Protein 6HMJ (pdb70)

Foldseek 3Di:
DQKWKWKAFQPPRDIGTDQSHQVVLPHGSVVDDDHPVSQLVQWDPVQNVVVVVQQVCCLCVQDKDKGWTWGHDDVDDTFTKMKIWGADPPGRIIMIMIGGCRVVVVVVVVVVVVVVVVVVVVLVVLLVVQLVCQCVLLVHDSVLSNVLLVVLCVQLVHDSSVSSVQLVVQLVVFDPVDRRLVRSLVSSVVSRHDHFDFDKDKFFDDDDDDDPPPPDPVCVVVVVVVVQQPDLFWKWKFFPVDPQGATQDIHVNNCVVAVDDPVVRGGHHPCVQCVVVFDVVLVVVVVVCVVVQTKMWIWHWGAHPVGDIFIWTKIWHFDADPVRHGGMIMITTDGCRSVVSSVRSVVVVVVVVVVVVPD/DFKWKWKAFPPPRDIQTDQVHQVVQPHGSPPDRDHPVSVLVQWDVVQNVVVVVQVVCCQVQQDKGKGWTWGHDPPDDIFTKMKIKGFDADPNGTGMIMMMIGTCRVVDDDDDPVVVVVVVVVCVVVDQQVVVQLVCQCVLLVHDSVLSLVLLVVLCVQLVHDSSRSSVQQVVQLVPFDPVDRNLVRSQVSSVVSRHDRFDFDKDKFFQPDPPPDPPVCVVVVVVVCQQPDLFWKWKFFPVDPQRFTPFIHVNNCVVAVDDGVVRGPHHPCCQAPPPDDVVLVVNVVVCVVVQTKMWMWGWGHHVDRDIFIWTKIWHFDADPVRDGGMIMITIDGCRSVVSSVRSVVVVVVVD/DKWKWKAWLPVRDIGTDQVHCVVLPHHCVVPDTDPVVVLVQWDPVQNVVVVVQQVCCSVVQAKDKGWTWGHDVVDDIFTKMKIWGCPVTIIMIMIGTCRVVVVVVVVVVVVVVVVVVVVLVVLLVVQLVLQCPLLVHDSVLSNVLLVVLCVQLVHDSSVSSVQLVVQLVVFDPPPRRLVRSQVSSVVSRHDHFDFDKAKFFDDPDDDPPPPDPVCPVVVVVVVQQPPLWWKWKWFPVDPPGFTADIHVNNCVVAVDDCVRRGGHHPCVFCVPHWDPVLVVVVVVCVVVQTKMWIWGWGAHPVGDIFIWTKTWHFDADPVGDGGMIMITIDGCRSVVSSVRSVVVVVVVVVVVVPD/DKWKWKAFLPPRDIQTDQVHCVVLPDGSVPDGDHVVVVLVQWDVVQNVVVVVLVVVCQVQQDKGKGWTWGHHPPDHIFTKMKIKGFDADPNGTGMIMIMIDTCRVVDDDDDPVNVVVVVVVCVVVDQLLVVQLVCQCVLLVHDSVLSVVVLVVLCVQLVHDSSRSNVQLVVQLVPFDPVDRNLVSSQVSSVVSRHDHFDFDKDKDFDPDDDDDPPPPPVCRVVVVVVVQQPDLWWKWKFFVVDPQRATQDIHVNNCVVAVDDCVVRGRHHPCVQAVPVDDPVLVVVVVVCVVVQTWMWIWGWGAHPVGDIFIWTKIWHFDADPVRDGGMIMITIDGCRSVVSSVSSVVVSVVD

Nearest PDB structures (foldseek):
  6hmj-assembly2_D  TM=1.003E+00  e=2.068E-71  Nakamurella multipartita DSM 44233
  6hmj-assembly1_B  TM=9.890E-01  e=4.930E-66  Nakamurella multipartita DSM 44233
  6hmj-assembly1_A  TM=6.585E-01  e=1.522E-63  Nakamurella multipartita DSM 44233
  6hmj-assembly2_C  TM=6.641E-01  e=2.524E-62  Nakamurella multipartita DSM 44233
  6ph2-assembly2_D  TM=9.544E-01  e=5.281E-14  Brucella melitensis bv. 1 str. 16M

B-factor: mean 88.18, std 26.08, range [34.35, 196.46]

InterPro domains:
  IPR000014 PAS domain [PF13426] (255-352)
  IPR000014 PAS domain [PS50112] (1-71)
  IPR000014 PAS domain [PS50112] (238-307)
  IPR000014 PAS domain [TIGR00229] (257-360)
  IPR000014 PAS domain [cd00130] (10-113)
  IPR000014 PAS domain [cd00130] (254-350)
  IPR000700 PAS-associated, C-terminal [PS50113] (310-362)
  IPR001610 PAC motif [SM00086] (75-116)
  IPR001610 PAC motif [SM00086] (311-353)
  IPR005561 ANTAR domain [PF03861] (128-178)
  IPR005561 ANTAR domain [PS50921] (119-180)
  IPR005561 ANTAR domain [SM01012] (125-180)
  IPR011006 CheY-like superfamily [SSF52172] (120-177)
  IPR035965 PAS domain superfamily [SSF55785] (8-116)
  IPR035965 PAS domain superfamily [SSF55785] (248-353)
  IPR036388 Winged helix-like DNA-binding domain superfamily [G3DSA:1.10.10.10] (133-185)

Radius of gyration: 45.08 Å; Cα contacts (8 Å, |Δi|>4): 2645; chains: 4; bounding box: 95×116×131 Å

Structure (mmCIF, N/CA/C/O backbone):
data_6HMJ
#
_entry.id   6HMJ
#
_cell.length_a   67.013
_cell.length_b   150.345
_cell.length_c   219.783
_cell.angle_alpha   90.00
_cell.angle_beta   90.00
_cell.angle_gamma   90.00
#
_symmetry.space_group_name_H-M   'P 21 21 21'
#
loop_
_entity.id
_entity.type
_entity.pdbx_description
1 polymer 'Putative PAS/PAC sensor protein'
2 non-polymer 'FLAVIN MONONUCLEOTIDE'
3 non-polymer GLYCEROL
4 non-polymer IMIDAZOLE
5 non-polymer 1,2-ETHANEDIOL
6 water water
#
loop_
_atom_site.group_PDB
_atom_site.id
_atom_site.type_symbol
_atom_site.label_atom_id
_atom_site.label_alt_id
_atom_site.label_comp_id
_atom_site.label_asym_id
_atom_site.label_entity_id
_atom_site.label_seq_id
_atom_site.pdbx_PDB_ins_code
_atom_site.Cartn_x
_atom_site.Cartn_y
_atom_site.Cartn_z
_atom_site.occupancy
_atom_site.B_iso_or_equiv
_atom_site.auth_seq_id
_atom_site.auth_comp_id
_atom_site.auth_asym_id
_atom_site.auth_atom_id
_atom_site.pdbx_PDB_model_num
ATOM 1 N N . ALA A 1 10 ? 6.666 74.308 103.311 1.00 121.50 10 ALA A N 1
ATOM 2 C CA . ALA A 1 10 ? 6.897 75.021 102.060 1.00 118.47 10 ALA A CA 1
ATOM 3 C C . ALA A 1 10 ? 6.786 74.075 100.865 1.00 115.49 10 ALA A C 1
ATOM 4 O O . ALA A 1 10 ? 7.655 73.230 100.651 1.00 116.71 10 ALA A O 1
ATOM 10 N N . SER A 1 11 ? 5.712 74.221 100.090 1.00 105.26 11 SER A N 1
ATOM 11 C CA . SER A 1 11 ? 5.472 73.401 98.906 1.00 98.58 11 SER A CA 1
ATOM 12 C C . SER A 1 11 ? 5.746 74.257 97.674 1.00 89.05 11 SER A C 1
ATOM 13 O O . SER A 1 11 ? 5.009 75.209 97.394 1.00 88.32 11 SER A O 1
ATOM 21 N N . PHE A 1 12 ? 6.798 73.912 96.938 1.00 82.08 12 PHE A N 1
ATOM 22 C CA . PHE A 1 12 ? 7.208 74.698 95.788 1.00 72.14 12 PHE A CA 1
ATOM 23 C C . PHE A 1 12 ? 7.799 73.778 94.733 1.00 69.41 12 PHE A C 1
ATOM 24 O O . PHE A 1 12 ? 8.221 72.655 95.021 1.00 68.85 12 PHE A O 1
ATOM 41 N N . GLY A 1 13 ? 7.820 74.275 93.498 1.00 67.95 13 GLY A N 1
ATOM 42 C CA . GLY A 1 13 ? 8.445 73.562 92.406 1.00 67.57 13 GLY A CA 1
ATOM 43 C C . GLY A 1 13 ? 9.215 74.531 91.533 1.00 67.43 13 GLY A C 1
ATOM 44 O O . GLY A 1 13 ? 9.010 75.745 91.583 1.00 66.87 13 GLY A O 1
ATOM 48 N N . SER A 1 14 ? 10.110 73.970 90.725 1.00 69.25 14 SER A N 1
ATOM 49 C CA . SER A 1 14 ? 11.031 74.766 89.930 1.00 70.05 14 SER A CA 1
ATOM 50 C C . SER A 1 14 ? 11.007 74.311 88.479 1.00 70.90 14 SER A C 1
ATOM 51 O O . SER A 1 14 ? 10.590 73.196 88.160 1.00 70.20 14 SER A O 1
ATOM 59 N N . PHE A 1 15 ? 11.460 75.203 87.600 1.00 73.06 15 PHE A N 1
ATOM 60 C CA . PHE A 1 15 ? 11.679 74.850 86.206 1.00 77.04 15 PHE A CA 1
ATOM 61 C C . PHE A 1 15 ? 12.848 75.660 85.667 1.00 79.61 15 PHE A C 1
ATOM 62 O O . PHE A 1 15 ? 13.230 76.691 86.228 1.00 79.05 15 PHE A O 1
ATOM 79 N N . VAL A 1 16 ? 13.408 75.178 84.562 1.00 82.63 16 VAL A N 1
ATOM 80 C CA . VAL A 1 16 ? 14.445 75.889 83.828 1.00 86.74 16 VAL A CA 1
ATOM 81 C C . VAL A 1 16 ? 14.019 75.944 82.368 1.00 90.38 16 VAL A C 1
ATOM 82 O O . VAL A 1 16 ? 13.579 74.934 81.805 1.00 92.27 16 VAL A O 1
ATOM 95 N N . LEU A 1 17 ? 14.154 77.115 81.757 1.00 92.30 17 LEU A N 1
ATOM 96 C CA . LEU A 1 17 ? 13.683 77.347 80.396 1.00 96.21 17 LEU A CA 1
ATOM 97 C C . LEU A 1 17 ? 14.857 77.861 79.578 1.00 102.15 17 LEU A C 1
ATOM 98 O O . LEU A 1 17 ? 15.360 78.960 79.833 1.00 102.36 17 LEU A O 1
ATOM 114 N N . ASP A 1 18 ? 15.288 77.070 78.599 1.00 107.29 18 ASP A N 1
ATOM 115 C CA . ASP A 1 18 ? 16.382 77.478 77.728 1.00 114.43 18 ASP A CA 1
ATOM 116 C C . ASP A 1 18 ? 15.918 78.581 76.787 1.00 118.23 18 ASP A C 1
ATOM 117 O O . ASP A 1 18 ? 14.848 78.488 76.179 1.00 119.63 18 ASP A O 1
ATOM 126 N N . ALA A 1 19 ? 16.730 79.632 76.672 1.00 121.05 19 ALA A N 1
ATOM 127 C CA . ALA A 1 19 ? 16.334 80.806 75.904 1.00 124.23 19 ALA A CA 1
ATOM 128 C C . ALA A 1 19 ? 16.131 80.462 74.433 1.00 131.65 19 ALA A C 1
ATOM 129 O O . ALA A 1 19 ? 15.028 80.607 73.893 1.00 132.41 19 ALA A O 1
ATOM 136 N N . GLY A 1 20 ? 17.188 79.992 73.768 1.00 137.37 20 GLY A N 1
ATOM 137 C CA . GLY A 1 20 ? 17.119 79.802 72.328 1.00 145.55 20 GLY A CA 1
ATOM 138 C C . GLY A 1 20 ? 16.141 78.722 71.906 1.00 146.98 20 GLY A C 1
ATOM 139 O O . GLY A 1 20 ? 15.399 78.893 70.935 1.00 150.58 20 GLY A O 1
ATOM 143 N N . SER A 1 21 ? 16.121 77.599 72.623 1.00 143.98 21 SER A N 1
ATOM 144 C CA . SER A 1 21 ? 15.315 76.449 72.234 1.00 145.31 21 SER A CA 1
ATOM 145 C C . SER A 1 21 ? 13.962 76.394 72.931 1.00 139.28 21 SER A C 1
ATOM 146 O O . SER A 1 21 ? 13.133 75.553 72.567 1.00 139.17 21 SER A O 1
ATOM 154 N N . ALA A 1 22 ? 13.717 77.264 73.910 1.00 135.08 22 ALA A N 1
ATOM 155 C CA . ALA A 1 22 ? 12.487 77.220 74.699 1.00 129.72 22 ALA A CA 1
ATOM 156 C C . ALA A 1 22 ? 12.273 75.839 75.316 1.00 127.22 22 ALA A C 1
ATOM 157 O O . ALA A 1 22 ? 11.144 75.446 75.619 1.00 124.50 22 ALA A O 1
ATOM 164 N N . ARG A 1 23 ? 13.361 75.095 75.513 1.00 126.01 23 ARG A N 1
ATOM 165 C CA . ARG A 1 23 ? 13.282 73.825 76.221 1.00 120.75 23 ARG A CA 1
ATOM 166 C C . ARG A 1 23 ? 12.942 74.069 77.685 1.00 111.91 23 ARG A C 1
ATOM 167 O O . ARG A 1 23 ? 13.605 74.860 78.364 1.00 110.58 23 ARG A O 1
ATOM 188 N N . PHE A 1 24 ? 11.910 73.387 78.168 1.00 106.53 24 PHE A N 1
ATOM 189 C CA . PHE A 1 24 ? 11.381 73.588 79.511 1.00 98.07 24 PHE A CA 1
ATOM 190 C C . PHE A 1 24 ? 11.555 72.296 80.294 1.00 95.24 24 PHE A C 1
ATOM 191 O O . PHE A 1 24 ? 11.066 71.241 79.874 1.00 96.06 24 PHE A O 1
ATOM 208 N N . VAL A 1 25 ? 12.255 72.379 81.423 1.00 92.00 25 VAL A N 1
ATOM 209 C CA . VAL A 1 25 ? 12.505 71.233 82.292 1.00 88.64 25 VAL A CA 1
ATOM 210 C C . VAL A 1 25 ? 11.868 71.538 83.640 1.00 82.10 25 VAL A C 1
ATOM 211 O O . VAL A 1 25 ? 12.363 72.389 84.391 1.00 79.58 25 VAL A O 1
ATOM 224 N N . GLY A 1 26 ? 10.780 70.841 83.952 1.00 78.93 26 GLY A N 1
ATOM 225 C CA . GLY A 1 26 ? 10.086 71.005 85.218 1.00 73.93 26 GLY A CA 1
ATOM 226 C C . GLY A 1 26 ? 10.409 69.870 86.175 1.00 72.91 26 GLY A C 1
ATOM 227 O O . GLY A 1 26 ? 10.497 68.710 85.774 1.00 74.95 26 GLY A O 1
ATOM 231 N N . SER A 1 27 ? 10.585 70.224 87.445 1.00 69.89 27 SER A N 1
ATOM 232 C CA . SER A 1 27 ? 10.948 69.250 88.458 1.00 71.42 27 SER A CA 1
ATOM 233 C C . SER A 1 27 ? 9.757 68.362 88.806 1.00 69.05 27 SER A C 1
ATOM 234 O O . SER A 1 27 ? 8.595 68.708 88.570 1.00 65.80 27 SER A O 1
ATOM 242 N N . ASP A 1 28 ? 10.066 67.195 89.378 1.00 72.66 28 ASP A N 1
ATOM 243 C CA . ASP A 1 28 ? 9.015 66.346 89.923 1.00 72.36 28 ASP A CA 1
ATOM 244 C C . ASP A 1 28 ? 8.161 67.122 90.916 1.00 68.26 28 ASP A C 1
ATOM 245 O O . ASP A 1 28 ? 6.937 66.953 90.969 1.00 64.95 28 ASP A O 1
ATOM 254 N N . GLU A 1 29 ? 8.795 67.980 91.716 1.00 68.47 29 GLU A N 1
ATOM 255 C CA . GLU A 1 29 ? 8.060 68.756 92.706 1.00 68.81 29 GLU A CA 1
ATOM 256 C C . GLU A 1 29 ? 7.120 69.758 92.051 1.00 66.56 29 GLU A C 1
ATOM 257 O O . GLU A 1 29 ? 6.050 70.049 92.599 1.00 65.12 29 GLU A O 1
ATOM 269 N N . LEU A 1 30 ? 7.493 70.299 90.889 1.00 67.01 30 LEU A N 1
ATOM 270 C CA . LEU A 1 30 ? 6.590 71.199 90.179 1.00 66.18 30 LEU A CA 1
ATOM 271 C C . LEU A 1 30 ? 5.337 70.461 89.727 1.00 66.46 30 LEU A C 1
ATOM 272 O O . LEU A 1 30 ? 4.223 70.983 89.841 1.00 65.58 30 LEU A O 1
ATOM 288 N N . ALA A 1 31 ? 5.497 69.238 89.216 1.00 67.96 31 ALA A N 1
ATOM 289 C CA . ALA A 1 31 ? 4.331 68.441 88.854 1.00 69.42 31 ALA A CA 1
ATOM 290 C C . ALA A 1 31 ? 3.395 68.266 90.043 1.00 67.55 31 ALA A C 1
ATOM 291 O O . ALA A 1 31 ? 2.174 68.418 89.912 1.00 66.39 31 ALA A O 1
ATOM 298 N N . LEU A 1 32 ? 3.950 67.960 91.218 1.00 68.49 32 LEU A N 1
ATOM 299 C CA . LEU A 1 32 ? 3.119 67.744 92.399 1.00 68.18 32 LEU A CA 1
ATOM 300 C C . LEU A 1 32 ? 2.409 69.022 92.823 1.00 68.59 32 LEU A C 1
ATOM 301 O O . LEU A 1 32 ? 1.225 68.989 93.179 1.00 69.89 32 LEU A O 1
ATOM 317 N N . VAL A 1 33 ? 3.112 70.157 92.801 1.00 67.04 33 VAL A N 1
ATOM 318 C CA . VAL A 1 33 ? 2.480 71.422 93.161 1.00 68.27 33 VAL A CA 1
ATOM 319 C C . VAL A 1 33 ? 1.253 71.669 92.295 1.00 70.07 33 VAL A C 1
ATOM 320 O O . VAL A 1 33 ? 0.210 72.121 92.783 1.00 70.78 33 VAL A O 1
ATOM 333 N N . LEU A 1 34 ? 1.357 71.385 90.994 1.00 71.45 34 LEU A N 1
ATOM 334 C CA . LEU A 1 34 ? 0.230 71.628 90.102 1.00 72.24 34 LEU A CA 1
ATOM 335 C C . LEU A 1 34 ? -0.910 70.648 90.358 1.00 73.83 34 LEU A C 1
ATOM 336 O O . LEU A 1 34 ? -2.079 71.000 90.161 1.00 74.39 34 LEU A O 1
ATOM 352 N N . GLY A 1 35 ? -0.600 69.428 90.802 1.00 73.85 35 GLY A N 1
ATOM 353 C CA . GLY A 1 35 ? -1.628 68.460 91.137 1.00 75.34 35 GLY A CA 1
ATOM 354 C C . GLY A 1 35 ? -1.482 67.136 90.416 1.00 77.91 35 GLY A C 1
ATOM 355 O O . GLY A 1 35 ? -2.470 66.424 90.209 1.00 80.54 35 GLY A O 1
ATOM 359 N N . PHE A 1 36 ? -0.255 66.789 90.034 1.00 77.07 36 PHE A N 1
ATOM 360 C CA . PHE A 1 36 ? 0.009 65.591 89.255 1.00 76.33 36 PHE A CA 1
ATOM 361 C C . PHE A 1 36 ? 1.274 64.916 89.758 1.00 74.90 36 PHE A C 1
ATOM 362 O O . PHE A 1 36 ? 2.217 65.582 90.190 1.00 71.64 36 PHE A O 1
ATOM 379 N N . ALA A 1 37 ? 1.289 63.588 89.705 1.00 78.26 37 ALA A N 1
ATOM 380 C CA . ALA A 1 37 ? 2.536 62.889 89.946 1.00 80.31 37 ALA A CA 1
ATOM 381 C C . ALA A 1 37 ? 3.480 63.200 88.784 1.00 82.67 37 ALA A C 1
ATOM 382 O O . ALA A 1 37 ? 3.030 63.501 87.675 1.00 82.93 37 ALA A O 1
ATOM 389 N N . PRO A 1 38 ? 4.793 63.133 89.005 1.00 85.14 38 PRO A N 1
ATOM 390 C CA . PRO A 1 38 ? 5.716 63.516 87.922 1.00 87.82 38 PRO A CA 1
ATOM 391 C C . PRO A 1 38 ? 5.516 62.730 86.637 1.00 91.53 38 PRO A C 1
ATOM 392 O O . PRO A 1 38 ? 5.631 63.298 85.543 1.00 91.85 38 PRO A O 1
ATOM 403 N N . GLY A 1 39 ? 5.217 61.434 86.735 1.00 95.14 39 GLY A N 1
ATOM 404 C CA . GLY A 1 39 ? 5.006 60.613 85.555 1.00 98.87 39 GLY A CA 1
ATOM 405 C C . GLY A 1 39 ? 3.690 60.848 84.841 1.00 98.28 39 GLY A C 1
ATOM 406 O O . GLY A 1 39 ? 3.573 60.509 83.658 1.00 102.01 39 GLY A O 1
ATOM 410 N N . ASP A 1 40 ? 2.697 61.417 85.528 1.00 92.29 40 ASP A N 1
ATOM 411 C CA . ASP A 1 40 ? 1.381 61.603 84.929 1.00 91.11 40 ASP A CA 1
ATOM 412 C C . ASP A 1 40 ? 1.337 62.692 83.864 1.00 88.05 40 ASP A C 1
ATOM 413 O O . ASP A 1 40 ? 0.429 62.674 83.026 1.00 89.97 40 ASP A O 1
ATOM 422 N N . VAL A 1 41 ? 2.274 63.637 83.869 1.00 85.34 41 VAL A N 1
ATOM 423 C CA . VAL A 1 41 ? 2.170 64.811 83.013 1.00 82.66 41 VAL A CA 1
ATOM 424 C C . VAL A 1 41 ? 3.533 65.181 82.450 1.00 82.61 41 VAL A C 1
ATOM 425 O O . VAL A 1 41 ? 4.569 65.000 83.094 1.00 83.23 41 VAL A O 1
ATOM 438 N N . VAL A 1 42 ? 3.516 65.694 81.224 1.00 82.37 42 VAL A N 1
ATOM 439 C CA . VAL A 1 42 ? 4.667 66.358 80.629 1.00 84.18 42 VAL A CA 1
ATOM 440 C C . VAL A 1 42 ? 4.568 67.840 80.961 1.00 81.34 42 VAL A C 1
ATOM 441 O O . VAL A 1 42 ? 3.536 68.471 80.707 1.00 80.80 42 VAL A O 1
ATOM 454 N N . LEU A 1 43 ? 5.637 68.401 81.518 1.00 80.83 43 LEU A N 1
ATOM 455 C CA . LEU A 1 43 ? 5.609 69.751 82.073 1.00 77.39 43 LEU A CA 1
ATOM 456 C C . LEU A 1 43 ? 6.140 70.715 81.019 1.00 79.52 43 LEU A C 1
ATOM 457 O O . LEU A 1 43 ? 7.314 70.650 80.640 1.00 81.68 43 LEU A O 1
ATOM 473 N N . THR A 1 44 ? 5.253 71.556 80.510 1.00 79.31 44 THR A N 1
ATOM 474 C CA . THR A 1 44 ? 5.543 72.583 79.524 1.00 82.38 44 THR A CA 1
ATOM 475 C C . THR A 1 44 ? 5.035 73.916 80.050 1.00 80.89 44 THR A C 1
ATOM 476 O O . THR A 1 44 ? 4.223 73.955 80.982 1.00 77.41 44 THR A O 1
ATOM 487 N N . PRO A 1 45 ? 5.521 75.033 79.501 1.00 82.33 45 PRO A N 1
ATOM 488 C CA . PRO A 1 45 ? 4.961 76.331 79.911 1.00 81.04 45 PRO A CA 1
ATOM 489 C C . PRO A 1 45 ? 3.455 76.418 79.725 1.00 82.52 45 PRO A C 1
ATOM 490 O O . PRO A 1 45 ? 2.757 76.956 80.595 1.00 80.84 45 PRO A O 1
ATOM 501 N N . ALA A 1 46 ? 2.930 75.898 78.612 1.00 86.27 46 ALA A N 1
ATOM 502 C CA . ALA A 1 46 ? 1.485 75.884 78.408 1.00 88.72 46 ALA A CA 1
ATOM 503 C C . ALA A 1 46 ? 0.763 75.148 79.530 1.00 84.90 46 ALA A C 1
ATOM 504 O O . ALA A 1 46 ? -0.393 75.464 79.835 1.00 84.78 46 ALA A O 1
ATOM 511 N N . VAL A 1 47 ? 1.424 74.174 80.160 1.00 84.73 47 VAL A N 1
ATOM 512 C CA . VAL A 1 47 ? 0.801 73.442 81.259 1.00 81.32 47 VAL A CA 1
ATOM 513 C C . VAL A 1 47 ? 0.758 74.297 82.518 1.00 78.36 47 VAL A C 1
ATOM 514 O O . VAL A 1 47 ? -0.247 74.312 83.240 1.00 78.58 47 VAL A O 1
ATOM 527 N N . VAL A 1 48 ? 1.847 75.008 82.812 1.00 75.62 48 VAL A N 1
ATOM 528 C CA . VAL A 1 48 ? 1.862 75.907 83.963 1.00 71.81 48 VAL A CA 1
ATOM 529 C C . VAL A 1 48 ? 0.742 76.934 83.855 1.00 73.04 48 VAL A C 1
ATOM 530 O O . VAL A 1 48 ? -0.076 77.084 84.770 1.00 73.56 48 VAL A O 1
ATOM 543 N N . LEU A 1 49 ? 0.676 77.646 82.726 1.00 74.49 49 LEU A N 1
ATOM 544 C CA . LEU A 1 49 ? -0.336 78.686 82.571 1.00 76.50 49 LEU A CA 1
ATOM 545 C C . LEU A 1 49 ? -1.748 78.133 82.705 1.00 76.97 49 LEU A C 1
ATOM 546 O O . LEU A 1 49 ? -2.658 78.856 83.127 1.00 75.98 49 LEU A O 1
ATOM 562 N N . ALA A 1 50 ? -1.955 76.864 82.348 1.00 79.12 50 ALA A N 1
ATOM 563 C CA . ALA A 1 50 ? -3.279 76.265 82.462 1.00 78.74 50 ALA A CA 1
ATOM 564 C C . ALA A 1 50 ? -3.714 76.103 83.914 1.00 75.93 50 ALA A C 1
ATOM 565 O O . ALA A 1 50 ? -4.917 75.987 84.175 1.00 75.95 50 ALA A O 1
ATOM 572 N N . HIS A 1 51 ? -2.772 76.086 84.857 1.00 75.30 51 HIS A N 1
ATOM 573 C CA . HIS A 1 51 ? -3.098 76.023 86.277 1.00 75.75 51 HIS A CA 1
ATOM 574 C C . HIS A 1 51 ? -3.069 77.388 86.954 1.00 76.77 51 HIS A C 1
ATOM 575 O O . HIS A 1 51 ? -3.299 77.466 88.165 1.00 77.87 51 HIS A O 1
ATOM 589 N N . LEU A 1 52 ? -2.782 78.454 86.214 1.00 76.86 52 LEU A N 1
ATOM 590 C CA . LEU A 1 52 ? -2.946 79.808 86.719 1.00 77.83 52 LEU A CA 1
ATOM 591 C C . LEU A 1 52 ? -4.332 80.329 86.355 1.00 79.39 52 LEU A C 1
ATOM 592 O O . LEU A 1 52 ? -4.999 79.819 85.450 1.00 80.62 52 LEU A O 1
ATOM 608 N N . HIS A 1 53 ? -4.754 81.360 87.063 1.00 79.33 53 HIS A N 1
ATOM 609 C CA . HIS A 1 53 ? -6.042 81.958 86.748 1.00 79.71 53 HIS A CA 1
ATOM 610 C C . HIS A 1 53 ? -5.921 82.793 85.475 1.00 81.28 53 HIS A C 1
ATOM 611 O O . HIS A 1 53 ? -4.896 83.446 85.262 1.00 81.32 53 HIS A O 1
ATOM 625 N N . PRO A 1 54 ? -6.941 82.772 84.599 1.00 83.68 54 PRO A N 1
ATOM 626 C CA . PRO A 1 54 ? -6.878 83.572 83.368 1.00 86.26 54 PRO A CA 1
ATOM 627 C C . PRO A 1 54 ? -6.303 84.966 83.562 1.00 87.08 54 PRO A C 1
ATOM 628 O O . PRO A 1 54 ? -5.572 85.465 82.701 1.00 88.88 54 PRO A O 1
ATOM 639 N N . ASP A 1 55 ? -6.620 85.602 84.694 1.00 87.11 55 ASP A N 1
ATOM 640 C CA . ASP A 1 55 ? -6.194 86.977 84.928 1.00 86.59 55 ASP A CA 1
ATOM 641 C C . ASP A 1 55 ? -4.705 87.087 85.237 1.00 82.38 55 ASP A C 1
ATOM 642 O O . ASP A 1 55 ? -4.136 88.174 85.083 1.00 83.23 55 ASP A O 1
ATOM 651 N N . ASP A 1 56 ? -4.062 85.997 85.665 1.00 77.31 56 ASP A N 1
ATOM 652 C CA . ASP A 1 56 ? -2.634 86.026 85.949 1.00 77.33 56 ASP A CA 1
ATOM 653 C C . ASP A 1 56 ? -1.778 85.691 84.734 1.00 78.73 56 ASP A C 1
ATOM 654 O O . ASP A 1 56 ? -0.580 85.993 84.736 1.00 79.06 56 ASP A O 1
ATOM 663 N N . ARG A 1 57 ? -2.365 85.085 83.699 1.00 80.38 57 ARG A N 1
ATOM 664 C CA . ARG A 1 57 ? -1.563 84.532 82.612 1.00 78.71 57 ARG A CA 1
ATOM 665 C C . ARG A 1 57 ? -0.783 85.621 81.885 1.00 82.13 57 ARG A C 1
ATOM 666 O O . ARG A 1 57 ? 0.393 85.436 81.550 1.00 81.73 57 ARG A O 1
ATOM 687 N N . LEU A 1 58 ? -1.421 86.767 81.632 1.00 85.18 58 LEU A N 1
ATOM 688 C CA . LEU A 1 58 ? -0.762 87.841 80.896 1.00 88.58 58 LEU A CA 1
ATOM 689 C C . LEU A 1 58 ? 0.413 88.414 81.680 1.00 87.03 58 LEU A C 1
ATOM 690 O O . LEU A 1 58 ? 1.493 88.631 81.117 1.00 85.74 58 LEU A O 1
ATOM 706 N N . GLU A 1 59 ? 0.227 88.667 82.980 1.00 87.94 59 GLU A N 1
ATOM 707 C CA . GLU A 1 59 ? 1.322 89.195 83.789 1.00 86.42 59 GLU A CA 1
ATOM 708 C C . GLU A 1 59 ? 2.436 88.168 83.934 1.00 81.84 59 GLU A C 1
ATOM 709 O O . GLU A 1 59 ? 3.621 88.522 83.956 1.00 80.08 59 GLU A O 1
ATOM 721 N N . TRP A 1 60 ? 2.069 86.891 84.041 1.00 81.15 60 TRP A N 1
ATOM 722 C CA . TRP A 1 60 ? 3.056 85.826 84.184 1.00 80.81 60 TRP A CA 1
ATOM 723 C C . TRP A 1 60 ? 3.899 85.697 82.920 1.00 82.90 60 TRP A C 1
ATOM 724 O O . TRP A 1 60 ? 5.133 85.637 82.984 1.00 82.75 60 TRP A O 1
ATOM 745 N N . GLN A 1 61 ? 3.243 85.653 81.759 1.00 85.99 61 GLN A N 1
ATOM 746 C CA . GLN A 1 61 ? 3.960 85.613 80.490 1.00 89.71 61 GLN A CA 1
ATOM 747 C C . GLN A 1 61 ? 4.924 86.787 80.366 1.00 92.12 61 GLN A C 1
ATOM 748 O O . GLN A 1 61 ? 6.090 86.612 79.992 1.00 92.19 61 GLN A O 1
ATOM 762 N N . ALA A 1 62 ? 4.454 87.997 80.683 1.00 93.32 62 ALA A N 1
ATOM 763 C CA . ALA A 1 62 ? 5.307 89.175 80.572 1.00 97.55 62 ALA A CA 1
ATOM 764 C C . ALA A 1 62 ? 6.518 89.065 81.488 1.00 97.24 62 ALA A C 1
ATOM 765 O O . ALA A 1 62 ? 7.643 89.382 81.083 1.00 98.74 62 ALA A O 1
ATOM 772 N N . GLY A 1 63 ? 6.307 88.626 82.732 1.00 94.87 63 GLY A N 1
ATOM 773 C CA . GLY A 1 63 ? 7.427 88.455 83.641 1.00 92.91 63 GLY A CA 1
ATOM 774 C C . GLY A 1 63 ? 8.446 87.461 83.121 1.00 93.59 63 GLY A C 1
ATOM 775 O O . GLY A 1 63 ? 9.654 87.650 83.284 1.00 95.24 63 GLY A O 1
ATOM 779 N N . LEU A 1 64 ? 7.975 86.387 82.487 1.00 93.98 64 LEU A N 1
ATOM 780 C CA . LEU A 1 64 ? 8.895 85.417 81.902 1.00 95.65 64 LEU A CA 1
ATOM 781 C C . LEU A 1 64 ? 9.643 86.015 80.717 1.00 103.21 64 LEU A C 1
ATOM 782 O O . LEU A 1 64 ? 10.857 85.821 80.582 1.00 105.02 64 LEU A O 1
ATOM 798 N N . GLN A 1 65 ? 8.939 86.741 79.845 1.00 109.17 65 GLN A N 1
ATOM 799 C CA . GLN A 1 65 ? 9.605 87.402 78.729 1.00 116.37 65 GLN A CA 1
ATOM 800 C C . GLN A 1 65 ? 10.532 88.509 79.219 1.00 118.20 65 GLN A C 1
ATOM 801 O O . GLN A 1 65 ? 11.607 88.725 78.648 1.00 121.95 65 GLN A O 1
ATOM 815 N N . ARG A 1 66 ? 10.136 89.218 80.278 1.00 112.54 66 ARG A N 1
ATOM 816 C CA . ARG A 1 66 ? 10.965 90.300 80.797 1.00 112.61 66 ARG A CA 1
ATOM 817 C C . ARG A 1 66 ? 12.278 89.767 81.357 1.00 110.07 66 ARG A C 1
ATOM 818 O O . ARG A 1 66 ? 13.353 90.304 81.064 1.00 113.79 66 ARG A O 1
ATOM 839 N N . CYS A 1 67 ? 12.210 88.708 82.170 1.00 104.43 67 CYS A N 1
ATOM 840 C CA . CYS A 1 67 ? 13.425 88.141 82.745 1.00 101.65 67 CYS A CA 1
ATOM 841 C C . CYS A 1 67 ? 14.366 87.631 81.663 1.00 101.96 67 CYS A C 1
ATOM 842 O O . CYS A 1 67 ? 15.590 87.681 81.830 1.00 102.31 67 CYS A O 1
ATOM 850 N N . LEU A 1 68 ? 13.820 87.138 80.550 1.00 102.50 68 LEU A N 1
ATOM 851 C CA . LEU A 1 68 ? 14.661 86.689 79.448 1.00 108.16 68 LEU A CA 1
ATOM 852 C C . LEU A 1 68 ? 15.456 87.856 78.873 1.00 115.88 68 LEU A C 1
ATOM 853 O O . LEU A 1 68 ? 16.692 87.846 78.866 1.00 116.37 68 LEU A O 1
ATOM 869 N N . ALA A 1 69 ? 14.757 88.902 78.429 1.00 119.98 69 ALA A N 1
ATOM 870 C CA . ALA A 1 69 ? 15.425 90.021 77.774 1.00 129.98 69 ALA A CA 1
ATOM 871 C C . ALA A 1 69 ? 16.267 90.814 78.766 1.00 126.82 69 ALA A C 1
ATOM 872 O O . ALA A 1 69 ? 17.421 91.156 78.483 1.00 135.76 69 ALA A O 1
ATOM 879 N N . THR A 1 70 ? 15.704 91.117 79.936 1.00 117.15 70 THR A N 1
ATOM 880 C CA . THR A 1 70 ? 16.402 91.962 80.895 1.00 117.71 70 THR A CA 1
ATOM 881 C C . THR A 1 70 ? 17.449 91.186 81.687 1.00 117.73 70 THR A C 1
ATOM 882 O O . THR A 1 70 ? 18.510 91.731 82.012 1.00 119.47 70 THR A O 1
ATOM 893 N N . GLY A 1 71 ? 17.178 89.923 82.010 1.00 118.91 71 GLY A N 1
ATOM 894 C CA . GLY A 1 71 ? 18.055 89.188 82.895 1.00 120.38 71 GLY A CA 1
ATOM 895 C C . GLY A 1 71 ? 17.936 89.573 84.352 1.00 119.25 71 GLY A C 1
ATOM 896 O O . GLY A 1 71 ? 18.669 89.026 85.186 1.00 121.83 71 GLY A O 1
ATOM 900 N N . ARG A 1 72 ? 17.036 90.493 84.682 1.00 113.17 72 ARG A N 1
ATOM 901 C CA . ARG A 1 72 ? 16.730 91.047 85.992 1.00 110.70 72 ARG A CA 1
ATOM 902 C C . ARG A 1 72 ? 15.705 90.159 86.694 1.00 106.97 72 ARG A C 1
ATOM 903 O O . ARG A 1 72 ? 14.758 89.689 86.057 1.00 105.95 72 ARG A O 1
ATOM 924 N N . PRO A 1 73 ? 15.839 89.890 87.994 1.00 103.21 73 PRO A N 1
ATOM 925 C CA . PRO A 1 73 ? 14.858 89.024 88.659 1.00 99.36 73 PRO A CA 1
ATOM 926 C C . PRO A 1 73 ? 13.451 89.598 88.576 1.00 98.24 73 PRO A C 1
ATOM 927 O O . PRO A 1 73 ? 13.252 90.813 88.520 1.00 103.20 73 PRO A O 1
ATOM 938 N N . VAL A 1 74 ? 12.468 88.700 88.574 1.00 93.40 74 VAL A N 1
ATOM 939 C CA . VAL A 1 74 ? 11.062 89.075 88.468 1.00 91.76 74 VAL A CA 1
ATOM 940 C C . VAL A 1 74 ? 10.250 88.216 89.425 1.00 87.94 74 VAL A C 1
ATOM 941 O O . VAL A 1 74 ? 10.535 87.027 89.605 1.00 87.18 74 VAL A O 1
ATOM 954 N N . VAL A 1 75 ? 9.238 88.822 90.044 1.00 84.08 75 VAL A N 1
ATOM 955 C CA . VAL A 1 75 ? 8.296 88.111 90.899 1.00 80.57 75 VAL A CA 1
ATOM 956 C C . VAL A 1 75 ? 6.884 88.430 90.430 1.00 80.34 75 VAL A C 1
ATOM 957 O O . VAL A 1 75 ? 6.560 89.590 90.153 1.00 84.70 75 VAL A O 1
ATOM 970 N N . VAL A 1 76 ? 6.044 87.401 90.350 1.00 77.30 76 VAL A N 1
ATOM 971 C CA . VAL A 1 76 ? 4.669 87.534 89.881 1.00 75.12 76 VAL A CA 1
ATOM 972 C C . VAL A 1 76 ? 3.754 86.849 90.887 1.00 71.60 76 VAL A C 1
ATOM 973 O O . VAL A 1 76 ? 3.900 85.648 91.144 1.00 68.58 76 VAL A O 1
ATOM 986 N N . ASN A 1 77 ? 2.811 87.605 91.444 1.00 71.43 77 ASN A N 1
ATOM 987 C CA . ASN A 1 77 ? 1.790 87.049 92.319 1.00 70.64 77 ASN A CA 1
ATOM 988 C C . ASN A 1 77 ? 0.625 86.536 91.484 1.00 70.40 77 ASN A C 1
ATOM 989 O O . ASN A 1 77 ? 0.188 87.197 90.538 1.00 74.52 77 ASN A O 1
ATOM 1000 N N . HIS A 1 78 ? 0.118 85.361 91.843 1.00 67.92 78 HIS A N 1
ATOM 1001 C CA . HIS A 1 78 ? -0.926 84.712 91.061 1.00 67.17 78 HIS A CA 1
ATOM 1002 C C . HIS A 1 78 ? -1.599 83.646 91.917 1.00 66.13 78 HIS A C 1
ATOM 1003 O O . HIS A 1 78 ? -1.309 83.500 93.108 1.00 68.07 78 HIS A O 1
ATOM 1017 N N . LEU A 1 79 ? -2.507 82.903 91.293 1.00 64.46 79 LEU A N 1
ATOM 1018 C CA . LEU A 1 79 ? -3.207 81.795 91.923 1.00 66.04 79 LEU A CA 1
ATOM 1019 C C . LEU A 1 79 ? -2.796 80.473 91.282 1.00 67.43 79 LEU A C 1
ATOM 1020 O O . LEU A 1 79 ? -2.127 80.433 90.245 1.00 67.18 79 LEU A O 1
ATOM 1036 N N . LEU A 1 80 ? -3.197 79.380 91.928 1.00 69.80 80 LEU A N 1
ATOM 1037 C CA . LEU A 1 80 ? -3.054 78.040 91.370 1.00 71.06 80 LEU A CA 1
ATOM 1038 C C . LEU A 1 80 ? -4.432 77.394 91.391 1.00 78.17 80 LEU A C 1
ATOM 1039 O O . LEU A 1 80 ? -5.059 77.300 92.451 1.00 77.90 80 LEU A O 1
ATOM 1055 N N . LEU A 1 81 ? -4.897 76.950 90.228 1.00 84.90 81 LEU A N 1
ATOM 1056 C CA . LEU A 1 81 ? -6.227 76.365 90.111 1.00 93.48 81 LEU A CA 1
ATOM 1057 C C . LEU A 1 81 ? -6.231 74.914 90.576 1.00 101.01 81 LEU A C 1
ATOM 1058 O O . LEU A 1 81 ? -5.371 74.121 90.177 1.00 99.01 81 LEU A O 1
ATOM 1074 N N . THR A 1 82 ? -7.209 74.567 91.412 1.00 111.65 82 THR A N 1
ATOM 1075 C CA . THR A 1 82 ? -7.350 73.222 91.954 1.00 116.41 82 THR A CA 1
ATOM 1076 C C . THR A 1 82 ? -8.653 72.599 91.475 1.00 119.66 82 THR A C 1
ATOM 1077 O O . THR A 1 82 ? -9.727 73.186 91.645 1.00 122.74 82 THR A O 1
ATOM 1088 N N . ALA A 1 83 ? -8.554 71.407 90.889 1.00 117.94 83 ALA A N 1
ATOM 1089 C CA . ALA A 1 83 ? -9.723 70.706 90.370 1.00 119.22 83 ALA A CA 1
ATOM 1090 C C . ALA A 1 83 ? -10.726 70.445 91.487 1.00 120.12 83 ALA A C 1
ATOM 1091 O O . ALA A 1 83 ? -10.436 69.710 92.436 1.00 121.41 83 ALA A O 1
ATOM 1098 N N . GLU A 1 84 ? -11.904 71.058 91.375 1.00 120.11 84 GLU A N 1
ATOM 1099 C CA . GLU A 1 84 ? -12.982 70.897 92.351 1.00 121.95 84 GLU A CA 1
ATOM 1100 C C . GLU A 1 84 ? -12.593 71.446 93.721 1.00 122.38 84 GLU A C 1
ATOM 1101 O O . GLU A 1 84 ? -13.026 70.931 94.755 1.00 123.99 84 GLU A O 1
ATOM 1113 N N . ALA A 1 85 ? -11.771 72.493 93.740 1.00 122.80 85 ALA A N 1
ATOM 1114 C CA . ALA A 1 85 ? -11.421 73.170 94.979 1.00 124.07 85 ALA A CA 1
ATOM 1115 C C . ALA A 1 85 ? -11.040 74.607 94.656 1.00 119.76 85 ALA A C 1
ATOM 1116 O O . ALA A 1 85 ? -10.663 74.931 93.526 1.00 116.92 85 ALA A O 1
ATOM 1123 N N . GLU A 1 86 ? -11.142 75.465 95.665 1.00 116.94 86 GLU A N 1
ATOM 1124 C CA . GLU A 1 86 ? -10.848 76.877 95.480 1.00 112.01 86 GLU A CA 1
ATOM 1125 C C . GLU A 1 86 ? -9.360 77.066 95.175 1.00 102.41 86 GLU A C 1
ATOM 1126 O O . GLU A 1 86 ? -8.516 76.323 95.682 1.00 99.59 86 GLU A O 1
ATOM 1138 N N . PRO A 1 87 ? -9.010 78.045 94.335 1.00 98.30 87 PRO A N 1
ATOM 1139 C CA . PRO A 1 87 ? -7.592 78.261 94.024 1.00 93.02 87 PRO A CA 1
ATOM 1140 C C . PRO A 1 87 ? -6.770 78.582 95.264 1.00 88.86 87 PRO A C 1
ATOM 1141 O O . PRO A 1 87 ? -7.279 79.090 96.267 1.00 92.53 87 PRO A O 1
ATOM 1152 N N . ARG A 1 88 ? -5.459 78.280 95.176 1.00 81.91 88 ARG A N 1
ATOM 1153 C CA . ARG A 1 88 ? -4.517 78.573 96.240 1.00 77.48 88 ARG A CA 1
ATOM 1154 C C . ARG A 1 88 ? -3.687 79.803 95.891 1.00 72.11 88 ARG A C 1
ATOM 1155 O O . ARG A 1 88 ? -3.393 80.047 94.717 1.00 68.10 88 ARG A O 1
ATOM 1176 N N . PRO A 1 89 ? -3.289 80.599 96.881 1.00 71.58 89 PRO A N 1
ATOM 1177 C CA . PRO A 1 89 ? -2.382 81.715 96.596 1.00 72.00 89 PRO A CA 1
ATOM 1178 C C . PRO A 1 89 ? -0.987 81.201 96.287 1.00 70.97 89 PRO A C 1
ATOM 1179 O O . PRO A 1 89 ? -0.510 80.243 96.899 1.00 70.61 89 PRO A O 1
ATOM 1190 N N . ALA A 1 90 ? -0.330 81.846 95.327 1.00 70.56 90 ALA A N 1
ATOM 1191 C CA . ALA A 1 90 ? 0.968 81.381 94.871 1.00 70.78 90 ALA A CA 1
ATOM 1192 C C . ALA A 1 90 ? 1.814 82.566 94.431 1.00 71.38 90 ALA A C 1
ATOM 1193 O O . ALA A 1 90 ? 1.345 83.703 94.346 1.00 72.91 90 ALA A O 1
ATOM 1200 N N . MET A 1 91 ? 3.082 82.273 94.148 1.00 71.22 91 MET A N 1
ATOM 1201 C CA . MET A 1 91 ? 4.054 83.288 93.766 1.00 73.11 91 MET A CA 1
ATOM 1202 C C . MET A 1 91 ? 5.146 82.603 92.957 1.00 71.28 91 MET A C 1
ATOM 1203 O O . MET A 1 91 ? 5.630 81.536 93.347 1.00 69.52 91 MET A O 1
ATOM 1217 N N . THR A 1 92 ? 5.513 83.204 91.829 1.00 69.52 92 THR A N 1
ATOM 1218 C CA . THR A 1 92 ? 6.589 82.699 90.989 1.00 68.29 92 THR A CA 1
ATOM 1219 C C . THR A 1 92 ? 7.763 83.663 91.053 1.00 66.93 92 THR A C 1
ATOM 1220 O O . THR A 1 92 ? 7.580 84.879 90.930 1.00 67.32 92 THR A O 1
ATOM 1231 N N . THR A 1 93 ? 8.957 83.118 91.254 1.00 66.81 93 THR A N 1
ATOM 1232 C CA . THR A 1 93 ? 10.195 83.878 91.185 1.00 68.72 93 THR A CA 1
ATOM 1233 C C . THR A 1 93 ? 10.984 83.417 89.967 1.00 70.86 93 THR A C 1
ATOM 1234 O O . THR A 1 93 ? 11.099 82.214 89.709 1.00 70.43 93 THR A O 1
ATOM 1245 N N . LEU A 1 94 ? 11.536 84.376 89.228 1.00 72.68 94 LEU A N 1
ATOM 1246 C CA . LEU A 1 94 ? 12.252 84.096 87.990 1.00 75.07 94 LEU A CA 1
ATOM 1247 C C . LEU A 1 94 ? 13.628 84.737 88.067 1.00 78.40 94 LEU A C 1
ATOM 1248 O O . LEU A 1 94 ? 13.738 85.949 88.278 1.00 80.23 94 LEU A O 1
ATOM 1264 N N . THR A 1 95 ? 14.668 83.925 87.902 1.00 80.37 95 THR A N 1
ATOM 1265 C CA . THR A 1 95 ? 16.039 84.407 87.823 1.00 85.05 95 THR A CA 1
ATOM 1266 C C . THR A 1 95 ? 16.691 83.851 86.565 1.00 88.18 95 THR A C 1
ATOM 1267 O O . THR A 1 95 ? 16.408 82.726 86.142 1.00 87.12 95 THR A O 1
ATOM 1278 N N . ALA A 1 96 ? 17.568 84.655 85.972 1.00 92.62 96 ALA A N 1
ATOM 1279 C CA . ALA A 1 96 ? 18.215 84.323 84.713 1.00 97.01 96 ALA A CA 1
ATOM 1280 C C . ALA A 1 96 ? 19.654 83.882 84.943 1.00 99.01 96 ALA A C 1
ATOM 1281 O O . ALA A 1 96 ? 20.342 84.390 85.836 1.00 99.51 96 ALA A O 1
ATOM 1288 N N . LEU A 1 97 ? 20.100 82.934 84.127 1.00 101.62 97 LEU A N 1
ATOM 1289 C CA . LEU A 1 97 ? 21.459 82.410 84.185 1.00 104.97 97 LEU A CA 1
ATOM 1290 C C . LEU A 1 97 ? 22.250 83.055 83.053 1.00 111.23 97 LEU A C 1
ATOM 1291 O O . LEU A 1 97 ? 22.045 82.730 81.878 1.00 114.43 97 LEU A O 1
ATOM 1307 N N . THR A 1 98 ? 23.143 83.972 83.408 1.00 112.91 98 THR A N 1
ATOM 1308 C CA . THR A 1 98 ? 23.856 84.770 82.419 1.00 118.00 98 THR A CA 1
ATOM 1309 C C . THR A 1 98 ? 25.031 83.993 81.835 1.00 122.87 98 THR A C 1
ATOM 1310 O O . THR A 1 98 ? 26.009 84.582 81.373 1.00 128.45 98 THR A O 1
ATOM 1321 N N . ARG A 1 102 ? 24.648 87.010 77.852 1.00 148.31 102 ARG A N 1
ATOM 1322 C CA . ARG A 1 102 ? 23.207 87.122 77.653 1.00 143.61 102 ARG A CA 1
ATOM 1323 C C . ARG A 1 102 ? 22.456 86.126 78.529 1.00 133.93 102 ARG A C 1
ATOM 1324 O O . ARG A 1 102 ? 23.056 85.445 79.360 1.00 128.48 102 ARG A O 1
ATOM 1327 N N . VAL A 1 103 ? 21.141 86.046 78.344 1.00 131.35 103 VAL A N 1
ATOM 1328 C CA . VAL A 1 103 ? 20.320 85.115 79.111 1.00 126.52 103 VAL A CA 1
ATOM 1329 C C . VAL A 1 103 ? 20.419 83.740 78.464 1.00 129.11 103 VAL A C 1
ATOM 1330 O O . VAL A 1 103 ? 20.018 83.549 77.311 1.00 134.11 103 VAL A O 1
ATOM 1343 N N . ARG A 1 104 ? 20.987 82.788 79.190 1.00 124.28 104 ARG A N 1
ATOM 1344 C CA . ARG A 1 104 ? 21.122 81.429 78.681 1.00 124.04 104 ARG A CA 1
ATOM 1345 C C . ARG A 1 104 ? 19.844 80.648 78.964 1.00 118.53 104 ARG A C 1
ATOM 1346 O O . ARG A 1 104 ? 19.377 79.883 78.113 1.00 120.83 104 ARG A O 1
ATOM 1367 N N . ALA A 1 105 ? 19.272 80.840 80.150 1.00 113.10 105 ALA A N 1
ATOM 1368 C CA . ALA A 1 105 ? 18.024 80.201 80.546 1.00 109.36 105 ALA A CA 1
ATOM 1369 C C . ALA A 1 105 ? 17.466 80.985 81.728 1.00 104.77 105 ALA A C 1
ATOM 1370 O O . ALA A 1 105 ? 18.158 81.807 82.334 1.00 105.19 105 ALA A O 1
ATOM 1377 N N . VAL A 1 106 ? 16.203 80.721 82.050 1.00 98.36 106 VAL A N 1
ATOM 1378 C CA . VAL A 1 106 ? 15.536 81.332 83.194 1.00 93.21 106 VAL A CA 1
ATOM 1379 C C . VAL A 1 106 ? 15.128 80.226 84.154 1.00 88.32 106 VAL A C 1
ATOM 1380 O O . VAL A 1 106 ? 14.462 79.263 83.756 1.00 87.76 106 VAL A O 1
ATOM 1393 N N . THR A 1 107 ? 15.523 80.371 85.416 1.00 85.08 107 THR A N 1
ATOM 1394 C CA . THR A 1 107 ? 15.095 79.463 86.469 1.00 78.00 107 THR A CA 1
ATOM 1395 C C . THR A 1 107 ? 13.857 80.043 87.137 1.00 72.19 107 THR A C 1
ATOM 1396 O O . THR A 1 107 ? 13.861 81.199 87.574 1.00 70.81 107 THR A O 1
ATOM 1407 N N . GLY A 1 108 ? 12.804 79.239 87.210 1.00 69.64 108 GLY A N 1
ATOM 1408 C CA . GLY A 1 108 ? 11.563 79.635 87.846 1.00 67.66 108 GLY A CA 1
ATOM 1409 C C . GLY A 1 108 ? 11.330 78.818 89.101 1.00 66.45 108 GLY A C 1
ATOM 1410 O O . GLY A 1 108 ? 11.711 77.648 89.176 1.00 66.51 108 GLY A O 1
ATOM 1414 N N . VAL A 1 109 ? 10.713 79.449 90.095 1.00 65.21 109 VAL A N 1
ATOM 1415 C CA . VAL A 1 109 ? 10.335 78.787 91.336 1.00 63.87 109 VAL A CA 1
ATOM 1416 C C . VAL A 1 109 ? 8.888 79.169 91.607 1.00 63.73 109 VAL A C 1
ATOM 1417 O O . VAL A 1 109 ? 8.593 80.338 91.886 1.00 64.92 109 VAL A O 1
ATOM 1430 N N . ILE A 1 110 ? 7.990 78.193 91.530 1.00 63.56 110 ILE A N 1
ATOM 1431 C CA . ILE A 1 110 ? 6.571 78.406 91.786 1.00 64.91 110 ILE A CA 1
ATOM 1432 C C . ILE A 1 110 ? 6.283 77.908 93.193 1.00 67.67 110 ILE A C 1
ATOM 1433 O O . ILE A 1 110 ? 6.488 76.725 93.495 1.00 69.13 110 ILE A O 1
ATOM 1449 N N . THR A 1 111 ? 5.803 78.804 94.052 1.00 67.77 111 THR A N 1
ATOM 1450 C CA . THR A 1 111 ? 5.586 78.506 95.460 1.00 67.22 111 THR A CA 1
ATOM 1451 C C . THR A 1 111 ? 4.100 78.583 95.772 1.00 65.96 111 THR A C 1
ATOM 1452 O O . THR A 1 111 ? 3.418 79.519 95.343 1.00 65.37 111 THR A O 1
ATOM 1463 N N . ASP A 1 112 ? 3.604 77.590 96.505 1.00 65.25 112 ASP A N 1
ATOM 1464 C CA . ASP A 1 112 ? 2.220 77.569 96.961 1.00 63.58 112 ASP A CA 1
ATOM 1465 C C . ASP A 1 112 ? 2.175 78.210 98.343 1.00 65.65 112 ASP A C 1
ATOM 1466 O O . ASP A 1 112 ? 2.702 77.652 99.309 1.00 68.20 112 ASP A O 1
ATOM 1475 N N . LEU A 1 113 ? 1.545 79.378 98.437 1.00 66.13 113 LEU A N 1
ATOM 1476 C CA . LEU A 1 113 ? 1.477 80.127 99.683 1.00 68.90 113 LEU A CA 1
ATOM 1477 C C . LEU A 1 113 ? 0.276 79.734 100.533 1.00 73.40 113 LEU A C 1
ATOM 1478 O O . LEU A 1 113 ? -0.024 80.417 101.516 1.00 75.04 113 LEU A O 1
ATOM 1494 N N . SER A 1 114 ? -0.410 78.645 100.178 1.00 80.15 114 SER A N 1
ATOM 1495 C CA . SER A 1 114 ? -1.620 78.258 100.894 1.00 83.58 114 SER A CA 1
ATOM 1496 C C . SER A 1 114 ? -1.318 77.968 102.359 1.00 85.84 114 SER A C 1
ATOM 1497 O O . SER A 1 114 ? -2.051 78.409 103.252 1.00 86.65 114 SER A O 1
ATOM 1505 N N . ASP A 1 115 ? -0.240 77.229 102.624 1.00 87.94 115 ASP A N 1
ATOM 1506 C CA . ASP A 1 115 ? 0.085 76.837 103.992 1.00 89.64 115 ASP A CA 1
ATOM 1507 C C . ASP A 1 115 ? 0.595 78.029 104.794 1.00 86.38 115 ASP A C 1
ATOM 1508 O O . ASP A 1 115 ? 0.180 78.246 105.939 1.00 85.95 115 ASP A O 1
ATOM 1517 N N . ARG A 1 116 ? 1.506 78.810 104.208 1.00 80.91 116 ARG A N 1
ATOM 1518 C CA . ARG A 1 116 ? 2.078 79.950 104.918 1.00 76.54 116 ARG A CA 1
ATOM 1519 C C . ARG A 1 116 ? 0.999 80.962 105.287 1.00 75.11 116 ARG A C 1
ATOM 1520 O O . ARG A 1 116 ? 1.000 81.507 106.396 1.00 74.74 116 ARG A O 1
ATOM 1541 N N . VAL A 1 117 ? 0.071 81.225 104.367 1.00 74.59 117 VAL A N 1
ATOM 1542 C CA . VAL A 1 117 ? -1.021 82.153 104.643 1.00 74.28 117 VAL A CA 1
ATOM 1543 C C . VAL A 1 117 ? -1.926 81.610 105.740 1.00 73.37 117 VAL A C 1
ATOM 1544 O O . VAL A 1 117 ? -2.362 82.353 106.627 1.00 72.97 117 VAL A O 1
ATOM 1557 N N . ARG A 1 118 ? -2.235 80.312 105.694 1.00 75.29 118 ARG A N 1
ATOM 1558 C CA . ARG A 1 118 ? -3.118 79.725 106.696 1.00 75.31 118 ARG A CA 1
ATOM 1559 C C . ARG A 1 118 ? -2.488 79.776 108.082 1.00 74.75 118 ARG A C 1
ATOM 1560 O O . ARG A 1 118 ? -3.164 80.093 109.069 1.00 73.84 118 ARG A O 1
ATOM 1581 N N . ARG A 1 119 ? -1.194 79.461 108.180 1.00 73.95 119 ARG A N 1
ATOM 1582 C CA . ARG A 1 119 ? -0.534 79.448 109.480 1.00 72.89 119 ARG A CA 1
ATOM 1583 C C . ARG A 1 119 ? -0.489 80.844 110.088 1.00 73.19 119 ARG A C 1
ATOM 1584 O O . ARG A 1 119 ? -0.692 81.009 111.297 1.00 73.84 119 ARG A O 1
ATOM 1605 N N . ALA A 1 120 ? -0.217 81.863 109.271 1.00 73.12 120 ALA A N 1
ATOM 1606 C CA . ALA A 1 120 ? -0.167 83.223 109.794 1.00 73.40 120 ALA A CA 1
ATOM 1607 C C . ALA A 1 120 ? -1.506 83.616 110.403 1.00 73.84 120 ALA A C 1
ATOM 1608 O O . ALA A 1 120 ? -1.556 84.216 111.484 1.00 74.28 120 ALA A O 1
ATOM 1615 N N . THR A 1 121 ? -2.606 83.273 109.731 1.00 73.99 121 THR A N 1
ATOM 1616 C CA . THR A 1 121 ? -3.928 83.542 110.285 1.00 72.15 121 THR A CA 1
ATOM 1617 C C . THR A 1 121 ? -4.133 82.784 111.590 1.00 70.69 121 THR A C 1
ATOM 1618 O O . THR A 1 121 ? -4.606 83.349 112.582 1.00 70.91 121 THR A O 1
ATOM 1629 N N . GLU A 1 122 ? -3.775 81.497 111.608 1.00 71.32 122 GLU A N 1
ATOM 1630 C CA . GLU A 1 122 ? -3.904 80.705 112.828 1.00 72.98 122 GLU A CA 1
ATOM 1631 C C . GLU A 1 122 ? -3.097 81.313 113.970 1.00 72.47 122 GLU A C 1
ATOM 1632 O O . GLU A 1 122 ? -3.546 81.321 115.122 1.00 70.68 122 GLU A O 1
ATOM 1644 N N . ALA A 1 123 ? -1.906 81.834 113.669 1.00 73.10 123 ALA A N 1
ATOM 1645 C CA . ALA A 1 123 ? -1.075 82.420 114.714 1.00 72.00 123 ALA A CA 1
ATOM 1646 C C . ALA A 1 123 ? -1.717 83.679 115.280 1.00 71.59 123 ALA A C 1
ATOM 1647 O O . ALA A 1 123 ? -1.733 83.879 116.500 1.00 72.19 123 ALA A O 1
ATOM 1654 N N . GLU A 1 124 ? -2.248 84.542 114.409 1.00 71.18 124 GLU A N 1
ATOM 1655 C CA . GLU A 1 124 ? -2.940 85.739 114.875 1.00 71.77 124 GLU A CA 1
ATOM 1656 C C . GLU A 1 124 ? -4.056 85.379 115.847 1.00 72.50 124 GLU A C 1
ATOM 1657 O O . GLU A 1 124 ? -4.266 86.074 116.849 1.00 72.43 124 GLU A O 1
ATOM 1669 N N . ILE A 1 125 ? -4.781 84.294 115.571 1.00 74.00 125 ILE A N 1
ATOM 1670 C CA . ILE A 1 125 ? -5.873 83.890 116.450 1.00 74.23 125 ILE A CA 1
ATOM 1671 C C . ILE A 1 125 ? -5.325 83.361 117.771 1.00 76.39 125 ILE A C 1
ATOM 1672 O O . ILE A 1 125 ? -5.832 83.700 118.847 1.00 77.46 125 ILE A O 1
ATOM 1688 N N . ARG A 1 126 ? -4.289 82.520 117.714 1.00 77.81 126 ARG A N 1
ATOM 1689 C CA . ARG A 1 126 ? -3.659 82.031 118.936 1.00 80.93 126 ARG A CA 1
ATOM 1690 C C . ARG A 1 126 ? -3.239 83.181 119.844 1.00 81.32 126 ARG A C 1
ATOM 1691 O O . ARG A 1 126 ? -3.539 83.180 121.043 1.00 80.39 126 ARG A O 1
ATOM 1712 N N . GLN A 1 127 ? -2.540 84.176 119.292 1.00 82.72 127 GLN A N 1
ATOM 1713 C CA . GLN A 1 127 ? -2.161 85.332 120.097 1.00 84.68 127 GLN A CA 1
ATOM 1714 C C . GLN A 1 127 ? -3.390 86.016 120.683 1.00 84.69 127 GLN A C 1
ATOM 1715 O O . GLN A 1 127 ? -3.383 86.432 121.848 1.00 86.51 127 GLN A O 1
ATOM 1729 N N . ALA A 1 128 ? -4.458 86.137 119.892 1.00 80.72 128 ALA A N 1
ATOM 1730 C CA . ALA A 1 128 ? -5.683 86.748 120.394 1.00 78.73 128 ALA A CA 1
ATOM 1731 C C . ALA A 1 128 ? -6.243 85.961 121.572 1.00 76.98 128 ALA A C 1
ATOM 1732 O O . ALA A 1 128 ? -6.624 86.540 122.596 1.00 78.43 128 ALA A O 1
ATOM 1739 N N . VAL A 1 129 ? -6.303 84.635 121.445 1.00 75.26 129 VAL A N 1
ATOM 1740 C CA . VAL A 1 129 ? -6.867 83.811 122.510 1.00 75.29 129 VAL A CA 1
ATOM 1741 C C . VAL A 1 129 ? -6.070 83.988 123.797 1.00 75.71 129 VAL A C 1
ATOM 1742 O O . VAL A 1 129 ? -6.641 84.070 124.892 1.00 75.22 129 VAL A O 1
ATOM 1755 N N . ARG A 1 130 ? -4.739 84.045 123.691 1.00 76.05 130 ARG A N 1
ATOM 1756 C CA . ARG A 1 130 ? -3.916 84.235 124.880 1.00 74.69 130 ARG A CA 1
ATOM 1757 C C . ARG A 1 130 ? -4.244 85.554 125.568 1.00 71.68 130 ARG A C 1
ATOM 1758 O O . ARG A 1 130 ? -4.294 85.623 126.801 1.00 70.33 130 ARG A O 1
ATOM 1779 N N . ALA A 1 131 ? -4.470 86.613 124.788 1.00 70.27 131 ALA A N 1
ATOM 1780 C CA . ALA A 1 131 ? -4.864 87.887 125.377 1.00 68.56 131 ALA A CA 1
ATOM 1781 C C . ALA A 1 131 ? -6.209 87.772 126.081 1.00 67.24 131 ALA A C 1
ATOM 1782 O O . ALA A 1 131 ? -6.386 88.286 127.191 1.00 66.84 131 ALA A O 1
ATOM 1789 N N . ALA A 1 132 ? -7.174 87.100 125.447 1.00 66.13 132 ALA A N 1
ATOM 1790 C CA . ALA A 1 132 ? -8.479 86.919 126.070 1.00 66.51 132 ALA A CA 1
ATOM 1791 C C . ALA A 1 132 ? -8.397 86.001 127.283 1.00 65.91 132 ALA A C 1
ATOM 1792 O O . ALA A 1 132 ? -9.057 86.248 128.299 1.00 64.64 132 ALA A O 1
ATOM 1799 N N . ALA A 1 133 ? -7.594 84.937 127.200 1.00 66.67 133 ALA A N 1
ATOM 1800 C CA . ALA A 1 133 ? -7.467 84.024 128.331 1.00 64.75 133 ALA A CA 1
ATOM 1801 C C . ALA A 1 133 ? -6.898 84.731 129.553 1.00 65.31 133 ALA A C 1
ATOM 1802 O O . ALA A 1 133 ? -7.249 84.390 130.689 1.00 64.39 133 ALA A O 1
ATOM 1809 N N . ALA A 1 134 ? -6.016 85.708 129.341 1.00 66.51 134 ALA A N 1
ATOM 1810 C CA . ALA A 1 134 ? -5.466 86.469 130.456 1.00 69.49 134 ALA A CA 1
ATOM 1811 C C . ALA A 1 134 ? -6.536 87.354 131.080 1.00 70.62 134 ALA A C 1
ATOM 1812 O O . ALA A 1 134 ? -6.721 87.360 132.304 1.00 71.23 134 ALA A O 1
ATOM 1819 N N . THR A 1 135 ? -7.254 88.109 130.247 1.00 71.23 135 THR A N 1
ATOM 1820 C CA . THR A 1 135 ? -8.303 88.986 130.751 1.00 70.29 135 THR A CA 1
ATOM 1821 C C . THR A 1 135 ? -9.424 88.202 131.420 1.00 69.10 135 THR A C 1
ATOM 1822 O O . THR A 1 135 ? -10.096 88.728 132.314 1.00 68.52 135 THR A O 1
ATOM 1833 N N . ARG A 1 136 ? -9.649 86.954 131.007 1.00 70.70 136 ARG A N 1
ATOM 1834 C CA . ARG A 1 136 ? -10.699 86.165 131.644 1.00 72.41 136 ARG A CA 1
ATOM 1835 C C . ARG A 1 136 ? -10.252 85.691 133.023 1.00 72.93 136 ARG A C 1
ATOM 1836 O O . ARG A 1 136 ? -11.066 85.597 133.949 1.00 72.13 136 ARG A O 1
ATOM 1857 N N . SER A 1 137 ? -8.960 85.383 133.175 1.00 73.10 137 SER A N 1
ATOM 1858 C CA . SER A 1 137 ? -8.455 84.883 134.449 1.00 75.75 137 SER A CA 1
ATOM 1859 C C . SER A 1 137 ? -8.498 85.958 135.529 1.00 74.55 137 SER A C 1
ATOM 1860 O O . SER A 1 137 ? -8.777 85.660 136.696 1.00 75.22 137 SER A O 1
ATOM 1868 N N . GLU A 1 138 ? -8.224 87.214 135.167 1.00 74.30 138 GLU A N 1
ATOM 1869 C CA . GLU A 1 138 ? -8.262 88.279 136.161 1.00 73.60 138 GLU A CA 1
ATOM 1870 C C . GLU A 1 138 ? -9.693 88.598 136.571 1.00 71.90 138 GLU A C 1
ATOM 1871 O O . GLU A 1 138 ? -9.970 88.820 137.756 1.00 71.57 138 GLU A O 1
ATOM 1883 N N . ILE A 1 139 ? -10.619 88.619 135.611 1.00 68.21 139 ILE A N 1
ATOM 1884 C CA . ILE A 1 139 ? -12.024 88.805 135.956 1.00 67.35 139 ILE A CA 1
ATOM 1885 C C . ILE A 1 139 ? -12.498 87.670 136.853 1.00 66.86 139 ILE A C 1
ATOM 188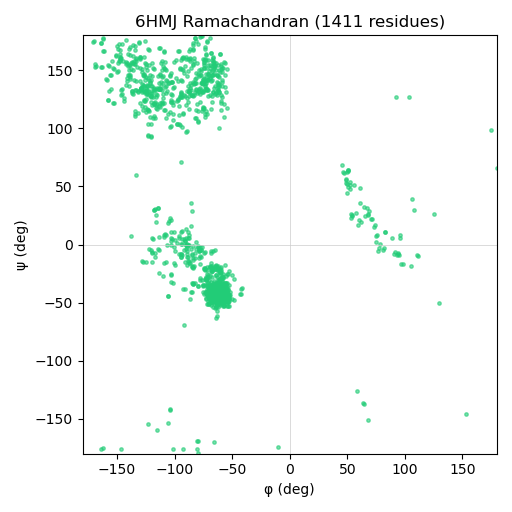6 O O . ILE A 1 139 ? -13.218 87.891 137.834 1.00 66.27 139 ILE A O 1
ATOM 1902 N N . ASP A 1 140 ? -12.102 86.436 136.534 1.00 68.27 140 ASP A N 1
ATOM 1903 C CA . ASP A 1 140 ? -12.476 85.299 137.368 1.00 67.63 140 ASP A CA 1
ATOM 1904 C C . ASP A 1 140 ? -11.894 85.428 138.771 1.00 64.98 140 ASP A C 1
ATOM 1905 O O . ASP A 1 140 ? -12.564 85.106 139.759 1.00 63.71 140 ASP A O 1
ATOM 1914 N N . GLN A 1 141 ? -10.644 85.887 138.879 1.00 63.76 141 GLN A N 1
ATOM 1915 C CA . GLN A 1 141 ? -10.040 86.085 140.193 1.00 63.70 141 GLN A CA 1
ATOM 1916 C C . GLN A 1 141 ? -10.769 87.180 140.964 1.00 62.56 141 GLN A C 1
ATOM 1917 O O . GLN A 1 141 ? -11.099 87.012 142.144 1.00 61.69 141 GLN A O 1
ATOM 1931 N N . ALA A 1 142 ? -11.026 88.315 140.310 1.00 62.25 142 ALA A N 1
ATOM 1932 C CA . ALA A 1 142 ? -11.749 89.398 140.967 1.00 60.00 142 ALA A CA 1
ATOM 1933 C C . ALA A 1 142 ? -13.162 88.963 141.333 1.00 59.02 142 ALA A C 1
ATOM 1934 O O . ALA A 1 142 ? -13.675 89.328 142.397 1.00 58.70 142 ALA A O 1
ATOM 1941 N N . LYS A 1 143 ? -13.814 88.186 140.460 1.00 57.93 143 LYS A N 1
ATOM 1942 C CA . LYS A 1 143 ? -15.139 87.677 140.789 1.00 60.00 143 LYS A CA 1
ATOM 1943 C C . LYS A 1 143 ? -15.093 86.865 142.078 1.00 60.46 143 LYS A C 1
ATOM 1944 O O . LYS A 1 143 ? -15.960 87.010 142.947 1.00 59.54 143 LYS A O 1
ATOM 1963 N N . GLY A 1 144 ? -14.074 86.015 142.223 1.00 62.89 144 GLY A N 1
ATOM 1964 C CA . GLY A 1 144 ? -13.956 85.209 143.426 1.00 63.50 144 GLY A CA 1
ATOM 1965 C C . GLY A 1 144 ? -13.627 86.031 144.656 1.00 63.45 144 GLY A C 1
ATOM 1966 O O . GLY A 1 144 ? -14.142 85.766 145.746 1.00 65.46 144 GLY A O 1
ATOM 1970 N N . ILE A 1 145 ? -12.757 87.032 144.504 1.00 59.58 145 ILE A N 1
ATOM 1971 C CA . ILE A 1 145 ? -12.424 87.907 145.624 1.00 55.77 145 ILE A CA 1
ATOM 1972 C C . ILE A 1 145 ? -13.684 88.575 146.161 1.00 53.27 145 ILE A C 1
ATOM 1973 O O . ILE A 1 145 ? -13.914 88.625 147.375 1.00 52.36 145 ILE A O 1
ATOM 1989 N N . VAL A 1 146 ? -14.514 89.106 145.262 1.00 52.67 146 VAL A N 1
ATOM 1990 C CA . VAL A 1 146 ? -15.750 89.756 145.685 1.00 50.80 146 VAL A CA 1
ATOM 1991 C C . VAL A 1 146 ? -16.700 88.745 146.317 1.00 49.65 146 VAL A C 1
ATOM 1992 O O . VAL A 1 146 ? -17.366 89.042 147.316 1.00 49.07 146 VAL A O 1
ATOM 2005 N N . MET A 1 147 ? -16.789 87.544 145.740 1.00 50.31 147 MET A N 1
ATOM 2006 C CA . MET A 1 147 ? -17.680 86.518 146.273 1.00 52.61 147 MET A CA 1
ATOM 2007 C C . MET A 1 147 ? -17.423 86.275 147.755 1.00 54.15 147 MET A C 1
ATOM 2008 O O . MET A 1 147 ? -18.346 86.318 148.576 1.00 54.05 147 MET A O 1
ATOM 2022 N N . ALA A 1 148 ? -16.167 86.010 148.117 1.00 55.25 148 ALA A N 1
ATOM 2023 C CA . ALA A 1 148 ? -15.852 85.637 149.489 1.00 57.85 148 ALA A CA 1
ATOM 2024 C C . ALA A 1 148 ? -15.680 86.850 150.396 1.00 57.00 148 ALA A C 1
ATOM 2025 O O . ALA A 1 148 ? -16.035 86.785 151.578 1.00 57.15 148 ALA A O 1
ATOM 2032 N N . ALA A 1 149 ? -15.145 87.956 149.873 1.00 56.37 149 ALA A N 1
ATOM 2033 C CA . ALA A 1 149 ? -14.940 89.144 150.697 1.00 55.74 149 ALA A CA 1
ATOM 2034 C C . ALA A 1 149 ? -16.257 89.641 151.278 1.00 55.70 149 ALA A C 1
ATOM 2035 O O . ALA A 1 149 ? -16.343 89.958 152.471 1.00 57.99 149 ALA A O 1
ATOM 2042 N N . PHE A 1 150 ? -17.294 89.727 150.446 1.00 52.86 150 PHE A N 1
ATOM 2043 C CA . PHE A 1 150 ? -18.614 90.163 150.879 1.00 53.14 150 PHE A CA 1
ATOM 2044 C C . PHE A 1 150 ? -19.591 89.008 151.061 1.00 52.33 150 PHE A C 1
ATOM 2045 O O . PHE A 1 150 ? -20.770 89.251 151.336 1.00 49.98 150 PHE A O 1
ATOM 2062 N N . ASP A 1 151 ? -19.134 87.768 150.912 1.00 55.08 151 ASP A N 1
ATOM 2063 C CA . ASP A 1 151 ? -19.982 86.585 151.050 1.00 56.10 151 ASP A CA 1
ATOM 2064 C C . ASP A 1 151 ? -21.253 86.718 150.209 1.00 55.16 151 ASP A C 1
ATOM 2065 O O . ASP A 1 151 ? -22.376 86.740 150.717 1.00 54.83 151 ASP A O 1
ATOM 2074 N N . VAL A 1 152 ? -21.052 86.799 148.892 1.00 54.41 152 VAL A N 1
ATOM 2075 C CA . VAL A 1 152 ? -22.138 86.818 147.922 1.00 54.43 152 VAL A CA 1
ATOM 2076 C C . VAL A 1 152 ? -21.830 85.773 146.859 1.00 55.82 152 VAL A C 1
ATOM 2077 O O . VAL A 1 152 ? -20.686 85.342 146.695 1.00 57.87 152 VAL A O 1
ATOM 2090 N N . ASP A 1 153 ? -22.866 85.373 146.124 1.00 55.54 153 ASP A N 1
ATOM 2091 C CA . ASP A 1 153 ? -22.698 84.351 145.100 1.00 55.45 153 ASP A CA 1
ATOM 2092 C C . ASP A 1 153 ? -22.025 84.946 143.863 1.00 56.42 153 ASP A C 1
ATOM 2093 O O . ASP A 1 153 ? -21.713 86.140 143.800 1.00 56.16 153 ASP A O 1
ATOM 2102 N N . ALA A 1 154 ? -21.804 84.102 142.853 1.00 58.96 154 ALA A N 1
ATOM 2103 C CA . ALA A 1 154 ? -21.013 84.521 141.700 1.00 57.35 154 ALA A CA 1
ATOM 2104 C C . ALA A 1 154 ? -21.754 85.544 140.849 1.00 57.19 154 ALA A C 1
ATOM 2105 O O . ALA A 1 154 ? -21.147 86.503 140.361 1.00 57.43 154 ALA A O 1
ATOM 2112 N N . ASP A 1 155 ? -23.059 85.354 140.644 1.00 58.16 155 ASP A N 1
ATOM 2113 C CA . ASP A 1 155 ? -23.829 86.325 139.873 1.00 61.26 155 ASP A CA 1
ATOM 2114 C C . ASP A 1 155 ? -23.830 87.687 140.556 1.00 61.24 155 ASP A C 1
ATOM 2115 O O . ASP A 1 155 ? -23.595 88.717 139.914 1.00 61.40 155 ASP A O 1
ATOM 2124 N N . GLN A 1 156 ? -24.090 87.712 141.867 1.00 61.02 156 GLN A N 1
ATOM 2125 C CA . GLN A 1 156 ? -24.043 88.966 142.612 1.00 59.48 156 GLN A CA 1
ATOM 2126 C C . GLN A 1 156 ? -22.655 89.591 142.538 1.00 57.67 156 GLN A C 1
ATOM 2127 O O . GLN A 1 156 ? -22.514 90.796 142.295 1.00 55.38 156 GLN A O 1
ATOM 2141 N N . ALA A 1 157 ? -21.614 88.784 142.758 1.00 57.55 157 ALA A N 1
ATOM 2142 C CA . ALA A 1 157 ? -20.250 89.293 142.673 1.00 56.85 157 ALA A CA 1
ATOM 2143 C C . ALA A 1 157 ? -19.978 89.880 141.295 1.00 58.35 157 ALA A C 1
ATOM 2144 O O . ALA A 1 157 ? -19.406 90.970 141.170 1.00 58.98 157 ALA A O 1
ATOM 2151 N N . PHE A 1 158 ? -20.375 89.160 140.245 1.00 57.88 158 PHE A N 1
ATOM 2152 C CA . PHE A 1 158 ? -20.181 89.655 138.888 1.00 57.02 158 PHE A CA 1
ATOM 2153 C C . PHE A 1 158 ? -21.019 90.898 138.631 1.00 55.52 158 PHE A C 1
ATOM 2154 O O . PHE A 1 158 ? -20.564 91.833 137.961 1.00 55.83 158 PHE A O 1
ATOM 2171 N N . ALA A 1 159 ? -22.249 90.930 139.150 1.00 54.21 159 ALA A N 1
ATOM 2172 C CA . ALA A 1 159 ? -23.086 92.113 138.983 1.00 52.88 159 ALA A CA 1
ATOM 2173 C C . ALA A 1 159 ? -22.450 93.332 139.637 1.00 52.92 159 ALA A C 1
ATOM 2174 O O . ALA A 1 159 ? -22.473 94.431 139.070 1.00 55.04 159 ALA A O 1
ATOM 2181 N N . LEU A 1 160 ? -21.862 93.157 140.826 1.00 51.52 160 LEU A N 1
ATOM 2182 C CA . LEU A 1 160 ? -21.197 94.269 141.496 1.00 52.65 160 LEU A CA 1
ATOM 2183 C C . LEU A 1 160 ? -19.987 94.743 140.703 1.00 53.41 160 LEU A C 1
ATOM 2184 O O . LEU A 1 160 ? -19.716 95.948 140.634 1.00 54.33 160 LEU A O 1
ATOM 2200 N N . LEU A 1 161 ? -19.230 93.810 140.124 1.00 53.74 161 LEU A N 1
ATOM 2201 C CA . LEU A 1 161 ? -18.115 94.197 139.268 1.00 56.48 161 LEU A CA 1
ATOM 2202 C C . LEU A 1 161 ? -18.602 95.010 138.075 1.00 57.87 161 LEU A C 1
ATOM 2203 O O . LEU A 1 161 ? -17.959 95.989 137.677 1.00 57.28 161 LEU A O 1
ATOM 2219 N N . LYS A 1 162 ? -19.735 94.616 137.485 1.00 60.50 162 LYS A N 1
ATOM 2220 C CA . LYS A 1 162 ? -20.313 95.406 136.402 1.00 62.18 162 LYS A CA 1
ATOM 2221 C C . LYS A 1 162 ? -20.786 96.762 136.911 1.00 61.75 162 LYS A C 1
ATOM 2222 O O . LYS A 1 162 ? -20.580 97.787 136.251 1.00 61.94 162 LYS A O 1
ATOM 2241 N N . TRP A 1 163 ? -21.425 96.782 138.083 1.00 61.19 163 TRP A N 1
ATOM 2242 C CA . TRP A 1 163 ? -21.893 98.037 138.663 1.00 63.02 163 TRP A CA 1
ATOM 2243 C C . TRP A 1 163 ? -20.734 98.996 138.898 1.00 62.25 163 TRP A C 1
ATOM 2244 O O . TRP A 1 163 ? -20.785 100.163 138.491 1.00 62.86 163 TRP A O 1
ATOM 2265 N N . HIS A 1 164 ? -19.671 98.517 139.548 1.00 61.49 164 HIS A N 1
ATOM 2266 C CA . HIS A 1 164 ? -18.542 99.385 139.862 1.00 63.05 164 HIS A CA 1
ATOM 2267 C C . HIS A 1 164 ? -17.754 99.762 138.616 1.00 64.13 164 HIS A C 1
ATOM 2268 O O . HIS A 1 164 ? -17.124 100.825 138.582 1.00 63.75 164 HIS A O 1
ATOM 2282 N N . SER A 1 165 ? -17.769 98.910 137.589 1.00 66.54 165 SER A N 1
ATOM 2283 C CA . SER A 1 165 ? -17.205 99.302 136.302 1.00 66.78 165 SER A CA 1
ATOM 2284 C C . SER A 1 165 ? -17.984 100.467 135.708 1.00 66.65 165 SER A C 1
ATOM 2285 O O . SER A 1 165 ? -17.397 101.425 135.193 1.00 65.64 165 SER A O 1
ATOM 2293 N N . SER A 1 166 ? -19.314 100.401 135.782 1.00 68.33 166 SER A N 1
ATOM 2294 C CA . SER A 1 166 ? -20.150 101.493 135.300 1.00 73.53 166 SER A CA 1
ATOM 2295 C C . SER A 1 166 ? -19.898 102.770 136.094 1.00 75.73 166 SER A C 1
ATOM 2296 O O . SER A 1 166 ? -19.678 103.840 135.516 1.00 78.14 166 SER A O 1
ATOM 2304 N N . GLN A 1 167 ? -19.929 102.677 137.426 1.00 76.90 167 GLN A N 1
ATOM 2305 C CA . GLN A 1 167 ? -19.830 103.875 138.255 1.00 79.77 167 GLN A CA 1
ATOM 2306 C C . GLN A 1 167 ? -18.490 104.579 138.081 1.00 79.67 167 GLN A C 1
ATOM 2307 O O . GLN A 1 167 ? -18.423 105.810 138.172 1.00 79.22 167 GLN A O 1
ATOM 2321 N N . SER A 1 168 ? -17.420 103.828 137.836 1.00 79.63 168 SER A N 1
ATOM 2322 C CA . SER A 1 168 ? -16.101 104.407 137.619 1.00 83.11 168 SER A CA 1
ATOM 2323 C C . SER A 1 168 ? -15.813 104.667 136.145 1.00 83.88 168 SER A C 1
ATOM 2324 O O . SER A 1 168 ? -14.701 105.086 135.807 1.00 87.51 168 SER A O 1
ATOM 2332 N N . ASN A 1 169 ? -16.794 104.447 135.271 1.00 82.62 169 ASN A N 1
ATOM 2333 C CA . ASN A 1 169 ? -16.623 104.605 133.828 1.00 84.33 169 ASN A CA 1
ATOM 2334 C C . ASN A 1 169 ? -15.374 103.868 133.344 1.00 81.82 169 ASN A C 1
ATOM 2335 O O . ASN A 1 169 ? -14.509 104.425 132.663 1.00 82.59 169 ASN A O 1
ATOM 2346 N N . ARG A 1 170 ? -15.295 102.589 133.703 1.00 76.18 170 ARG A N 1
ATOM 2347 C CA . ARG A 1 170 ? -14.207 101.714 133.302 1.00 74.14 170 ARG A CA 1
ATOM 2348 C C . ARG A 1 170 ? -14.781 100.472 132.635 1.00 72.77 170 ARG A C 1
ATOM 2349 O O . ARG A 1 170 ? -15.936 100.098 132.859 1.00 72.88 170 ARG A O 1
ATOM 2370 N N . LYS A 1 171 ? -13.965 99.835 131.801 1.00 72.66 171 LYS A N 1
ATOM 2371 C CA . LYS A 1 171 ? -14.310 98.517 131.293 1.00 71.61 171 LYS A CA 1
ATOM 2372 C C . LYS A 1 171 ? -14.062 97.469 132.369 1.00 69.30 171 LYS A C 1
ATOM 2373 O O . LYS A 1 171 ? -13.064 97.524 133.095 1.00 68.44 171 LYS A O 1
ATOM 2392 N N . LEU A 1 172 ? -14.986 96.513 132.465 1.00 67.48 172 LEU A N 1
ATOM 2393 C CA . LEU A 1 172 ? -14.944 95.461 133.471 1.00 66.02 172 LEU A CA 1
ATOM 2394 C C . LEU A 1 172 ? -13.547 94.889 133.663 1.00 67.63 172 LEU A C 1
ATOM 2395 O O . LEU A 1 172 ? -13.121 94.657 134.799 1.00 69.19 172 LEU A O 1
ATOM 2411 N N . ARG A 1 173 ? -12.822 94.652 132.569 1.00 69.73 173 ARG A N 1
ATOM 2412 C CA . ARG A 1 173 ? -11.495 94.058 132.692 1.00 71.68 173 ARG A CA 1
ATOM 2413 C C . ARG A 1 173 ? -10.519 95.026 133.350 1.00 70.24 173 ARG A C 1
ATOM 2414 O O . ARG A 1 173 ? -9.662 94.611 134.139 1.00 68.79 173 ARG A O 1
ATOM 2435 N N . ASP A 1 174 ? -10.638 96.322 133.049 1.00 70.15 174 ASP A N 1
ATOM 2436 C CA . ASP A 1 174 ? -9.773 97.306 133.691 1.00 71.18 174 ASP A CA 1
ATOM 2437 C C . ASP A 1 174 ? -10.090 97.424 135.175 1.00 69.08 174 ASP A C 1
ATOM 2438 O O . ASP A 1 174 ? -9.180 97.523 136.005 1.00 69.29 174 ASP A O 1
ATOM 2447 N N . LEU A 1 175 ? -11.377 97.416 135.527 1.00 67.58 175 LEU A N 1
ATOM 2448 C CA . LEU A 1 175 ? -11.759 97.416 136.933 1.00 64.81 175 LEU A CA 1
ATOM 2449 C C . LEU A 1 175 ? -11.167 96.209 137.651 1.00 64.66 175 LEU A C 1
ATOM 2450 O O . LEU A 1 175 ? -10.577 96.339 138.730 1.00 66.89 175 LEU A O 1
ATOM 2466 N N . ALA A 1 176 ? -11.324 95.020 137.063 1.00 61.96 176 ALA A N 1
ATOM 2467 C CA . ALA A 1 176 ? -10.819 93.802 137.685 1.00 63.26 176 ALA A CA 1
ATOM 2468 C C . ALA A 1 176 ? -9.331 93.912 137.988 1.00 64.03 176 ALA A C 1
ATOM 2469 O O . ALA A 1 176 ? -8.885 93.597 139.097 1.00 64.77 176 ALA A O 1
ATOM 2476 N N . THR A 1 177 ? -8.541 94.360 137.011 1.00 65.43 177 THR A N 1
ATOM 2477 C CA . THR A 1 177 ? -7.111 94.525 137.243 1.00 66.41 177 THR A CA 1
ATOM 2478 C C . THR A 1 177 ? -6.845 95.563 138.324 1.00 67.17 177 THR A C 1
ATOM 2479 O O . THR A 1 177 ? -5.984 95.364 139.189 1.00 67.52 177 THR A O 1
ATOM 2490 N N . GLY A 1 178 ? -7.578 96.677 138.295 1.00 66.49 178 GLY A N 1
ATOM 2491 C CA . GLY A 1 178 ? -7.378 97.705 139.300 1.00 66.28 178 GLY A CA 1
ATOM 2492 C C . GLY A 1 178 ? -7.716 97.227 140.698 1.00 65.66 178 GLY A C 1
ATOM 2493 O O . GLY A 1 178 ? -7.036 97.579 141.665 1.00 66.43 178 GLY A O 1
ATOM 2497 N N . MET A 1 179 ? -8.767 96.415 140.824 1.00 64.41 179 MET A N 1
ATOM 2498 C CA . MET A 1 179 ? -9.166 95.920 142.136 1.00 63.23 179 MET A CA 1
ATOM 2499 C C . MET A 1 179 ? -8.128 94.957 142.700 1.00 65.01 179 MET A C 1
ATOM 2500 O O . MET A 1 179 ? -7.848 94.973 143.905 1.00 65.43 179 MET A O 1
ATOM 2514 N N . ILE A 1 180 ? -7.550 94.110 141.848 1.00 64.75 180 ILE A N 1
ATOM 2515 C CA . ILE A 1 180 ? -6.571 93.137 142.319 1.00 65.99 180 ILE A CA 1
ATOM 2516 C C . ILE A 1 180 ? -5.275 93.836 142.711 1.00 69.00 180 ILE A C 1
ATOM 2517 O O . ILE A 1 180 ? -4.751 93.638 143.813 1.00 70.52 180 ILE A O 1
ATOM 2533 N N . GLU A 1 181 ? -4.738 94.665 141.813 1.00 70.94 181 GLU A N 1
ATOM 2534 C CA . GLU A 1 181 ? -3.523 95.410 142.126 1.00 73.94 181 GLU A CA 1
ATOM 2535 C C . GLU A 1 181 ? -3.724 96.302 143.346 1.00 73.63 181 GLU A C 1
ATOM 2536 O O . GLU A 1 181 ? -2.865 96.355 144.234 1.00 74.03 181 GLU A O 1
ATOM 2548 N N . GLY A 1 182 ? -4.855 97.006 143.409 1.00 71.15 182 GLY A N 1
ATOM 2549 C CA . GLY A 1 182 ? -5.093 97.911 144.523 1.00 70.60 182 GLY A CA 1
ATOM 2550 C C . GLY A 1 182 ? -5.237 97.179 145.843 1.00 70.02 182 GLY A C 1
ATOM 2551 O O . GLY A 1 182 ? -4.655 97.578 146.857 1.00 71.17 182 GLY A O 1
ATOM 2555 N N . LEU A 1 183 ? -6.024 96.101 145.851 1.00 67.31 183 LEU A N 1
ATOM 2556 C CA . LEU A 1 183 ? -6.201 95.318 147.070 1.00 64.01 183 LEU A CA 1
ATOM 2557 C C . LEU A 1 183 ? -4.868 94.773 147.565 1.00 64.64 183 LEU A C 1
ATOM 2558 O O . LEU A 1 183 ? -4.600 94.767 148.773 1.00 63.65 183 LEU A O 1
ATOM 2574 N N . ALA A 1 184 ? -4.020 94.305 146.646 1.00 66.11 184 ALA A N 1
ATOM 2575 C CA . ALA A 1 184 ? -2.707 93.809 147.037 1.00 68.33 184 ALA A CA 1
ATOM 2576 C C . ALA A 1 184 ? -1.893 94.886 147.740 1.00 70.89 184 ALA A C 1
ATOM 2577 O O . ALA A 1 184 ? -1.116 94.581 148.654 1.00 73.86 184 ALA A O 1
ATOM 2584 N N . ALA A 1 185 ? -2.058 96.143 147.338 1.00 70.39 185 ALA A N 1
ATOM 2585 C CA . ALA A 1 185 ? -1.322 97.256 147.920 1.00 73.05 185 ALA A CA 1
ATOM 2586 C C . ALA A 1 185 ? -2.039 97.892 149.104 1.00 74.35 185 ALA A C 1
ATOM 2587 O O . ALA A 1 185 ? -1.479 98.794 149.734 1.00 76.86 185 ALA A O 1
ATOM 2594 N N . ALA A 1 186 ? -3.251 97.448 149.423 1.00 72.61 186 ALA A N 1
ATOM 2595 C CA . ALA A 1 186 ? -4.013 98.059 150.500 1.00 74.17 186 ALA A CA 1
ATOM 2596 C C . ALA A 1 186 ? -3.363 97.771 151.853 1.00 76.45 186 ALA A C 1
ATOM 2597 O O . ALA A 1 186 ? -2.505 96.896 151.996 1.00 77.29 186 ALA A O 1
ATOM 2604 N N . ASN A 1 187 ? -3.793 98.529 152.861 1.00 78.21 187 ASN A N 1
ATOM 2605 C CA . ASN A 1 187 ? -3.274 98.378 154.215 1.00 80.10 187 ASN A CA 1
ATOM 2606 C C . ASN A 1 187 ? -3.865 97.128 154.854 1.00 80.22 187 ASN A C 1
ATOM 2607 O O . ASN A 1 187 ? -5.086 97.021 155.015 1.00 76.13 187 ASN A O 1
ATOM 2618 N N . SER A 1 188 ? -2.998 96.177 155.208 1.00 86.46 188 SER A N 1
ATOM 2619 C CA . SER A 1 188 ? -3.459 94.917 155.779 1.00 88.21 188 SER A CA 1
ATOM 2620 C C . SER A 1 188 ? -4.173 95.104 157.111 1.00 86.20 188 SER A C 1
ATOM 2621 O O . SER A 1 188 ? -4.912 94.208 157.534 1.00 84.49 188 SER A O 1
ATOM 2629 N N . ALA A 1 189 ? -3.975 96.241 157.785 1.00 86.35 189 ALA A N 1
ATOM 2630 C CA . ALA A 1 189 ? -4.609 96.444 159.084 1.00 85.64 189 ALA A CA 1
ATOM 2631 C C . ALA A 1 189 ? -6.106 96.683 158.943 1.00 82.23 189 ALA A C 1
ATOM 2632 O O . ALA A 1 189 ? -6.873 96.365 159.859 1.00 81.81 189 ALA A O 1
ATOM 2639 N N . LEU A 1 190 ? -6.537 97.244 157.823 1.00 80.09 190 LEU A N 1
ATOM 2640 C CA . LEU A 1 190 ? -7.963 97.419 157.578 1.00 77.49 190 LEU A CA 1
ATOM 2641 C C . LEU A 1 190 ? -8.643 96.065 157.423 1.00 75.15 190 LEU A C 1
ATOM 2642 O O . LEU A 1 190 ? -8.155 95.214 156.671 1.00 76.25 190 LEU A O 1
ATOM 2658 N N . PRO A 1 191 ? -9.761 95.821 158.108 1.00 71.79 191 PRO A N 1
ATOM 2659 C CA . PRO A 1 191 ? -10.528 94.603 157.830 1.00 69.28 191 PRO A CA 1
ATOM 2660 C C . PRO A 1 191 ? -10.946 94.572 156.367 1.00 67.25 191 PRO A C 1
ATOM 2661 O O . PRO A 1 191 ? -11.114 95.611 155.724 1.00 67.22 191 PRO A O 1
ATOM 2672 N N . LEU A 1 192 ? -11.117 93.356 155.844 1.00 64.73 192 LEU A N 1
ATOM 2673 C CA . LEU A 1 192 ? -11.109 93.152 154.397 1.00 62.72 192 LEU A CA 1
ATOM 2674 C C . LEU A 1 192 ? -12.171 93.986 153.686 1.00 59.44 192 LEU A C 1
ATOM 2675 O O . LEU A 1 192 ? -11.883 94.639 152.676 1.00 59.51 192 LEU A O 1
ATOM 2691 N N . ARG A 1 193 ? -13.409 93.974 154.183 1.00 56.35 193 ARG A N 1
ATOM 2692 C CA . ARG A 1 193 ? -14.485 94.642 153.453 1.00 54.72 193 ARG A CA 1
ATOM 2693 C C . ARG A 1 193 ? -14.272 96.150 153.406 1.00 56.98 193 ARG A C 1
ATOM 2694 O O . ARG A 1 193 ? -14.471 96.777 152.358 1.00 58.08 193 ARG A O 1
ATOM 2715 N N . ARG A 1 194 ? -13.875 96.752 154.529 1.00 57.55 194 ARG A N 1
ATOM 2716 C CA . ARG A 1 194 ? -13.475 98.155 154.512 1.00 57.93 194 ARG A CA 1
ATOM 2717 C C . ARG A 1 194 ? -12.317 98.366 153.546 1.00 56.14 194 ARG A C 1
ATOM 2718 O O . ARG A 1 194 ? -12.321 99.311 152.751 1.00 54.91 194 ARG A O 1
ATOM 2739 N N . ARG A 1 195 ? -11.324 97.479 153.598 1.00 56.66 195 ARG A N 1
ATOM 2740 C CA . ARG A 1 195 ? -10.161 97.585 152.724 1.00 60.86 195 ARG A CA 1
ATOM 2741 C C . ARG A 1 195 ? -10.567 97.580 151.255 1.00 63.35 195 ARG A C 1
ATOM 2742 O O . ARG A 1 195 ? -10.110 98.416 150.466 1.00 63.87 195 ARG A O 1
ATOM 2763 N N . LEU A 1 196 ? -11.423 96.633 150.865 1.00 63.54 196 LEU A N 1
ATOM 2764 C CA . LEU A 1 196 ? -11.823 96.524 149.466 1.00 63.57 196 LEU A CA 1
ATOM 2765 C C . LEU A 1 196 ? -12.686 97.707 149.043 1.00 61.68 196 LEU A C 1
ATOM 2766 O O . LEU A 1 196 ? -12.573 98.190 147.911 1.00 60.81 196 LEU A O 1
ATOM 2782 N N . SER A 1 197 ? -13.554 98.186 149.936 1.00 62.76 197 SER A N 1
ATOM 2783 C CA . SER A 1 197 ? -14.409 99.320 149.603 1.00 63.71 197 SER A CA 1
ATOM 2784 C C . SER A 1 197 ? -13.585 100.548 149.239 1.00 63.57 197 SER A C 1
ATOM 2785 O O . SER A 1 197 ? -13.901 101.251 148.271 1.00 63.38 197 SER A O 1
ATOM 2793 N N . THR A 1 198 ? -12.524 100.829 150.002 1.00 62.75 198 THR A N 1
ATOM 2794 C CA . THR A 1 198 ? -11.679 101.975 149.687 1.00 65.77 198 THR A CA 1
ATOM 2795 C C . THR A 1 198 ? -10.916 101.781 148.381 1.00 66.44 198 THR A C 1
ATOM 2796 O O . THR A 1 198 ? -10.509 102.769 147.763 1.00 68.94 198 THR A O 1
ATOM 2807 N N . VAL A 1 199 ? -10.717 100.536 147.946 1.00 65.28 199 VAL A N 1
ATOM 2808 C CA . VAL A 1 199 ? -10.105 100.298 146.643 1.00 65.15 199 VAL A CA 1
ATOM 2809 C C . VAL A 1 199 ? -11.059 100.709 145.530 1.00 63.33 199 VAL A C 1
ATOM 2810 O O . VAL A 1 199 ? -10.660 101.356 144.556 1.00 64.85 199 VAL A O 1
ATOM 2823 N N . PHE A 1 200 ? -12.332 100.328 145.651 1.00 62.40 200 PHE A N 1
ATOM 2824 C CA . PHE A 1 200 ? -13.316 100.731 144.653 1.00 64.09 200 PHE A CA 1
ATOM 2825 C C . PHE A 1 200 ? -13.432 102.250 144.574 1.00 67.06 200 PHE A C 1
ATOM 2826 O O . PHE A 1 200 ? -13.508 102.815 143.477 1.00 69.10 200 PHE A O 1
ATOM 2843 N N . THR A 1 201 ? -13.446 102.930 145.723 1.00 67.08 201 THR A N 1
ATOM 2844 C CA . THR A 1 201 ? -13.581 104.384 145.707 1.00 68.25 201 THR A CA 1
ATOM 2845 C C . THR A 1 201 ? -12.307 105.052 145.204 1.00 69.55 201 THR A C 1
ATOM 2846 O O . THR A 1 201 ? -12.371 106.079 144.520 1.00 70.81 201 THR A O 1
ATOM 2857 N N . ASP A 1 202 ? -11.140 104.494 145.540 1.00 69.07 202 ASP A N 1
ATOM 2858 C CA . ASP A 1 202 ? -9.893 105.022 145.000 1.00 71.42 202 ASP A CA 1
ATOM 2859 C C . ASP A 1 202 ? -9.853 104.945 143.479 1.00 70.68 202 ASP A C 1
ATOM 2860 O O . ASP A 1 202 ? -9.113 105.707 142.849 1.00 72.56 202 ASP A O 1
ATOM 2869 N N . MET A 1 203 ? -10.625 104.039 142.881 1.00 69.57 203 MET A N 1
ATOM 2870 C CA . MET A 1 203 ? -10.683 103.886 141.435 1.00 69.75 203 MET A CA 1
ATOM 2871 C C . MET A 1 203 ? -11.775 104.729 140.789 1.00 69.66 203 MET A C 1
ATOM 2872 O O . MET A 1 203 ? -11.972 104.633 139.573 1.00 70.60 203 MET A O 1
ATOM 2886 N N . GLY A 1 204 ? -12.490 105.540 141.564 1.00 68.71 204 GLY A N 1
ATOM 2887 C CA . GLY A 1 204 ? -13.496 106.437 141.032 1.00 70.41 204 GLY A CA 1
ATOM 2888 C C . GLY A 1 204 ? -14.920 106.081 141.393 1.00 70.96 204 GLY A C 1
ATOM 2889 O O . GLY A 1 204 ? -15.821 106.892 141.143 1.00 72.23 204 GLY A O 1
ATOM 2893 N N . CYS A 1 205 ? -15.162 104.910 141.974 1.00 70.01 205 CYS A N 1
ATOM 2894 C CA . CYS A 1 205 ? -16.507 104.586 142.418 1.00 68.71 205 CYS A CA 1
ATOM 2895 C C . CYS A 1 205 ? -16.929 105.560 143.517 1.00 71.36 205 CYS A C 1
ATOM 2896 O O . CYS A 1 205 ? -16.099 106.007 144.31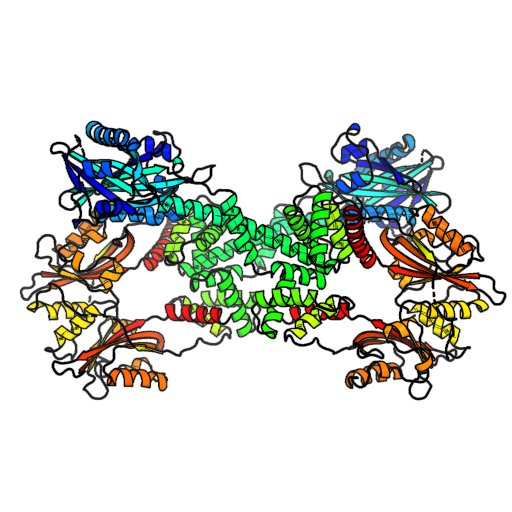5 1.00 72.93 205 CYS A O 1
ATOM 2904 N N . PRO A 1 206 ? -18.210 105.915 143.582 1.00 72.50 206 PRO A N 1
ATOM 2905 C CA . PRO A 1 206 ? -18.643 106.883 144.596 1.00 73.64 206 PRO A CA 1
ATOM 2906 C C . PRO A 1 206 ? -18.486 106.326 146.001 1.00 72.78 206 PRO A C 1
ATOM 2907 O O . PRO A 1 206 ? -18.514 105.113 146.226 1.00 70.83 206 PRO A O 1
ATOM 2918 N N . ALA A 1 207 ? -18.322 107.238 146.955 1.00 75.22 207 ALA A N 1
ATOM 2919 C CA . ALA A 1 207 ? -18.098 106.838 148.334 1.00 74.83 207 ALA A CA 1
ATOM 2920 C C . ALA A 1 207 ? -19.344 106.156 148.898 1.00 73.89 207 ALA A C 1
ATOM 2921 O O . ALA A 1 207 ? -20.468 106.468 148.496 1.00 75.02 207 ALA A O 1
ATOM 2928 N N . PRO A 1 208 ? -19.173 105.221 149.834 1.00 72.03 208 PRO A N 1
ATOM 2929 C CA . PRO A 1 208 ? -20.342 104.575 150.439 1.00 70.55 208 PRO A CA 1
ATOM 2930 C C . PRO A 1 208 ? -21.236 105.583 151.142 1.00 67.93 208 PRO A C 1
ATOM 2931 O O . PRO A 1 208 ? -20.846 106.718 151.427 1.00 67.63 208 PRO A O 1
ATOM 2942 N N . SER A 1 209 ? -22.463 105.151 151.418 1.00 67.72 209 SER A N 1
ATOM 2943 C CA . SER A 1 209 ? -23.403 105.992 152.138 1.00 66.45 209 SER A CA 1
ATOM 2944 C C . SER A 1 209 ? -22.928 106.204 153.574 1.00 66.98 209 SER A C 1
ATOM 2945 O O . SER A 1 209 ? -22.109 105.450 154.108 1.00 64.86 209 SER A O 1
ATOM 2953 N N . THR A 1 210 ? -23.457 107.255 154.200 1.00 69.32 210 THR A N 1
ATOM 2954 C CA . THR A 1 210 ? -23.104 107.622 155.565 1.00 73.30 210 THR A CA 1
ATOM 2955 C C . THR A 1 210 ? -24.311 107.658 156.494 1.00 74.26 210 THR A C 1
ATOM 2956 O O . THR A 1 210 ? -24.140 107.842 157.704 1.00 74.43 210 THR A O 1
ATOM 2967 N N . LYS A 1 211 ? -25.516 107.446 155.976 1.00 77.71 211 LYS A N 1
ATOM 2968 C CA . LYS A 1 211 ? -26.737 107.629 156.748 1.00 78.07 211 LYS A CA 1
ATOM 2969 C C . LYS A 1 211 ? -27.085 106.345 157.492 1.00 74.29 211 LYS A C 1
ATOM 2970 O O . LYS A 1 211 ? -27.084 105.259 156.904 1.00 73.15 211 LYS A O 1
ATOM 2989 N N . GLY A 1 212 ? -27.377 106.475 158.778 1.00 70.21 212 GLY A N 1
ATOM 2990 C CA . GLY A 1 212 ? -27.783 105.362 159.623 1.00 66.29 212 GLY A CA 1
ATOM 2991 C C . GLY A 1 212 ? -29.273 105.374 159.888 1.00 64.65 212 GLY A C 1
ATOM 2992 O O . GLY A 1 212 ? -30.075 105.711 159.011 1.00 66.35 212 GLY A O 1
ATOM 2996 N N . TRP A 1 213 ? -29.649 105.014 161.111 1.00 62.15 213 TRP A N 1
ATOM 2997 C CA . TRP A 1 213 ? -31.059 104.899 161.471 1.00 59.67 213 TRP A CA 1
ATOM 2998 C C . TRP A 1 213 ? -31.179 104.719 162.983 1.00 59.25 213 TRP A C 1
ATOM 2999 O O . TRP A 1 213 ? -30.181 104.598 163.701 1.00 57.13 213 TRP A O 1
ATOM 3020 N N . THR A 1 214 ? -32.426 104.705 163.453 1.00 60.34 214 THR A N 1
ATOM 3021 C CA . THR A 1 214 ? -32.769 104.442 164.845 1.00 60.98 214 THR A CA 1
ATOM 3022 C C . THR A 1 214 ? -34.090 103.683 164.847 1.00 62.98 214 THR A C 1
ATOM 3023 O O . THR A 1 214 ? -35.047 104.115 164.197 1.00 65.08 214 THR A O 1
ATOM 3034 N N . VAL A 1 215 ? -34.141 102.563 165.562 1.00 63.63 215 VAL A N 1
ATOM 3035 C CA . VAL A 1 215 ? -35.330 101.710 165.572 1.00 63.91 215 VAL A CA 1
ATOM 3036 C C . VAL A 1 215 ? -35.623 101.260 166.993 1.00 66.25 215 VAL A C 1
ATOM 3037 O O . VAL A 1 215 ? -34.731 101.228 167.852 1.00 66.21 215 VAL A O 1
ATOM 3050 N N . PRO A 1 216 ? -36.868 100.887 167.264 1.00 68.62 216 PRO A N 1
ATOM 3051 C CA . PRO A 1 216 ? -37.241 100.394 168.594 1.00 70.87 216 PRO A CA 1
ATOM 3052 C C . PRO A 1 216 ? -36.790 98.947 168.769 1.00 74.83 216 PRO A C 1
ATOM 3053 O O . PRO A 1 216 ? -36.227 98.330 167.866 1.00 73.06 216 PRO A O 1
ATOM 3064 N N . VAL A 1 217 ? -37.053 98.407 169.955 1.00 110.54 217 VAL A N 1
ATOM 3065 C CA . VAL A 1 217 ? -36.661 97.047 170.307 1.00 119.69 217 VAL A CA 1
ATOM 3066 C C . VAL A 1 217 ? -37.917 96.194 170.406 1.00 131.92 217 VAL A C 1
ATOM 3067 O O . VAL A 1 217 ? -38.878 96.566 171.091 1.00 137.92 217 VAL A O 1
ATOM 3080 N N . THR A 1 218 ? -37.906 95.055 169.720 1.00 141.11 218 THR A N 1
ATOM 3081 C CA . THR A 1 218 ? -39.067 94.176 169.649 1.00 148.70 218 THR A CA 1
ATOM 3082 C C . THR A 1 218 ? -39.030 93.126 170.757 1.00 146.67 218 THR A C 1
ATOM 3083 O O . THR A 1 218 ? -38.961 93.458 171.941 1.00 144.95 218 THR A O 1
ATOM 3094 N N . GLY A 1 221 ? -39.290 89.513 174.593 1.00 122.03 221 GLY A N 1
ATOM 3095 C CA . GLY A 1 221 ? -38.241 89.330 175.579 1.00 116.56 221 GLY A CA 1
ATOM 3096 C C . GLY A 1 221 ? -38.745 88.754 176.889 1.00 117.65 221 GLY A C 1
ATOM 3097 O O . GLY A 1 221 ? -39.667 87.939 176.907 1.00 123.00 221 GLY A O 1
ATOM 3100 N N . LEU A 1 222 ? -38.130 89.181 177.993 1.00 110.63 222 LEU A N 1
ATOM 3101 C CA . LEU A 1 222 ? -38.505 88.740 179.335 1.00 112.10 222 LEU A CA 1
ATOM 3102 C C . LEU A 1 222 ? -37.779 89.639 180.333 1.00 108.03 222 LEU A C 1
ATOM 3103 O O . LEU A 1 222 ? -36.707 90.168 180.009 1.00 103.43 222 LEU A O 1
ATOM 3119 N N . PRO A 1 223 ? -38.303 89.848 181.545 1.00 104.36 223 PRO A N 1
ATOM 3120 C CA . PRO A 1 223 ? -37.671 90.807 182.448 1.00 98.51 223 PRO A CA 1
ATOM 3121 C C . PRO A 1 223 ? -36.312 90.295 182.933 1.00 93.58 223 PRO A C 1
ATOM 3122 O O . PRO A 1 223 ? -36.096 89.081 183.016 1.00 95.30 223 PRO A O 1
ATOM 3133 N N . PRO A 1 224 ? -35.393 91.202 183.253 1.00 87.72 224 PRO A N 1
ATOM 3134 C CA . PRO A 1 224 ? -34.096 90.764 183.788 1.00 84.26 224 PRO A CA 1
ATOM 3135 C C . PRO A 1 224 ? -34.199 90.142 185.171 1.00 82.66 224 PRO A C 1
ATOM 3136 O O . PRO A 1 224 ? -35.020 90.536 186.002 1.00 84.42 224 PRO A O 1
ATOM 3147 N N . THR A 1 225 ? -33.341 89.152 185.406 1.00 80.24 225 THR A N 1
ATOM 3148 C CA . THR A 1 225 ? -33.121 88.584 186.726 1.00 79.27 225 THR A CA 1
ATOM 3149 C C . THR A 1 225 ? -31.619 88.463 186.950 1.00 74.53 225 THR A C 1
ATOM 3150 O O . THR A 1 225 ? -30.827 88.489 186.005 1.00 72.51 225 THR A O 1
ATOM 3161 N N . SER A 1 226 ? -31.231 88.341 188.217 1.00 74.22 226 SER A N 1
ATOM 3162 C CA . SER A 1 226 ? -29.842 88.103 188.581 1.00 70.97 226 SER A CA 1
ATOM 3163 C C . SER A 1 226 ? -29.584 86.637 188.898 1.00 72.90 226 SER A C 1
ATOM 3164 O O . SER A 1 226 ? -28.509 86.300 189.406 1.00 71.41 226 SER A O 1
ATOM 3172 N N . GLY A 1 227 ? -30.543 85.762 188.604 1.00 74.32 227 GLY A N 1
ATOM 3173 C CA . GLY A 1 227 ? -30.356 84.344 188.835 1.00 76.87 227 GLY A CA 1
ATOM 3174 C C . GLY A 1 227 ? -30.193 84.044 190.309 1.00 79.27 227 GLY A C 1
ATOM 3175 O O . GLY A 1 227 ? -30.912 84.573 191.164 1.00 80.53 227 GLY A O 1
ATOM 3179 N N . LEU A 1 228 ? -29.230 83.177 190.613 1.00 78.69 228 LEU A N 1
ATOM 3180 C CA . LEU A 1 228 ? -28.970 82.738 191.974 1.00 76.41 228 LEU A CA 1
ATOM 3181 C C . LEU A 1 228 ? -27.722 83.389 192.556 1.00 74.92 228 LEU A C 1
ATOM 3182 O O . LEU A 1 228 ? -27.144 82.866 193.514 1.00 77.13 228 LEU A O 1
ATOM 3198 N N . ILE A 1 229 ? -27.294 84.513 191.991 1.00 72.83 229 ILE A N 1
ATOM 3199 C CA . ILE A 1 229 ? -26.205 85.276 192.605 1.00 73.42 229 ILE A CA 1
ATOM 3200 C C . ILE A 1 229 ? -26.639 85.726 193.994 1.00 76.05 229 ILE A C 1
ATOM 3201 O O . ILE A 1 229 ? -27.749 86.273 194.146 1.00 75.98 229 ILE A O 1
ATOM 3217 N N . PRO A 1 230 ? -25.827 85.538 195.034 1.00 77.93 230 PRO A N 1
ATOM 3218 C CA . PRO A 1 230 ? -26.182 86.103 196.341 1.00 78.26 230 PRO A CA 1
ATOM 3219 C C . PRO A 1 230 ? -26.330 87.613 196.241 1.00 76.01 230 PRO A C 1
ATOM 3220 O O . PRO A 1 230 ? -25.433 88.310 195.762 1.00 75.54 230 PRO A O 1
ATOM 3231 N N . THR A 1 231 ? -27.476 88.121 196.704 1.00 75.25 231 THR A N 1
ATOM 3232 C CA . THR A 1 231 ? -27.793 89.525 196.472 1.00 73.97 231 THR A CA 1
ATOM 3233 C C . THR A 1 231 ? -26.752 90.444 197.097 1.00 73.72 231 THR A C 1
ATOM 3234 O O . THR A 1 231 ? -26.579 91.583 196.648 1.00 73.56 231 THR A O 1
ATOM 3245 N N . ALA A 1 232 ? -26.054 89.974 198.133 1.00 74.86 232 ALA A N 1
ATOM 3246 C CA . ALA A 1 232 ? -24.994 90.776 198.734 1.00 74.78 232 ALA A CA 1
ATOM 3247 C C . ALA A 1 232 ? -23.774 90.843 197.824 1.00 73.28 232 ALA A C 1
ATOM 3248 O O . ALA A 1 232 ? -23.167 91.908 197.666 1.00 73.50 232 ALA A O 1
ATOM 3255 N N . LEU A 1 233 ? -23.392 89.714 197.229 1.00 72.42 233 LEU A N 1
ATOM 3256 C CA . LEU A 1 233 ? -22.244 89.657 196.334 1.00 71.50 233 LEU A CA 1
ATOM 3257 C C . LEU A 1 233 ? -22.556 90.160 194.930 1.00 67.22 233 LEU A C 1
ATOM 3258 O O . LEU A 1 233 ? -21.653 90.185 194.085 1.00 65.48 233 LEU A O 1
ATOM 3274 N N . LEU A 1 234 ? -23.799 90.558 194.658 1.00 66.00 234 LEU A N 1
ATOM 3275 C CA . LEU A 1 234 ? -24.169 90.941 193.297 1.00 62.97 234 LEU A CA 1
ATOM 3276 C C . LEU A 1 234 ? -23.404 92.166 192.818 1.00 60.95 234 LEU A C 1
ATOM 3277 O O . LEU A 1 234 ? -22.850 92.123 191.707 1.00 60.34 234 LEU A O 1
ATOM 3293 N N . PRO A 1 235 ? -23.334 93.271 193.567 1.00 59.74 235 PRO A N 1
ATOM 3294 C CA . PRO A 1 235 ? -22.602 94.441 193.047 1.00 58.41 235 PRO A CA 1
ATOM 3295 C C . PRO A 1 235 ? -21.170 94.120 192.658 1.00 59.28 235 PRO A C 1
ATOM 3296 O O . PRO A 1 235 ? -20.724 94.500 191.567 1.00 58.47 235 PRO A O 1
ATOM 3307 N N . GLY A 1 236 ? -20.432 93.424 193.526 1.00 60.88 236 GLY A N 1
ATOM 3308 C CA . GLY A 1 236 ? -19.059 93.076 193.201 1.00 62.03 236 GLY A CA 1
ATOM 3309 C C . GLY A 1 236 ? -18.956 92.130 192.020 1.00 61.82 236 GLY A C 1
ATOM 3310 O O . GLY A 1 236 ? -18.089 92.291 191.157 1.00 61.66 236 GLY A O 1
ATOM 3314 N N . ILE A 1 237 ? -19.833 91.124 191.969 1.00 61.17 237 ILE A N 1
ATOM 3315 C CA . ILE A 1 237 ? -19.786 90.150 190.883 1.00 59.89 237 ILE A CA 1
ATOM 3316 C C . ILE A 1 237 ? -20.080 90.827 189.550 1.00 58.79 237 ILE A C 1
ATOM 3317 O O . ILE A 1 237 ? -19.326 90.685 188.579 1.00 58.79 237 ILE A O 1
ATOM 3333 N N . LEU A 1 238 ? -21.173 91.587 189.483 1.00 57.43 238 LEU A N 1
ATOM 3334 C CA . LEU A 1 238 ? -21.573 92.175 188.211 1.00 56.91 238 LEU A CA 1
ATOM 3335 C C . LEU A 1 238 ? -20.734 93.395 187.847 1.00 57.08 238 LEU A C 1
ATOM 3336 O O . LEU A 1 238 ? -20.552 93.676 186.658 1.00 56.85 238 LEU A O 1
ATOM 3352 N N . THR A 1 239 ? -20.219 94.134 188.833 1.00 58.42 239 THR A N 1
ATOM 3353 C CA . THR A 1 239 ? -19.243 95.172 188.516 1.00 57.67 239 THR A CA 1
ATOM 3354 C C . THR A 1 239 ? -18.036 94.562 187.815 1.00 56.40 239 THR A C 1
ATOM 3355 O O . THR A 1 239 ? -17.554 95.092 186.807 1.00 53.41 239 THR A O 1
ATOM 3366 N N . ARG A 1 240 ? -17.546 93.434 188.331 1.00 58.86 240 ARG A N 1
ATOM 3367 C CA . ARG A 1 240 ? -16.484 92.706 187.650 1.00 59.86 240 ARG A CA 1
ATOM 3368 C C . ARG A 1 240 ? -16.922 92.252 186.264 1.00 56.40 240 ARG A C 1
ATOM 3369 O O . ARG A 1 240 ? -16.133 92.294 185.313 1.00 56.52 240 ARG A O 1
ATOM 3390 N N . ALA A 1 241 ? -18.177 91.818 186.128 1.00 53.60 241 ALA A N 1
ATOM 3391 C CA . ALA A 1 241 ? -18.653 91.320 184.842 1.00 51.65 241 ALA A CA 1
ATOM 3392 C C . ALA A 1 241 ? -18.596 92.410 183.781 1.00 51.24 241 ALA A C 1
ATOM 3393 O O . ALA A 1 241 ? -18.002 92.223 182.712 1.00 52.66 241 ALA A O 1
ATOM 3400 N N . ALA A 1 242 ? -19.207 93.562 184.060 1.00 48.55 242 ALA A N 1
ATOM 3401 C CA . ALA A 1 242 ? -19.174 94.663 183.106 1.00 47.81 242 ALA A CA 1
ATOM 3402 C C . ALA A 1 242 ? -17.750 95.123 182.824 1.00 48.98 242 ALA A C 1
ATOM 3403 O O . ALA A 1 242 ? -17.457 95.595 181.719 1.00 50.97 242 ALA A O 1
ATOM 3410 N N . HIS A 1 243 ? -16.848 94.976 183.793 1.00 50.38 243 HIS A N 1
ATOM 3411 C CA . HIS A 1 243 ? -15.478 95.435 183.597 1.00 52.76 243 HIS A CA 1
ATOM 3412 C C . HIS A 1 243 ? -14.732 94.567 182.590 1.00 56.14 243 HIS A C 1
ATOM 3413 O O . HIS A 1 243 ? -13.995 95.086 181.744 1.00 57.62 243 HIS A O 1
ATOM 3427 N N . ASP A 1 244 ? -14.907 93.248 182.662 1.00 57.42 244 ASP A N 1
ATOM 3428 C CA . ASP A 1 244 ? -14.148 92.321 181.832 1.00 58.21 244 ASP A CA 1
ATOM 3429 C C . ASP A 1 244 ? -14.862 91.928 180.543 1.00 56.71 244 ASP A C 1
ATOM 3430 O O . ASP A 1 244 ? -14.248 91.276 179.692 1.00 58.57 244 ASP A O 1
ATOM 3439 N N . ALA A 1 245 ? -16.129 92.300 180.373 1.00 52.61 245 ALA A N 1
ATOM 3440 C CA . ALA A 1 245 ? -16.850 91.949 179.157 1.00 51.80 245 ALA A CA 1
ATOM 3441 C C . ALA A 1 245 ? -16.131 92.516 177.940 1.00 52.61 245 ALA A C 1
ATOM 3442 O O . ALA A 1 245 ? -15.611 93.635 177.971 1.00 51.65 245 ALA A O 1
ATOM 3449 N N . SER A 1 246 ? -16.108 91.733 176.856 1.00 54.45 246 SER A N 1
ATOM 3450 C CA . SER A 1 246 ? -15.367 92.102 175.657 1.00 51.60 246 SER A CA 1
ATOM 3451 C C . SER A 1 246 ? -16.062 93.157 174.806 1.00 49.00 246 SER A C 1
ATOM 3452 O O . SER A 1 246 ? -15.431 93.688 173.886 1.00 50.08 246 SER A O 1
ATOM 3460 N N . VAL A 1 247 ? -17.321 93.480 175.082 1.00 46.87 247 VAL A N 1
ATOM 3461 C CA . VAL A 1 247 ? -18.042 94.485 174.314 1.00 48.02 247 VAL A CA 1
ATOM 3462 C C . VAL A 1 247 ? -18.217 95.727 175.180 1.00 48.18 247 VAL A C 1
ATOM 3463 O O . VAL A 1 247 ? -18.188 95.672 176.414 1.00 50.49 247 VAL A O 1
ATOM 3476 N N . ALA A 1 248 ? -18.414 96.861 174.515 1.00 47.37 248 ALA A N 1
ATOM 3477 C CA . ALA A 1 248 ? -18.428 98.140 175.210 1.00 47.29 248 ALA A CA 1
ATOM 3478 C C . ALA A 1 248 ? -19.707 98.300 176.016 1.00 47.31 248 ALA A C 1
ATOM 3479 O O . ALA A 1 248 ? -20.799 97.951 175.559 1.00 47.87 248 ALA A O 1
ATOM 3486 N N . ILE A 1 249 ? -19.562 98.832 177.228 1.00 46.37 249 ILE A N 1
ATOM 3487 C CA . ILE A 1 249 ? -20.687 99.133 178.103 1.00 47.22 249 ILE A CA 1
ATOM 3488 C C . ILE A 1 249 ? -20.507 100.550 178.631 1.00 46.13 249 ILE A C 1
ATOM 3489 O O . ILE A 1 249 ? -19.420 100.912 179.095 1.00 45.04 249 ILE A O 1
ATOM 3505 N N . THR A 1 250 ? -21.566 101.351 178.545 1.00 46.40 250 THR A N 1
ATOM 3506 C CA . THR A 1 250 ? -21.549 102.715 179.050 1.00 46.48 250 THR A CA 1
ATOM 3507 C C . THR A 1 250 ? -22.864 103.001 179.761 1.00 47.09 250 THR A C 1
ATOM 3508 O O . THR A 1 250 ? -23.908 102.430 179.4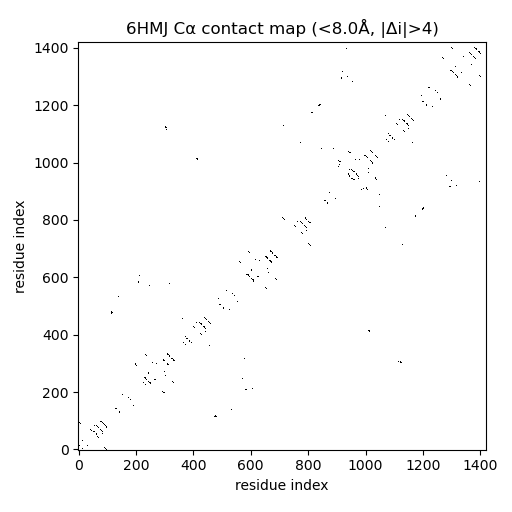27 1.00 47.90 250 THR A O 1
ATOM 3519 N N . VAL A 1 251 ? -22.802 103.887 180.749 1.00 46.28 251 VAL A N 1
ATOM 3520 C CA . VAL A 1 251 ? -23.981 104.323 181.488 1.00 47.77 251 VAL A CA 1
ATOM 3521 C C . VAL A 1 251 ? -24.001 105.844 181.511 1.00 48.29 251 VAL A C 1
ATOM 3522 O O . VAL A 1 251 ? -22.972 106.481 181.770 1.00 47.79 251 VAL A O 1
ATOM 3535 N N . ALA A 1 252 ? -25.167 106.418 181.245 1.00 49.47 252 ALA A N 1
ATOM 3536 C CA . ALA A 1 252 ? -25.366 107.857 181.293 1.00 49.93 252 ALA A CA 1
ATOM 3537 C C . ALA A 1 252 ? -26.449 108.170 182.314 1.00 52.27 252 ALA A C 1
ATOM 3538 O O . ALA A 1 252 ? -27.442 107.443 182.425 1.00 52.59 252 ALA A O 1
ATOM 3545 N N . ASP A 1 253 ? -26.250 109.253 183.056 1.00 54.14 253 ASP A N 1
ATOM 3546 C CA . ASP A 1 253 ? -27.198 109.712 184.069 1.00 56.08 253 ASP A CA 1
ATOM 3547 C C . ASP A 1 253 ? -28.102 110.766 183.441 1.00 58.36 253 ASP A C 1
ATOM 3548 O O . ASP A 1 253 ? -27.701 111.919 183.265 1.00 59.81 253 ASP A O 1
ATOM 3557 N N . VAL A 1 254 ? -29.335 110.370 183.107 1.00 59.60 254 VAL A N 1
ATOM 3558 C CA . VAL A 1 254 ? -30.278 111.298 182.485 1.00 62.41 254 VAL A CA 1
ATOM 3559 C C . VAL A 1 254 ? -30.965 112.186 183.506 1.00 66.19 254 VAL A C 1
ATOM 3560 O O . VAL A 1 254 ? -31.826 112.994 183.131 1.00 70.18 254 VAL A O 1
ATOM 3573 N N . THR A 1 255 ? -30.620 112.055 184.788 1.00 66.23 255 THR A N 1
ATOM 3574 C CA . THR A 1 255 ? -31.064 112.994 185.809 1.00 67.35 255 THR A CA 1
ATOM 3575 C C . THR A 1 255 ? -30.157 114.213 185.898 1.00 67.18 255 THR A C 1
ATOM 3576 O O . THR A 1 255 ? -30.570 115.241 186.445 1.00 70.78 255 THR A O 1
ATOM 3587 N N . ALA A 1 256 ? -28.939 114.123 185.371 1.00 63.53 256 ALA A N 1
ATOM 3588 C CA . ALA A 1 256 ? -27.978 115.212 185.390 1.00 67.13 256 ALA A CA 1
ATOM 3589 C C . ALA A 1 256 ? -28.044 116.020 184.101 1.00 69.70 256 ALA A C 1
ATOM 3590 O O . ALA A 1 256 ? -28.516 115.533 183.068 1.00 69.56 256 ALA A O 1
ATOM 3597 N N . PRO A 1 257 ? -27.567 117.265 184.121 1.00 71.64 257 PRO A N 1
ATOM 3598 C CA . PRO A 1 257 ? -27.675 118.112 182.923 1.00 71.38 257 PRO A CA 1
ATOM 3599 C C . PRO A 1 257 ? -26.818 117.584 181.781 1.00 65.67 257 PRO A C 1
ATOM 3600 O O . PRO A 1 257 ? -25.636 117.283 181.959 1.00 63.57 257 PRO A O 1
ATOM 3611 N N . ASP A 1 258 ? -27.429 117.480 180.601 1.00 64.22 258 ASP A N 1
ATOM 3612 C CA . ASP A 1 258 ? -26.772 117.048 179.369 1.00 60.67 258 ASP A CA 1
ATOM 3613 C C . ASP A 1 258 ? -26.499 115.548 179.329 1.00 56.00 258 ASP A C 1
ATOM 3614 O O . ASP A 1 258 ? -25.683 115.092 178.523 1.00 52.83 258 ASP A O 1
ATOM 3623 N N . GLN A 1 259 ? -27.152 114.769 180.186 1.00 57.44 259 GLN A N 1
ATOM 3624 C CA . GLN A 1 259 ? -27.065 113.314 180.162 1.00 54.74 259 GLN A CA 1
ATOM 3625 C C . GLN A 1 259 ? -25.608 112.835 180.124 1.00 53.90 259 GLN A C 1
ATOM 3626 O O . GLN A 1 259 ? -25.191 112.175 179.177 1.00 50.98 259 GLN A O 1
ATOM 3640 N N . PRO A 1 260 ? -24.828 113.136 181.160 1.00 57.90 260 PRO A N 1
ATOM 3641 C CA . PRO A 1 260 ? -23.396 112.822 181.127 1.00 57.07 260 PRO A CA 1
ATOM 3642 C C . PRO A 1 260 ? -23.109 111.342 181.327 1.00 56.70 260 PRO A C 1
ATOM 3643 O O . PRO A 1 260 ? -23.916 110.582 181.864 1.00 55.78 260 PRO A O 1
ATOM 3654 N N . LEU A 1 261 ? -21.917 110.947 180.886 1.00 57.51 261 LEU A N 1
ATOM 3655 C CA . LEU A 1 261 ? -21.441 109.588 181.092 1.00 56.52 261 LEU A CA 1
ATOM 3656 C C . LEU A 1 261 ? -21.001 109.423 182.539 1.00 58.48 261 LEU A C 1
ATOM 3657 O O . LEU A 1 261 ? -20.252 110.253 183.066 1.00 61.31 261 LEU A O 1
ATOM 3673 N N . VAL A 1 262 ? -21.462 108.351 183.176 1.00 57.92 262 VAL A N 1
ATOM 3674 C CA . VAL A 1 262 ? -21.058 108.026 184.540 1.00 57.83 262 VAL A CA 1
ATOM 3675 C C . VAL A 1 262 ? -20.361 106.678 184.641 1.00 55.15 262 VAL A C 1
ATOM 3676 O O . VAL A 1 262 ? -19.856 106.343 185.722 1.00 56.42 262 VAL A O 1
ATOM 3689 N N . TYR A 1 263 ? -20.309 105.898 183.560 1.00 52.50 263 TYR A N 1
ATOM 3690 C CA . TYR A 1 263 ? -19.541 104.663 183.538 1.00 51.20 263 TYR A CA 1
ATOM 3691 C C . TYR A 1 263 ? -19.147 104.321 182.107 1.00 49.87 263 TYR A C 1
ATOM 3692 O O . TYR A 1 263 ? -19.901 104.567 181.162 1.00 49.71 263 TYR A O 1
ATOM 3710 N N . ALA A 1 264 ? -17.959 103.734 181.966 1.00 49.55 264 ALA A N 1
ATOM 3711 C CA . ALA A 1 264 ? -17.480 103.242 180.676 1.00 48.61 264 ALA A CA 1
ATOM 3712 C C . ALA A 1 264 ? -16.412 102.192 180.939 1.00 49.52 264 ALA A C 1
ATOM 3713 O O . ALA A 1 264 ? -15.429 102.472 181.635 1.00 51.40 264 ALA A O 1
ATOM 3720 N N . ASN A 1 265 ? -16.597 100.996 180.397 1.00 48.74 265 ASN A N 1
ATOM 3721 C CA . ASN A 1 265 ? -15.699 99.877 180.662 1.00 49.39 265 ASN A CA 1
ATOM 3722 C C . ASN A 1 265 ? -14.539 99.881 179.680 1.00 49.97 265 ASN A C 1
ATOM 3723 O O . ASN A 1 265 ? -14.560 100.576 178.661 1.00 49.41 265 ASN A O 1
ATOM 3734 N N . PRO A 1 266 ? -13.492 99.100 179.959 1.00 51.72 266 PRO A N 1
ATOM 3735 C CA . PRO A 1 266 ? -12.313 99.118 179.074 1.00 55.13 266 PRO A CA 1
ATOM 3736 C C . PRO A 1 266 ? -12.617 98.741 177.633 1.00 56.55 266 PRO A C 1
ATOM 3737 O O . PRO A 1 266 ? -11.944 99.242 176.722 1.00 57.44 266 PRO A O 1
ATOM 3748 N N . ALA A 1 267 ? -13.597 97.866 177.390 1.00 55.85 267 ALA A N 1
ATOM 3749 C CA . ALA A 1 267 ? -13.957 97.538 176.015 1.00 53.21 267 ALA A CA 1
ATOM 3750 C C . ALA A 1 267 ? -14.376 98.788 175.257 1.00 51.93 267 ALA A C 1
ATOM 3751 O O . ALA A 1 267 ? -14.096 98.926 174.059 1.00 52.73 267 ALA A O 1
ATOM 3758 N N . PHE A 1 268 ? -15.048 99.714 175.941 1.00 50.63 268 PHE A N 1
ATOM 3759 C CA . PHE A 1 268 ? -15.352 101.005 175.338 1.00 49.83 268 PHE A CA 1
ATOM 3760 C C . PHE A 1 268 ? -14.074 101.789 175.072 1.00 50.81 268 PHE A C 1
ATOM 3761 O O . PHE A 1 268 ? -13.948 102.453 174.036 1.00 51.42 268 PHE A O 1
ATOM 3778 N N . GLU A 1 269 ? -13.106 101.712 175.990 1.00 50.24 269 GLU A N 1
ATOM 3779 C CA . GLU A 1 269 ? -11.849 102.425 175.793 1.00 52.01 269 GLU A CA 1
ATOM 3780 C C . GLU A 1 269 ? -11.105 101.900 174.572 1.00 53.68 269 GLU A C 1
ATOM 3781 O O . GLU A 1 269 ? -10.580 102.684 173.773 1.00 54.99 269 GLU A O 1
ATOM 3793 N N . ARG A 1 270 ? -11.056 100.575 174.402 1.00 53.71 270 ARG A N 1
ATOM 3794 C CA . ARG A 1 270 ? -10.425 100.011 173.213 1.00 53.39 270 ARG A CA 1
ATOM 3795 C C . ARG A 1 270 ? -11.178 100.408 171.950 1.00 48.77 270 ARG A C 1
ATOM 3796 O O . ARG A 1 270 ? -10.565 100.747 170.932 1.00 47.61 270 ARG A O 1
ATOM 3817 N N . LEU A 1 271 ? -12.512 100.363 171.994 1.00 46.20 271 LEU A N 1
ATOM 3818 C CA . LEU A 1 271 ? -13.304 100.635 170.799 1.00 44.44 271 LEU A CA 1
ATOM 3819 C C . LEU A 1 271 ? -13.107 102.065 170.317 1.00 45.46 271 LEU A C 1
ATOM 3820 O O . LEU A 1 271 ? -12.933 102.305 169.117 1.00 47.73 271 LEU A O 1
ATOM 3836 N N . THR A 1 272 ? -13.123 103.026 171.236 1.00 46.28 272 THR A N 1
ATOM 3837 C CA . THR A 1 272 ? -13.135 104.436 170.876 1.00 47.03 272 THR A CA 1
ATOM 3838 C C . THR A 1 272 ? -11.773 105.105 170.989 1.00 49.30 272 THR A C 1
ATOM 3839 O O . THR A 1 272 ? -11.592 106.194 170.435 1.00 49.63 272 THR A O 1
ATOM 3850 N N . GLY A 1 273 ? -10.820 104.492 171.685 1.00 50.87 273 GLY A N 1
ATOM 3851 C CA . GLY A 1 273 ? -9.563 105.151 171.961 1.00 54.27 273 GLY A CA 1
ATOM 3852 C C . GLY A 1 273 ? -9.629 106.198 173.047 1.00 56.37 273 GLY A C 1
ATOM 3853 O O . GLY A 1 273 ? -8.645 106.918 173.250 1.00 59.00 273 GLY A O 1
ATOM 3857 N N . TYR A 1 274 ? -10.757 106.308 173.748 1.00 56.18 274 TYR A N 1
ATOM 3858 C CA . TYR A 1 274 ? -10.913 107.229 174.865 1.00 56.91 274 TYR A CA 1
ATOM 3859 C C . TYR A 1 274 ? -10.764 106.494 176.189 1.00 55.75 274 TYR A C 1
ATOM 3860 O O . TYR A 1 274 ? -11.330 105.415 176.380 1.00 52.58 274 TYR A O 1
ATOM 3878 N N . ALA A 1 275 ? -10.009 107.088 177.106 1.00 58.68 275 ALA A N 1
ATOM 3879 C CA . ALA A 1 275 ? -9.968 106.596 178.474 1.00 59.40 275 ALA A CA 1
ATOM 3880 C C . ALA A 1 275 ? -11.225 107.037 179.213 1.00 57.32 275 ALA A C 1
ATOM 3881 O O . ALA A 1 275 ? -11.772 108.115 178.965 1.00 57.16 275 ALA A O 1
ATOM 3888 N N . ALA A 1 276 ? -11.697 106.180 180.117 1.00 58.07 276 ALA A N 1
ATOM 3889 C CA . ALA A 1 276 ? -12.899 106.508 180.874 1.00 57.02 276 ALA A CA 1
ATOM 3890 C C . ALA A 1 276 ? -12.729 107.816 181.637 1.00 60.23 276 ALA A C 1
ATOM 3891 O O . ALA A 1 276 ? -13.650 108.639 181.687 1.00 59.72 276 ALA A O 1
ATOM 3898 N N . ALA A 1 277 ? -11.549 108.035 182.223 1.00 63.49 277 ALA A N 1
ATOM 3899 C CA . ALA A 1 277 ? -11.320 109.246 183.003 1.00 68.81 277 ALA A CA 1
ATOM 3900 C C . ALA A 1 277 ? -11.587 110.511 182.195 1.00 69.98 277 ALA A C 1
ATOM 3901 O O . ALA A 1 277 ? -12.056 111.512 182.749 1.00 73.05 277 ALA A O 1
ATOM 3908 N N . GLU A 1 278 ? -11.313 110.489 180.895 1.00 67.62 278 GLU A N 1
ATOM 3909 C CA . GLU A 1 278 ? -11.392 111.688 180.071 1.00 68.46 278 GLU A CA 1
ATOM 3910 C C . GLU A 1 278 ? -12.721 111.827 179.342 1.00 64.12 278 GLU A C 1
ATOM 3911 O O . GLU A 1 278 ? -12.861 112.719 178.500 1.00 64.81 278 GLU A O 1
ATOM 3923 N N . VAL A 1 279 ? -13.693 110.962 179.631 1.00 60.06 279 VAL A N 1
ATOM 3924 C CA . VAL A 1 279 ? -15.029 111.088 179.060 1.00 57.80 279 VAL A CA 1
ATOM 3925 C C . VAL A 1 279 ? -16.121 111.085 180.115 1.00 55.32 279 VAL A C 1
ATOM 3926 O O . VAL A 1 279 ? -17.272 111.464 179.815 1.00 51.94 279 VAL A O 1
ATOM 3939 N N . LEU A 1 280 ? -15.833 110.677 181.348 1.00 57.76 280 LEU A N 1
ATOM 3940 C CA . LEU A 1 280 ? -16.823 110.718 182.413 1.00 56.13 280 LEU A CA 1
ATOM 3941 C C . LEU A 1 280 ? -17.245 112.157 182.676 1.00 57.37 280 LEU A C 1
ATOM 3942 O O . LEU A 1 280 ? -16.406 113.053 182.806 1.00 56.82 280 LEU A O 1
ATOM 3958 N N . GLY A 1 281 ? -18.556 112.373 182.767 1.00 58.05 281 GLY A N 1
ATOM 3959 C CA . GLY A 1 281 ? -19.106 113.697 182.930 1.00 60.08 281 GLY A CA 1
ATOM 3960 C C . GLY A 1 281 ? -19.501 114.377 181.638 1.00 60.39 281 GLY A C 1
ATOM 3961 O O . GLY A 1 281 ? -20.122 115.446 181.686 1.00 61.47 281 GLY A O 1
ATOM 3965 N N . ARG A 1 282 ? -19.161 113.795 180.488 1.00 60.68 282 ARG A N 1
ATOM 3966 C CA . ARG A 1 282 ? -19.488 114.351 179.184 1.00 61.49 282 ARG A CA 1
ATOM 3967 C C . ARG A 1 282 ? -20.558 113.516 178.492 1.00 60.21 282 ARG A C 1
ATOM 3968 O O . ARG A 1 282 ? -20.666 112.307 178.714 1.00 59.19 282 ARG A O 1
ATOM 3989 N N . ASN A 1 283 ? -21.339 114.172 177.638 1.00 60.68 283 ASN A N 1
ATOM 3990 C CA . ASN A 1 283 ? -22.292 113.463 176.797 1.00 60.84 283 ASN A CA 1
ATOM 3991 C C . ASN A 1 283 ? -21.553 112.670 175.722 1.00 59.28 283 ASN A C 1
ATOM 3992 O O . ASN A 1 283 ? -20.497 113.078 175.235 1.00 59.31 283 ASN A O 1
ATOM 4003 N N . CYS A 1 284 ? -22.122 111.518 175.350 1.00 58.78 284 CYS A N 1
ATOM 4004 C CA . CYS A 1 284 ? -21.462 110.626 174.401 1.00 59.63 284 CYS A CA 1
ATOM 4005 C C . CYS A 1 284 ? -21.388 111.186 172.985 1.00 56.34 284 CYS A C 1
ATOM 4006 O O . CYS A 1 284 ? -20.733 110.575 172.135 1.00 55.76 284 CYS A O 1
ATOM 4014 N N . ARG A 1 285 ? -22.034 112.321 172.706 1.00 54.35 285 ARG A N 1
ATOM 4015 C CA . ARG A 1 285 ? -22.052 112.856 171.349 1.00 50.06 285 ARG A CA 1
ATOM 4016 C C . ARG A 1 285 ? -20.655 113.074 170.774 1.00 48.39 285 ARG A C 1
ATOM 4017 O O . ARG A 1 285 ? -20.523 113.230 169.556 1.00 50.38 285 ARG A O 1
ATOM 4038 N N . PHE A 1 286 ? -19.612 113.121 171.609 1.00 47.34 286 PHE A N 1
ATOM 4039 C CA . PHE A 1 286 ? -18.279 113.402 171.090 1.00 49.05 286 PHE A CA 1
ATOM 4040 C C . PHE A 1 286 ? -17.822 112.357 170.079 1.00 49.22 286 PHE A C 1
ATOM 4041 O O . PHE A 1 286 ? -16.906 112.629 169.297 1.00 50.79 286 PHE A O 1
ATOM 4058 N N . LEU A 1 287 ? -18.426 111.165 170.083 1.00 48.79 287 LEU A N 1
ATOM 4059 C CA . LEU A 1 287 ? -18.078 110.151 169.096 1.00 48.06 287 LEU A CA 1
ATOM 4060 C C . LEU A 1 287 ? -18.510 110.550 167.692 1.00 48.54 287 LEU A C 1
ATOM 4061 O O . LEU A 1 287 ? -18.004 109.986 166.716 1.00 49.56 287 LEU A O 1
ATOM 4077 N N . GLN A 1 288 ? -19.427 111.509 167.571 1.00 48.14 288 GLN A N 1
ATOM 4078 C CA . GLN A 1 288 ? -19.862 112.000 166.273 1.00 47.88 288 GLN A CA 1
ATOM 4079 C C . GLN A 1 288 ? -18.909 113.037 165.694 1.00 50.75 288 GLN A C 1
ATOM 4080 O O . GLN A 1 288 ? -19.030 113.375 164.509 1.00 51.84 288 GLN A O 1
ATOM 4094 N N . ALA A 1 289 ? -17.972 113.540 166.495 1.00 51.62 289 ALA A N 1
ATOM 4095 C CA . ALA A 1 289 ? -16.982 114.516 166.045 1.00 53.14 289 ALA A CA 1
ATOM 4096 C C . ALA A 1 289 ? -17.659 115.684 165.332 1.00 55.13 289 ALA A C 1
ATOM 4097 O O . ALA A 1 289 ? -17.268 116.093 164.237 1.00 55.90 289 ALA A O 1
ATOM 4104 N N . GLU A 1 290 ? -18.682 116.236 165.982 1.00 57.23 290 GLU A N 1
ATOM 4105 C CA . GLU A 1 290 ? -19.420 117.382 165.459 1.00 60.63 290 GLU A CA 1
ATOM 4106 C C . GLU A 1 290 ? -19.926 117.123 164.041 1.00 62.42 290 GLU A C 1
ATOM 4107 O O . GLU A 1 290 ? -20.191 118.066 163.287 1.00 64.74 290 GLU A O 1
ATOM 4119 N N . SER A 1 291 ? -20.073 115.849 163.662 1.00 60.43 291 SER A N 1
ATOM 4120 C CA . SER A 1 291 ? -20.565 115.465 162.345 1.00 60.44 291 SER A CA 1
ATOM 4121 C C . SER A 1 291 ? -21.866 114.672 162.424 1.00 60.91 291 SER A C 1
ATOM 4122 O O . SER A 1 291 ? -22.145 113.840 161.561 1.00 62.67 291 SER A O 1
ATOM 4130 N N . GLY A 1 292 ? -22.677 114.924 163.449 1.00 62.63 292 GLY A N 1
ATOM 4131 C CA . GLY A 1 292 ? -23.916 114.183 163.623 1.00 62.68 292 GLY A CA 1
ATOM 4132 C C . GLY A 1 292 ? -25.027 114.724 162.744 1.00 66.58 292 GLY A C 1
ATOM 4133 O O . GLY A 1 292 ? -25.272 115.935 162.706 1.00 69.71 292 GLY A O 1
ATOM 4137 N N . ASP A 1 293 ? -25.685 113.832 162.016 1.00 66.08 293 ASP A N 1
ATOM 4138 C CA . ASP A 1 293 ? -26.791 114.244 161.164 1.00 70.26 293 ASP A CA 1
ATOM 4139 C C . ASP A 1 293 ? -27.906 114.812 162.037 1.00 74.22 293 ASP A C 1
ATOM 4140 O O . ASP A 1 293 ? -28.331 114.151 162.994 1.00 73.69 293 ASP A O 1
ATOM 4149 N N . PRO A 1 294 ? -28.415 116.015 161.744 1.00 64.87 294 PRO A N 1
ATOM 4150 C CA . PRO A 1 294 ? -29.466 116.586 162.605 1.00 66.96 294 PRO A CA 1
ATOM 4151 C C . PRO A 1 294 ? -30.659 115.671 162.831 1.00 67.43 294 PRO A C 1
ATOM 4152 O O . PRO A 1 294 ? -31.145 115.566 163.964 1.00 66.00 294 PRO A O 1
ATOM 4163 N N . HIS A 1 295 ? -31.150 115.007 161.782 1.00 70.58 295 HIS A N 1
ATOM 4164 C CA . HIS A 1 295 ? -32.316 114.143 161.937 1.00 73.61 295 HIS A CA 1
ATOM 4165 C C . HIS A 1 295 ? -31.990 112.923 162.787 1.00 70.78 295 HIS A C 1
ATOM 4166 O O . HIS A 1 295 ? -32.805 112.500 163.615 1.00 71.17 295 HIS A O 1
ATOM 4180 N N . GLU A 1 296 ? -30.809 112.335 162.586 1.00 68.71 296 GLU A N 1
ATOM 4181 C CA . GLU A 1 296 ? -30.407 111.185 163.388 1.00 67.82 296 GLU A CA 1
ATOM 4182 C C . GLU A 1 296 ? -30.300 111.557 164.862 1.00 67.40 296 GLU A C 1
ATOM 4183 O O . GLU A 1 296 ? -30.724 110.790 165.735 1.00 67.75 296 GLU A O 1
ATOM 4195 N N . ARG A 1 297 ? -29.738 112.732 165.162 1.00 66.15 297 ARG A N 1
ATOM 4196 C CA . ARG A 1 297 ? -29.635 113.163 166.551 1.00 65.27 297 ARG A CA 1
ATOM 4197 C C . ARG A 1 297 ? -31.020 113.301 167.169 1.00 65.91 297 ARG A C 1
ATOM 4198 O O . ARG A 1 297 ? -31.269 112.837 168.288 1.00 66.03 297 ARG A O 1
ATOM 4219 N N . SER A 1 298 ? -31.940 113.941 166.445 1.00 68.12 298 SER A N 1
ATOM 4220 C CA . SER A 1 298 ? -33.285 114.151 166.965 1.00 69.16 298 SER A CA 1
ATOM 4221 C C . SER A 1 298 ? -33.978 112.829 167.268 1.00 68.11 298 SER A C 1
ATOM 4222 O O . SER A 1 298 ? -34.694 112.712 168.269 1.00 69.20 298 SER A O 1
ATOM 4230 N N . ALA A 1 299 ? -33.776 111.820 166.418 1.00 65.29 299 ALA A N 1
ATOM 4231 C CA . ALA A 1 299 ? -34.373 110.515 166.675 1.00 65.39 299 ALA A CA 1
ATOM 4232 C C . ALA A 1 299 ? -33.873 109.936 167.990 1.00 63.11 299 ALA A C 1
ATOM 4233 O O . ALA A 1 299 ? -34.657 109.395 168.779 1.00 64.20 299 ALA A O 1
ATOM 4240 N N . ILE A 1 300 ? -32.572 110.058 168.252 1.00 60.20 300 ILE A N 1
ATOM 4241 C CA . ILE A 1 300 ? -32.010 109.555 169.501 1.00 58.70 300 ILE A CA 1
ATOM 4242 C C . ILE A 1 300 ? -32.561 110.343 170.684 1.00 60.66 300 ILE A C 1
ATOM 4243 O O . ILE A 1 300 ? -33.014 109.765 171.679 1.00 60.76 300 ILE A O 1
ATOM 4259 N N . ARG A 1 301 ? -32.527 111.676 170.593 1.00 61.80 301 ARG A N 1
ATOM 4260 C CA . ARG A 1 301 ? -33.067 112.518 171.657 1.00 61.92 301 ARG A CA 1
ATOM 4261 C C . ARG A 1 301 ? -34.501 112.134 171.995 1.00 63.46 301 ARG A C 1
ATOM 4262 O O . ARG A 1 301 ? -34.857 111.984 173.169 1.00 64.07 301 ARG A O 1
ATOM 4283 N N . SER A 1 302 ? -35.339 111.959 170.972 1.00 66.54 302 SER A N 1
ATOM 4284 C CA . SER A 1 302 ? -36.744 111.657 171.217 1.00 69.70 302 SER A CA 1
ATOM 4285 C C . SER A 1 302 ? -36.903 110.310 171.912 1.00 68.93 302 SER A C 1
ATOM 4286 O O . SER A 1 302 ? -37.679 110.183 172.867 1.00 70.24 302 SER A O 1
ATOM 4294 N N . ALA A 1 303 ? -36.172 109.292 171.449 1.00 65.03 303 ALA A N 1
ATOM 4295 C CA . ALA A 1 303 ? -36.240 107.980 172.082 1.00 63.48 303 ALA A CA 1
ATOM 4296 C C . ALA A 1 303 ? -35.859 108.068 173.553 1.00 61.47 303 ALA A C 1
ATOM 4297 O O . ALA A 1 303 ? -36.557 107.533 174.423 1.00 63.32 303 ALA A O 1
ATOM 4304 N N . ILE A 1 304 ? -34.753 108.752 173.850 1.00 57.77 304 ILE A N 1
ATOM 4305 C CA . ILE A 1 304 ? -34.302 108.886 175.231 1.00 57.66 304 ILE A CA 1
ATOM 4306 C C . ILE A 1 304 ? -35.346 109.626 176.057 1.00 60.73 304 ILE A C 1
ATOM 4307 O O . ILE A 1 304 ? -35.727 109.188 177.148 1.00 62.24 304 ILE A O 1
ATOM 4323 N N . ALA A 1 305 ? -35.823 110.764 175.547 1.00 62.47 305 ALA A N 1
ATOM 4324 C CA . ALA A 1 305 ? -36.781 111.570 176.293 1.00 64.40 305 ALA A CA 1
ATOM 4325 C C . ALA A 1 305 ? -38.035 110.781 176.640 1.00 65.98 305 ALA A C 1
ATOM 4326 O O . ALA A 1 305 ? -38.696 111.077 177.641 1.00 67.23 305 ALA A O 1
ATOM 4333 N N . ASN A 1 306 ? -38.383 109.785 175.831 1.00 67.66 306 ASN A N 1
ATOM 4334 C CA . ASN A 1 306 ? -39.582 108.989 176.055 1.00 70.27 306 ASN A CA 1
ATOM 4335 C C . ASN A 1 306 ? -39.317 107.715 176.848 1.00 67.60 306 ASN A C 1
ATOM 4336 O O . ASN A 1 306 ? -40.258 106.955 177.100 1.00 68.19 306 ASN A O 1
ATOM 4347 N N . GLY A 1 307 ? -38.073 107.464 177.250 1.00 64.08 307 GLY A N 1
ATOM 4348 C CA . GLY A 1 307 ? -37.762 106.244 177.968 1.00 63.70 307 GLY A CA 1
ATOM 4349 C C . GLY A 1 307 ? -37.884 104.997 177.125 1.00 63.10 307 GLY A C 1
ATOM 4350 O O . GLY A 1 307 ? -38.131 103.913 177.662 1.00 64.42 307 GLY A O 1
ATOM 4354 N N . ASP A 1 308 ? -37.720 105.123 175.812 1.00 61.77 308 ASP A N 1
ATOM 4355 C CA . ASP A 1 308 ? -37.826 103.990 174.910 1.00 61.84 308 ASP A CA 1
ATOM 4356 C C . ASP A 1 308 ? -36.509 103.221 174.840 1.00 59.02 308 ASP A C 1
ATOM 4357 O O . ASP A 1 308 ? -35.427 103.756 175.092 1.00 57.24 308 ASP A O 1
ATOM 4366 N N . ALA A 1 309 ? -36.618 101.945 174.485 1.00 58.42 309 ALA A N 1
ATOM 4367 C CA . ALA A 1 309 ? -35.466 101.121 174.143 1.00 56.84 309 ALA A CA 1
ATOM 4368 C C . ALA A 1 309 ? -35.326 101.119 172.626 1.00 56.59 309 ALA A C 1
ATOM 4369 O O . ALA A 1 309 ? -36.278 100.782 171.913 1.00 59.55 309 ALA A O 1
ATOM 4376 N N . VAL A 1 310 ? -34.149 101.507 172.132 1.00 54.09 310 VAL A N 1
ATOM 4377 C CA . VAL A 1 310 ? -33.916 101.629 170.701 1.00 54.26 310 VAL A CA 1
ATOM 4378 C C . VAL A 1 310 ? -32.513 101.145 170.369 1.00 53.03 310 VAL A C 1
ATOM 4379 O O . VAL A 1 310 ? -31.613 101.140 171.211 1.00 53.11 310 VAL A O 1
ATOM 4392 N N . THR A 1 311 ? -32.342 100.736 169.116 1.00 52.05 311 THR A N 1
ATOM 4393 C CA . THR A 1 311 ? -31.036 100.430 168.552 1.00 51.57 311 THR A CA 1
ATOM 4394 C C . THR A 1 311 ? -30.740 101.455 167.467 1.00 51.99 311 THR A C 1
ATOM 4395 O O . THR A 1 311 ? -31.601 101.741 166.629 1.00 53.64 311 THR A O 1
ATOM 4406 N N . THR A 1 312 ? -29.531 102.007 167.487 1.00 50.98 312 THR A N 1
ATOM 4407 C CA . THR A 1 312 ? -29.150 103.066 166.565 1.00 51.80 312 THR A CA 1
ATOM 4408 C C . THR A 1 312 ? -27.885 102.669 165.824 1.00 52.64 312 THR A C 1
ATOM 4409 O O . THR A 1 312 ? -26.913 102.225 166.441 1.00 52.62 312 THR A O 1
ATOM 4420 N N . LEU A 1 313 ? -27.907 102.826 164.505 1.00 53.25 313 LEU A N 1
ATOM 4421 C CA . LEU A 1 313 ? -26.711 102.732 163.679 1.00 52.34 313 LEU A CA 1
ATOM 4422 C C . LEU A 1 313 ? -26.289 104.146 163.305 1.00 52.34 313 LEU A C 1
ATOM 4423 O O . LEU A 1 313 ? -27.115 104.943 162.846 1.00 52.76 313 LEU A O 1
ATOM 4439 N N . ILE A 1 314 ? -25.015 104.465 163.524 1.00 51.59 314 ILE A N 1
ATOM 4440 C CA . ILE A 1 314 ? -24.530 105.822 163.316 1.00 53.49 314 ILE A CA 1
ATOM 4441 C C . ILE A 1 314 ? -23.043 105.771 163.005 1.00 54.10 314 ILE A C 1
ATOM 4442 O O . ILE A 1 314 ? -22.327 104.863 163.435 1.00 52.44 314 ILE A O 1
ATOM 4458 N N . ARG A 1 315 ? -22.583 106.764 162.250 1.00 58.05 315 ARG A N 1
ATOM 4459 C CA . ARG A 1 315 ? -21.176 106.873 161.890 1.00 59.38 315 ARG A CA 1
ATOM 4460 C C . ARG A 1 315 ? -20.429 107.574 163.020 1.00 55.42 315 ARG A C 1
ATOM 4461 O O . ARG A 1 315 ? -20.840 108.647 163.472 1.00 54.96 315 ARG A O 1
ATOM 4482 N N . ASN A 1 316 ? -19.344 106.959 163.489 1.00 52.03 316 ASN A N 1
ATOM 4483 C CA . ASN A 1 316 ? -18.604 107.446 164.644 1.00 52.08 316 ASN A CA 1
ATOM 4484 C C . ASN A 1 316 ? -17.117 107.511 164.326 1.00 52.01 316 ASN A C 1
ATOM 4485 O O . ASN A 1 316 ? -16.657 107.050 163.277 1.00 52.45 316 ASN A O 1
ATOM 4496 N N . PHE A 1 317 ? -16.364 108.071 165.273 1.00 50.77 317 PHE A N 1
ATOM 4497 C CA . PHE A 1 317 ? -14.941 108.323 165.090 1.00 51.44 317 PHE A CA 1
ATOM 4498 C C . PHE A 1 317 ? -14.227 108.148 166.419 1.00 51.68 317 PHE A C 1
ATOM 4499 O O . PHE A 1 317 ? -14.677 108.673 167.441 1.00 52.21 317 PHE A O 1
ATOM 4516 N N . ARG A 1 318 ? -13.118 107.415 166.396 1.00 53.06 318 ARG A N 1
ATOM 4517 C CA . ARG A 1 318 ? -12.303 107.229 167.584 1.00 54.02 318 ARG A CA 1
ATOM 4518 C C . ARG A 1 318 ? -11.568 108.526 167.920 1.00 53.93 318 ARG A C 1
ATOM 4519 O O . ARG A 1 318 ? -11.620 109.512 167.180 1.00 52.60 318 ARG A O 1
ATOM 4540 N N . GLN A 1 319 ? -10.871 108.521 169.059 1.00 56.24 319 GLN A N 1
ATOM 4541 C CA . GLN A 1 319 ? -10.126 109.708 169.460 1.00 56.97 319 GLN A CA 1
ATOM 4542 C C . GLN A 1 319 ? -9.037 110.061 168.454 1.00 57.07 319 GLN A C 1
ATOM 4543 O O . GLN A 1 319 ? -8.597 111.215 168.414 1.00 58.20 319 GLN A O 1
ATOM 4557 N N . ASP A 1 320 ? -8.603 109.105 167.635 1.00 54.98 320 ASP A N 1
ATOM 4558 C CA . ASP A 1 320 ? -7.603 109.371 166.609 1.00 56.55 320 ASP A CA 1
ATOM 4559 C C . ASP A 1 320 ? -8.220 109.784 165.279 1.00 55.31 320 ASP A C 1
ATOM 4560 O O . ASP A 1 320 ? -7.480 110.052 164.326 1.00 56.16 320 ASP A O 1
ATOM 4569 N N . GLY A 1 321 ? -9.550 109.851 165.196 1.00 54.18 321 GLY A N 1
ATOM 4570 C CA . GLY A 1 321 ? -10.241 110.350 164.031 1.00 54.02 321 GLY A CA 1
ATOM 4571 C C . GLY A 1 321 ? -10.749 109.285 163.082 1.00 54.35 321 GLY A C 1
ATOM 4572 O O . GLY A 1 321 ? -11.606 109.585 162.242 1.00 54.08 321 GLY A O 1
ATOM 4576 N N . HIS A 1 322 ? -10.250 108.058 163.183 1.00 52.60 322 HIS A N 1
ATOM 4577 C CA . HIS A 1 322 ? -10.665 107.021 162.250 1.00 52.74 322 HIS A CA 1
ATOM 4578 C C . HIS A 1 322 ? -12.112 106.619 162.494 1.00 51.62 322 HIS A C 1
ATOM 4579 O O . HIS A 1 322 ? -12.583 106.572 163.633 1.00 51.20 322 HIS A O 1
ATOM 4593 N N . ALA A 1 323 ? -12.817 106.337 161.404 1.00 51.89 323 ALA A N 1
ATOM 4594 C CA . ALA A 1 323 ? -14.257 106.155 161.424 1.00 50.47 323 ALA A CA 1
ATOM 4595 C C . ALA A 1 323 ? -14.617 104.686 161.593 1.00 49.66 323 ALA A C 1
ATOM 4596 O O . ALA A 1 323 ? -13.806 103.788 161.361 1.00 51.32 323 ALA A O 1
ATOM 4603 N N . PHE A 1 324 ? -15.851 104.455 162.029 1.00 48.33 324 PHE A N 1
ATOM 4604 C CA . PHE A 1 324 ? -16.393 103.109 162.128 1.00 48.45 324 PHE A CA 1
ATOM 4605 C C . PHE A 1 324 ? -17.903 103.220 162.266 1.00 48.81 324 PHE A C 1
ATOM 4606 O O . PHE A 1 324 ? -18.420 104.231 162.746 1.00 50.16 324 PHE A O 1
ATOM 4623 N N . TRP A 1 325 ? -18.603 102.180 161.824 1.00 48.68 325 TRP A N 1
ATOM 4624 C CA . TRP A 1 325 ? -20.045 102.115 162.007 1.00 48.94 325 TRP A CA 1
ATOM 4625 C C . TRP A 1 325 ? -20.352 101.578 163.396 1.00 49.63 325 TRP A C 1
ATOM 4626 O O . TRP A 1 325 ? -19.840 100.526 163.794 1.00 50.63 325 TRP A O 1
ATOM 4647 N N . ASN A 1 326 ? -21.195 102.300 164.128 1.00 49.04 326 ASN A N 1
ATOM 4648 C CA . ASN A 1 326 ? -21.516 101.992 165.516 1.00 46.45 326 ASN A CA 1
ATOM 4649 C C . ASN A 1 326 ? -22.998 101.659 165.599 1.00 46.11 326 ASN A C 1
ATOM 4650 O O . ASN A 1 326 ? -23.847 102.543 165.444 1.00 46.84 326 ASN A O 1
ATOM 4661 N N . GLU A 1 327 ? -23.308 100.388 165.831 1.00 46.69 327 GLU A N 1
ATOM 4662 C CA . GLU A 1 327 ? -24.657 99.975 166.207 1.00 49.55 327 GLU A CA 1
ATOM 4663 C C . GLU A 1 327 ? -24.665 99.841 167.726 1.00 50.73 327 GLU A C 1
ATOM 4664 O O . GLU A 1 327 ? -24.136 98.871 168.276 1.00 50.20 327 GLU A O 1
ATOM 4676 N N . PHE A 1 328 ? -25.249 100.822 168.406 1.00 52.78 328 PHE A N 1
ATOM 4677 C CA . PHE A 1 328 ? -25.331 100.810 169.859 1.00 52.63 328 PHE A CA 1
ATOM 4678 C C . PHE A 1 328 ? -26.789 100.774 170.288 1.00 53.57 328 PHE A C 1
ATOM 4679 O O . PHE A 1 328 ? -27.617 101.533 169.772 1.00 55.01 328 PHE A O 1
ATOM 4696 N N . HIS A 1 329 ? -27.093 99.887 171.228 1.00 52.96 329 HIS A N 1
ATOM 4697 C CA . HIS A 1 329 ? -28.435 99.755 171.776 1.00 54.10 329 HIS A CA 1
ATOM 4698 C C . HIS A 1 329 ? -28.559 100.612 173.031 1.00 51.63 329 HIS A C 1
ATOM 4699 O O . HIS A 1 329 ? -27.623 100.707 173.829 1.00 48.49 329 HIS A O 1
ATOM 4713 N N . LEU A 1 330 ? -29.716 101.248 173.190 1.00 51.90 330 LEU A N 1
ATOM 4714 C CA . LEU A 1 330 ? -29.997 102.107 174.333 1.00 51.79 330 LEU A CA 1
ATOM 4715 C C . LEU A 1 330 ? -31.086 101.447 175.166 1.00 53.86 330 LEU A C 1
ATOM 4716 O O . LEU A 1 330 ? -32.204 101.240 174.680 1.00 55.29 330 LEU A O 1
ATOM 4732 N N . SER A 1 331 ? -30.759 101.121 176.414 1.00 54.12 331 SER A N 1
ATOM 4733 C CA . SER A 1 331 ? -31.680 100.430 177.306 1.00 55.44 331 SER A CA 1
ATOM 4734 C C . SER A 1 331 ? -31.967 101.312 178.512 1.00 54.58 331 SER A C 1
ATOM 4735 O O . SER A 1 331 ? -31.025 101.694 179.228 1.00 52.38 331 SER A O 1
ATOM 4743 N N . PRO A 1 332 ? -33.219 101.685 178.773 1.00 56.54 332 PRO A N 1
ATOM 4744 C CA . PRO A 1 332 ? -33.501 102.545 179.927 1.00 57.63 332 PRO A CA 1
ATOM 4745 C C . PRO A 1 332 ? -33.541 101.756 181.225 1.00 59.34 332 PRO A C 1
ATOM 4746 O O . PRO A 1 332 ? -33.956 100.595 181.267 1.00 61.87 332 PRO A O 1
ATOM 4757 N N . VAL A 1 333 ? -33.110 102.415 182.296 1.00 57.92 333 VAL A N 1
ATOM 4758 C CA . VAL A 1 333 ? -33.102 101.838 183.637 1.00 61.13 333 VAL A CA 1
ATOM 4759 C C . VAL A 1 333 ? -34.030 102.684 184.497 1.00 64.38 333 VAL A C 1
ATOM 4760 O O . VAL A 1 333 ? -33.817 103.894 184.638 1.00 64.26 333 VAL A O 1
ATOM 4773 N N . ARG A 1 334 ? -35.043 102.054 185.080 1.00 68.69 334 ARG A N 1
ATOM 4774 C CA . ARG A 1 334 ? -36.051 102.758 185.859 1.00 72.39 334 ARG A CA 1
ATOM 4775 C C . ARG A 1 334 ? -35.875 102.395 187.327 1.00 75.02 334 ARG A C 1
ATOM 4776 O O . ARG A 1 334 ? -35.625 101.233 187.662 1.00 75.24 334 ARG A O 1
ATOM 4797 N N . ASN A 1 335 ? -36.004 103.387 188.204 1.00 76.96 335 ASN A N 1
ATOM 4798 C CA . ASN A 1 335 ? -35.815 103.160 189.630 1.00 77.81 335 ASN A CA 1
ATOM 4799 C C . ASN A 1 335 ? -37.080 102.530 190.213 1.00 83.17 335 ASN A C 1
ATOM 4800 O O . ASN A 1 335 ? -37.979 102.095 189.487 1.00 84.89 335 ASN A O 1
ATOM 4811 N N . GLY A 1 336 ? -37.160 102.472 191.545 1.00 85.27 336 GLY A N 1
ATOM 4812 C CA . GLY A 1 336 ? -38.284 101.805 192.183 1.00 88.89 336 GLY A CA 1
ATOM 4813 C C . GLY A 1 336 ? -39.621 102.428 191.830 1.00 91.75 336 GLY A C 1
ATOM 4814 O O . GLY A 1 336 ? -40.613 101.721 191.635 1.00 94.48 336 GLY A O 1
ATOM 4818 N N . ALA A 1 337 ? -39.668 103.756 191.743 1.00 91.54 337 ALA A N 1
ATOM 4819 C CA . ALA A 1 337 ? -40.910 104.462 191.453 1.00 94.78 337 ALA A CA 1
ATOM 4820 C C . ALA A 1 337 ? -41.277 104.437 189.975 1.00 95.74 337 ALA A C 1
ATOM 4821 O O . ALA A 1 337 ? -42.352 104.928 189.615 1.00 98.21 337 ALA A O 1
ATOM 4828 N N . GLY A 1 338 ? -40.422 103.886 189.118 1.00 93.62 338 GLY A N 1
ATOM 4829 C CA . GLY A 1 338 ? -40.682 103.846 187.695 1.00 94.03 338 GLY A CA 1
ATOM 4830 C C . GLY A 1 338 ? -40.048 104.965 186.903 1.00 91.48 338 GLY A C 1
ATOM 4831 O O . GLY A 1 338 ? -40.337 105.096 185.708 1.00 92.18 338 GLY A O 1
ATOM 4835 N N . ARG A 1 339 ? -39.198 105.775 187.528 1.00 89.64 339 ARG A N 1
ATOM 4836 C CA . ARG A 1 339 ? -38.553 106.903 186.872 1.00 86.50 339 ARG A CA 1
ATOM 4837 C C . ARG A 1 339 ? -37.291 106.441 186.157 1.00 82.11 339 ARG A C 1
ATOM 4838 O O . ARG A 1 339 ? -36.474 105.719 186.736 1.00 81.26 339 ARG A O 1
ATOM 4859 N N . VAL A 1 340 ? -37.133 106.865 184.905 1.00 78.28 340 VAL A N 1
ATOM 4860 C CA . VAL A 1 340 ? -35.910 106.579 184.161 1.00 73.87 340 VAL A CA 1
ATOM 4861 C C . VAL A 1 340 ? -34.811 107.478 184.715 1.00 69.38 340 VAL A C 1
ATOM 4862 O O . VAL A 1 340 ? -34.831 108.695 184.511 1.00 71.27 340 VAL A O 1
ATOM 4875 N N . THR A 1 341 ? -33.850 106.884 185.413 1.00 67.08 341 THR A N 1
ATOM 4876 C CA . THR A 1 341 ? -32.743 107.637 185.986 1.00 63.32 341 THR A CA 1
ATOM 4877 C C . THR A 1 341 ? -31.452 107.500 185.189 1.00 60.09 341 THR A C 1
ATOM 4878 O O . THR A 1 341 ? -30.670 108.454 185.143 1.00 59.35 341 THR A O 1
ATOM 4889 N N . HIS A 1 342 ? -31.213 106.355 184.547 1.00 58.94 342 HIS A N 1
ATOM 4890 C CA . HIS A 1 342 ? -30.031 106.160 183.718 1.00 57.14 342 HIS A CA 1
ATOM 4891 C C . HIS A 1 342 ? -30.416 105.506 182.393 1.00 58.23 342 HIS A C 1
ATOM 4892 O O . HIS A 1 342 ? -31.554 105.075 182.185 1.00 60.24 342 HIS A O 1
ATOM 4906 N N . TYR A 1 343 ? -29.436 105.455 181.492 1.00 54.39 343 TYR A N 1
ATOM 4907 C CA . TYR A 1 343 ? -29.515 104.717 180.239 1.00 53.93 343 TYR A CA 1
ATOM 4908 C C . TYR A 1 343 ? -28.220 103.937 180.076 1.00 51.23 343 TYR A C 1
ATOM 4909 O O . TYR A 1 343 ? -27.142 104.439 180.409 1.00 49.26 343 TYR A O 1
ATOM 4927 N N . ILE A 1 344 ? -28.323 102.712 179.575 1.00 52.76 344 ILE A N 1
ATOM 4928 C CA . ILE A 1 344 ? -27.157 101.889 179.280 1.00 52.02 344 ILE A CA 1
ATOM 4929 C C . ILE A 1 344 ? -26.965 101.860 177.771 1.00 52.20 344 ILE A C 1
ATOM 4930 O O . ILE A 1 344 ? -27.938 101.763 177.013 1.00 51.29 344 ILE A O 1
ATOM 4946 N N . GLY A 1 345 ? -25.716 101.960 177.342 1.00 54.11 345 GLY A N 1
ATOM 4947 C CA . GLY A 1 345 ? -25.372 101.909 175.928 1.00 55.77 345 GLY A CA 1
ATOM 4948 C C . GLY A 1 345 ? -24.369 100.801 175.668 1.00 56.43 345 GLY A C 1
ATOM 4949 O O . GLY A 1 345 ? -23.410 100.637 176.423 1.00 57.01 345 GLY A O 1
ATOM 4953 N N . TYR A 1 346 ? -24.599 100.047 174.596 1.00 55.32 346 TYR A N 1
ATOM 4954 C CA . TYR A 1 346 ? -23.742 98.928 174.204 1.00 55.70 346 TYR A CA 1
ATOM 4955 C C . TYR A 1 346 ? -23.260 99.187 172.780 1.00 56.23 346 TYR A C 1
ATOM 4956 O O . TYR A 1 346 ? -23.943 98.839 171.816 1.00 58.91 346 TYR A O 1
ATOM 4974 N N . GLN A 1 347 ? -22.078 99.782 172.647 1.00 55.22 347 GLN A N 1
ATOM 4975 C CA . GLN A 1 347 ? -21.551 100.124 171.336 1.00 54.98 347 GLN A CA 1
ATOM 4976 C C . GLN A 1 347 ? -20.911 98.905 170.683 1.00 54.65 347 GLN A C 1
ATOM 4977 O O . GLN A 1 347 ? -20.226 98.115 171.341 1.00 54.85 347 GLN A O 1
ATOM 4991 N N . LEU A 1 348 ? -21.146 98.756 169.378 1.00 52.98 348 LEU A N 1
ATOM 4992 C CA . LEU A 1 348 ? -20.625 97.637 168.601 1.00 51.05 348 LEU A CA 1
ATOM 4993 C C . LEU A 1 348 ? -20.091 98.157 167.277 1.00 51.01 348 LEU A C 1
ATOM 4994 O O . LEU A 1 348 ? -20.783 98.901 166.575 1.00 52.04 348 LEU A O 1
ATOM 5010 N N . ASP A 1 349 ? -18.863 97.769 166.945 1.00 50.23 349 ASP A N 1
ATOM 5011 C CA . ASP A 1 349 ? -18.288 98.074 165.639 1.00 48.35 349 ASP A CA 1
ATOM 5012 C C . ASP A 1 349 ? -18.838 97.069 164.634 1.00 46.94 349 ASP A C 1
ATOM 5013 O O . ASP A 1 349 ? -18.436 95.899 164.630 1.00 47.91 349 ASP A O 1
ATOM 5022 N N . VAL A 1 350 ? -19.760 97.520 163.787 1.00 44.11 350 VAL A N 1
ATOM 5023 C CA . VAL A 1 350 ? -20.409 96.649 162.814 1.00 45.16 350 VAL A CA 1
ATOM 5024 C C . VAL A 1 350 ? -20.022 97.089 161.408 1.00 46.85 350 VAL A C 1
ATOM 5025 O O . VAL A 1 350 ? -20.805 96.949 160.461 1.00 47.88 350 VAL A O 1
ATOM 5038 N N . THR A 1 351 ? -18.809 97.624 161.268 1.00 47.92 351 THR A N 1
ATOM 5039 C CA . THR A 1 351 ? -18.368 98.151 159.982 1.00 49.68 351 THR A CA 1
ATOM 5040 C C . THR A 1 351 ? -18.425 97.081 158.896 1.00 50.27 351 THR A C 1
ATOM 5041 O O . THR A 1 351 ? -19.021 97.290 157.833 1.00 50.64 351 THR A O 1
ATOM 5052 N N . GLU A 1 352 ? -17.805 95.924 159.146 1.00 48.16 352 GLU A N 1
ATOM 5053 C CA . GLU A 1 352 ? -17.742 94.886 158.120 1.00 49.77 352 GLU A CA 1
ATOM 5054 C C . GLU A 1 352 ? -19.135 94.430 157.703 1.00 50.66 352 GLU A C 1
ATOM 5055 O O . GLU A 1 352 ? -19.396 94.219 156.514 1.00 52.37 352 GLU A O 1
ATOM 5067 N N . ARG A 1 353 ? -20.043 94.272 158.666 1.00 49.81 353 ARG A N 1
ATOM 5068 C CA . ARG A 1 353 ? -21.416 93.910 158.333 1.00 48.44 353 ARG A CA 1
ATOM 5069 C C . ARG A 1 353 ? -22.076 95.002 157.501 1.00 50.42 353 ARG A C 1
ATOM 5070 O O . ARG A 1 353 ? -22.748 94.719 156.502 1.00 51.56 353 ARG A O 1
ATOM 5091 N N . VAL A 1 354 ? -21.904 96.263 157.906 1.00 51.33 354 VAL A N 1
ATOM 5092 C CA . VAL A 1 354 ? -22.509 97.373 157.176 1.00 51.64 354 VAL A CA 1
ATOM 5093 C C . VAL A 1 354 ? -21.932 97.462 155.770 1.00 51.88 354 VAL A C 1
ATOM 5094 O O . VAL A 1 354 ? -22.650 97.743 154.804 1.00 49.55 354 VAL A O 1
ATOM 5107 N N . GLU A 1 355 ? -20.623 97.239 155.635 1.00 55.61 355 GLU A N 1
ATOM 5108 C CA . GLU A 1 355 ? -19.995 97.300 154.320 1.00 58.62 355 GLU A CA 1
ATOM 5109 C C . GLU A 1 355 ? -20.606 96.272 153.375 1.00 58.86 355 GLU A C 1
ATOM 5110 O O . GLU A 1 355 ? -20.834 96.561 152.193 1.00 58.84 355 GLU A O 1
ATOM 5122 N N . ARG A 1 356 ? -20.874 95.063 153.875 1.00 56.31 356 ARG A N 1
ATOM 5123 C CA . ARG A 1 356 ? -21.548 94.058 153.061 1.00 56.61 356 ARG A CA 1
ATOM 5124 C C . ARG A 1 356 ? -22.979 94.477 152.750 1.00 56.61 356 ARG A C 1
ATOM 5125 O O . ARG A 1 356 ? -23.416 94.422 151.595 1.00 58.24 356 ARG A O 1
ATOM 5146 N N . ASP A 1 357 ? -23.728 94.896 153.773 1.00 55.45 357 ASP A N 1
ATOM 5147 C CA . ASP A 1 357 ? -25.105 95.323 153.555 1.00 57.42 357 ASP A CA 1
ATOM 5148 C C . ASP A 1 357 ? -25.198 96.387 152.469 1.00 56.97 357 ASP A C 1
ATOM 5149 O O . ASP A 1 357 ? -26.176 96.420 151.714 1.00 56.61 357 ASP A O 1
ATOM 5158 N N . GLN A 1 358 ? -24.195 97.266 152.373 1.00 56.56 358 GLN A N 1
ATOM 5159 C CA . GLN A 1 358 ? -24.253 98.346 151.395 1.00 56.50 358 GLN A CA 1
ATOM 5160 C C . GLN A 1 358 ? -24.065 97.821 149.977 1.00 56.09 358 GLN A C 1
ATOM 5161 O O . GLN A 1 358 ? -24.756 98.262 149.052 1.00 56.52 358 GLN A O 1
ATOM 5175 N N . GLN A 1 359 ? -23.143 96.874 149.782 1.00 55.11 359 GLN A N 1
ATOM 5176 C CA . GLN A 1 359 ? -23.022 96.236 148.475 1.00 54.61 359 GLN A CA 1
ATOM 5177 C C . GLN A 1 359 ? -24.316 95.515 148.118 1.00 55.64 359 GLN A C 1
ATOM 5178 O O . GLN A 1 359 ? -24.827 95.644 147.000 1.00 57.44 359 GLN A O 1
ATOM 5192 N N . LEU A 1 360 ? -24.867 94.755 149.068 1.00 54.48 360 LEU A N 1
ATOM 5193 C CA . LEU A 1 360 ? -26.151 94.100 148.845 1.00 56.40 360 LEU A CA 1
ATOM 5194 C C . LEU A 1 360 ? -27.232 95.124 148.533 1.00 58.53 360 LEU A C 1
ATOM 5195 O O . LEU A 1 360 ? -28.140 94.852 147.739 1.00 60.44 360 LEU A O 1
ATOM 5211 N N . GLU A 1 361 ? -27.155 96.303 149.153 1.00 60.75 361 GLU A N 1
ATOM 5212 C CA . GLU A 1 361 ? -28.137 97.351 148.898 1.00 61.37 361 GLU A CA 1
ATOM 5213 C C . GLU A 1 361 ? -28.048 97.858 147.465 1.00 59.69 361 GLU A C 1
ATOM 5214 O O . GLU A 1 361 ? -29.072 98.187 146.853 1.00 59.20 361 GLU A O 1
ATOM 5226 N N . GLN A 1 362 ? -26.839 97.915 146.905 1.00 58.27 362 GLN A N 1
ATOM 5227 C CA . GLN A 1 362 ? -26.690 98.367 145.528 1.00 61.99 362 GLN A CA 1
ATOM 5228 C C . GLN A 1 362 ? -27.309 97.376 144.549 1.00 62.35 362 GLN A C 1
ATOM 5229 O O . GLN A 1 362 ? -27.934 97.780 143.562 1.00 64.09 362 GLN A O 1
ATOM 5243 N N . LEU A 1 363 ? -27.149 96.075 144.803 1.00 59.48 363 LEU A N 1
ATOM 5244 C CA . LEU A 1 363 ? -27.763 95.078 143.934 1.00 58.36 363 LEU A CA 1
ATOM 5245 C C . LEU A 1 363 ? -29.282 95.096 144.056 1.00 57.83 363 LEU A C 1
ATOM 5246 O O . LEU A 1 363 ? -29.993 94.981 143.051 1.00 59.04 363 LEU A O 1
ATOM 5262 N N . ALA A 1 364 ? -29.799 95.244 145.277 1.00 57.40 364 ALA A N 1
ATOM 5263 C CA . ALA A 1 364 ? -31.246 95.278 145.461 1.00 57.55 364 ALA A CA 1
ATOM 5264 C C . ALA A 1 364 ? -31.853 96.520 144.824 1.00 59.69 364 ALA A C 1
ATOM 5265 O O . ALA A 1 364 ? -32.965 96.468 144.282 1.00 60.95 364 ALA A O 1
ATOM 5272 N N . SER A 1 365 ? -31.141 97.647 144.882 1.00 58.75 365 SER A N 1
ATOM 5273 C CA . SER A 1 365 ? -31.609 98.852 144.209 1.00 59.67 365 SER A CA 1
ATOM 5274 C C . SER A 1 365 ? -31.677 98.645 142.700 1.00 59.68 365 SER A C 1
ATOM 5275 O O . SER A 1 365 ? -32.601 99.135 142.038 1.00 60.38 365 SER A O 1
ATOM 5283 N N . LEU A 1 366 ? -30.705 97.921 142.138 1.00 59.36 366 LEU A N 1
ATOM 5284 C CA . LEU A 1 366 ? -30.723 97.628 140.708 1.00 60.23 366 LEU A CA 1
ATOM 5285 C C . LEU A 1 366 ? -31.855 96.671 140.349 1.00 60.20 366 LEU A C 1
ATOM 5286 O O . LEU A 1 366 ? -32.517 96.843 139.319 1.00 58.99 366 LEU A O 1
ATOM 5302 N N . GLU A 1 367 ? -32.083 95.649 141.177 1.00 60.99 367 GLU A N 1
ATOM 5303 C CA . GLU A 1 367 ? -33.170 94.711 140.915 1.00 63.43 367 GLU A CA 1
ATOM 5304 C C . GLU A 1 367 ? -34.514 95.428 140.889 1.00 63.82 367 GLU A C 1
ATOM 5305 O O . GLU A 1 367 ? -35.314 95.244 139.965 1.00 64.58 367 GLU A O 1
ATOM 5317 N N . HIS A 1 368 ? -34.777 96.256 141.904 1.00 64.25 368 HIS A N 1
ATOM 5318 C CA . HIS A 1 368 ? -36.019 97.020 141.940 1.00 66.30 368 HIS A CA 1
ATOM 5319 C C . HIS A 1 368 ? -36.185 97.850 140.674 1.00 66.93 368 HIS A C 1
ATOM 5320 O O . HIS A 1 368 ? -37.292 97.960 140.133 1.00 67.13 368 HIS A O 1
ATOM 5334 N N . HIS A 1 369 ? -35.093 98.442 140.187 1.00 66.63 369 HIS A N 1
ATOM 5335 C CA . HIS A 1 369 ? -35.155 99.245 138.971 1.00 68.55 369 HIS A CA 1
ATOM 5336 C C . HIS A 1 369 ? -35.583 98.397 137.779 1.00 68.39 369 HIS A C 1
ATOM 5337 O O . HIS A 1 369 ? -36.467 98.787 137.008 1.00 69.31 369 HIS A O 1
ATOM 5351 N N . HIS A 1 370 ? -34.964 97.224 137.612 1.00 67.28 370 HIS A N 1
ATOM 5352 C CA . HIS A 1 370 ? -35.308 96.361 136.486 1.00 70.16 370 HIS A CA 1
ATOM 5353 C C . HIS A 1 370 ? -36.762 95.908 136.555 1.00 72.35 370 HIS A C 1
ATOM 5354 O O . HIS A 1 370 ? -37.429 95.781 135.522 1.00 67.67 370 HIS A O 1
ATOM 5368 N N . HIS A 1 371 ? -37.272 95.657 137.764 1.00 72.65 371 HIS A N 1
ATOM 5369 C CA . HIS A 1 371 ? -38.639 95.166 137.894 1.00 76.54 371 HIS A CA 1
ATOM 5370 C C . HIS A 1 371 ? -39.664 96.252 137.591 1.00 85.16 371 HIS A C 1
ATOM 5371 O O . HIS A 1 371 ? -40.661 95.993 136.907 1.00 88.68 371 HIS A O 1
ATOM 5385 N N . HIS A 1 372 ? -39.442 97.471 138.085 1.00 90.73 372 HIS A N 1
ATOM 5386 C CA . HIS A 1 372 ? -40.437 98.526 137.976 1.00 102.13 372 HIS A CA 1
ATOM 5387 C C . HIS A 1 372 ? -39.987 99.723 137.151 1.00 109.30 372 HIS A C 1
ATOM 5388 O O . HIS A 1 372 ? -40.831 100.554 136.798 1.00 109.42 372 HIS A O 1
ATOM 5402 N N . HIS A 1 373 ? -38.706 99.810 136.797 1.00 115.13 373 HIS A N 1
ATOM 5403 C CA . HIS A 1 373 ? -38.159 100.930 136.027 1.00 121.00 373 HIS A CA 1
ATOM 5404 C C . HIS A 1 373 ? -38.534 102.303 136.586 1.00 125.00 373 HIS A C 1
ATOM 5405 O O . HIS A 1 373 ? -37.808 103.271 136.362 1.00 126.29 373 HIS A O 1
ATOM 5420 N N . ALA B 1 10 ? 11.157 97.423 96.386 1.00 114.79 10 ALA B N 1
ATOM 5421 C CA . ALA B 1 10 ? 10.356 97.652 97.583 1.00 114.76 10 ALA B CA 1
ATOM 5422 C C . ALA B 1 10 ? 9.627 96.376 97.992 1.00 110.69 10 ALA B C 1
ATOM 5423 O O . ALA B 1 10 ? 9.520 96.064 99.179 1.00 108.79 10 ALA B O 1
ATOM 5429 N N . SER B 1 11 ? 9.129 95.639 96.999 1.00 107.05 11 SER B N 1
ATOM 5430 C CA . SER B 1 11 ? 8.423 94.388 97.249 1.00 101.08 11 SER B CA 1
ATOM 5431 C C . SER B 1 11 ? 9.375 93.206 97.378 1.00 94.96 11 SER B C 1
ATOM 5432 O O . SER B 1 11 ? 9.173 92.341 98.238 1.00 92.17 11 SER B O 1
ATOM 5440 N N . PHE B 1 12 ? 10.408 93.147 96.540 1.00 93.09 12 PHE B N 1
ATOM 5441 C CA . PHE B 1 12 ? 11.372 92.059 96.596 1.00 88.58 12 PHE B CA 1
ATOM 5442 C C . PHE B 1 12 ? 12.736 92.583 96.177 1.00 89.06 12 PHE B C 1
ATOM 5443 O O . PHE B 1 12 ? 12.851 93.599 95.486 1.00 91.71 12 PHE B O 1
ATOM 5460 N N . GLY B 1 13 ? 13.776 91.868 96.613 1.00 87.53 13 GLY B N 1
ATOM 5461 C CA . GLY B 1 13 ? 15.136 92.207 96.258 1.00 90.80 13 GLY B CA 1
ATOM 5462 C C . GLY B 1 13 ? 15.922 90.951 95.939 1.00 90.26 13 GLY B C 1
ATOM 5463 O O . GLY B 1 13 ? 15.463 89.832 96.178 1.00 88.73 13 GLY B O 1
ATOM 5467 N N . SER B 1 14 ? 17.121 91.155 95.398 1.00 91.82 14 SER B N 1
ATOM 5468 C CA . SER B 1 14 ? 17.920 90.049 94.897 1.00 94.10 14 SER B CA 1
ATOM 5469 C C . SER B 1 14 ? 19.367 90.195 95.339 1.00 94.65 14 SER B C 1
ATOM 5470 O O . SER B 1 14 ? 19.846 91.299 95.613 1.00 98.45 14 SER B O 1
ATOM 5478 N N . PHE B 1 15 ? 20.057 89.057 95.407 1.00 93.88 15 PHE B N 1
ATOM 5479 C CA . PHE B 1 15 ? 21.487 89.027 95.665 1.00 93.01 15 PHE B CA 1
ATOM 5480 C C . PHE B 1 15 ? 22.082 87.842 94.918 1.00 92.60 15 PHE B C 1
ATOM 5481 O O . PHE B 1 15 ? 21.365 86.962 94.434 1.00 91.29 15 PHE B O 1
ATOM 5498 N N . VAL B 1 16 ? 23.409 87.827 94.828 1.00 96.37 16 VAL B N 1
ATOM 5499 C CA . VAL B 1 16 ? 24.134 86.731 94.197 1.00 98.80 16 VAL B CA 1
ATOM 5500 C C . VAL B 1 16 ? 25.410 86.471 94.984 1.00 100.79 16 VAL B C 1
ATOM 5501 O O . VAL B 1 16 ? 26.110 87.409 95.378 1.00 103.60 16 VAL B O 1
ATOM 5514 N N . LEU B 1 17 ? 25.715 85.194 95.208 1.00 100.35 17 LEU B N 1
ATOM 5515 C CA . LEU B 1 17 ? 26.933 84.780 95.893 1.00 103.71 17 LEU B CA 1
ATOM 5516 C C . LEU B 1 17 ? 27.715 83.819 95.011 1.00 105.66 17 LEU B C 1
ATOM 5517 O O . LEU B 1 17 ? 27.152 82.848 94.494 1.00 104.63 17 LEU B O 1
ATOM 5533 N N . ASP B 1 18 ? 29.006 84.092 94.840 1.00 109.02 18 ASP B N 1
ATOM 5534 C CA . ASP B 1 18 ? 29.893 83.210 94.095 1.00 112.39 18 ASP B CA 1
ATOM 5535 C C . ASP B 1 18 ? 30.509 82.185 95.040 1.00 115.49 18 ASP B C 1
ATOM 5536 O O . ASP B 1 18 ? 31.103 82.550 96.060 1.00 116.10 18 ASP B O 1
ATOM 5545 N N . ALA B 1 19 ? 30.361 80.902 94.698 1.00 116.80 19 ALA B N 1
ATOM 5546 C CA . ALA B 1 19 ? 30.816 79.841 95.591 1.00 121.27 19 ALA B CA 1
ATOM 5547 C C . ALA B 1 19 ? 32.305 79.970 95.886 1.00 126.15 19 ALA B C 1
ATOM 5548 O O . ALA B 1 19 ? 32.734 79.845 97.041 1.00 128.98 19 ALA B O 1
ATOM 5555 N N . GLY B 1 20 ? 33.110 80.224 94.854 1.00 127.69 20 GLY B N 1
ATOM 5556 C CA . GLY B 1 20 ? 34.552 80.241 95.039 1.00 133.66 20 GLY B CA 1
ATOM 5557 C C . GLY B 1 20 ? 35.020 81.424 95.865 1.00 134.45 20 GLY B C 1
ATOM 5558 O O . GLY B 1 20 ? 35.770 81.264 96.832 1.00 138.20 20 GLY B O 1
ATOM 5562 N N . SER B 1 21 ? 34.585 82.629 95.496 1.00 130.76 21 SER B N 1
ATOM 5563 C CA . SER B 1 21 ? 35.108 83.852 96.088 1.00 130.87 21 SER B CA 1
ATOM 5564 C C . SER B 1 21 ? 34.203 84.432 97.167 1.00 128.29 21 SER B C 1
ATOM 5565 O O . SER B 1 21 ? 34.592 85.408 97.817 1.00 130.69 21 SER B O 1
ATOM 5573 N N . ALA B 1 22 ? 33.016 83.862 97.373 1.00 124.14 22 ALA B N 1
ATOM 5574 C CA . ALA B 1 22 ? 32.064 84.369 98.361 1.00 122.37 22 ALA B CA 1
ATOM 5575 C C . ALA B 1 22 ? 31.688 85.825 98.096 1.00 119.72 22 ALA B C 1
ATOM 5576 O O . ALA B 1 22 ? 31.330 86.561 99.019 1.00 120.04 22 ALA B O 1
ATOM 5583 N N . ARG B 1 23 ? 31.762 86.254 96.838 1.00 120.28 23 ARG B N 1
ATOM 5584 C CA . ARG B 1 23 ? 31.438 87.630 96.479 1.00 118.34 23 ARG B CA 1
ATOM 5585 C C . ARG B 1 23 ? 29.924 87.820 96.490 1.00 115.25 23 ARG B C 1
ATOM 5586 O O . ARG B 1 23 ? 29.207 87.188 95.707 1.00 112.97 23 ARG B O 1
ATOM 5607 N N . PHE B 1 24 ? 29.445 88.694 97.372 1.00 112.81 24 PHE B N 1
ATOM 5608 C CA . PHE B 1 24 ? 28.021 88.965 97.536 1.00 108.51 24 PHE B CA 1
ATOM 5609 C C . PHE B 1 24 ? 27.689 90.295 96.868 1.00 108.05 24 PHE B C 1
ATOM 5610 O O . PHE B 1 24 ? 28.279 91.327 97.206 1.00 111.85 24 PHE B O 1
ATOM 5627 N N . VAL B 1 25 ? 26.751 90.266 95.925 1.00 106.29 25 VAL B N 1
ATOM 5628 C CA . VAL B 1 25 ? 26.303 91.461 95.213 1.00 107.13 25 VAL B CA 1
ATOM 5629 C C . VAL B 1 25 ? 24.808 91.608 95.465 1.00 104.46 25 VAL B C 1
ATOM 5630 O O . VAL B 1 25 ? 23.995 90.887 94.874 1.00 101.64 25 VAL B O 1
ATOM 5643 N N . GLY B 1 26 ? 24.436 92.538 96.342 1.00 104.31 26 GLY B N 1
ATOM 5644 C CA . GLY B 1 26 ? 23.039 92.841 96.572 1.00 102.77 26 GLY B CA 1
ATOM 5645 C C . GLY B 1 26 ? 22.520 93.910 95.624 1.00 105.15 26 GLY B C 1
ATOM 5646 O O . GLY B 1 26 ? 23.252 94.799 95.197 1.00 109.18 26 GLY B O 1
ATOM 5650 N N . SER B 1 27 ? 21.235 93.811 95.299 1.00 102.17 27 SER B N 1
ATOM 5651 C CA . SER B 1 27 ? 20.586 94.751 94.397 1.00 100.99 27 SER B CA 1
ATOM 5652 C C . SER B 1 27 ? 20.062 95.969 95.156 1.00 101.80 27 SER B C 1
ATOM 5653 O O . SER B 1 27 ? 19.886 95.948 96.377 1.00 99.21 27 SER B O 1
ATOM 5661 N N . ASP B 1 28 ? 19.817 97.046 94.404 1.00 105.10 28 ASP B N 1
ATOM 5662 C CA . ASP B 1 28 ? 19.208 98.235 94.991 1.00 109.81 28 ASP B CA 1
ATOM 5663 C C . ASP B 1 28 ? 17.864 97.907 95.627 1.00 108.47 28 ASP B C 1
ATOM 5664 O O . ASP B 1 28 ? 17.514 98.456 96.679 1.00 109.26 28 ASP B O 1
ATOM 5673 N N . GLU B 1 29 ? 17.100 97.002 95.008 1.00 107.61 29 GLU B N 1
ATOM 5674 C CA . GLU B 1 29 ? 15.791 96.647 95.546 1.00 104.25 29 GLU B CA 1
ATOM 5675 C C . GLU B 1 29 ? 15.931 95.908 96.870 1.00 100.11 29 GLU B C 1
ATOM 5676 O O . GLU B 1 29 ? 15.104 96.080 97.773 1.00 98.58 29 GLU B O 1
ATOM 5688 N N . LEU B 1 30 ? 16.973 95.085 97.004 1.00 97.73 30 LEU B N 1
ATOM 5689 C CA . LEU B 1 30 ? 17.200 94.358 98.249 1.00 97.33 30 LEU B CA 1
ATOM 5690 C C . LEU B 1 30 ? 17.336 95.319 99.421 1.00 99.64 30 LEU B C 1
ATOM 5691 O O . LEU B 1 30 ? 16.686 95.147 100.459 1.00 98.70 30 LEU B O 1
ATOM 5707 N N . ALA B 1 31 ? 18.172 96.346 99.270 1.00 103.89 31 ALA B N 1
ATOM 5708 C CA . ALA B 1 31 ? 18.281 97.360 100.310 1.00 106.49 31 ALA B CA 1
ATOM 5709 C C . ALA B 1 31 ? 16.921 97.974 100.616 1.00 107.48 31 ALA B C 1
ATOM 5710 O O . ALA B 1 31 ? 16.582 98.200 101.784 1.00 107.15 31 ALA B O 1
ATOM 5717 N N . LEU B 1 32 ? 16.123 98.242 99.578 1.00 108.93 32 LEU B N 1
ATOM 5718 C CA . LEU B 1 32 ? 14.821 98.865 99.789 1.00 112.84 32 LEU B CA 1
ATOM 5719 C C . LEU B 1 32 ? 13.876 97.940 100.545 1.00 110.46 32 LEU B C 1
ATOM 5720 O O . LEU B 1 32 ? 13.117 98.395 101.409 1.00 112.34 32 LEU B O 1
ATOM 5736 N N . VAL B 1 33 ? 13.897 96.640 100.238 1.00 106.80 33 VAL B N 1
ATOM 5737 C CA . VAL B 1 33 ? 13.029 95.719 100.965 1.00 102.82 33 VAL B CA 1
ATOM 5738 C C . VAL B 1 33 ? 13.474 95.613 102.417 1.00 102.27 33 VAL B C 1
ATOM 5739 O O . VAL B 1 33 ? 12.661 95.333 103.304 1.00 101.59 33 VAL B O 1
ATOM 5752 N N . LEU B 1 34 ? 14.765 95.827 102.684 1.00 103.87 34 LEU B N 1
ATOM 5753 C CA . LEU B 1 34 ? 15.282 95.775 104.045 1.00 105.39 34 LEU B CA 1
ATOM 5754 C C . LEU B 1 34 ? 15.133 97.089 104.802 1.00 112.45 34 LEU B C 1
ATOM 5755 O O . LEU B 1 34 ? 15.198 97.078 106.036 1.00 112.78 34 LEU B O 1
ATOM 5771 N N . GLY B 1 35 ? 14.940 98.211 104.111 1.00 117.05 35 GLY B N 1
ATOM 5772 C CA . GLY B 1 35 ? 14.784 99.471 104.812 1.00 124.53 35 GLY B CA 1
ATOM 5773 C C . GLY B 1 35 ? 16.013 100.346 104.684 1.00 129.37 35 GLY B C 1
ATOM 5774 O O . GLY B 1 35 ? 16.413 101.010 105.645 1.00 133.32 35 GLY B O 1
ATOM 5778 N N . PHE B 1 36 ? 16.620 100.354 103.501 1.00 129.73 36 PHE B N 1
ATOM 5779 C CA . PHE B 1 36 ? 17.829 101.114 103.240 1.00 132.90 36 PHE B CA 1
ATOM 5780 C C . PHE B 1 36 ? 17.700 101.858 101.921 1.00 135.82 36 PHE B C 1
ATOM 5781 O O . PHE B 1 36 ? 16.792 101.609 101.125 1.00 131.04 36 PHE B O 1
ATOM 5798 N N . ALA B 1 37 ? 18.626 102.790 101.703 1.00 142.62 37 ALA B N 1
ATOM 5799 C CA . ALA B 1 37 ? 18.738 103.368 100.377 1.00 149.87 37 ALA B CA 1
ATOM 5800 C C . ALA B 1 37 ? 19.783 102.566 99.610 1.00 149.04 37 ALA B C 1
ATOM 5801 O O . ALA B 1 37 ? 20.716 102.025 100.214 1.00 148.99 37 ALA B O 1
ATOM 5808 N N . PRO B 1 38 ? 19.674 102.453 98.288 1.00 150.39 38 PRO B N 1
ATOM 5809 C CA . PRO B 1 38 ? 20.538 101.490 97.579 1.00 149.03 38 PRO B CA 1
ATOM 5810 C C . PRO B 1 38 ? 22.025 101.653 97.861 1.00 152.28 38 PRO B C 1
ATOM 5811 O O . PRO B 1 38 ? 22.728 100.649 98.034 1.00 150.13 38 PRO B O 1
ATOM 5822 N N . GLY B 1 39 ? 22.525 102.886 97.912 1.00 157.90 39 GLY B N 1
ATOM 5823 C CA . GLY B 1 39 ? 23.944 103.145 98.088 1.00 160.83 39 GLY B CA 1
ATOM 5824 C C . GLY B 1 39 ? 24.457 103.143 99.517 1.00 161.89 39 GLY B C 1
ATOM 5825 O O . GLY B 1 39 ? 25.676 103.110 99.714 1.00 164.47 39 GLY B O 1
ATOM 5829 N N . ASP B 1 40 ? 23.566 103.171 100.513 1.00 160.93 40 ASP B N 1
ATOM 5830 C CA . ASP B 1 40 ? 23.984 103.444 101.887 1.00 163.28 40 ASP B CA 1
ATOM 5831 C C . ASP B 1 40 ? 25.036 102.460 102.384 1.00 160.96 40 ASP B C 1
ATOM 5832 O O . ASP B 1 40 ? 26.092 102.866 102.883 1.00 165.54 40 ASP B O 1
ATOM 5841 N N . VAL B 1 41 ? 24.771 101.165 102.258 1.00 151.74 41 VAL B N 1
ATOM 5842 C CA . VAL B 1 41 ? 25.614 100.141 102.860 1.00 147.17 41 VAL B CA 1
ATOM 5843 C C . VAL B 1 41 ? 25.977 99.127 101.789 1.00 140.86 41 VAL B C 1
ATOM 5844 O O . VAL B 1 41 ? 25.218 98.895 100.843 1.00 138.02 41 VAL B O 1
ATOM 5857 N N . VAL B 1 42 ? 27.146 98.513 101.946 1.00 139.63 42 VAL B N 1
ATOM 5858 C CA . VAL B 1 42 ? 27.538 97.408 101.080 1.00 133.47 42 VAL B CA 1
ATOM 5859 C C . VAL B 1 42 ? 26.809 96.176 101.600 1.00 128.37 42 VAL B C 1
ATOM 5860 O O . VAL B 1 42 ? 27.056 95.715 102.717 1.00 128.57 42 VAL B O 1
ATOM 5873 N N . LEU B 1 43 ? 25.903 95.648 100.786 1.00 123.74 43 LEU B N 1
ATOM 5874 C CA . LEU B 1 43 ? 25.023 94.577 101.224 1.00 120.09 43 LEU B CA 1
ATOM 5875 C C . LEU B 1 43 ? 25.838 93.309 101.432 1.00 120.45 43 LEU B C 1
ATOM 5876 O O . LEU B 1 43 ? 26.605 92.901 100.556 1.00 119.63 43 LEU B O 1
ATOM 5892 N N . THR B 1 44 ? 25.683 92.700 102.598 1.00 123.51 44 THR B N 1
ATOM 5893 C CA . THR B 1 44 ? 26.406 91.493 102.961 1.00 123.97 44 THR B CA 1
ATOM 5894 C C . THR B 1 44 ? 25.457 90.473 103.562 1.00 119.21 44 THR B C 1
ATOM 5895 O O . THR B 1 44 ? 24.365 90.821 104.025 1.00 117.27 44 THR B O 1
ATOM 5906 N N . PRO B 1 45 ? 25.845 89.194 103.569 1.00 115.45 45 PRO B N 1
ATOM 5907 C CA . PRO B 1 45 ? 24.993 88.182 104.214 1.00 111.06 45 PRO B CA 1
ATOM 5908 C C . PRO B 1 45 ? 24.723 88.472 105.680 1.00 110.01 45 PRO B C 1
ATOM 5909 O O . PRO B 1 45 ? 23.610 88.228 106.160 1.00 107.89 45 PRO B O 1
ATOM 5920 N N . ALA B 1 46 ? 25.716 88.990 106.409 1.00 112.58 46 ALA B N 1
ATOM 5921 C CA . ALA B 1 46 ? 25.502 89.320 107.814 1.00 112.72 46 ALA B CA 1
ATOM 5922 C C . ALA B 1 46 ? 24.442 90.403 107.967 1.00 109.49 46 ALA B C 1
ATOM 5923 O O . ALA B 1 46 ? 23.636 90.366 108.905 1.00 109.25 46 ALA B O 1
ATOM 5930 N N . VAL B 1 47 ? 24.430 91.380 107.057 1.00 108.31 47 VAL B N 1
ATOM 5931 C CA . VAL B 1 47 ? 23.402 92.417 107.088 1.00 106.22 47 VAL B CA 1
ATOM 5932 C C . VAL B 1 47 ? 22.028 91.816 106.832 1.00 101.42 47 VAL B C 1
ATOM 5933 O O . VAL B 1 47 ? 21.043 92.180 107.486 1.00 101.60 47 VAL B O 1
ATOM 5946 N N . VAL B 1 48 ? 21.932 90.896 105.871 1.00 97.34 48 VAL B N 1
ATOM 5947 C CA . VAL B 1 48 ? 20.652 90.252 105.594 1.00 92.95 48 VAL B CA 1
ATOM 5948 C C . VAL B 1 48 ? 20.172 89.505 106.831 1.00 91.84 48 VAL B C 1
ATOM 5949 O O . VAL B 1 48 ? 19.017 89.639 107.252 1.00 91.33 48 VAL B O 1
ATOM 5962 N N . LEU B 1 49 ? 21.057 88.710 107.435 1.00 91.95 49 LEU B N 1
ATOM 5963 C CA . LEU B 1 49 ? 20.696 87.987 108.649 1.00 90.31 49 LEU B CA 1
ATOM 5964 C C . LEU B 1 49 ? 20.283 88.947 109.757 1.00 92.40 49 LEU B C 1
ATOM 5965 O O . LEU B 1 49 ? 19.387 88.640 110.553 1.00 91.40 49 LEU B O 1
ATOM 5981 N N . ALA B 1 50 ? 20.925 90.116 109.824 1.00 95.51 50 ALA B N 1
ATOM 5982 C CA . ALA B 1 50 ? 20.604 91.082 110.868 1.00 100.79 50 ALA B CA 1
ATOM 5983 C C . ALA B 1 50 ? 19.138 91.495 110.819 1.00 97.78 50 ALA B C 1
ATOM 5984 O O . ALA B 1 50 ? 18.511 91.706 111.864 1.00 99.76 50 ALA B O 1
ATOM 5991 N N . HIS B 1 51 ? 18.573 91.622 109.619 1.00 94.05 51 HIS B N 1
ATOM 5992 C CA . HIS B 1 51 ? 17.190 92.051 109.463 1.00 90.55 51 HIS B CA 1
ATOM 5993 C C . HIS B 1 51 ? 16.203 90.889 109.495 1.00 85.56 51 HIS B C 1
ATOM 5994 O O . HIS B 1 51 ? 15.007 91.102 109.269 1.00 83.41 51 HIS B O 1
ATOM 6008 N N . LEU B 1 52 ? 16.671 89.675 109.762 1.00 84.00 52 LEU B N 1
ATOM 6009 C CA . LEU B 1 52 ? 15.797 88.534 109.975 1.00 82.81 52 LEU B CA 1
ATOM 6010 C C . LEU B 1 52 ? 15.548 88.341 111.465 1.00 86.58 52 LEU B C 1
ATOM 6011 O O . LEU B 1 52 ? 16.381 88.694 112.305 1.00 90.65 52 LEU B O 1
ATOM 6027 N N . HIS B 1 53 ? 14.389 87.782 111.786 1.00 85.96 53 HIS B N 1
ATOM 6028 C CA . HIS B 1 53 ? 14.125 87.389 113.160 1.00 89.58 53 HIS B CA 1
ATOM 6029 C C . HIS B 1 53 ? 15.127 86.313 113.577 1.00 93.48 53 HIS B C 1
ATOM 6030 O O . HIS B 1 53 ? 15.394 85.384 112.805 1.00 90.96 53 HIS B O 1
ATOM 6044 N N . PRO B 1 54 ? 15.707 86.404 114.777 1.00 80.98 54 PRO B N 1
ATOM 6045 C CA . PRO B 1 54 ? 16.751 85.435 115.152 1.00 83.62 54 PRO B CA 1
ATOM 6046 C C . PRO B 1 54 ? 16.324 83.981 115.038 1.00 82.96 54 PRO B C 1
ATOM 6047 O O . PRO B 1 54 ? 17.188 83.111 114.867 1.00 84.50 54 PRO B O 1
ATOM 6058 N N . ASP B 1 55 ? 15.026 83.681 115.129 1.00 82.92 55 ASP B N 1
ATOM 6059 C CA . ASP B 1 55 ? 14.578 82.306 114.940 1.00 83.45 55 ASP B CA 1
ATOM 6060 C C . ASP B 1 55 ? 14.753 81.834 113.503 1.00 80.35 55 ASP B C 1
ATOM 6061 O O . ASP B 1 55 ? 14.760 80.623 113.258 1.00 80.38 55 ASP B O 1
ATOM 6070 N N . ASP B 1 56 ? 14.886 82.756 112.553 1.00 76.89 56 ASP B N 1
ATOM 6071 C CA . ASP B 1 56 ? 14.976 82.412 111.142 1.00 74.49 56 ASP B CA 1
ATOM 6072 C C . ASP B 1 56 ? 16.411 82.293 110.649 1.00 74.01 56 ASP B C 1
ATOM 6073 O O . ASP B 1 56 ? 16.630 81.802 109.537 1.00 73.03 56 ASP B O 1
ATOM 6082 N N . ARG B 1 57 ? 17.389 82.716 111.452 1.00 74.90 57 ARG B N 1
ATOM 6083 C CA . ARG B 1 57 ? 18.747 82.891 110.947 1.00 73.51 57 ARG B CA 1
ATOM 6084 C C . ARG B 1 57 ? 19.443 81.556 110.719 1.00 72.26 57 ARG B C 1
ATOM 6085 O O . ARG B 1 57 ? 20.238 81.420 109.782 1.00 71.82 57 ARG B O 1
ATOM 6106 N N . LEU B 1 58 ? 19.170 80.562 111.562 1.00 71.86 58 LEU B N 1
ATOM 6107 C CA . LEU B 1 58 ? 19.809 79.262 111.395 1.00 71.82 58 LEU B CA 1
ATOM 6108 C C . LEU B 1 58 ? 19.283 78.545 110.155 1.00 68.58 58 LEU B C 1
ATOM 6109 O O . LEU B 1 58 ? 20.062 78.008 109.358 1.00 65.64 58 LEU B O 1
ATOM 6125 N N . GLU B 1 59 ? 17.960 78.529 109.973 1.00 68.68 59 GLU B N 1
ATOM 6126 C CA . GLU B 1 59 ? 17.385 77.895 108.792 1.00 67.24 59 GLU B CA 1
ATOM 6127 C C . GLU B 1 59 ? 17.777 78.643 107.524 1.00 64.89 59 GLU B C 1
ATOM 6128 O O . GLU B 1 59 ? 18.120 78.024 106.511 1.00 65.33 59 GLU B O 1
ATOM 6140 N N . TRP B 1 60 ? 17.730 79.975 107.561 1.00 63.02 60 TRP B N 1
ATOM 6141 C CA . TRP B 1 60 ? 18.087 80.761 106.388 1.00 62.12 60 TRP B CA 1
ATOM 6142 C C . TRP B 1 60 ? 19.519 80.470 105.958 1.00 62.86 60 TRP B C 1
ATOM 6143 O O . TRP B 1 60 ? 19.785 80.208 104.779 1.00 63.56 60 TRP B O 1
ATOM 6164 N N . GLN B 1 61 ? 20.459 80.504 106.904 1.00 64.23 61 GLN B N 1
ATOM 6165 C CA . GLN B 1 61 ? 21.838 80.147 106.587 1.00 66.50 61 GLN B CA 1
ATOM 6166 C C . GLN B 1 61 ? 21.927 78.720 106.059 1.00 66.44 61 GLN B C 1
ATOM 6167 O O . GLN B 1 61 ? 22.579 78.462 105.042 1.00 67.03 61 GLN B O 1
ATOM 6181 N N . ALA B 1 62 ? 21.283 77.775 106.749 1.00 66.40 62 ALA B N 1
ATOM 6182 C CA . ALA B 1 62 ? 21.316 76.386 106.305 1.00 67.82 62 ALA B CA 1
ATOM 6183 C C . ALA B 1 62 ? 20.703 76.236 104.919 1.00 66.71 62 ALA B C 1
ATOM 6184 O O . ALA B 1 62 ? 21.207 75.470 104.090 1.00 66.81 62 ALA B O 1
ATOM 6191 N N . GLY B 1 63 ? 19.617 76.962 104.645 1.00 66.44 63 GLY B N 1
ATOM 6192 C CA . GLY B 1 63 ? 19.024 76.907 103.319 1.00 64.72 63 GLY B CA 1
ATOM 6193 C C . GLY B 1 63 ? 20.009 77.286 102.232 1.00 63.11 63 GLY B C 1
ATOM 6194 O O . GLY B 1 63 ? 20.034 76.677 101.160 1.00 61.81 63 GLY B O 1
ATOM 6198 N N . LEU B 1 64 ? 20.839 78.295 102.496 1.00 63.88 64 LEU B N 1
ATOM 6199 C CA . LEU B 1 64 ? 21.859 78.696 101.535 1.00 64.33 64 LEU B CA 1
ATOM 6200 C C . LEU B 1 64 ? 22.943 77.632 101.411 1.00 65.82 64 LEU B C 1
ATOM 6201 O O . LEU B 1 64 ? 23.342 77.266 100.300 1.00 66.77 64 LEU B O 1
ATOM 6217 N N . GLN B 1 65 ? 23.435 77.125 102.543 1.00 67.67 65 GLN B N 1
ATOM 6218 C CA . GLN B 1 65 ? 24.504 76.133 102.497 1.00 70.72 65 GLN B CA 1
ATOM 6219 C C . GLN B 1 65 ? 24.074 74.885 101.736 1.00 72.41 65 GLN B C 1
ATOM 6220 O O . GLN B 1 65 ? 24.873 74.298 100.996 1.00 74.67 65 GLN B O 1
ATOM 6234 N N . ARG B 1 66 ? 22.816 74.465 101.889 1.00 71.83 66 ARG B N 1
ATOM 6235 C CA . ARG B 1 66 ? 22.366 73.275 101.176 1.00 73.68 66 ARG B CA 1
ATOM 6236 C C . ARG B 1 66 ? 22.245 73.550 99.683 1.00 73.49 66 ARG B C 1
ATOM 6237 O O . ARG B 1 66 ? 22.545 72.678 98.861 1.00 75.15 66 ARG B O 1
ATOM 6258 N N . CYS B 1 67 ? 21.809 74.758 99.309 1.00 71.55 67 CYS B N 1
ATOM 6259 C CA . CYS B 1 67 ? 21.736 75.102 97.894 1.00 70.66 67 CYS B CA 1
ATOM 6260 C C . CYS B 1 67 ? 23.116 75.083 97.253 1.00 71.27 67 CYS B C 1
ATOM 6261 O O . CYS B 1 67 ? 23.254 74.710 96.083 1.00 71.96 67 CYS B O 1
ATOM 6269 N N . LEU B 1 68 ? 24.148 75.474 98.003 1.00 72.47 68 LEU B N 1
ATOM 6270 C CA . LEU B 1 68 ? 25.508 75.418 97.479 1.00 73.35 68 LEU B CA 1
ATOM 6271 C C . LEU B 1 68 ? 25.982 73.976 97.339 1.00 76.49 68 LEU B C 1
ATOM 6272 O O . LEU B 1 68 ? 26.676 73.636 96.374 1.00 78.39 68 LEU B O 1
ATOM 6288 N N . ALA B 1 69 ? 25.620 73.116 98.294 1.00 77.23 69 ALA B N 1
ATOM 6289 C CA . ALA B 1 69 ? 26.129 71.751 98.315 1.00 83.49 69 ALA B CA 1
ATOM 6290 C C . ALA B 1 69 ? 25.333 70.819 97.412 1.00 83.75 69 ALA B C 1
ATOM 6291 O O . ALA B 1 69 ? 25.906 69.887 96.836 1.00 88.68 69 ALA B O 1
ATOM 6298 N N . THR B 1 70 ? 24.027 71.044 97.279 1.00 82.51 70 THR B N 1
ATOM 6299 C CA . THR B 1 70 ? 23.172 70.183 96.474 1.00 81.90 70 THR B CA 1
ATOM 6300 C C . THR B 1 70 ? 22.824 70.785 95.121 1.00 83.82 70 THR B C 1
ATOM 6301 O O . THR B 1 70 ? 22.550 70.040 94.175 1.00 84.62 70 THR B O 1
ATOM 6312 N N . GLY B 1 71 ? 22.829 72.113 95.009 1.00 82.63 71 GLY B N 1
ATOM 6313 C CA . GLY B 1 71 ? 22.425 72.792 93.799 1.00 83.55 71 GLY B CA 1
ATOM 6314 C C . GLY B 1 71 ? 20.933 72.850 93.566 1.00 84.90 71 GLY B C 1
ATOM 6315 O O . GLY B 1 71 ? 20.498 73.513 92.615 1.00 88.40 71 GLY B O 1
ATOM 6319 N N . ARG B 1 72 ? 20.131 72.187 94.399 1.00 83.14 72 ARG B N 1
ATOM 6320 C CA . ARG B 1 72 ? 18.686 72.209 94.239 1.00 80.84 72 ARG B CA 1
ATOM 6321 C C . ARG B 1 72 ? 18.109 73.488 94.845 1.00 77.67 72 ARG B C 1
ATOM 6322 O O . ARG B 1 72 ? 18.645 74.018 95.821 1.00 77.26 72 ARG B O 1
ATOM 6343 N N . PRO B 1 73 ? 17.022 74.009 94.280 1.00 76.77 73 PRO B N 1
ATOM 6344 C CA . PRO B 1 73 ? 16.445 75.248 94.815 1.00 74.35 73 PRO B CA 1
ATOM 6345 C C . PRO B 1 73 ? 15.896 75.068 96.222 1.00 73.29 73 PRO B C 1
ATOM 6346 O O . PRO B 1 73 ? 15.395 74.004 96.594 1.00 74.57 73 PRO B O 1
ATOM 6357 N N . VAL B 1 74 ? 16.003 76.140 97.008 1.00 70.59 74 VAL B N 1
ATOM 6358 C CA . VAL B 1 74 ? 15.575 76.151 98.399 1.00 68.21 74 VAL B CA 1
ATOM 6359 C C . VAL B 1 74 ? 14.619 77.313 98.612 1.00 65.17 74 VAL B C 1
ATOM 6360 O O . VAL B 1 74 ? 14.759 78.378 98.003 1.00 64.61 74 VAL B O 1
ATOM 6373 N N . VAL B 1 75 ? 13.645 77.106 99.495 1.00 65.11 75 VAL B N 1
ATOM 6374 C CA . VAL B 1 75 ? 12.706 78.148 99.894 1.00 64.38 75 VAL B CA 1
ATOM 6375 C C . VAL B 1 75 ? 12.685 78.221 101.414 1.00 62.76 75 VAL B C 1
ATOM 6376 O O . VAL B 1 75 ? 12.552 77.192 102.087 1.00 62.59 75 VAL B O 1
ATOM 6389 N N . VAL B 1 76 ? 12.813 79.433 101.949 1.00 62.17 76 VAL B N 1
ATOM 6390 C CA . VAL B 1 76 ? 12.864 79.668 103.387 1.00 63.59 76 VAL B CA 1
ATOM 6391 C C . VAL B 1 76 ? 11.745 80.622 103.775 1.00 63.99 76 VAL B C 1
ATOM 6392 O O . VAL B 1 76 ? 11.606 81.698 103.183 1.00 63.84 76 VAL B O 1
ATOM 6405 N N . ASN B 1 77 ? 10.959 80.230 104.774 1.00 65.29 77 ASN B N 1
ATOM 6406 C CA . ASN B 1 77 ? 9.949 81.102 105.359 1.00 64.95 77 ASN B CA 1
ATOM 6407 C C . ASN B 1 77 ? 10.546 81.803 106.571 1.00 64.60 77 ASN B C 1
ATOM 6408 O O . ASN B 1 77 ? 11.169 81.160 107.422 1.00 64.03 77 ASN B O 1
ATOM 6419 N N . HIS B 1 78 ? 10.369 83.119 106.642 1.00 66.06 78 HIS B N 1
ATOM 6420 C CA . HIS B 1 78 ? 10.982 83.912 107.698 1.00 67.34 78 HIS B CA 1
ATOM 6421 C C . HIS B 1 78 ? 10.258 85.249 107.788 1.00 69.90 78 HIS B C 1
ATOM 6422 O O . HIS B 1 78 ? 9.348 85.541 107.008 1.00 69.87 78 HIS B O 1
ATOM 6436 N N . LEU B 1 79 ? 10.675 86.060 108.754 1.00 73.15 79 LEU B N 1
ATOM 6437 C CA . LEU B 1 79 ? 10.167 87.411 108.936 1.00 74.64 79 LEU B CA 1
ATOM 6438 C C . LEU B 1 79 ? 11.249 88.419 108.563 1.00 76.76 79 LEU B C 1
ATOM 6439 O O . LEU B 1 79 ? 12.427 88.082 108.419 1.00 76.29 79 LEU B O 1
ATOM 6455 N N . LEU B 1 80 ? 10.831 89.672 108.398 1.00 79.10 80 LEU B N 1
ATOM 6456 C CA . LEU B 1 80 ? 11.745 90.782 108.153 1.00 84.07 80 LEU B CA 1
ATOM 6457 C C . LEU B 1 80 ? 11.527 91.824 109.241 1.00 91.64 80 LEU B C 1
ATOM 6458 O O . LEU B 1 80 ? 10.444 92.412 109.332 1.00 92.95 80 LEU B O 1
ATOM 6474 N N . LEU B 1 81 ? 12.548 92.051 110.061 1.00 96.78 81 LEU B N 1
ATOM 6475 C CA . LEU B 1 81 ? 12.430 93.019 111.140 1.00 105.71 81 LEU B CA 1
ATOM 6476 C C . LEU B 1 81 ? 12.469 94.449 110.612 1.00 115.25 81 LEU B C 1
ATOM 6477 O O . LEU B 1 81 ? 13.190 94.764 109.661 1.00 114.30 81 LEU B O 1
ATOM 6493 N N . THR B 1 82 ? 11.679 95.312 111.245 1.00 128.34 82 THR B N 1
ATOM 6494 C CA . THR B 1 82 ? 11.642 96.739 110.956 1.00 134.00 82 THR B CA 1
ATOM 6495 C C . THR B 1 82 ? 12.014 97.517 112.210 1.00 137.94 82 THR B C 1
ATOM 6496 O O . THR B 1 82 ? 11.559 97.190 113.311 1.00 138.32 82 THR B O 1
ATOM 6507 N N . ALA B 1 83 ? 12.855 98.540 112.037 1.00 138.97 83 ALA B N 1
ATOM 6508 C CA . ALA B 1 83 ? 13.393 99.273 113.178 1.00 142.74 83 ALA B CA 1
ATOM 6509 C C . ALA B 1 83 ? 12.287 99.700 114.137 1.00 143.77 83 ALA B C 1
ATOM 6510 O O . ALA B 1 83 ? 12.397 99.511 115.354 1.00 146.67 83 ALA B O 1
ATOM 6517 N N . GLU B 1 84 ? 11.208 100.270 113.604 1.00 142.80 84 GLU B N 1
ATOM 6518 C CA . GLU B 1 84 ? 10.087 100.749 114.408 1.00 142.63 84 GLU B CA 1
ATOM 6519 C C . GLU B 1 84 ? 8.855 99.858 114.339 1.00 136.70 84 GLU B C 1
ATOM 6520 O O . GLU B 1 84 ? 8.235 99.583 115.373 1.00 137.21 84 GLU B O 1
ATOM 6524 N N . ALA B 1 85 ? 8.478 99.403 113.148 1.00 130.88 85 ALA B N 1
ATOM 6525 C CA . ALA B 1 85 ? 7.205 98.729 112.958 1.00 126.77 85 ALA B CA 1
ATOM 6526 C C . ALA B 1 85 ? 7.303 97.258 113.351 1.00 118.75 85 ALA B C 1
ATOM 6527 O O . ALA B 1 85 ? 8.363 96.750 113.727 1.00 117.06 85 ALA B O 1
ATOM 6534 N N . GLU B 1 86 ? 6.166 96.568 113.264 1.00 114.79 86 GLU B N 1
ATOM 6535 C CA . GLU B 1 86 ? 6.102 95.143 113.533 1.00 108.36 86 GLU B CA 1
ATOM 6536 C C . GLU B 1 86 ? 6.755 94.361 112.394 1.00 101.07 86 GLU B C 1
ATOM 6537 O O . GLU B 1 86 ? 6.962 94.893 111.300 1.00 100.87 86 GLU B O 1
ATOM 6549 N N . PRO B 1 87 ? 7.087 93.091 112.621 1.00 94.90 87 PRO B N 1
ATOM 6550 C CA . PRO B 1 87 ? 7.754 92.321 111.568 1.00 90.42 87 PRO B CA 1
ATOM 6551 C C . PRO B 1 87 ? 6.777 91.932 110.472 1.00 86.29 87 PRO B C 1
ATOM 6552 O O . PRO B 1 87 ? 5.576 91.768 110.703 1.00 86.59 87 PRO B O 1
ATOM 6563 N N . ARG B 1 88 ? 7.313 91.778 109.263 1.00 82.58 88 ARG B N 1
ATOM 6564 C CA . ARG B 1 88 ? 6.485 91.421 108.125 1.00 78.69 88 ARG B CA 1
ATOM 6565 C C . ARG B 1 88 ? 6.805 90.003 107.669 1.00 73.15 88 ARG B C 1
ATOM 6566 O O . ARG B 1 88 ? 7.968 89.589 107.722 1.00 71.05 88 ARG B O 1
ATOM 6587 N N . PRO B 1 89 ? 5.816 89.237 107.211 1.00 71.53 89 PRO B N 1
ATOM 6588 C CA . PRO B 1 89 ? 6.122 87.904 106.684 1.00 69.47 89 PRO B CA 1
ATOM 6589 C C . PRO B 1 89 ? 6.848 88.017 105.356 1.00 69.43 89 PRO B C 1
ATOM 6590 O O . PRO B 1 89 ? 6.541 88.879 104.531 1.00 71.34 89 PRO B O 1
ATOM 6601 N N . ALA B 1 90 ? 7.823 87.135 105.158 1.00 68.43 90 ALA B N 1
ATOM 6602 C CA . ALA B 1 90 ? 8.680 87.208 103.989 1.00 70.27 90 ALA B CA 1
ATOM 6603 C C . ALA B 1 90 ? 9.089 85.803 103.581 1.00 68.83 90 ALA B C 1
ATOM 6604 O O . ALA B 1 90 ? 8.967 84.847 104.350 1.00 66.75 90 ALA B O 1
ATOM 6611 N N . MET B 1 91 ? 9.586 85.699 102.352 1.00 70.42 91 MET B N 1
ATOM 6612 C CA . MET B 1 91 ? 10.045 84.439 101.793 1.00 70.57 91 MET B CA 1
ATOM 6613 C C . MET B 1 91 ? 11.330 84.686 101.022 1.00 70.76 91 MET B C 1
ATOM 6614 O O . MET B 1 91 ? 11.513 85.744 100.414 1.00 73.21 91 MET B O 1
ATOM 6628 N N . THR B 1 92 ? 12.226 83.704 101.058 1.00 68.65 92 THR B N 1
ATOM 6629 C CA . THR B 1 92 ? 13.456 83.737 100.279 1.00 68.90 92 THR B CA 1
ATOM 6630 C C . THR B 1 92 ? 13.539 82.485 99.420 1.00 69.46 92 THR B C 1
ATOM 6631 O O . THR B 1 92 ? 13.460 81.367 99.940 1.00 69.19 92 THR B O 1
ATOM 6642 N N . THR B 1 93 ? 13.703 82.671 98.114 1.00 70.81 93 THR B N 1
ATOM 6643 C CA . THR B 1 93 ? 13.948 81.574 97.190 1.00 70.81 93 THR B CA 1
ATOM 6644 C C . THR B 1 93 ? 15.406 81.611 96.751 1.00 70.01 93 THR B C 1
ATOM 6645 O O . THR B 1 93 ? 15.972 82.688 96.542 1.00 69.45 93 THR B O 1
ATOM 6656 N N . LEU B 1 94 ? 16.012 80.432 96.627 1.00 71.59 94 LEU B N 1
ATOM 6657 C CA . LEU B 1 94 ? 17.414 80.299 96.255 1.00 71.20 94 LEU B CA 1
ATOM 6658 C C . LEU B 1 94 ? 17.533 79.320 95.098 1.00 74.29 94 LEU B C 1
ATOM 6659 O O . LEU B 1 94 ? 16.903 78.258 95.115 1.00 74.88 94 LEU B O 1
ATOM 6675 N N . THR B 1 95 ? 18.329 79.683 94.095 1.00 76.09 95 THR B N 1
ATOM 6676 C CA . THR B 1 95 ? 18.628 78.804 92.976 1.00 80.08 95 THR B CA 1
ATOM 6677 C C . THR B 1 95 ? 20.126 78.847 92.704 1.00 82.06 95 THR B C 1
ATOM 6678 O O . THR B 1 95 ? 20.811 79.818 93.038 1.00 80.82 95 THR B O 1
ATOM 6689 N N . ALA B 1 96 ? 20.629 77.774 92.098 1.00 86.26 96 ALA B N 1
ATOM 6690 C CA . ALA B 1 96 ? 22.058 77.587 91.897 1.00 87.71 96 ALA B CA 1
ATOM 6691 C C . ALA B 1 96 ? 22.378 77.415 90.419 1.00 92.14 96 ALA B C 1
ATOM 6692 O O . ALA B 1 96 ? 21.535 76.983 89.627 1.00 92.94 96 ALA B O 1
ATOM 6699 N N . LEU B 1 97 ? 23.613 77.758 90.059 1.00 96.08 97 LEU B N 1
ATOM 6700 C CA . LEU B 1 97 ? 24.167 77.488 88.737 1.00 101.56 97 LEU B CA 1
ATOM 6701 C C . LEU B 1 97 ? 25.247 76.422 88.883 1.00 104.72 97 LEU B C 1
ATOM 6702 O O . LEU B 1 97 ? 26.223 76.623 89.615 1.00 104.19 97 LEU B O 1
ATOM 6718 N N . THR B 1 98 ? 25.071 75.298 88.192 1.00 108.31 98 THR B N 1
ATOM 6719 C CA . THR B 1 98 ? 25.940 74.135 88.341 1.00 112.91 98 THR B CA 1
ATOM 6720 C C . THR B 1 98 ? 26.881 74.053 87.141 1.00 116.58 98 THR B C 1
ATOM 6721 O O . THR B 1 98 ? 26.437 73.833 86.009 1.00 119.58 98 THR B O 1
ATOM 6732 N N . GLU B 1 99 ? 28.177 74.226 87.392 1.00 117.74 99 GLU B N 1
ATOM 6733 C CA . GLU B 1 99 ? 29.212 74.073 86.374 1.00 120.94 99 GLU B CA 1
ATOM 6734 C C . GLU B 1 99 ? 29.988 72.799 86.689 1.00 122.72 99 GLU B C 1
ATOM 6735 O O . GLU B 1 99 ? 30.643 72.711 87.733 1.00 121.57 99 GLU B O 1
ATOM 6747 N N . GLN B 1 100 ? 29.915 71.821 85.785 1.00 124.86 100 GLN B N 1
ATOM 6748 C CA . GLN B 1 100 ? 30.593 70.535 85.954 1.00 129.34 100 GLN B CA 1
ATOM 6749 C C . GLN B 1 100 ? 30.180 69.865 87.262 1.00 126.73 100 GLN B C 1
ATOM 6750 O O . GLN B 1 100 ? 31.021 69.465 88.070 1.00 127.65 100 GLN B O 1
ATOM 6764 N N . ASP B 1 101 ? 28.874 69.755 87.480 1.00 124.57 101 ASP B N 1
ATOM 6765 C CA . ASP B 1 101 ? 28.352 69.130 88.690 1.00 121.83 101 ASP B CA 1
ATOM 6766 C C . ASP B 1 101 ? 28.774 69.891 89.943 1.00 115.89 101 ASP B C 1
ATOM 6767 O O . ASP B 1 101 ? 28.742 69.343 91.049 1.00 115.28 101 ASP B O 1
ATOM 6776 N N . ARG B 1 102 ? 29.172 71.151 89.779 1.00 107.99 102 ARG B N 1
ATOM 6777 C CA . ARG B 1 102 ? 29.647 71.988 90.869 1.00 100.68 102 ARG B CA 1
ATOM 6778 C C . ARG B 1 102 ? 28.879 73.300 90.860 1.00 97.16 102 ARG B C 1
ATOM 6779 O O . ARG B 1 102 ? 28.659 73.889 89.798 1.00 98.80 102 ARG B O 1
ATOM 6800 N N . VAL B 1 103 ? 28.488 73.766 92.041 1.00 94.07 103 VAL B N 1
ATOM 6801 C CA . VAL B 1 103 ? 27.756 75.023 92.157 1.00 91.65 103 VAL B CA 1
ATOM 6802 C C . VAL B 1 103 ? 28.746 76.178 92.085 1.00 93.07 103 VAL B C 1
ATOM 6803 O O . VAL B 1 103 ? 29.660 76.281 92.911 1.00 92.67 103 VAL B O 1
ATOM 6816 N N . ARG B 1 104 ? 28.562 77.053 91.094 1.00 94.79 104 ARG B N 1
ATOM 6817 C CA . ARG B 1 104 ? 29.433 78.204 90.898 1.00 96.08 104 ARG B CA 1
ATOM 6818 C C . ARG B 1 104 ? 28.909 79.449 91.601 1.00 96.07 104 ARG B C 1
ATOM 6819 O O . ARG B 1 104 ? 29.699 80.229 92.143 1.00 97.03 104 ARG B O 1
ATOM 6823 N N . ALA B 1 105 ? 27.593 79.654 91.605 1.00 96.39 105 ALA B N 1
ATOM 6824 C CA . ALA B 1 105 ? 27.017 80.823 92.255 1.00 95.84 105 ALA B CA 1
ATOM 6825 C C . ALA B 1 105 ? 25.564 80.546 92.610 1.00 95.21 105 ALA B C 1
ATOM 6826 O O . ALA B 1 105 ? 24.900 79.723 91.974 1.00 96.16 105 ALA B O 1
ATOM 6833 N N . VAL B 1 106 ? 25.084 81.246 93.637 1.00 91.60 106 VAL B N 1
ATOM 6834 C CA . VAL B 1 106 ? 23.701 81.160 94.089 1.00 89.57 106 VAL B CA 1
ATOM 6835 C C . VAL B 1 106 ? 23.072 82.543 93.995 1.00 88.71 106 VAL B C 1
ATOM 6836 O O . VAL B 1 106 ? 23.643 83.524 94.487 1.00 89.90 106 VAL B O 1
ATOM 6849 N N . THR B 1 107 ? 21.898 82.616 93.375 1.00 86.82 107 THR B N 1
ATOM 6850 C CA . THR B 1 107 ? 21.110 83.840 93.323 1.00 86.27 107 THR B CA 1
ATOM 6851 C C . THR B 1 107 ? 19.907 83.680 94.244 1.00 82.37 107 THR B C 1
ATOM 6852 O O . THR B 1 107 ? 19.198 82.669 94.175 1.00 81.04 107 THR B O 1
ATOM 6863 N N . GLY B 1 108 ? 19.688 84.669 95.105 1.00 79.87 108 GLY B N 1
ATOM 6864 C CA . GLY B 1 108 ? 18.589 84.640 96.049 1.00 76.30 108 GLY B CA 1
ATOM 6865 C C . GLY B 1 108 ? 17.643 85.803 95.821 1.00 75.55 108 GLY B C 1
ATOM 6866 O O . GLY B 1 108 ? 18.044 86.863 95.339 1.00 77.86 108 GLY B O 1
ATOM 6870 N N . VAL B 1 109 ? 16.378 85.594 96.175 1.00 73.25 109 VAL B N 1
ATOM 6871 C CA . VAL B 1 109 ? 15.338 86.606 96.025 1.00 74.07 109 VAL B CA 1
ATOM 6872 C C . VAL B 1 109 ? 14.539 86.646 97.320 1.00 71.73 109 VAL B C 1
ATOM 6873 O O . VAL B 1 109 ? 13.831 85.687 97.647 1.00 70.59 109 VAL B O 1
ATOM 6886 N N . ILE B 1 110 ? 14.644 87.752 98.050 1.00 71.60 110 ILE B N 1
ATOM 6887 C CA . ILE B 1 110 ? 13.855 87.968 99.257 1.00 69.67 110 ILE B CA 1
ATOM 6888 C C . ILE B 1 110 ? 12.610 88.753 98.870 1.00 70.74 110 ILE B C 1
ATOM 6889 O O . ILE B 1 110 ? 12.706 89.816 98.245 1.00 73.55 110 ILE B O 1
ATOM 6905 N N . THR B 1 111 ? 11.443 88.233 99.239 1.00 68.78 111 THR B N 1
ATOM 6906 C CA . THR B 1 111 ? 10.170 88.839 98.878 1.00 70.20 111 THR B CA 1
ATOM 6907 C C . THR B 1 111 ? 9.371 89.156 100.133 1.00 69.63 111 THR B C 1
ATOM 6908 O O . THR B 1 111 ? 9.380 88.389 101.101 1.00 68.51 111 THR B O 1
ATOM 6919 N N . ASP B 1 112 ? 8.685 90.294 100.107 1.00 70.56 112 ASP B N 1
ATOM 6920 C CA . ASP B 1 112 ? 7.825 90.718 101.203 1.00 69.42 112 ASP B CA 1
ATOM 6921 C C . ASP B 1 112 ? 6.424 90.169 100.957 1.00 67.65 112 ASP B C 1
ATOM 6922 O O . ASP B 1 112 ? 5.803 90.482 99.935 1.00 70.83 112 ASP B O 1
ATOM 6931 N N . LEU B 1 113 ? 5.929 89.357 101.889 1.00 62.83 113 LEU B N 1
ATOM 6932 C CA . LEU B 1 113 ? 4.636 88.704 101.746 1.00 62.53 113 LEU B CA 1
ATOM 6933 C C . LEU B 1 113 ? 3.504 89.479 102.407 1.00 66.33 113 LEU B C 1
ATOM 6934 O O . LEU B 1 113 ? 2.397 88.945 102.532 1.00 67.41 113 LEU B O 1
ATOM 6950 N N . SER B 1 114 ? 3.751 90.721 102.826 1.00 69.06 114 SER B N 1
ATOM 6951 C CA . SER B 1 114 ? 2.735 91.470 103.556 1.00 72.25 114 SER B CA 1
ATOM 6952 C C . SER B 1 114 ? 1.448 91.588 102.750 1.00 74.85 114 SER B C 1
ATOM 6953 O O . SER B 1 114 ? 0.350 91.492 103.307 1.00 75.38 114 SER B O 1
ATOM 6961 N N . ASP B 1 115 ? 1.560 91.797 101.436 1.00 77.68 115 ASP B N 1
ATOM 6962 C CA . ASP B 1 115 ? 0.367 91.980 100.618 1.00 80.55 115 ASP B CA 1
ATOM 6963 C C . ASP B 1 115 ? -0.383 90.678 100.367 1.00 77.71 115 ASP B C 1
ATOM 6964 O O . ASP B 1 115 ? -1.483 90.721 99.807 1.00 79.49 115 ASP B O 1
ATOM 6973 N N . ARG B 1 116 ? 0.171 89.533 100.768 1.00 74.38 116 ARG B N 1
ATOM 6974 C CA . ARG B 1 116 ? -0.520 88.257 100.639 1.00 75.32 116 ARG B CA 1
ATOM 6975 C C . ARG B 1 116 ? -1.089 87.754 101.960 1.00 76.85 116 ARG B C 1
ATOM 6976 O O . ARG B 1 116 ? -1.708 86.686 101.983 1.00 75.58 116 ARG B O 1
ATOM 6997 N N . VAL B 1 117 ? -0.906 88.489 103.052 1.00 80.48 117 VAL B N 1
ATOM 6998 C CA . VAL B 1 117 ? -1.368 88.032 104.358 1.00 82.10 117 VAL B CA 1
ATOM 6999 C C . VAL B 1 117 ? -2.876 88.209 104.453 1.00 86.97 117 VAL B C 1
ATOM 7000 O O . VAL B 1 117 ? -3.431 89.226 104.019 1.00 90.80 117 VAL B O 1
ATOM 7013 N N . ARG B 1 118 ? -3.544 87.215 105.029 1.00 89.32 118 ARG B N 1
ATOM 7014 C CA . ARG B 1 118 ? -4.979 87.254 105.276 1.00 96.31 118 ARG B CA 1
ATOM 7015 C C . ARG B 1 118 ? -5.192 87.383 106.777 1.00 99.52 118 ARG B C 1
ATOM 7016 O O . ARG B 1 118 ? -4.732 86.533 107.546 1.00 97.13 118 ARG B O 1
ATOM 7037 N N . ARG B 1 119 ? -5.883 88.437 107.189 1.00 106.55 119 ARG B N 1
ATOM 7038 C CA . ARG B 1 119 ? -6.054 88.714 108.605 1.00 107.84 119 ARG B CA 1
ATOM 7039 C C . ARG B 1 119 ? -7.269 87.964 109.144 1.00 106.56 119 ARG B C 1
ATOM 7040 O O . ARG B 1 119 ? -8.173 87.575 108.401 1.00 108.66 119 ARG B O 1
ATOM 7061 N N . ALA B 1 120 ? -7.279 87.763 110.460 1.00 101.71 120 ALA B N 1
ATOM 7062 C CA . ALA B 1 120 ? -8.350 87.016 111.105 1.00 101.63 120 ALA B CA 1
ATOM 7063 C C . ALA B 1 120 ? -9.587 87.888 111.266 1.00 101.31 120 ALA B C 1
ATOM 7064 O O . ALA B 1 120 ? -9.496 89.039 111.705 1.00 104.92 120 ALA B O 1
ATOM 7071 N N . THR B 1 121 ? -10.745 87.335 110.913 1.00 99.18 121 THR B N 1
ATOM 7072 C CA . THR B 1 121 ? -12.001 88.051 111.072 1.00 97.89 121 THR B CA 1
ATOM 7073 C C . THR B 1 121 ? -12.411 88.089 112.540 1.00 96.55 121 THR B C 1
ATOM 7074 O O . THR B 1 121 ? -12.070 87.203 113.329 1.00 94.21 121 THR B O 1
ATOM 7085 N N . GLU B 1 122 ? -13.150 89.137 112.906 1.00 99.05 122 GLU B N 1
ATOM 7086 C CA . GLU B 1 122 ? -13.621 89.263 114.280 1.00 102.54 122 GLU B CA 1
ATOM 7087 C C . GLU B 1 122 ? -14.438 88.052 114.711 1.00 102.70 122 GLU B C 1
ATOM 7088 O O . GLU B 1 122 ? -14.396 87.662 115.884 1.00 102.45 122 GLU B O 1
ATOM 7100 N N . ALA B 1 123 ? -15.187 87.447 113.787 1.00 102.13 123 ALA B N 1
ATOM 7101 C CA . ALA B 1 123 ? -16.036 86.317 114.152 1.00 104.23 123 ALA B CA 1
ATOM 7102 C C . ALA B 1 123 ? -15.211 85.106 114.572 1.00 99.65 123 ALA B C 1
ATOM 7103 O O . ALA B 1 123 ? -15.418 84.552 115.658 1.00 100.67 123 ALA B O 1
ATOM 7110 N N . GLU B 1 124 ? -14.270 84.674 113.728 1.00 96.34 124 GLU B N 1
ATOM 7111 C CA . GLU B 1 124 ? -13.480 83.490 114.057 1.00 91.27 124 GLU B CA 1
ATOM 7112 C C . GLU B 1 124 ? -12.683 83.686 115.343 1.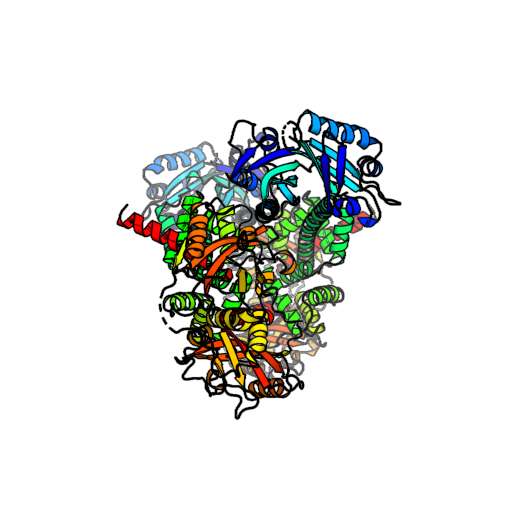00 89.29 124 GLU B C 1
ATOM 7113 O O . GLU B 1 124 ? -12.473 82.724 116.091 1.00 87.91 124 GLU B O 1
ATOM 7125 N N . ILE B 1 125 ? -12.225 84.910 115.619 1.00 87.55 125 ILE B N 1
ATOM 7126 C CA . ILE B 1 125 ? -11.512 85.163 116.868 1.00 87.09 125 ILE B CA 1
ATOM 7127 C C . ILE B 1 125 ? -12.445 84.952 118.055 1.00 89.51 125 ILE B C 1
ATOM 7128 O O . ILE B 1 125 ? -12.080 84.317 119.051 1.00 89.31 125 ILE B O 1
ATOM 7144 N N . ARG B 1 126 ? -13.664 85.487 117.968 1.00 93.29 126 ARG B N 1
ATOM 7145 C CA . ARG B 1 126 ? -14.617 85.321 119.060 1.00 94.77 126 ARG B CA 1
ATOM 7146 C C . ARG B 1 126 ? -14.958 83.852 119.267 1.00 92.29 126 ARG B C 1
ATOM 7147 O O . ARG B 1 126 ? -15.067 83.385 120.407 1.00 93.59 126 ARG B O 1
ATOM 7168 N N . GLN B 1 127 ? -15.128 83.104 118.174 1.00 91.63 127 GLN B N 1
ATOM 7169 C CA . GLN B 1 127 ? -15.401 81.676 118.286 1.00 92.89 127 GLN B CA 1
ATOM 7170 C C . GLN B 1 127 ? -14.270 80.954 119.008 1.00 89.96 127 GLN B C 1
ATOM 7171 O O . GLN B 1 127 ? -14.518 80.091 119.859 1.00 88.78 127 GLN B O 1
ATOM 7185 N N . ALA B 1 128 ? -13.021 81.292 118.681 1.00 86.70 128 ALA B N 1
ATOM 7186 C CA . ALA B 1 128 ? -11.884 80.628 119.310 1.00 84.50 128 ALA B CA 1
ATOM 7187 C C . ALA B 1 128 ? -11.745 81.032 120.773 1.00 85.63 128 ALA B C 1
ATOM 7188 O O . ALA B 1 128 ? -11.453 80.190 121.630 1.00 86.88 128 ALA B O 1
ATOM 7195 N N . VAL B 1 129 ? -11.939 82.318 121.076 1.00 85.16 129 VAL B N 1
ATOM 7196 C CA . VAL B 1 129 ? -11.830 82.780 122.456 1.00 83.18 129 VAL B CA 1
ATOM 7197 C C . VAL B 1 129 ? -12.891 82.116 123.323 1.00 84.00 129 VAL B C 1
ATOM 7198 O O . VAL B 1 129 ? -12.612 81.677 124.446 1.00 83.94 129 VAL B O 1
ATOM 7211 N N . ARG B 1 130 ? -14.123 82.029 122.819 1.00 84.75 130 ARG B N 1
ATOM 7212 C CA . ARG B 1 130 ? -15.196 81.431 123.604 1.00 87.82 130 ARG B CA 1
ATOM 7213 C C . ARG B 1 130 ? -15.006 79.929 123.756 1.00 89.12 130 ARG B C 1
ATOM 7214 O O . ARG B 1 130 ? -15.354 79.366 124.801 1.00 92.39 130 ARG B O 1
ATOM 7235 N N . ALA B 1 131 ? -14.456 79.263 122.738 1.00 86.45 131 ALA B N 1
ATOM 7236 C CA . ALA B 1 131 ? -14.138 77.847 122.875 1.00 82.10 131 ALA B CA 1
ATOM 7237 C C . ALA B 1 131 ? -13.131 77.629 123.996 1.00 85.65 131 ALA B C 1
ATOM 7238 O O . ALA B 1 131 ? -13.289 76.716 124.816 1.00 88.61 131 ALA B O 1
ATOM 7245 N N . ALA B 1 132 ? -12.092 78.464 124.053 1.00 83.30 132 ALA B N 1
ATOM 7246 C CA . ALA B 1 132 ? -11.125 78.365 125.139 1.00 83.09 132 ALA B CA 1
ATOM 7247 C C . ALA B 1 132 ? -11.759 78.735 126.474 1.00 85.98 132 ALA B C 1
ATOM 7248 O O . ALA B 1 132 ? -11.473 78.106 127.500 1.00 87.61 132 ALA B O 1
ATOM 7255 N N . ALA B 1 133 ? -12.618 79.757 126.483 1.00 87.28 133 ALA B N 1
ATOM 7256 C CA . ALA B 1 133 ? -13.286 80.161 127.714 1.00 91.22 133 ALA B CA 1
ATOM 7257 C C . ALA B 1 133 ? -14.256 79.100 128.216 1.00 95.00 133 ALA B C 1
ATOM 7258 O O . ALA B 1 133 ? -14.603 79.107 129.402 1.00 99.06 133 ALA B O 1
ATOM 7265 N N . ALA B 1 134 ? -14.713 78.202 127.343 1.00 94.07 134 ALA B N 1
ATOM 7266 C CA . ALA B 1 134 ? -15.594 77.121 127.763 1.00 97.18 134 ALA B CA 1
ATOM 7267 C C . ALA B 1 134 ? -14.829 75.924 128.313 1.00 96.99 134 ALA B C 1
ATOM 7268 O O . ALA B 1 134 ? -15.420 75.104 129.023 1.00 98.34 134 ALA B O 1
ATOM 7275 N N . THR B 1 135 ? -13.538 75.807 128.002 1.00 97.49 135 THR B N 1
ATOM 7276 C CA . THR B 1 135 ? -12.723 74.685 128.448 1.00 99.78 135 THR B CA 1
ATOM 7277 C C . THR B 1 135 ? -11.700 75.080 129.506 1.00 96.65 135 THR B C 1
ATOM 7278 O O . THR B 1 135 ? -10.861 74.254 129.880 1.00 97.92 135 THR B O 1
ATOM 7289 N N . ARG B 1 136 ? -11.742 76.317 129.993 1.00 94.18 136 ARG B N 1
ATOM 7290 C CA . ARG B 1 136 ? -10.764 76.769 130.969 1.00 91.24 136 ARG B CA 1
ATOM 7291 C C . ARG B 1 136 ? -10.948 76.085 132.316 1.00 86.81 136 ARG B C 1
ATOM 7292 O O . ARG B 1 136 ? -12.044 75.644 132.674 1.00 84.91 136 ARG B O 1
ATOM 7313 N N . SER B 1 137 ? -9.852 76.010 133.066 1.00 85.64 137 SER B N 1
ATOM 7314 C CA . SER B 1 137 ? -9.907 75.607 134.463 1.00 85.18 137 SER B CA 1
ATOM 7315 C C . SER B 1 137 ? -10.293 76.815 135.306 1.00 82.66 137 SER B C 1
ATOM 7316 O O . SER B 1 137 ? -9.711 77.896 135.159 1.00 82.90 137 SER B O 1
ATOM 7324 N N . GLU B 1 138 ? -11.274 76.637 136.188 1.00 80.69 138 GLU B N 1
ATOM 7325 C CA . GLU B 1 138 ? -11.761 77.734 137.025 1.00 76.73 138 GLU B CA 1
ATOM 7326 C C . GLU B 1 138 ? -10.942 77.901 138.300 1.00 74.26 138 GLU B C 1
ATOM 7327 O O . GLU B 1 138 ? -11.477 78.233 139.362 1.00 70.89 138 GLU B O 1
ATOM 7339 N N . ILE B 1 139 ? -9.627 77.677 138.223 1.00 76.93 139 ILE B N 1
ATOM 7340 C CA . ILE B 1 139 ? -8.782 77.823 139.401 1.00 76.52 139 ILE B CA 1
ATOM 7341 C C . ILE B 1 139 ? -8.594 79.292 139.750 1.00 75.73 139 ILE B C 1
ATOM 7342 O O . ILE B 1 139 ? -8.412 79.639 140.925 1.00 74.70 139 ILE B O 1
ATOM 7358 N N . ASP B 1 140 ? -8.627 80.180 138.753 1.00 76.50 140 ASP B N 1
ATOM 7359 C CA . ASP B 1 140 ? -8.466 81.603 139.033 1.00 74.81 140 ASP B CA 1
ATOM 7360 C C . ASP B 1 140 ? -9.581 82.106 139.940 1.00 71.71 140 ASP B C 1
ATOM 7361 O O . ASP B 1 140 ? -9.334 82.887 140.866 1.00 71.93 140 ASP B O 1
ATOM 7370 N N . GLN B 1 141 ? -10.814 81.657 139.699 1.00 70.32 141 GLN B N 1
ATOM 7371 C CA . GLN B 1 141 ? -11.917 82.011 140.586 1.00 67.72 141 GLN B CA 1
ATOM 7372 C C . GLN B 1 141 ? -11.727 81.378 141.957 1.00 69.32 141 GLN B C 1
ATOM 7373 O O . GLN B 1 141 ? -11.927 82.036 142.985 1.00 68.22 141 GLN B O 1
ATOM 7387 N N . ALA B 1 142 ? -11.338 80.102 141.991 1.00 72.67 142 ALA B N 1
ATOM 7388 C CA . ALA B 1 142 ? -11.067 79.448 143.267 1.00 73.34 142 ALA B CA 1
ATOM 7389 C C . ALA B 1 142 ? -9.936 80.151 144.007 1.00 72.02 142 ALA B C 1
ATOM 7390 O O . ALA B 1 142 ? -9.959 80.253 145.238 1.00 70.54 142 ALA B O 1
ATOM 7397 N N . LYS B 1 143 ? -8.935 80.645 143.273 1.00 73.70 143 LYS B N 1
ATOM 7398 C CA . LYS B 1 143 ? -7.861 81.398 143.909 1.00 74.98 143 LYS B CA 1
ATOM 7399 C C . LYS B 1 143 ? -8.410 82.648 144.585 1.00 72.41 143 LYS B C 1
ATOM 7400 O O . LYS B 1 143 ? -8.068 82.952 145.732 1.00 71.74 143 LYS B O 1
ATOM 7419 N N . GLY B 1 144 ? -9.277 83.380 143.881 1.00 71.51 144 GLY B N 1
ATOM 7420 C CA . GLY B 1 144 ? -9.844 84.594 144.447 1.00 68.49 144 GLY B CA 1
ATOM 7421 C C . GLY B 1 144 ? -10.714 84.333 145.659 1.00 66.36 144 GLY B C 1
ATOM 7422 O O . GLY B 1 144 ? -10.735 85.127 146.603 1.00 66.59 144 GLY B O 1
ATOM 7426 N N . ILE B 1 145 ? -11.451 83.224 145.648 1.00 62.00 145 ILE B N 1
ATOM 7427 C CA . ILE B 1 145 ? -12.307 82.897 146.781 1.00 60.45 145 ILE B CA 1
ATOM 7428 C C . ILE B 1 145 ? -11.473 82.582 148.017 1.00 60.53 145 ILE B C 1
ATOM 7429 O O . ILE B 1 145 ? -11.783 83.042 149.122 1.00 60.15 145 ILE B O 1
ATOM 7445 N N . VAL B 1 146 ? -10.402 81.803 147.855 1.00 61.47 146 VAL B N 1
ATOM 7446 C CA . VAL B 1 146 ? -9.595 81.409 149.007 1.00 62.96 146 VAL B CA 1
ATOM 7447 C C . VAL B 1 146 ? -8.856 82.605 149.593 1.00 63.06 146 VAL B C 1
ATOM 7448 O O . VAL B 1 146 ? -8.805 82.778 150.817 1.00 63.09 146 VAL B O 1
ATOM 7461 N N . MET B 1 147 ? -8.263 83.444 148.741 1.00 62.55 147 MET B N 1
ATOM 7462 C CA . MET B 1 147 ? -7.528 84.601 149.247 1.00 64.13 147 MET B CA 1
ATOM 7463 C C . MET B 1 147 ? -8.449 85.531 150.031 1.00 62.34 147 MET B C 1
ATOM 7464 O O . MET B 1 147 ? -8.077 86.022 151.103 1.00 62.92 147 MET B O 1
ATOM 7478 N N . ALA B 1 148 ? -9.660 85.772 149.525 1.00 58.83 148 ALA B N 1
ATOM 7479 C CA . ALA B 1 148 ? -10.581 86.671 150.213 1.00 58.05 148 ALA B CA 1
ATOM 7480 C C . ALA B 1 148 ? -11.197 86.015 151.445 1.00 58.10 148 ALA B C 1
ATOM 7481 O O . ALA B 1 148 ? -11.448 86.694 152.447 1.00 59.50 148 ALA B O 1
ATOM 7488 N N . ALA B 1 149 ? -11.452 84.708 151.390 1.00 58.70 149 ALA B N 1
ATOM 7489 C CA . ALA B 1 149 ? -12.150 84.040 152.483 1.00 59.46 149 ALA B CA 1
ATOM 7490 C C . ALA B 1 149 ? -11.301 83.998 153.748 1.00 63.44 149 ALA B C 1
ATOM 7491 O O . ALA B 1 149 ? -11.829 84.129 154.859 1.00 66.05 149 ALA B O 1
ATOM 7498 N N . PHE B 1 150 ? -9.989 83.807 153.604 1.00 64.16 150 PHE B N 1
ATOM 7499 C CA . PHE B 1 150 ? -9.074 83.761 154.737 1.00 67.06 150 PHE B CA 1
ATOM 7500 C C . PHE B 1 150 ? -8.184 84.995 154.830 1.00 67.96 150 PHE B C 1
ATOM 7501 O O . PHE B 1 150 ? -7.249 85.011 155.635 1.00 71.49 150 PHE B O 1
ATOM 7518 N N . ASP B 1 151 ? -8.449 86.021 154.028 1.00 66.08 151 ASP B N 1
ATOM 7519 C CA . ASP B 1 151 ? -7.643 87.239 154.012 1.00 69.43 151 ASP B CA 1
ATOM 7520 C C . ASP B 1 151 ? -6.155 86.893 153.925 1.00 73.60 151 ASP B C 1
ATOM 7521 O O . ASP B 1 151 ? -5.338 87.291 154.758 1.00 75.88 151 ASP B O 1
ATOM 7530 N N . VAL B 1 152 ? -5.821 86.125 152.889 1.00 75.08 152 VAL B N 1
ATOM 7531 C CA . VAL B 1 152 ? -4.446 85.762 152.577 1.00 77.44 152 VAL B CA 1
ATOM 7532 C C . VAL B 1 152 ? -4.155 86.228 151.154 1.00 74.56 152 VAL B C 1
ATOM 7533 O O . VAL B 1 152 ? -5.057 86.605 150.407 1.00 71.08 152 VAL B O 1
ATOM 7546 N N . ASP B 1 153 ? -2.877 86.207 150.784 1.00 76.95 153 ASP B N 1
ATOM 7547 C CA . ASP B 1 153 ? -2.500 86.664 149.455 1.00 79.14 153 ASP B CA 1
ATOM 7548 C C . ASP B 1 153 ? -2.669 85.544 148.425 1.00 77.96 153 ASP B C 1
ATOM 7549 O O . ASP B 1 153 ? -2.939 84.385 148.754 1.00 77.75 153 ASP B O 1
ATOM 7558 N N . ALA B 1 154 ? -2.508 85.912 147.152 1.00 78.81 154 ALA B N 1
ATOM 7559 C CA . ALA B 1 154 ? -2.735 84.964 146.065 1.00 79.36 154 ALA B CA 1
ATOM 7560 C C . ALA B 1 154 ? -1.796 83.769 146.171 1.00 82.75 154 ALA B C 1
ATOM 7561 O O . ALA B 1 154 ? -2.217 82.618 146.006 1.00 82.78 154 ALA B O 1
ATOM 7568 N N . ASP B 1 155 ? -0.511 84.024 146.428 1.00 85.17 155 ASP B N 1
ATOM 7569 C CA . ASP B 1 155 ? 0.442 82.928 146.578 1.00 89.10 155 ASP B CA 1
ATOM 7570 C C . ASP B 1 155 ? -0.009 81.966 147.670 1.00 88.74 155 ASP B C 1
ATOM 7571 O O . ASP B 1 155 ? -0.042 80.747 147.466 1.00 90.93 155 ASP B O 1
ATOM 7580 N N . GLN B 1 156 ? -0.362 82.499 148.842 1.00 85.52 156 GLN B N 1
ATOM 7581 C CA . GLN B 1 156 ? -0.848 81.651 149.925 1.00 84.92 156 GLN B CA 1
ATOM 7582 C C . GLN B 1 156 ? -2.106 80.899 149.508 1.00 80.96 156 GLN B C 1
ATOM 7583 O O . GLN B 1 156 ? -2.232 79.693 149.749 1.00 82.06 156 GLN B O 1
ATOM 7597 N N . ALA B 1 157 ? -3.054 81.603 148.884 1.00 76.65 157 ALA B N 1
ATOM 7598 C CA . ALA B 1 157 ? -4.266 80.947 148.406 1.00 75.26 157 ALA B CA 1
ATOM 7599 C C . ALA B 1 157 ? -3.929 79.829 147.431 1.00 78.09 157 ALA B C 1
ATOM 7600 O O . ALA B 1 157 ? -4.533 78.750 147.471 1.00 79.10 157 ALA B O 1
ATOM 7607 N N . PHE B 1 158 ? -2.969 80.074 146.540 1.00 80.31 158 PHE B N 1
ATOM 7608 C CA . PHE B 1 158 ? -2.542 79.048 145.596 1.00 81.46 158 PHE B CA 1
ATOM 7609 C C . PHE B 1 158 ? -1.963 77.846 146.331 1.00 83.76 158 PHE B C 1
ATOM 7610 O O . PHE B 1 158 ? -2.323 76.697 146.050 1.00 84.07 158 PHE B O 1
ATOM 7627 N N . ALA B 1 159 ? -1.075 78.097 147.298 1.00 85.98 159 ALA B N 1
ATOM 7628 C CA . ALA B 1 159 ? -0.450 77.010 148.043 1.00 89.99 159 ALA B CA 1
ATOM 7629 C C . ALA B 1 159 ? -1.489 76.133 148.732 1.00 90.16 159 ALA B C 1
ATOM 7630 O O . ALA B 1 159 ? -1.390 74.900 148.700 1.00 93.58 159 ALA B O 1
ATOM 7637 N N . LEU B 1 160 ? -2.490 76.748 149.366 1.00 86.32 160 LEU B N 1
ATOM 7638 C CA . LEU B 1 160 ? -3.519 75.973 150.052 1.00 88.43 160 LEU B CA 1
ATOM 7639 C C . LEU B 1 160 ? -4.265 75.061 149.086 1.00 89.78 160 LEU B C 1
ATOM 7640 O O . LEU B 1 160 ? -4.522 73.892 149.396 1.00 92.94 160 LEU B O 1
ATOM 7656 N N . LEU B 1 161 ? -4.603 75.570 147.901 1.00 89.54 161 LEU B N 1
ATOM 7657 C CA . LEU B 1 161 ? -5.364 74.769 146.950 1.00 90.22 161 LEU B CA 1
ATOM 7658 C C . LEU B 1 161 ? -4.577 73.542 146.505 1.00 97.12 161 LEU B C 1
ATOM 7659 O O . LEU B 1 161 ? -5.154 72.469 146.290 1.00 98.08 161 LEU B O 1
ATOM 7675 N N . LYS B 1 162 ? -3.258 73.675 146.360 1.00 101.28 162 LYS B N 1
ATOM 7676 C CA . LYS B 1 162 ? -2.449 72.521 145.986 1.00 108.67 162 LYS B CA 1
ATOM 7677 C C . LYS B 1 162 ? -2.446 71.473 147.093 1.00 113.56 162 LYS B C 1
ATOM 7678 O O . LYS B 1 162 ? -2.588 70.275 146.824 1.00 117.49 162 LYS B O 1
ATOM 7697 N N . TRP B 1 163 ? -2.277 71.908 148.343 1.00 114.51 163 TRP B N 1
ATOM 7698 C CA . TRP B 1 163 ? -2.307 70.988 149.476 1.00 118.59 163 TRP B CA 1
ATOM 7699 C C . TRP B 1 163 ? -3.634 70.245 149.555 1.00 116.22 163 TRP B C 1
ATOM 7700 O O . TRP B 1 163 ? -3.666 69.024 149.750 1.00 121.38 163 TRP B O 1
ATOM 7721 N N . HIS B 1 164 ? -4.745 70.969 149.412 1.00 108.59 164 HIS B N 1
ATOM 7722 C CA . HIS B 1 164 ? -6.061 70.346 149.508 1.00 107.05 164 HIS B CA 1
ATOM 7723 C C . HIS B 1 164 ? -6.277 69.299 148.423 1.00 108.91 164 HIS B C 1
ATOM 7724 O O . HIS B 1 164 ? -6.955 68.291 148.658 1.00 112.21 164 HIS B O 1
ATOM 7738 N N . SER B 1 165 ? -5.719 69.518 147.231 1.00 107.05 165 SER B N 1
ATOM 7739 C CA . SER B 1 165 ? -5.854 68.539 146.157 1.00 108.54 165 SER B CA 1
ATOM 7740 C C . SER B 1 165 ? -5.132 67.241 146.496 1.00 114.63 165 SER B C 1
ATOM 7741 O O . SER B 1 165 ? -5.663 66.150 146.256 1.00 114.89 165 SER B O 1
ATOM 7749 N N . SER B 1 166 ? -3.919 67.335 147.046 1.00 117.09 166 SER B N 1
ATOM 7750 C CA . SER B 1 166 ? -3.174 66.132 147.402 1.00 125.52 166 SER B CA 1
ATOM 7751 C C . SER B 1 166 ? -3.951 65.293 148.408 1.00 126.27 166 SER B C 1
ATOM 7752 O O . SER B 1 166 ? -4.057 64.069 148.265 1.00 134.68 166 SER B O 1
ATOM 7760 N N . GLN B 1 167 ? -4.503 65.937 149.439 1.00 121.45 167 GLN B N 1
ATOM 7761 C CA . GLN B 1 167 ? -5.243 65.201 150.457 1.00 123.03 167 GLN B CA 1
ATOM 7762 C C . GLN B 1 167 ? -6.491 64.557 149.869 1.00 122.10 167 GLN B C 1
ATOM 7763 O O . GLN B 1 167 ? -6.878 63.455 150.274 1.00 126.63 167 GLN B O 1
ATOM 7777 N N . SER B 1 168 ? -7.138 65.231 148.923 1.00 116.50 168 SER B N 1
ATOM 7778 C CA . SER B 1 168 ? -8.284 64.655 148.235 1.00 117.41 168 SER B CA 1
ATOM 7779 C C . SER B 1 168 ? -7.875 63.782 147.056 1.00 120.80 168 SER B C 1
ATOM 7780 O O . SER B 1 168 ? -8.729 63.085 146.497 1.00 121.90 168 SER B O 1
ATOM 7788 N N . ASN B 1 169 ? -6.594 63.792 146.682 1.00 123.80 169 ASN B N 1
ATOM 7789 C CA . ASN B 1 169 ? -6.100 63.043 145.526 1.00 127.91 169 ASN B CA 1
ATOM 7790 C C . ASN B 1 169 ? -6.941 63.369 144.292 1.00 125.64 169 ASN B C 1
ATOM 7791 O O . ASN B 1 169 ? -7.440 62.489 143.587 1.00 128.10 169 ASN B O 1
ATOM 7802 N N . ARG B 1 170 ? -7.086 64.667 144.042 1.00 121.18 170 ARG B N 1
ATOM 7803 C CA . ARG B 1 170 ? -7.861 65.213 142.939 1.00 119.62 170 ARG B CA 1
ATOM 7804 C C . ARG B 1 170 ? -6.981 66.129 142.101 1.00 120.85 170 ARG B C 1
ATOM 7805 O O . ARG B 1 170 ? -6.048 66.756 142.613 1.00 118.63 170 ARG B O 1
ATOM 7826 N N . LYS B 1 171 ? -7.283 66.207 140.807 1.00 126.16 171 LYS B N 1
ATOM 7827 C CA . LYS B 1 171 ? -6.574 67.145 139.949 1.00 126.01 171 LYS B CA 1
ATOM 7828 C C . LYS B 1 171 ? -6.760 68.558 140.488 1.00 119.64 171 LYS B C 1
ATOM 7829 O O . LYS B 1 171 ? -7.789 68.885 141.085 1.00 116.56 171 LYS B O 1
ATOM 7848 N N . LEU B 1 172 ? -5.745 69.400 140.288 1.00 114.13 172 LEU B N 1
ATOM 7849 C CA . LEU B 1 172 ? -5.810 70.757 140.825 1.00 105.97 172 LEU B CA 1
ATOM 7850 C C . LEU B 1 172 ? -7.061 71.470 140.328 1.00 101.22 172 LEU B C 1
ATOM 7851 O O . LEU B 1 172 ? -7.792 72.089 141.110 1.00 97.65 172 LEU B O 1
ATOM 7867 N N . ARG B 1 173 ? -7.317 71.401 139.018 1.00 103.07 173 ARG B N 1
ATOM 7868 C CA . ARG B 1 173 ? -8.543 71.971 138.469 1.00 98.19 173 ARG B CA 1
ATOM 7869 C C . ARG B 1 173 ? -9.780 71.265 139.016 1.00 97.52 173 ARG B C 1
ATOM 7870 O O . ARG B 1 173 ? -10.802 71.910 139.278 1.00 94.22 173 ARG B O 1
ATOM 7891 N N . ASP B 1 174 ? -9.719 69.939 139.185 1.00 101.64 174 ASP B N 1
ATOM 7892 C CA . ASP B 1 174 ? -10.863 69.228 139.750 1.00 103.10 174 ASP B CA 1
ATOM 7893 C C . ASP B 1 174 ? -11.201 69.746 141.139 1.00 98.32 174 ASP B C 1
ATOM 7894 O O . ASP B 1 174 ? -12.376 69.824 141.513 1.00 98.03 174 ASP B O 1
ATOM 7903 N N . LEU B 1 175 ? -10.182 70.090 141.926 1.00 94.51 175 LEU B N 1
ATOM 7904 C CA . LEU B 1 175 ? -10.442 70.653 143.243 1.00 89.22 175 LEU B CA 1
ATOM 7905 C C . LEU B 1 175 ? -11.111 72.015 143.119 1.00 82.20 175 LEU B C 1
ATOM 7906 O O . LEU B 1 175 ? -12.006 72.350 143.903 1.00 80.88 175 LEU B O 1
ATOM 7922 N N . ALA B 1 176 ? -10.690 72.812 142.135 1.00 79.35 176 ALA B N 1
ATOM 7923 C CA . ALA B 1 176 ? -11.268 74.138 141.948 1.00 74.62 176 ALA B CA 1
ATOM 7924 C C . ALA B 1 176 ? -12.761 74.052 141.658 1.00 72.86 176 ALA B C 1
ATOM 7925 O O . ALA B 1 176 ? -13.572 74.718 142.314 1.00 70.35 176 ALA B O 1
ATOM 7932 N N . THR B 1 177 ? -13.145 73.233 140.676 1.00 73.78 177 THR B N 1
ATOM 7933 C CA . THR B 1 177 ? -14.558 73.089 140.341 1.00 73.41 177 THR B CA 1
ATOM 7934 C C . THR B 1 177 ? -15.341 72.507 141.511 1.00 75.00 177 THR B C 1
ATOM 7935 O O . THR B 1 177 ? -16.415 73.008 141.865 1.00 73.91 177 THR B O 1
ATOM 7946 N N . GLY B 1 178 ? -14.810 71.453 142.133 1.00 77.79 178 GLY B N 1
ATOM 7947 C CA . GLY B 1 178 ? -15.505 70.842 143.254 1.00 80.58 178 GLY B CA 1
ATOM 7948 C C . GLY B 1 178 ? -15.734 71.813 144.395 1.00 79.60 178 GLY B C 1
ATOM 7949 O O . GLY B 1 178 ? -16.814 71.844 144.990 1.00 80.77 178 GLY B O 1
ATOM 7953 N N . MET B 1 179 ? -14.723 72.621 144.714 1.00 77.79 179 MET B N 1
ATOM 7954 C CA . MET B 1 179 ? -14.875 73.607 145.777 1.00 76.46 179 MET B CA 1
ATOM 7955 C C . MET B 1 179 ? -15.933 74.641 145.416 1.00 73.57 179 MET B C 1
ATOM 7956 O O . MET B 1 179 ? -16.775 74.995 146.250 1.00 72.33 179 MET B O 1
ATOM 7970 N N . ILE B 1 180 ? -15.909 75.138 144.176 1.00 72.28 180 ILE B N 1
ATOM 7971 C CA . ILE B 1 180 ? -16.822 76.210 143.787 1.00 70.98 180 ILE B CA 1
ATOM 7972 C C . ILE B 1 180 ? -18.269 75.732 143.844 1.00 73.13 180 ILE B C 1
ATOM 7973 O O . ILE B 1 180 ? -19.118 76.356 144.493 1.00 72.85 180 ILE B O 1
ATOM 7989 N N . GLU B 1 181 ? -18.578 74.624 143.167 1.00 77.25 181 GLU B N 1
ATOM 7990 C CA . GLU B 1 181 ? -19.952 74.133 143.192 1.00 79.17 181 GLU B CA 1
ATOM 7991 C C . GLU B 1 181 ? -20.290 73.475 144.523 1.00 79.94 181 GLU B C 1
ATOM 7992 O O . GLU B 1 181 ? -21.473 73.350 144.855 1.00 79.88 181 GLU B O 1
ATOM 8004 N N . GLY B 1 182 ? -19.281 73.061 145.293 1.00 80.24 182 GLY B N 1
ATOM 8005 C CA . GLY B 1 182 ? -19.537 72.636 146.658 1.00 83.07 182 GLY B CA 1
ATOM 8006 C C . GLY B 1 182 ? -19.880 73.801 147.566 1.00 81.68 182 GLY B C 1
ATOM 8007 O O . GLY B 1 182 ? -20.795 73.711 148.390 1.00 84.09 182 GLY B O 1
ATOM 8011 N N . LEU B 1 183 ? -19.152 74.911 147.430 1.00 77.99 183 LEU B N 1
ATOM 8012 C CA . LEU B 1 183 ? -19.472 76.112 148.196 1.00 73.88 183 LEU B CA 1
ATOM 8013 C C . LEU B 1 183 ? -20.860 76.628 147.835 1.00 73.52 183 LEU B C 1
ATOM 8014 O O . LEU B 1 183 ? -21.618 77.061 148.711 1.00 74.55 183 LEU B O 1
ATOM 8030 N N . ALA B 1 184 ? -21.216 76.576 146.549 1.00 72.50 184 ALA B N 1
ATOM 8031 C CA . ALA B 1 184 ? -22.495 77.122 146.109 1.00 74.42 184 ALA B CA 1
ATOM 8032 C C . ALA B 1 184 ? -23.666 76.375 146.734 1.00 79.47 184 ALA B C 1
ATOM 8033 O O . ALA B 1 184 ? -24.671 76.988 147.113 1.00 81.57 184 ALA B O 1
ATOM 8040 N N . ALA B 1 185 ? -23.560 75.054 146.849 1.00 83.03 185 ALA B N 1
ATOM 8041 C CA . ALA B 1 185 ? -24.623 74.245 147.428 1.00 87.81 185 ALA B CA 1
ATOM 8042 C C . ALA B 1 185 ? -24.515 74.121 148.942 1.00 90.26 185 ALA B C 1
ATOM 8043 O O . ALA B 1 185 ? -25.364 73.468 149.557 1.00 94.84 185 ALA B O 1
ATOM 8050 N N . ALA B 1 186 ? -23.500 74.725 149.554 1.00 87.88 186 ALA B N 1
ATOM 8051 C CA . ALA B 1 186 ? -23.322 74.619 150.992 1.00 91.22 186 ALA B CA 1
ATOM 8052 C C . ALA B 1 186 ? -24.367 75.463 151.721 1.00 95.42 186 ALA B C 1
ATOM 8053 O O . ALA B 1 186 ? -25.071 76.287 151.130 1.00 95.15 186 ALA B O 1
ATOM 8060 N N . ASN B 1 187 ? -24.461 75.247 153.032 1.00 99.74 187 ASN B N 1
ATOM 8061 C CA . ASN B 1 187 ? -25.444 75.938 153.861 1.00 104.10 187 ASN B CA 1
ATOM 8062 C C . ASN B 1 187 ? -24.975 77.367 154.104 1.00 100.87 187 ASN B C 1
ATOM 8063 O O . ASN B 1 187 ? -23.953 77.591 154.760 1.00 98.47 187 ASN B O 1
ATOM 8074 N N . SER B 1 188 ? -25.727 78.338 153.579 1.00 101.52 188 SER B N 1
ATOM 8075 C CA . SER B 1 188 ? -25.357 79.741 153.724 1.00 99.48 188 SER B CA 1
ATOM 8076 C C . SER B 1 188 ? -25.433 80.215 155.168 1.00 100.64 188 SER B C 1
ATOM 8077 O O . SER B 1 188 ? -24.818 81.232 155.506 1.00 98.00 188 SER B O 1
ATOM 8085 N N . ALA B 1 189 ? -26.176 79.510 156.024 1.00 103.61 189 ALA B N 1
ATOM 8086 C CA . ALA B 1 189 ? -26.286 79.919 157.417 1.00 106.06 189 ALA B CA 1
ATOM 8087 C C . ALA B 1 189 ? -24.981 79.718 158.171 1.00 102.26 189 ALA B C 1
ATOM 8088 O O . ALA B 1 189 ? -24.797 80.316 159.236 1.00 104.09 189 ALA B O 1
ATOM 8095 N N . LEU B 1 190 ? -24.078 78.895 157.648 1.00 96.44 190 LEU B N 1
ATOM 8096 C CA . LEU B 1 190 ? -22.788 78.721 158.294 1.00 94.19 190 LEU B CA 1
ATOM 8097 C C . LEU B 1 190 ? -21.869 79.874 157.890 1.00 89.34 190 LEU B C 1
ATOM 8098 O O . LEU B 1 190 ? -21.928 80.334 156.747 1.00 86.55 190 LEU B O 1
ATOM 8114 N N . PRO B 1 191 ? -21.021 80.368 158.790 1.00 89.18 191 PRO B N 1
ATOM 8115 C CA . PRO B 1 191 ? -20.015 81.350 158.371 1.00 72.08 191 PRO B CA 1
ATOM 8116 C C . PRO B 1 191 ? -19.143 80.807 157.246 1.00 74.22 191 PRO B C 1
ATOM 8117 O O . PRO B 1 191 ? -18.991 79.597 157.066 1.00 76.73 191 PRO B O 1
ATOM 8128 N N . LEU B 1 192 ? -18.562 81.733 156.481 1.00 68.82 192 LEU B N 1
ATOM 8129 C CA . LEU B 1 192 ? -17.917 81.370 155.223 1.00 64.80 192 LEU B CA 1
ATOM 8130 C C . LEU B 1 192 ? -16.738 80.432 155.447 1.00 66.30 192 LEU B C 1
ATOM 8131 O O . LEU B 1 192 ? -16.631 79.385 154.797 1.00 66.75 192 LEU B O 1
ATOM 8147 N N . ARG B 1 193 ? -15.834 80.792 156.360 1.00 67.75 193 ARG B N 1
ATOM 8148 C CA . ARG B 1 193 ? -14.624 79.999 156.548 1.00 69.39 193 ARG B CA 1
ATOM 8149 C C . ARG B 1 193 ? -14.959 78.586 157.002 1.00 72.44 193 ARG B C 1
ATOM 8150 O O . ARG B 1 193 ? -14.353 77.615 156.534 1.00 70.95 193 ARG B O 1
ATOM 8171 N N . ARG B 1 194 ? -15.919 78.449 157.918 1.00 78.55 194 ARG B N 1
ATOM 8172 C CA . ARG B 1 194 ? -16.353 77.118 158.327 1.00 83.44 194 ARG B CA 1
ATOM 8173 C C . ARG B 1 194 ? -17.097 76.423 157.193 1.00 81.44 194 ARG B C 1
ATOM 8174 O O . ARG B 1 194 ? -16.974 75.206 157.019 1.00 81.85 194 ARG B O 1
ATOM 8195 N N . ARG B 1 195 ? -17.869 77.181 156.408 1.00 79.17 195 ARG B N 1
ATOM 8196 C CA . ARG B 1 195 ? -18.513 76.614 155.229 1.00 81.53 195 ARG B CA 1
ATOM 8197 C C . ARG B 1 195 ? -17.480 76.025 154.278 1.00 84.76 195 ARG B C 1
ATOM 8198 O O . ARG B 1 195 ? -17.643 74.913 153.764 1.00 86.46 195 ARG B O 1
ATOM 8219 N N . LEU B 1 196 ? -16.399 76.770 154.037 1.00 86.87 196 LEU B N 1
ATOM 8220 C CA . LEU B 1 196 ? -15.374 76.326 153.102 1.00 90.45 196 LEU B CA 1
ATOM 8221 C C . LEU B 1 196 ? -14.659 75.084 153.611 1.00 99.02 196 LEU B C 1
ATOM 8222 O O . LEU B 1 196 ? -14.371 74.166 152.835 1.00 98.41 196 LEU B O 1
ATOM 8238 N N . SER B 1 197 ? -14.358 75.036 154.911 1.00 109.31 197 SER B N 1
ATOM 8239 C CA . SER B 1 197 ? -13.681 73.870 155.465 1.00 113.19 197 SER B CA 1
ATOM 8240 C C . SER B 1 197 ? -14.522 72.610 155.300 1.00 114.37 197 SER B C 1
ATOM 8241 O O . SER B 1 197 ? -13.996 71.546 154.956 1.00 115.97 197 SER B O 1
ATOM 8249 N N . THR B 1 198 ? -15.834 72.709 155.531 1.00 108.55 198 THR B N 1
ATOM 8250 C CA . THR B 1 198 ? -16.705 71.555 155.324 1.00 108.11 198 THR B CA 1
ATOM 8251 C C . THR B 1 198 ? -16.719 71.139 153.857 1.00 102.88 198 THR B C 1
ATOM 8252 O O . THR B 1 198 ? -16.807 69.946 153.542 1.00 105.85 198 THR B O 1
ATOM 8263 N N . VAL B 1 199 ? -16.643 72.112 152.946 1.00 95.59 199 VAL B N 1
ATOM 8264 C CA . VAL B 1 199 ? -16.587 71.795 151.522 1.00 88.71 199 VAL B CA 1
ATOM 8265 C C . VAL B 1 199 ? -15.331 70.993 151.222 1.00 87.43 199 VAL B C 1
ATOM 8266 O O . VAL B 1 199 ? -15.339 70.081 150.386 1.00 88.38 199 VAL B O 1
ATOM 8279 N N . PHE B 1 200 ? -14.229 71.330 151.891 1.00 86.11 200 PHE B N 1
ATOM 8280 C CA . PHE B 1 200 ? -12.978 70.613 151.684 1.00 88.61 200 PHE B CA 1
ATOM 8281 C C . PHE B 1 200 ? -13.034 69.217 152.299 1.00 93.42 200 PHE B C 1
ATOM 8282 O O . PHE B 1 200 ? -12.535 68.254 151.706 1.00 95.58 200 PHE B O 1
ATOM 8299 N N . THR B 1 201 ? -13.638 69.084 153.485 1.00 96.06 201 THR B N 1
ATOM 8300 C CA . THR B 1 201 ? -13.733 67.770 154.113 1.00 102.84 201 THR B CA 1
ATOM 8301 C C . THR B 1 201 ? -14.746 66.885 153.396 1.00 105.05 201 THR B C 1
ATOM 8302 O O . THR B 1 201 ? -14.587 65.659 153.371 1.00 110.86 201 THR B O 1
ATOM 8313 N N . ASP B 1 202 ? -15.787 67.481 152.809 1.00 101.53 202 ASP B N 1
ATOM 8314 C CA . ASP B 1 202 ? -16.718 66.712 151.991 1.00 103.09 202 ASP B CA 1
ATOM 8315 C C . ASP B 1 202 ? -16.047 66.124 150.759 1.00 101.42 202 ASP B C 1
ATOM 8316 O O . ASP B 1 202 ? -16.591 65.194 150.156 1.00 103.84 202 ASP B O 1
ATOM 8325 N N . MET B 1 203 ? -14.883 66.645 150.371 1.00 113.19 203 MET B N 1
ATOM 8326 C CA . MET B 1 203 ? -14.122 66.130 149.243 1.00 116.49 203 MET B CA 1
ATOM 8327 C C . MET B 1 203 ? -12.910 65.312 149.679 1.00 119.32 203 MET B C 1
ATOM 8328 O O . MET B 1 203 ? -11.947 65.186 148.915 1.00 121.29 203 MET B O 1
ATOM 8342 N N . GLY B 1 204 ? -12.930 64.769 150.897 1.00 119.76 204 GLY B N 1
ATOM 8343 C CA . GLY B 1 204 ? -11.905 63.851 151.344 1.00 123.45 204 GLY B CA 1
ATOM 8344 C C . GLY B 1 204 ? -10.750 64.474 152.095 1.00 122.09 204 GLY B C 1
ATOM 8345 O O . GLY B 1 204 ? -9.927 63.736 152.652 1.00 124.27 204 GLY B O 1
ATOM 8349 N N . CYS B 1 205 ? -10.655 65.801 152.132 1.00 118.42 205 CYS B N 1
ATOM 8350 C CA . CYS B 1 205 ? -9.599 66.445 152.895 1.00 114.70 205 CYS B CA 1
ATOM 8351 C C . CYS B 1 205 ? -9.785 66.163 154.384 1.00 113.27 205 CYS B C 1
ATOM 8352 O O . CYS B 1 205 ? -10.907 65.943 154.848 1.00 111.88 205 CYS B O 1
ATOM 8360 N N . PRO B 1 206 ? -8.704 66.178 155.159 1.00 114.17 206 PRO B N 1
ATOM 8361 C CA . PRO B 1 206 ? -8.828 65.831 156.578 1.00 114.08 206 PRO B CA 1
ATOM 8362 C C . PRO B 1 206 ? -9.502 66.942 157.365 1.00 111.55 206 PRO B C 1
ATOM 8363 O O . PRO B 1 206 ? -9.264 68.130 157.132 1.00 106.55 206 PRO B O 1
ATOM 8374 N N . ALA B 1 207 ? -10.353 66.540 158.305 1.00 112.42 207 ALA B N 1
ATOM 8375 C CA . ALA B 1 207 ? -11.068 67.504 159.124 1.00 112.82 207 ALA B CA 1
ATOM 8376 C C . ALA B 1 207 ? -10.072 68.346 159.921 1.00 109.90 207 ALA B C 1
ATOM 8377 O O . ALA B 1 207 ? -8.986 67.872 160.270 1.00 113.90 207 ALA B O 1
ATOM 8384 N N . PRO B 1 208 ? -10.411 69.598 160.229 1.00 103.79 208 PRO B N 1
ATOM 8385 C CA . PRO B 1 208 ? -9.477 70.441 160.982 1.00 99.08 208 PRO B CA 1
ATOM 8386 C C . PRO B 1 208 ? -9.264 69.917 162.394 1.00 99.34 208 PRO B C 1
ATOM 8387 O O . PRO B 1 208 ? -10.087 69.190 162.955 1.00 100.04 208 PRO B O 1
ATOM 8398 N N . SER B 1 209 ? -8.124 70.299 162.964 1.00 99.51 209 SER B N 1
ATOM 8399 C CA . SER B 1 209 ? -7.779 69.883 164.315 1.00 101.17 209 SER B CA 1
ATOM 8400 C C . SER B 1 209 ? -8.774 70.453 165.326 1.00 97.94 209 SER B C 1
ATOM 8401 O O . SER B 1 209 ? -9.438 71.466 165.088 1.00 94.30 209 SER B O 1
ATOM 8409 N N . THR B 1 210 ? -8.867 69.780 166.473 1.00 98.36 210 THR B N 1
ATOM 8410 C CA . THR B 1 210 ? -9.781 70.161 167.543 1.00 98.35 210 THR B CA 1
ATOM 8411 C C . THR B 1 210 ? -9.053 70.516 168.835 1.00 100.32 210 THR B C 1
ATOM 8412 O O . THR B 1 210 ? -9.707 70.829 169.838 1.00 100.25 210 THR B O 1
ATOM 8423 N N . LYS B 1 211 ? -7.724 70.538 168.831 1.00 103.02 211 LYS B N 1
ATOM 8424 C CA . LYS B 1 211 ? -6.983 70.834 170.049 1.00 105.14 211 LYS B CA 1
ATOM 8425 C C . LYS B 1 211 ? -7.142 72.300 170.449 1.00 103.06 211 LYS B C 1
ATOM 8426 O O . LYS B 1 211 ? -7.246 73.194 169.604 1.00 101.59 211 LYS B O 1
ATOM 8445 N N . GLY B 1 212 ? -7.153 72.539 171.761 1.00 103.52 212 GLY B N 1
ATOM 8446 C CA . GLY B 1 212 ? -7.253 73.882 172.304 1.00 101.73 212 GLY B CA 1
ATOM 8447 C C . GLY B 1 212 ? -6.092 74.228 173.217 1.00 103.97 212 GLY B C 1
ATOM 8448 O O . GLY B 1 212 ? -5.006 73.658 173.075 1.00 108.13 212 GLY B O 1
ATOM 8452 N N . TRP B 1 213 ? -6.298 75.151 174.158 1.00 96.02 213 TRP B N 1
ATOM 8453 C CA . TRP B 1 213 ? -5.232 75.542 175.073 1.00 94.29 213 TRP B CA 1
ATOM 8454 C C . TRP B 1 213 ? -5.829 76.288 176.258 1.00 93.25 213 TRP B C 1
ATOM 8455 O O . TRP B 1 213 ? -7.026 76.584 176.297 1.00 91.01 213 TRP B O 1
ATOM 8476 N N . THR B 1 214 ? -4.969 76.583 177.235 1.00 96.33 214 THR B N 1
ATOM 8477 C CA . THR B 1 214 ? -5.339 77.364 178.412 1.00 95.58 214 THR B CA 1
ATOM 8478 C C . THR B 1 214 ? -4.155 78.234 178.810 1.00 97.92 214 THR B C 1
ATOM 8479 O O . THR B 1 214 ? -3.060 77.716 179.050 1.00 100.89 214 THR B O 1
ATOM 8490 N N . VAL B 1 215 ? -4.375 79.544 178.888 1.00 97.71 215 VAL B N 1
ATOM 8491 C CA . VAL B 1 215 ? -3.319 80.498 179.222 1.00 101.10 215 VAL B CA 1
ATOM 8492 C C . VAL B 1 215 ? -3.827 81.465 180.286 1.00 101.37 215 VAL B C 1
ATOM 8493 O O . VAL B 1 215 ? -5.038 81.717 180.356 1.00 98.52 215 VAL B O 1
ATOM 8506 N N . PRO B 1 216 ? -2.952 82.037 181.133 1.00 105.34 216 PRO B N 1
ATOM 8507 C CA . PRO B 1 216 ? -3.428 83.079 182.052 1.00 105.72 216 PRO B CA 1
ATOM 8508 C C . PRO B 1 216 ? -3.809 84.368 181.326 1.00 102.75 216 PRO B C 1
ATOM 8509 O O . PRO B 1 216 ? -4.737 85.055 181.756 1.00 101.26 216 PRO B O 1
ATOM 8520 N N . PRO B 1 223 ? -10.317 98.086 189.359 1.00 118.82 223 PRO B N 1
ATOM 8521 C CA . PRO B 1 223 ? -11.333 99.119 189.133 1.00 118.02 223 PRO B CA 1
ATOM 8522 C C . PRO B 1 223 ? -11.520 100.023 190.353 1.00 122.25 223 PRO B C 1
ATOM 8523 O O . PRO B 1 223 ? -12.226 99.639 191.285 1.00 122.76 223 PRO B O 1
ATOM 8534 N N . PRO B 1 224 ? -10.888 101.202 190.351 1.00 125.67 224 PRO B N 1
ATOM 8535 C CA . PRO B 1 224 ? -11.005 102.089 191.524 1.00 129.21 224 PRO B CA 1
ATOM 8536 C C . PRO B 1 224 ? -12.437 102.460 191.871 1.00 127.65 224 PRO B C 1
ATOM 8537 O O . PRO B 1 224 ? -12.768 102.562 193.058 1.00 129.02 224 PRO B O 1
ATOM 8548 N N . THR B 1 225 ? -13.287 102.664 190.858 1.00 126.03 225 THR B N 1
ATOM 8549 C CA . THR B 1 225 ? -14.672 103.122 190.984 1.00 123.92 225 THR B CA 1
ATOM 8550 C C . THR B 1 225 ? -14.722 104.643 190.876 1.00 124.16 225 THR B C 1
ATOM 8551 O O . THR B 1 225 ? -14.000 105.354 191.585 1.00 126.94 225 THR B O 1
ATOM 8562 N N . SER B 1 226 ? -15.562 105.147 189.970 1.00 118.30 226 SER B N 1
ATOM 8563 C CA . SER B 1 226 ? -15.685 106.589 189.784 1.00 116.96 226 SER B CA 1
ATOM 8564 C C . SER B 1 226 ? -16.442 107.230 190.939 1.00 114.44 226 SER B C 1
ATOM 8565 O O . SER B 1 226 ? -16.069 108.310 191.413 1.00 117.16 226 SER B O 1
ATOM 8573 N N . GLY B 1 227 ? -17.499 106.576 191.408 1.00 106.13 227 GLY B N 1
ATOM 8574 C CA . GLY B 1 227 ? -18.366 107.151 192.408 1.00 100.68 227 GLY B CA 1
ATOM 8575 C C . GLY B 1 227 ? -19.510 107.970 191.859 1.00 94.57 227 GLY B C 1
ATOM 8576 O O . GLY B 1 227 ? -20.242 108.582 192.646 1.00 94.47 227 GLY B O 1
ATOM 8580 N N . LEU B 1 228 ? -19.691 108.005 190.539 1.00 87.90 228 LEU B N 1
ATOM 8581 C CA . LEU B 1 228 ? -20.720 108.833 189.928 1.00 82.02 228 LEU B CA 1
ATOM 8582 C C . LEU B 1 228 ? -22.051 108.114 189.788 1.00 75.12 228 LEU B C 1
ATOM 8583 O O . LEU B 1 228 ? -23.002 108.699 189.259 1.00 72.64 228 LEU B O 1
ATOM 8599 N N . ILE B 1 229 ? -22.141 106.870 190.229 1.00 73.06 229 ILE B N 1
ATOM 8600 C CA . ILE B 1 229 ? -23.391 106.116 190.241 1.00 68.01 229 ILE B CA 1
ATOM 8601 C C . ILE B 1 229 ? -23.811 105.953 191.694 1.00 69.87 229 ILE B C 1
ATOM 8602 O O . ILE B 1 229 ? -23.008 105.483 192.507 1.00 71.93 229 ILE B O 1
ATOM 8618 N N . PRO B 1 230 ? -25.032 106.333 192.069 1.00 69.89 230 PRO B N 1
ATOM 8619 C CA . PRO B 1 230 ? -25.470 106.104 193.450 1.00 69.58 230 PRO B CA 1
ATOM 8620 C C . PRO B 1 230 ? -25.417 104.628 193.811 1.00 66.91 230 PRO B C 1
ATOM 8621 O O . PRO B 1 230 ? -25.823 103.763 193.033 1.00 64.53 230 PRO B O 1
ATOM 8632 N N . THR B 1 231 ? -24.909 104.346 195.012 1.00 68.11 231 THR B N 1
ATOM 8633 C CA . THR B 1 231 ? -24.780 102.962 195.456 1.00 65.69 231 THR B CA 1
ATOM 8634 C C . THR B 1 231 ? -26.116 102.236 195.389 1.00 60.95 231 THR B C 1
ATOM 8635 O O . THR B 1 231 ? -26.176 101.060 195.014 1.00 58.16 231 THR B O 1
ATOM 8646 N N . ALA B 1 232 ? -27.203 102.933 195.721 1.00 60.58 232 ALA B N 1
ATOM 8647 C CA . ALA B 1 232 ? -28.519 102.310 195.722 1.00 57.95 232 ALA B CA 1
ATOM 8648 C C . ALA B 1 232 ? -28.939 101.870 194.327 1.00 58.11 232 ALA B C 1
ATOM 8649 O O . ALA B 1 232 ? -29.613 100.844 194.177 1.00 59.27 232 ALA B O 1
ATOM 8656 N N . LEU B 1 233 ? -28.561 102.627 193.299 1.00 56.99 233 LEU B N 1
ATOM 8657 C CA . LEU B 1 233 ? -29.039 102.368 191.950 1.00 54.96 233 LEU B CA 1
ATOM 8658 C C . LEU B 1 233 ? -28.159 101.396 191.173 1.00 54.78 233 LEU B C 1
ATOM 8659 O O . LEU B 1 233 ? -28.557 100.962 190.084 1.00 52.84 233 LEU B O 1
ATOM 8675 N N . LEU B 1 234 ? -26.996 101.026 191.709 1.00 55.81 234 LEU B N 1
ATOM 8676 C CA . LEU B 1 234 ? -26.033 100.204 190.987 1.00 55.38 234 LEU B CA 1
ATOM 8677 C C . LEU B 1 234 ? -26.542 98.797 190.686 1.00 57.85 234 LEU B C 1
ATOM 8678 O O . LEU B 1 234 ? -26.377 98.323 189.553 1.00 58.24 234 LEU B O 1
ATOM 8694 N N . PRO B 1 235 ? -27.171 98.095 191.637 1.00 59.12 235 PRO B N 1
ATOM 8695 C CA . PRO B 1 235 ? -27.573 96.709 191.338 1.00 58.98 235 PRO B CA 1
ATOM 8696 C C . PRO B 1 235 ? -28.540 96.609 190.172 1.00 57.07 235 PRO B C 1
ATOM 8697 O O . PRO B 1 235 ? -28.389 95.721 189.324 1.00 55.95 235 PRO B O 1
ATOM 8708 N N . GLY B 1 236 ? -29.534 97.494 190.101 1.00 58.39 236 GLY B N 1
ATOM 8709 C CA . GLY B 1 236 ? -30.459 97.455 188.983 1.00 58.17 236 GLY B CA 1
ATOM 8710 C C . GLY B 1 236 ? -29.772 97.779 187.670 1.00 58.68 236 GLY B C 1
ATOM 8711 O O . GLY B 1 236 ? -30.081 97.185 186.632 1.00 56.52 236 GLY B O 1
ATOM 8715 N N . ILE B 1 237 ? -28.835 98.729 187.697 1.00 60.41 237 ILE B N 1
ATOM 8716 C CA . ILE B 1 237 ? -28.103 99.098 186.490 1.00 61.16 237 ILE B CA 1
ATOM 8717 C C . ILE B 1 237 ? -27.236 97.933 186.027 1.00 59.92 237 ILE B C 1
ATOM 8718 O O . ILE B 1 237 ? -27.244 97.557 184.850 1.00 59.04 237 ILE B O 1
ATOM 8734 N N . LEU B 1 238 ? -26.477 97.342 186.953 1.00 60.26 238 LEU B N 1
ATOM 8735 C CA . LEU B 1 238 ? -25.550 96.277 186.592 1.00 59.01 238 LEU B CA 1
ATOM 8736 C C . LEU B 1 238 ? -26.283 94.997 186.216 1.00 59.00 238 LEU B C 1
ATOM 8737 O O . LEU B 1 238 ? -25.815 94.247 185.352 1.00 59.50 238 LEU B O 1
ATOM 8753 N N . THR B 1 239 ? -27.432 94.733 186.840 1.00 59.24 239 THR B N 1
ATOM 8754 C CA . THR B 1 239 ? -28.243 93.586 186.446 1.00 61.21 239 THR B CA 1
ATOM 8755 C C . THR B 1 239 ? -28.743 93.733 185.016 1.00 62.68 239 THR B C 1
ATOM 8756 O O . THR B 1 239 ? -28.644 92.802 184.209 1.00 63.64 239 THR B O 1
ATOM 8767 N N . ARG B 1 240 ? -29.289 94.903 184.684 1.00 64.57 240 ARG B N 1
ATOM 8768 C CA . ARG B 1 240 ? -29.751 95.150 183.322 1.00 64.10 240 ARG B CA 1
ATOM 8769 C C . ARG B 1 240 ? -28.602 95.067 182.326 1.00 60.90 240 ARG B C 1
ATOM 8770 O O . ARG B 1 240 ? -28.781 94.585 181.201 1.00 60.53 240 ARG B O 1
ATOM 8791 N N . ALA B 1 241 ? -27.411 95.523 182.719 1.00 57.17 241 ALA B N 1
ATOM 8792 C CA . ALA B 1 241 ? -26.286 95.535 181.789 1.00 54.87 241 ALA B CA 1
ATOM 8793 C C . ALA B 1 241 ? -25.891 94.121 181.378 1.00 54.56 241 ALA B C 1
ATOM 8794 O O . ALA B 1 241 ? -25.616 93.865 180.200 1.00 54.93 241 ALA B O 1
ATOM 8801 N N . ALA B 1 242 ? -25.863 93.187 182.333 1.00 55.32 242 ALA B N 1
ATOM 8802 C CA . ALA B 1 242 ? -25.523 91.805 182.012 1.00 55.25 242 ALA B CA 1
ATOM 8803 C C . ALA B 1 242 ? -26.605 91.160 181.156 1.00 54.91 242 ALA B C 1
ATOM 8804 O O . ALA B 1 242 ? -26.308 90.344 180.276 1.00 54.63 242 ALA B O 1
ATOM 8811 N N . HIS B 1 243 ? -27.868 91.510 181.408 1.00 56.72 243 HIS B N 1
ATOM 8812 C CA . HIS B 1 243 ? -28.970 90.957 180.630 1.00 58.16 243 HIS B CA 1
ATOM 8813 C C . HIS B 1 243 ? -28.853 91.321 179.157 1.00 56.07 243 HIS B C 1
ATOM 8814 O O . HIS B 1 243 ? -29.039 90.467 178.282 1.00 57.84 243 HIS B O 1
ATOM 8828 N N . ASP B 1 244 ? -28.532 92.580 178.865 1.00 53.52 244 ASP B N 1
ATOM 8829 C CA . ASP B 1 244 ? -28.553 93.105 177.507 1.00 54.62 244 ASP B CA 1
ATOM 8830 C C . ASP B 1 244 ? -27.236 92.941 176.761 1.00 53.33 244 ASP B C 1
ATOM 8831 O O . ASP B 1 244 ? -27.199 93.184 175.552 1.00 53.45 244 ASP B O 1
ATOM 8840 N N . ALA B 1 245 ? -26.160 92.551 177.438 1.00 53.52 245 ALA B N 1
ATOM 8841 C CA . ALA B 1 245 ? -24.872 92.438 176.767 1.00 52.39 245 ALA B CA 1
ATOM 8842 C C . ALA B 1 245 ? -24.942 91.398 175.657 1.00 51.74 245 ALA B C 1
ATOM 8843 O O . ALA B 1 245 ? -25.517 90.318 175.829 1.00 52.47 245 ALA B O 1
ATOM 8850 N N . SER B 1 246 ? -24.330 91.723 174.516 1.00 51.03 246 SER B N 1
ATOM 8851 C CA . SER B 1 246 ? -24.406 90.870 173.335 1.00 50.64 246 SER B CA 1
ATOM 8852 C C . SER B 1 246 ? -23.466 89.673 173.397 1.00 52.58 246 SER B C 1
ATOM 8853 O O . SER B 1 246 ? -23.517 88.826 172.498 1.00 55.52 246 SER B O 1
ATOM 8861 N N . VAL B 1 247 ? -22.620 89.579 174.420 1.00 52.38 247 VAL B N 1
ATOM 8862 C CA . VAL B 1 247 ? -21.730 88.441 174.594 1.00 54.75 247 VAL B CA 1
ATOM 8863 C C . VAL B 1 247 ? -22.177 87.648 175.816 1.00 56.37 247 VAL B C 1
ATOM 8864 O O . VAL B 1 247 ? -22.825 88.166 176.730 1.00 54.90 247 VAL B O 1
ATOM 8877 N N . ALA B 1 248 ? -21.819 86.367 175.824 1.00 59.98 248 ALA B N 1
ATOM 8878 C CA . ALA B 1 248 ? -22.279 85.470 176.872 1.00 60.52 248 ALA B CA 1
ATOM 8879 C C . ALA B 1 248 ? -21.566 85.772 178.181 1.00 60.21 248 ALA B C 1
ATOM 8880 O O . ALA B 1 248 ? -20.342 85.926 178.214 1.00 61.45 248 ALA B O 1
ATOM 8887 N N . ILE B 1 249 ? -22.339 85.859 179.260 1.00 56.85 249 ILE B N 1
ATOM 8888 C CA . ILE B 1 249 ? -21.808 86.027 180.606 1.00 56.36 249 ILE B CA 1
ATOM 8889 C C . ILE B 1 249 ? -22.398 84.943 181.494 1.00 55.27 249 ILE B C 1
ATOM 8890 O O . ILE B 1 249 ? -23.600 84.659 181.431 1.00 54.54 249 ILE B O 1
ATOM 8906 N N . THR B 1 250 ? -21.551 84.349 182.328 1.00 56.32 250 THR B N 1
ATOM 8907 C CA . THR B 1 250 ? -21.964 83.289 183.233 1.00 59.98 250 THR B CA 1
ATOM 8908 C C . THR B 1 250 ? -21.288 83.488 184.581 1.00 61.56 250 THR B C 1
ATOM 8909 O O . THR B 1 250 ? -20.216 84.093 184.674 1.00 61.87 250 THR B O 1
ATOM 8920 N N . VAL B 1 251 ? -21.923 82.967 185.624 1.00 62.42 251 VAL B N 1
ATOM 8921 C CA . VAL B 1 251 ? -21.376 83.007 186.973 1.00 65.57 251 VAL B CA 1
ATOM 8922 C C . VAL B 1 251 ? -21.521 81.619 187.576 1.00 69.93 251 VAL B C 1
ATOM 8923 O O . VAL B 1 251 ? -22.587 81.001 187.477 1.00 70.47 251 VAL B O 1
ATOM 8936 N N . ALA B 1 252 ? -20.450 81.128 188.187 1.00 73.32 252 ALA B N 1
ATOM 8937 C CA . ALA B 1 252 ? -20.448 79.835 188.846 1.00 76.74 252 ALA B CA 1
ATOM 8938 C C . ALA B 1 252 ? -20.087 80.027 190.311 1.00 79.92 252 ALA B C 1
ATOM 8939 O O . ALA B 1 252 ? -19.202 80.823 190.641 1.00 80.50 252 ALA B O 1
ATOM 8946 N N . ASP B 1 253 ? -20.779 79.297 191.183 1.00 81.40 253 ASP B N 1
ATOM 8947 C CA . ASP B 1 253 ? -20.507 79.318 192.618 1.00 83.36 253 ASP B CA 1
ATOM 8948 C C . ASP B 1 253 ? -19.463 78.246 192.898 1.00 88.47 253 ASP B C 1
ATOM 8949 O O . ASP B 1 253 ? -19.788 77.063 193.027 1.00 89.75 253 ASP B O 1
ATOM 8958 N N . VAL B 1 254 ? -18.193 78.658 192.982 1.00 91.38 254 VAL B N 1
ATOM 8959 C CA . VAL B 1 254 ? -17.106 77.700 193.166 1.00 98.09 254 VAL B CA 1
ATOM 8960 C C . VAL B 1 254 ? -17.040 77.190 194.593 1.00 104.75 254 VAL B C 1
ATOM 8961 O O . VAL B 1 254 ? -16.195 76.337 194.899 1.00 109.57 254 VAL B O 1
ATOM 8974 N N . THR B 1 255 ? -17.903 77.688 195.481 1.00 105.38 255 THR B N 1
ATOM 8975 C CA . THR B 1 255 ? -18.002 77.175 196.841 1.00 109.11 255 THR B CA 1
ATOM 8976 C C . THR B 1 255 ? -18.976 76.012 196.970 1.00 108.42 255 THR B C 1
ATOM 8977 O O . THR B 1 255 ? -18.950 75.316 197.990 1.00 111.06 255 THR B O 1
ATOM 8988 N N . ALA B 1 256 ? -19.820 75.784 195.977 1.00 106.59 256 ALA B N 1
ATOM 8989 C CA . ALA B 1 256 ? -20.882 74.794 196.042 1.00 106.48 256 ALA B CA 1
ATOM 8990 C C . ALA B 1 256 ? -20.469 73.487 195.378 1.00 107.03 256 ALA B C 1
ATOM 8991 O O . ALA B 1 256 ? -19.463 73.417 194.666 1.00 111.49 256 ALA B O 1
ATOM 8998 N N . PRO B 1 257 ? -21.230 72.413 195.603 1.00 101.79 257 PRO B N 1
ATOM 8999 C CA . PRO B 1 257 ? -20.890 71.113 194.997 1.00 101.26 257 PRO B CA 1
ATOM 9000 C C . PRO B 1 257 ? -20.868 71.178 193.479 1.00 95.87 257 PRO B C 1
ATOM 9001 O O . PRO B 1 257 ? -21.856 71.545 192.838 1.00 94.78 257 PRO B O 1
ATOM 9012 N N . ASP B 1 258 ? -19.724 70.811 192.905 1.00 96.37 258 ASP B N 1
ATOM 9013 C CA . ASP B 1 258 ? -19.546 70.712 191.460 1.00 95.48 258 ASP B CA 1
ATOM 9014 C C . ASP B 1 258 ? -19.541 72.075 190.780 1.00 91.28 258 ASP B C 1
ATOM 9015 O O . ASP B 1 258 ? -19.793 72.168 189.574 1.00 89.19 258 ASP B O 1
ATOM 9024 N N . GLN B 1 259 ? -19.251 73.133 191.530 1.00 90.98 259 GLN B N 1
ATOM 9025 C CA . GLN B 1 259 ? -19.107 74.480 190.988 1.00 88.86 259 GLN B CA 1
ATOM 9026 C C . GLN B 1 259 ? -20.266 74.818 190.047 1.00 84.52 259 GLN B C 1
ATOM 9027 O O . GLN B 1 259 ? -20.052 75.091 188.859 1.00 80.91 259 GLN B O 1
ATOM 9041 N N . PRO B 1 260 ? -21.496 74.833 190.547 1.00 84.47 260 PRO B N 1
ATOM 9042 C CA . PRO B 1 260 ? -22.651 75.000 189.662 1.00 80.69 260 PRO B CA 1
ATOM 9043 C C . PRO B 1 260 ? -22.794 76.428 189.165 1.00 75.68 260 PRO B C 1
ATOM 9044 O O . PRO B 1 260 ? -22.325 77.389 189.777 1.00 73.16 260 PRO B O 1
ATOM 9055 N N . LEU B 1 261 ? -23.465 76.548 188.022 1.00 75.05 261 LEU B N 1
ATOM 9056 C CA . LEU B 1 261 ? -23.776 77.852 187.458 1.00 71.56 261 LEU B CA 1
ATOM 9057 C C . LEU B 1 261 ? -24.865 78.526 188.278 1.00 70.32 261 LEU B C 1
ATOM 9058 O O . LEU B 1 261 ? -25.869 77.899 188.631 1.00 71.57 261 LEU B O 1
ATOM 9074 N N . VAL B 1 262 ? -24.667 79.809 188.580 1.00 67.91 262 VAL B N 1
ATOM 9075 C CA . VAL B 1 262 ? -25.672 80.614 189.261 1.00 66.65 262 VAL B CA 1
ATOM 9076 C C . VAL B 1 262 ? -26.215 81.725 188.379 1.00 63.34 262 VAL B C 1
ATOM 9077 O O . VAL B 1 262 ? -27.140 82.435 188.801 1.00 62.84 262 VAL B O 1
ATOM 9090 N N . TYR B 1 263 ? -25.683 81.902 187.170 1.00 61.16 263 TYR B N 1
ATOM 9091 C CA . TYR B 1 263 ? -26.193 82.936 186.281 1.00 57.90 263 TYR B CA 1
ATOM 9092 C C . TYR B 1 263 ? -25.796 82.629 184.843 1.00 55.63 263 TYR B C 1
ATOM 9093 O O . TYR B 1 263 ? -24.689 82.150 184.584 1.00 54.41 263 TYR B O 1
ATOM 9111 N N . ALA B 1 264 ? -26.710 82.915 183.919 1.00 55.16 264 ALA B N 1
ATOM 9112 C CA . ALA B 1 264 ? -26.431 82.826 182.489 1.00 56.86 264 ALA B CA 1
ATOM 9113 C C . ALA B 1 264 ? -27.351 83.805 181.776 1.00 55.90 264 ALA B C 1
ATOM 9114 O O . ALA B 1 264 ? -28.576 83.705 181.898 1.00 56.89 264 ALA B O 1
ATOM 9121 N N . ASN B 1 265 ? -26.767 84.743 181.041 1.00 54.40 265 ASN B N 1
ATOM 9122 C CA . ASN B 1 265 ? -27.538 85.789 180.383 1.00 53.83 265 ASN B CA 1
ATOM 9123 C C . ASN B 1 265 ? -28.081 85.296 179.048 1.00 54.24 265 ASN B C 1
ATOM 9124 O O . ASN B 1 265 ? -27.700 84.232 178.557 1.00 54.85 265 ASN B O 1
ATOM 9135 N N . PRO B 1 266 ? -29.004 86.051 178.441 1.00 53.92 266 PRO B N 1
ATOM 9136 C CA . PRO B 1 266 ? -29.585 85.606 177.163 1.00 53.01 266 PRO B CA 1
ATOM 9137 C C . PRO B 1 266 ? -28.564 85.343 176.071 1.00 53.85 266 PRO B C 1
ATOM 9138 O O . PRO B 1 266 ? -28.753 84.420 175.268 1.00 55.92 266 PRO B O 1
ATOM 9149 N N . ALA B 1 267 ? -27.489 86.131 176.003 1.00 52.79 267 ALA B N 1
ATOM 9150 C CA . ALA B 1 267 ? -26.464 85.878 174.995 1.00 53.40 267 ALA B CA 1
ATOM 9151 C C . ALA B 1 267 ? -25.937 84.452 175.100 1.00 55.23 267 ALA B C 1
ATOM 9152 O O . ALA B 1 267 ? -25.646 83.812 174.083 1.00 57.89 267 ALA B O 1
ATOM 9159 N N . PHE B 1 268 ? -25.810 83.937 176.325 1.00 55.28 268 PHE B N 1
ATOM 9160 C CA . PHE B 1 268 ? -25.354 82.564 176.512 1.00 59.49 268 PHE B CA 1
ATOM 9161 C C . PHE B 1 268 ? -26.354 81.569 175.934 1.00 61.63 268 PHE B C 1
ATOM 9162 O O . PHE B 1 268 ? -25.960 80.579 175.307 1.00 62.71 268 PHE B O 1
ATOM 9179 N N . GLU B 1 269 ? -27.652 81.807 176.140 1.00 63.03 269 GLU B N 1
ATOM 9180 C CA . GLU B 1 269 ? -28.663 80.947 175.535 1.00 66.12 269 GLU B CA 1
ATOM 9181 C C . GLU B 1 269 ? -28.532 80.943 174.017 1.00 64.31 269 GLU B C 1
ATOM 9182 O O . GLU B 1 269 ? -28.553 79.883 173.380 1.00 64.79 269 GLU B O 1
ATOM 9194 N N . ARG B 1 270 ? -28.401 82.131 173.420 1.00 62.30 270 ARG B N 1
ATOM 9195 C CA . ARG B 1 270 ? -28.248 82.226 171.974 1.00 62.88 270 ARG B CA 1
ATOM 9196 C C . ARG B 1 270 ? -26.999 81.492 171.505 1.00 61.40 270 ARG B C 1
ATOM 9197 O O . ARG B 1 270 ? -27.028 80.781 170.495 1.00 62.61 270 ARG B O 1
ATOM 9218 N N . LEU B 1 271 ? -25.892 81.650 172.231 1.00 60.14 271 LEU B N 1
ATOM 9219 C CA . LEU B 1 271 ? -24.632 81.054 171.804 1.00 59.47 271 LEU B CA 1
ATOM 9220 C C . LEU B 1 271 ? -24.672 79.533 171.897 1.00 62.90 271 LEU B C 1
ATOM 9221 O O . LEU B 1 271 ? -24.175 78.840 171.001 1.00 65.85 271 LEU B O 1
ATOM 9237 N N . THR B 1 272 ? -25.268 78.994 172.966 1.00 62.02 272 THR B N 1
ATOM 9238 C CA . THR B 1 272 ? -25.176 77.572 173.263 1.00 65.20 272 THR B CA 1
ATOM 9239 C C . THR B 1 272 ? -26.469 76.798 173.047 1.00 66.00 272 THR B C 1
ATOM 9240 O O . THR B 1 272 ? -26.421 75.568 172.980 1.00 62.47 272 THR B O 1
ATOM 9251 N N . GLY B 1 273 ? -27.611 77.471 172.938 1.00 65.53 273 GLY B N 1
ATOM 9252 C CA . GLY B 1 273 ? -28.871 76.777 172.771 1.00 67.63 273 GLY B CA 1
ATOM 9253 C C . GLY B 1 273 ? -29.502 76.247 174.041 1.00 68.31 273 GLY B C 1
ATOM 9254 O O . GLY B 1 273 ? -30.604 75.686 173.974 1.00 68.46 273 GLY B O 1
ATOM 9258 N N . TYR B 1 274 ? -28.846 76.391 175.191 1.00 69.83 274 TYR B N 1
ATOM 9259 C CA . TYR B 1 274 ? -29.416 75.976 176.467 1.00 72.71 274 TYR B CA 1
ATOM 9260 C C . TYR B 1 274 ? -30.094 77.171 177.127 1.00 73.22 274 TYR B C 1
ATOM 9261 O O . TYR B 1 274 ? -29.489 78.240 177.258 1.00 69.69 274 TYR B O 1
ATOM 9279 N N . ALA B 1 275 ? -31.342 76.988 177.548 1.00 77.73 275 ALA B N 1
ATOM 9280 C CA . ALA B 1 275 ? -32.051 78.054 178.240 1.00 82.86 275 ALA B CA 1
ATOM 9281 C C . ALA B 1 275 ? -31.419 78.316 179.601 1.00 87.32 275 ALA B C 1
ATOM 9282 O O . ALA B 1 275 ? -31.005 77.389 180.304 1.00 89.11 275 ALA B O 1
ATOM 9289 N N . ALA B 1 276 ? -31.348 79.597 179.973 1.00 90.69 276 ALA B N 1
ATOM 9290 C CA . ALA B 1 276 ? -30.706 79.972 181.229 1.00 94.77 276 ALA B CA 1
ATOM 9291 C C . ALA B 1 276 ? -31.337 79.253 182.415 1.00 103.48 276 ALA B C 1
ATOM 9292 O O . ALA B 1 276 ? -30.632 78.812 183.330 1.00 103.23 276 ALA B O 1
ATOM 9299 N N . ALA B 1 277 ? -32.665 79.123 182.416 1.00 113.71 277 ALA B N 1
ATOM 9300 C CA . ALA B 1 277 ? -33.352 78.516 183.552 1.00 113.24 277 ALA B CA 1
ATOM 9301 C C . ALA B 1 277 ? -32.940 77.061 183.750 1.00 113.61 277 ALA B C 1
ATOM 9302 O O . ALA B 1 277 ? -32.718 76.622 184.884 1.00 114.37 277 ALA B O 1
ATOM 9309 N N . GLU B 1 278 ? -32.830 76.298 182.662 1.00 107.14 278 GLU B N 1
ATOM 9310 C CA . GLU B 1 278 ? -32.576 74.864 182.725 1.00 104.49 278 GLU B CA 1
ATOM 9311 C C . GLU B 1 278 ? -31.087 74.535 182.821 1.00 99.93 278 GLU B C 1
ATOM 9312 O O . GLU B 1 278 ? -30.698 73.386 182.584 1.00 103.22 278 GLU B O 1
ATOM 9324 N N . VAL B 1 279 ? -30.254 75.520 183.152 1.00 94.13 279 VAL B N 1
ATOM 9325 C CA . VAL B 1 279 ? -28.819 75.313 183.295 1.00 88.92 279 VAL B CA 1
ATOM 9326 C C . VAL B 1 279 ? -28.316 75.637 184.691 1.00 84.58 279 VAL B C 1
ATOM 9327 O O . VAL B 1 279 ? -27.197 75.224 185.043 1.00 84.13 279 VAL B O 1
ATOM 9340 N N . LEU B 1 280 ? -29.099 76.332 185.508 1.00 79.41 280 LEU B N 1
ATOM 9341 C CA . LEU B 1 280 ? -28.688 76.657 186.863 1.00 78.32 280 LEU B CA 1
ATOM 9342 C C . LEU B 1 280 ? -28.477 75.400 187.696 1.00 80.01 280 LEU B C 1
ATOM 9343 O O . LEU B 1 280 ? -29.254 74.444 187.620 1.00 80.80 280 LEU B O 1
ATOM 9359 N N . GLY B 1 281 ? -27.412 75.406 188.497 1.00 80.83 281 GLY B N 1
ATOM 9360 C CA . GLY B 1 281 ? -27.077 74.284 189.341 1.00 84.29 281 GLY B CA 1
ATOM 9361 C C . GLY B 1 281 ? -26.142 73.264 188.732 1.00 86.83 281 GLY B C 1
ATOM 9362 O O . GLY B 1 281 ? -25.729 72.333 189.436 1.00 90.02 281 GLY B O 1
ATOM 9366 N N . ARG B 1 282 ? -25.803 73.392 187.455 1.00 86.30 282 ARG B N 1
ATOM 9367 C CA . ARG B 1 282 ? -24.956 72.418 186.787 1.00 87.84 282 ARG B CA 1
ATOM 9368 C C . ARG B 1 282 ? -23.596 73.028 186.469 1.00 85.93 282 ARG B C 1
ATOM 9369 O O . ARG B 1 282 ? -23.478 74.234 186.236 1.00 82.22 282 ARG B O 1
ATOM 9390 N N . ASN B 1 283 ? -22.570 72.181 186.456 1.00 89.04 283 ASN B N 1
ATOM 9391 C CA . ASN B 1 283 ? -21.255 72.602 185.991 1.00 89.88 283 ASN B CA 1
ATOM 9392 C C . ASN B 1 283 ? -21.273 72.772 184.474 1.00 88.16 283 ASN B C 1
ATOM 9393 O O . ASN B 1 283 ? -21.963 72.045 183.757 1.00 89.00 283 ASN B O 1
ATOM 9404 N N . CYS B 1 284 ? -20.492 73.740 183.983 1.00 86.20 284 CYS B N 1
ATOM 9405 C CA . CYS B 1 284 ? -20.520 74.083 182.563 1.00 85.21 284 CYS B CA 1
ATOM 9406 C C . CYS B 1 284 ? -19.958 73.001 181.647 1.00 84.31 284 CYS B C 1
ATOM 9407 O O . CYS B 1 284 ? -20.014 73.175 180.427 1.00 81.97 284 CYS B O 1
ATOM 9415 N N . ARG B 1 285 ? -19.405 71.912 182.189 1.00 84.17 285 ARG B N 1
ATOM 9416 C CA . ARG B 1 285 ? -18.862 70.855 181.340 1.00 84.74 285 ARG B CA 1
ATOM 9417 C C . ARG B 1 285 ? -19.847 70.418 180.259 1.00 82.54 285 ARG B C 1
ATOM 9418 O O . ARG B 1 285 ? -19.430 69.940 179.197 1.00 83.54 285 ARG B O 1
ATOM 9439 N N . PHE B 1 286 ? -21.152 70.579 180.503 1.00 80.79 286 PHE B N 1
ATOM 9440 C CA . PHE B 1 286 ? -22.155 70.046 179.584 1.00 82.86 286 PHE B CA 1
ATOM 9441 C C . PHE B 1 286 ? -21.996 70.604 178.175 1.00 83.69 286 PHE B C 1
ATOM 9442 O O . PHE B 1 286 ? -22.402 69.951 177.208 1.00 86.00 286 PHE B O 1
ATOM 9459 N N . LEU B 1 287 ? -21.402 71.794 178.027 1.00 81.76 287 LEU B N 1
ATOM 9460 C CA . LEU B 1 287 ? -21.169 72.337 176.693 1.00 80.34 287 LEU B CA 1
ATOM 9461 C C . LEU B 1 287 ? -20.295 71.413 175.853 1.00 83.28 287 LEU B C 1
ATOM 9462 O O . LEU B 1 287 ? -20.327 71.488 174.619 1.00 81.53 287 LEU B O 1
ATOM 9478 N N . GLN B 1 288 ? -19.524 70.542 176.497 1.00 87.16 288 GLN B N 1
ATOM 9479 C CA . GLN B 1 288 ? -18.650 69.596 175.821 1.00 91.88 288 GLN B CA 1
ATOM 9480 C C . GLN B 1 288 ? -19.365 68.311 175.427 1.00 97.01 288 GLN B C 1
ATOM 9481 O O . GLN B 1 288 ? -18.758 67.465 174.769 1.00 99.24 288 GLN B O 1
ATOM 9495 N N . ALA B 1 289 ? -20.633 68.148 175.795 1.00 100.28 289 ALA B N 1
ATOM 9496 C CA . ALA B 1 289 ? -21.381 66.909 175.525 1.00 106.38 289 ALA B CA 1
ATOM 9497 C C . ALA B 1 289 ? -20.593 65.793 176.210 1.00 113.27 289 ALA B C 1
ATOM 9498 O O . ALA B 1 289 ? -20.320 65.915 177.413 1.00 113.00 289 ALA B O 1
ATOM 9505 N N . GLU B 1 290 ? -20.202 64.722 175.517 1.00 120.00 290 GLU B N 1
ATOM 9506 C CA . GLU B 1 290 ? -19.387 63.669 176.114 1.00 125.27 290 GLU B CA 1
ATOM 9507 C C . GLU B 1 290 ? -18.019 63.582 175.443 1.00 126.14 290 GLU B C 1
ATOM 9508 O O . GLU B 1 290 ? -17.389 62.522 175.453 1.00 130.96 290 GLU B O 1
ATOM 9520 N N . SER B 1 291 ? -17.554 64.687 174.849 1.00 118.66 291 SER B N 1
ATOM 9521 C CA . SER B 1 291 ? -16.326 64.681 174.063 1.00 117.42 291 SER B CA 1
ATOM 9522 C C . SER B 1 291 ? -15.230 65.560 174.648 1.00 113.15 291 SER B C 1
ATOM 9523 O O . SER B 1 291 ? -14.284 65.906 173.938 1.00 111.10 291 SER B O 1
ATOM 9531 N N . GLY B 1 292 ? -15.306 65.905 175.928 1.00 110.61 292 GLY B N 1
ATOM 9532 C CA . GLY B 1 292 ? -14.255 66.720 176.513 1.00 107.89 292 GLY B CA 1
ATOM 9533 C C . GLY B 1 292 ? -12.927 65.984 176.524 1.00 111.35 292 GLY B C 1
ATOM 9534 O O . GLY B 1 292 ? -12.857 64.795 176.837 1.00 117.88 292 GLY B O 1
ATOM 9538 N N . ASP B 1 293 ? -11.864 66.696 176.163 1.00 107.54 293 ASP B N 1
ATOM 9539 C CA . ASP B 1 293 ? -10.523 66.113 176.189 1.00 107.66 293 ASP B CA 1
ATOM 9540 C C . ASP B 1 293 ? -10.023 66.087 177.626 1.00 106.65 293 ASP B C 1
ATOM 9541 O O . ASP B 1 293 ? -10.074 67.115 178.300 1.00 100.24 293 ASP B O 1
ATOM 9550 N N . PRO B 1 294 ? -9.524 64.947 178.124 1.00 112.08 294 PRO B N 1
ATOM 9551 C CA . PRO B 1 294 ? -9.084 64.889 179.531 1.00 116.48 294 PRO B CA 1
ATOM 9552 C C . PRO B 1 294 ? -8.002 65.885 179.902 1.00 118.26 294 PRO B C 1
ATOM 9553 O O . PRO B 1 294 ? -8.060 66.483 180.978 1.00 119.70 294 PRO B O 1
ATOM 9564 N N . HIS B 1 295 ? -7.004 66.082 179.042 1.00 117.43 295 HIS B N 1
ATOM 9565 C CA . HIS B 1 295 ? -5.893 66.966 179.386 1.00 119.47 295 HIS B CA 1
ATOM 9566 C C . HIS B 1 295 ? -6.350 68.414 179.497 1.00 113.63 295 HIS B C 1
ATOM 9567 O O . HIS B 1 295 ? -5.841 69.167 180.339 1.00 113.09 295 HIS B O 1
ATOM 9581 N N . GLU B 1 296 ? -7.305 68.817 178.649 1.00 109.08 296 GLU B N 1
ATOM 9582 C CA . GLU B 1 296 ? -7.880 70.157 178.712 1.00 104.90 296 GLU B CA 1
ATOM 9583 C C . GLU B 1 296 ? -8.615 70.380 180.027 1.00 104.61 296 GLU B C 1
ATOM 9584 O O . GLU B 1 296 ? -8.484 71.448 180.641 1.00 103.08 296 GLU B O 1
ATOM 9596 N N . ARG B 1 297 ? -9.368 69.371 180.494 1.00 105.79 297 ARG B N 1
ATOM 9597 C CA . ARG B 1 297 ? -10.100 69.491 181.753 1.00 104.06 297 ARG B CA 1
ATOM 9598 C C . ARG B 1 297 ? -9.159 69.728 182.926 1.00 105.55 297 ARG B C 1
ATOM 9599 O O . ARG B 1 297 ? -9.424 70.580 183.781 1.00 103.84 297 ARG B O 1
ATOM 9620 N N . SER B 1 298 ? -8.038 69.010 182.972 1.00 109.74 298 SER B N 1
ATOM 9621 C CA . SER B 1 298 ? -7.113 69.181 184.087 1.00 110.68 298 SER B CA 1
ATOM 9622 C C . SER B 1 298 ? -6.581 70.607 184.146 1.00 107.46 298 SER B C 1
ATOM 9623 O O . SER B 1 298 ? -6.407 71.169 185.233 1.00 106.52 298 SER B O 1
ATOM 9631 N N . ALA B 1 299 ? -6.324 71.212 182.986 1.00 105.41 299 ALA B N 1
ATOM 9632 C CA . ALA B 1 299 ? -5.818 72.578 182.966 1.00 105.13 299 ALA B CA 1
ATOM 9633 C C . ALA B 1 299 ? -6.843 73.558 183.526 1.00 100.91 299 ALA B C 1
ATOM 9634 O O . ALA B 1 299 ? -6.486 74.489 184.257 1.00 99.27 299 ALA B O 1
ATOM 9641 N N . ILE B 1 300 ? -8.124 73.356 183.204 1.00 98.95 300 ILE B N 1
ATOM 9642 C CA . ILE B 1 300 ? -9.166 74.248 183.704 1.00 94.38 300 ILE B CA 1
ATOM 9643 C C . ILE B 1 300 ? -9.393 74.013 185.192 1.00 94.82 300 ILE B C 1
ATOM 9644 O O . ILE B 1 300 ? -9.399 74.955 185.994 1.00 92.26 300 ILE B O 1
ATOM 9660 N N . ARG B 1 301 ? -9.598 72.751 185.579 1.00 98.24 301 ARG B N 1
ATOM 9661 C CA . ARG B 1 301 ? -9.775 72.415 186.989 1.00 100.08 301 ARG B CA 1
ATOM 9662 C C . ARG B 1 301 ? -8.636 72.975 187.830 1.00 100.93 301 ARG B C 1
ATOM 9663 O O . ARG B 1 301 ? -8.863 73.576 188.886 1.00 99.25 301 ARG B O 1
ATOM 9684 N N . SER B 1 302 ? -7.396 72.790 187.373 1.00 103.48 302 SER B N 1
ATOM 9685 C CA . SER B 1 302 ? -6.252 73.285 188.129 1.00 108.14 302 SER B CA 1
ATOM 9686 C C . SER B 1 302 ? -6.285 74.805 188.238 1.00 105.06 302 SER B C 1
ATOM 9687 O O . SER B 1 302 ? -5.961 75.366 189.291 1.00 105.85 302 SER B O 1
ATOM 9695 N N . ALA B 1 303 ? -6.677 75.489 187.161 1.00 102.41 303 ALA B N 1
ATOM 9696 C CA . ALA B 1 303 ? -6.756 76.946 187.189 1.00 97.54 303 ALA B CA 1
ATOM 9697 C C . ALA B 1 303 ? -7.804 77.428 188.186 1.00 96.37 303 ALA B C 1
ATOM 9698 O O . ALA B 1 303 ? -7.539 78.315 189.005 1.00 95.41 303 ALA B O 1
ATOM 9705 N N . ILE B 1 304 ? -9.006 76.850 188.132 1.00 96.85 304 ILE B N 1
ATOM 9706 C CA . ILE B 1 304 ? -10.085 77.291 189.012 1.00 97.02 304 ILE B CA 1
ATOM 9707 C C . ILE B 1 304 ? -9.691 77.097 190.471 1.00 102.31 304 ILE B C 1
ATOM 9708 O O . ILE B 1 304 ? -9.814 78.013 191.294 1.00 101.16 304 ILE B O 1
ATOM 9724 N N . ALA B 1 305 ? -9.214 75.899 190.813 1.00 107.72 305 ALA B N 1
ATOM 9725 C CA . ALA B 1 305 ? -8.827 75.622 192.191 1.00 113.57 305 ALA B CA 1
ATOM 9726 C C . ALA B 1 305 ? -7.778 76.607 192.684 1.00 114.65 305 ALA B C 1
ATOM 9727 O O . ALA B 1 305 ? -7.766 76.965 193.868 1.00 117.48 305 ALA B O 1
ATOM 9734 N N . ASN B 1 306 ? -6.896 77.054 191.794 1.00 115.05 306 ASN B N 1
ATOM 9735 C CA . ASN B 1 306 ? -5.776 77.904 192.167 1.00 115.19 306 ASN B CA 1
ATOM 9736 C C . ASN B 1 306 ? -6.154 79.376 192.289 1.00 109.86 306 ASN B C 1
ATOM 9737 O O . ASN B 1 306 ? -5.325 80.177 192.735 1.00 109.34 306 ASN B O 1
ATOM 9748 N N . GLY B 1 307 ? -7.379 79.745 191.919 1.00 106.11 307 GLY B N 1
ATOM 9749 C CA . GLY B 1 307 ? -7.845 81.117 192.004 1.00 104.53 307 GLY B CA 1
ATOM 9750 C C . GLY B 1 307 ? -7.150 82.115 191.103 1.00 104.22 307 GLY B C 1
ATOM 9751 O O . GLY B 1 307 ? -7.149 83.313 191.408 1.00 104.13 307 GLY B O 1
ATOM 9755 N N . ASP B 1 308 ? -6.569 81.667 189.994 1.00 103.68 308 ASP B N 1
ATOM 9756 C CA . ASP B 1 308 ? -5.924 82.551 189.032 1.00 101.50 308 ASP B CA 1
ATOM 9757 C C . ASP B 1 308 ? -6.850 82.801 187.844 1.00 94.65 308 ASP B C 1
ATOM 9758 O O . ASP B 1 308 ? -7.753 82.013 187.552 1.00 92.55 308 ASP B O 1
ATOM 9767 N N . ALA B 1 309 ? -6.615 83.918 187.158 1.00 91.31 309 ALA B N 1
ATOM 9768 C CA . ALA B 1 309 ? -7.379 84.278 185.968 1.00 88.74 309 ALA B CA 1
ATOM 9769 C C . ALA B 1 309 ? -6.750 83.662 184.722 1.00 88.46 309 ALA B C 1
ATOM 9770 O O . ALA B 1 309 ? -5.531 83.736 184.531 1.00 90.43 309 ALA B O 1
ATOM 9777 N N . VAL B 1 310 ? -7.586 83.050 183.877 1.00 85.64 310 VAL B N 1
ATOM 9778 C CA . VAL B 1 310 ? -7.112 82.285 182.731 1.00 85.89 310 VAL B CA 1
ATOM 9779 C C . VAL B 1 310 ? -8.068 82.446 181.555 1.00 80.90 310 VAL B C 1
ATOM 9780 O O . VAL B 1 310 ? -9.241 82.788 181.715 1.00 78.24 310 VAL B O 1
ATOM 9793 N N . THR B 1 311 ? -7.540 82.193 180.358 1.00 81.52 311 THR B N 1
ATOM 9794 C CA . THR B 1 311 ? -8.322 82.156 179.128 1.00 80.03 311 THR B CA 1
ATOM 9795 C C . THR B 1 311 ? -8.126 80.805 178.452 1.00 81.06 311 THR B C 1
ATOM 9796 O O . THR B 1 311 ? -6.991 80.336 178.316 1.00 83.50 311 THR B O 1
ATOM 9807 N N . THR B 1 312 ? -9.228 80.189 178.027 1.00 78.03 312 THR B N 1
ATOM 9808 C CA . THR B 1 312 ? -9.217 78.844 177.467 1.00 78.99 312 THR B CA 1
ATOM 9809 C C . THR B 1 312 ? -9.854 78.829 176.086 1.00 77.01 312 THR B C 1
ATOM 9810 O O . THR B 1 312 ? -10.932 79.398 175.891 1.00 74.73 312 THR B O 1
ATOM 9821 N N . LEU B 1 313 ? -9.190 78.167 175.138 1.00 78.23 313 LEU B N 1
ATOM 9822 C CA . LEU B 1 313 ? -9.761 77.851 173.833 1.00 76.68 313 LEU B CA 1
ATOM 9823 C C . LEU B 1 313 ? -10.161 76.379 173.837 1.00 77.69 313 LEU B C 1
ATOM 9824 O O . LEU B 1 313 ? -9.327 75.509 174.111 1.00 79.35 313 LEU B O 1
ATOM 9840 N N . ILE B 1 314 ? -11.430 76.104 173.538 1.00 76.65 314 ILE B N 1
ATOM 9841 C CA . ILE B 1 314 ? -11.969 74.752 173.631 1.00 78.68 314 ILE B CA 1
ATOM 9842 C C . ILE B 1 314 ? -13.069 74.580 172.596 1.00 78.61 314 ILE B C 1
ATOM 9843 O O . ILE B 1 314 ? -13.772 75.531 172.246 1.00 76.10 314 ILE B O 1
ATOM 9859 N N . ARG B 1 315 ? -13.223 73.349 172.114 1.00 82.34 315 ARG B N 1
ATOM 9860 C CA . ARG B 1 315 ? -14.344 73.010 171.249 1.00 83.63 315 ARG B CA 1
ATOM 9861 C C . ARG B 1 315 ? -15.563 72.673 172.099 1.00 82.36 315 ARG B C 1
ATOM 9862 O O . ARG B 1 315 ? -15.448 72.025 173.143 1.00 83.59 315 ARG B O 1
ATOM 9883 N N . ASN B 1 316 ? -16.734 73.127 171.655 1.00 79.52 316 ASN B N 1
ATOM 9884 C CA . ASN B 1 316 ? -17.970 72.918 172.395 1.00 78.80 316 ASN B CA 1
ATOM 9885 C C . ASN B 1 316 ? -19.105 72.641 171.419 1.00 76.02 316 ASN B C 1
ATOM 9886 O O . ASN B 1 316 ? -18.932 72.691 170.198 1.00 75.33 316 ASN B O 1
ATOM 9897 N N . PHE B 1 317 ? -20.277 72.347 171.977 1.00 75.78 317 PHE B N 1
ATOM 9898 C CA . PHE B 1 317 ? -21.452 71.978 171.205 1.00 77.18 317 PHE B CA 1
ATOM 9899 C C . PHE B 1 317 ? -22.682 72.605 171.841 1.00 77.61 317 PHE B C 1
ATOM 9900 O O . PHE B 1 317 ? -22.777 72.697 173.068 1.00 79.05 317 PHE B O 1
ATOM 9917 N N . ARG B 1 318 ? -23.621 73.029 171.004 1.00 79.09 318 ARG B N 1
ATOM 9918 C CA . ARG B 1 318 ? -24.869 73.617 171.468 1.00 82.20 318 ARG B CA 1
ATOM 9919 C C . ARG B 1 318 ? -25.825 72.507 171.901 1.00 87.21 318 ARG B C 1
ATOM 9920 O O . ARG B 1 318 ? -25.486 71.322 171.876 1.00 89.54 318 ARG B O 1
ATOM 9941 N N . GLN B 1 319 ? -27.033 72.880 172.340 1.00 91.19 319 GLN B N 1
ATOM 9942 C CA . GLN B 1 319 ? -27.988 71.848 172.729 1.00 95.46 319 GLN B CA 1
ATOM 9943 C C . GLN B 1 319 ? -28.306 70.935 171.555 1.00 98.27 319 GLN B C 1
ATOM 9944 O O . GLN B 1 319 ? -28.721 69.790 171.764 1.00 102.11 319 GLN B O 1
ATOM 9958 N N . ASP B 1 320 ? -28.118 71.417 170.331 1.00 93.00 320 ASP B N 1
ATOM 9959 C CA . ASP B 1 320 ? -28.122 70.565 169.155 1.00 92.88 320 ASP B CA 1
ATOM 9960 C C . ASP B 1 320 ? -26.674 70.148 168.887 1.00 93.31 320 ASP B C 1
ATOM 9961 O O . ASP B 1 320 ? -25.758 70.475 169.644 1.00 93.54 320 ASP B O 1
ATOM 9970 N N . GLY B 1 321 ? -26.449 69.422 167.797 1.00 95.31 321 GLY B N 1
ATOM 9971 C CA . GLY B 1 321 ? -25.110 68.933 167.523 1.00 96.78 321 GLY B CA 1
ATOM 9972 C C . GLY B 1 321 ? -24.098 70.007 167.172 1.00 93.87 321 GLY B C 1
ATOM 9973 O O . GLY B 1 321 ? -22.892 69.746 167.237 1.00 94.43 321 GLY B O 1
ATOM 9977 N N . HIS B 1 322 ? -24.555 71.209 166.825 1.00 90.87 322 HIS B N 1
ATOM 9978 C CA . HIS B 1 322 ? -23.680 72.217 166.234 1.00 87.98 322 HIS B CA 1
ATOM 9979 C C . HIS B 1 322 ? -22.456 72.487 167.100 1.00 84.27 322 HIS B C 1
ATOM 9980 O O . HIS B 1 322 ? -22.572 72.950 168.238 1.00 83.65 322 HIS B O 1
ATOM 9994 N N . ALA B 1 323 ? -21.280 72.195 166.546 1.00 83.25 323 ALA B N 1
ATOM 9995 C CA . ALA B 1 323 ? -20.000 72.442 167.193 1.00 82.45 323 ALA B CA 1
ATOM 9996 C C . ALA B 1 323 ? -19.493 73.850 166.890 1.00 80.07 323 ALA B C 1
ATOM 9997 O O . ALA B 1 323 ? -19.904 74.489 165.920 1.00 80.46 323 ALA B O 1
ATOM 10004 N N . PHE B 1 324 ? -18.585 74.329 167.740 1.00 77.89 324 PHE B N 1
ATOM 10005 C CA . PHE B 1 324 ? -17.969 75.637 167.543 1.00 73.77 324 PHE B CA 1
ATOM 10006 C C . PHE B 1 324 ? -16.792 75.793 168.494 1.00 71.60 324 PHE B C 1
ATOM 10007 O O . PHE B 1 324 ? -16.730 75.151 169.545 1.00 72.65 324 PHE B O 1
ATOM 10024 N N . TRP B 1 325 ? -15.856 76.660 168.107 1.00 69.62 325 TRP B N 1
ATOM 10025 C CA . TRP B 1 325 ? -14.730 77.002 168.964 1.00 70.07 325 TRP B CA 1
ATOM 10026 C C . TRP B 1 325 ? -15.154 78.048 169.990 1.00 67.65 325 TRP B C 1
ATOM 10027 O O . TRP B 1 325 ? -15.800 79.042 169.646 1.00 63.85 325 TRP B O 1
ATOM 10048 N N . ASN B 1 326 ? -14.782 77.820 171.248 1.00 69.66 326 ASN B N 1
ATOM 10049 C CA . ASN B 1 326 ? -15.161 78.683 172.359 1.00 68.58 326 ASN B CA 1
ATOM 10050 C C . ASN B 1 326 ? -13.904 79.152 173.074 1.00 68.23 326 ASN B C 1
ATOM 10051 O O . ASN B 1 326 ? -13.167 78.335 173.638 1.00 70.37 326 ASN B O 1
ATOM 10062 N N . GLU B 1 327 ? -13.660 80.459 173.049 1.00 64.19 327 GLU B N 1
ATOM 10063 C CA . GLU B 1 327 ? -12.605 81.077 173.850 1.00 66.34 327 GLU B CA 1
ATOM 10064 C C . GLU B 1 327 ? -13.286 81.771 175.026 1.00 64.61 327 GLU B C 1
ATOM 10065 O O . GLU B 1 327 ? -13.834 82.867 174.875 1.00 62.65 327 GLU B O 1
ATOM 10077 N N . PHE B 1 328 ? -13.254 81.138 176.197 1.00 65.45 328 PHE B N 1
ATOM 10078 C CA . PHE B 1 328 ? -13.908 81.682 177.382 1.00 64.75 328 PHE B CA 1
ATOM 10079 C C . PHE B 1 328 ? -12.868 82.061 178.427 1.00 65.06 328 PHE B C 1
ATOM 10080 O O . PHE B 1 328 ? -11.929 81.301 178.687 1.00 67.19 328 PHE B O 1
ATOM 10097 N N . HIS B 1 329 ? -13.033 83.252 178.999 1.00 64.98 329 HIS B N 1
ATOM 10098 C CA . HIS B 1 329 ? -12.158 83.774 180.038 1.00 67.05 329 HIS B CA 1
ATOM 10099 C C . HIS B 1 329 ? -12.786 83.554 181.408 1.00 66.02 329 HIS B C 1
ATOM 10100 O O . HIS B 1 329 ? -14.007 83.650 181.564 1.00 63.85 329 HIS B O 1
ATOM 10114 N N . LEU B 1 330 ? -11.947 83.249 182.395 1.00 68.93 330 LEU B N 1
ATOM 10115 C CA . LEU B 1 330 ? -12.390 83.002 183.764 1.00 71.44 330 LEU B CA 1
ATOM 10116 C C . LEU B 1 330 ? -11.800 84.069 184.676 1.00 73.48 330 LEU B C 1
ATOM 10117 O O . LEU B 1 330 ? -10.575 84.161 184.815 1.00 75.76 330 LEU B O 1
ATOM 10133 N N . SER B 1 331 ? -12.669 84.868 185.300 1.00 73.52 331 SER B N 1
ATOM 10134 C CA . SER B 1 331 ? -12.239 85.925 186.209 1.00 76.52 331 SER B CA 1
ATOM 10135 C C . SER B 1 331 ? -12.620 85.569 187.637 1.00 78.63 331 SER B C 1
ATOM 10136 O O . SER B 1 331 ? -13.813 85.369 187.914 1.00 76.98 331 SER B O 1
ATOM 10144 N N . PRO B 1 332 ? -11.678 85.481 188.573 1.00 82.24 332 PRO B N 1
ATOM 10145 C CA . PRO B 1 332 ? -12.056 85.229 189.966 1.00 84.49 332 PRO B CA 1
ATOM 10146 C C . PRO B 1 332 ? -12.603 86.489 190.614 1.00 85.09 332 PRO B C 1
ATOM 10147 O O . PRO B 1 332 ? -12.219 87.612 190.275 1.00 84.99 332 PRO B O 1
ATOM 10158 N N . VAL B 1 333 ? -13.520 86.289 191.556 1.00 86.00 333 VAL B N 1
ATOM 10159 C CA . VAL B 1 333 ? -14.144 87.386 192.285 1.00 88.26 333 VAL B CA 1
ATOM 10160 C C . VAL B 1 333 ? -13.987 87.130 193.776 1.00 90.99 333 VAL B C 1
ATOM 10161 O O . VAL B 1 333 ? -14.261 86.023 194.253 1.00 91.97 333 VAL B O 1
ATOM 10174 N N . ARG B 1 334 ? -13.553 88.152 194.504 1.00 93.51 334 ARG B N 1
ATOM 10175 C CA . ARG B 1 334 ? -13.385 88.076 195.947 1.00 96.15 334 ARG B CA 1
ATOM 10176 C C . ARG B 1 334 ? -14.582 88.688 196.659 1.00 94.38 334 ARG B C 1
ATOM 10177 O O . ARG B 1 334 ? -15.336 89.487 196.096 1.00 90.37 334 ARG B O 1
ATOM 10198 N N . ASN B 1 335 ? -14.748 88.292 197.914 1.00 96.35 335 ASN B N 1
ATOM 10199 C CA . ASN B 1 335 ? -15.746 88.862 198.799 1.00 99.72 335 ASN B CA 1
ATOM 10200 C C . ASN B 1 335 ? -15.074 89.859 199.742 1.00 104.96 335 ASN B C 1
ATOM 10201 O O . ASN B 1 335 ? -13.878 90.143 199.637 1.00 104.63 335 ASN B O 1
ATOM 10212 N N . GLY B 1 336 ? -15.862 90.409 200.669 1.00 110.79 336 GLY B N 1
ATOM 10213 C CA . GLY B 1 336 ? -15.313 91.357 201.622 1.00 113.10 336 GLY B CA 1
ATOM 10214 C C . GLY B 1 336 ? -14.152 90.795 202.416 1.00 117.15 336 GLY B C 1
ATOM 10215 O O . GLY B 1 336 ? -13.219 91.526 202.762 1.00 121.35 336 GLY B O 1
ATOM 10219 N N . ALA B 1 337 ? -14.188 89.497 202.716 1.00 115.18 337 ALA B N 1
ATOM 10220 C CA . ALA B 1 337 ? -13.127 88.841 203.469 1.00 122.20 337 ALA B CA 1
ATOM 10221 C C . ALA B 1 337 ? -11.895 88.549 202.625 1.00 116.95 337 ALA B C 1
ATOM 10222 O O . ALA B 1 337 ? -10.895 88.064 203.163 1.00 127.83 337 ALA B O 1
ATOM 10229 N N . GLY B 1 338 ? -11.942 88.819 201.324 1.00 107.92 338 GLY B N 1
ATOM 10230 C CA . GLY B 1 338 ? -10.834 88.516 200.445 1.00 105.20 338 GLY B CA 1
ATOM 10231 C C . GLY B 1 338 ? -10.780 87.087 199.958 1.00 105.11 338 GLY B C 1
ATOM 10232 O O . GLY B 1 338 ? -9.765 86.687 199.375 1.00 105.81 338 GLY B O 1
ATOM 10236 N N . ARG B 1 339 ? -11.830 86.302 200.188 1.00 103.62 339 ARG B N 1
ATOM 10237 C CA . ARG B 1 339 ? -11.888 84.924 199.720 1.00 107.10 339 ARG B CA 1
ATOM 10238 C C . ARG B 1 339 ? -12.498 84.879 198.325 1.00 105.50 339 ARG B C 1
ATOM 10239 O O . ARG B 1 339 ? -13.530 85.509 198.071 1.00 101.69 339 ARG B O 1
ATOM 10260 N N . VAL B 1 340 ? -11.852 84.146 197.422 1.00 109.29 340 VAL B N 1
ATOM 10261 C CA . VAL B 1 340 ? -12.402 83.937 196.085 1.00 108.75 340 VAL B CA 1
ATOM 10262 C C . VAL B 1 340 ? -13.571 82.963 196.214 1.00 109.14 340 VAL B C 1
ATOM 10263 O O . VAL B 1 340 ? -13.379 81.784 196.525 1.00 112.80 340 VAL B O 1
ATOM 10276 N N . THR B 1 341 ? -14.787 83.459 195.974 1.00 102.93 341 THR B N 1
ATOM 10277 C CA . THR B 1 341 ? -15.997 82.670 196.151 1.00 99.93 341 THR B CA 1
ATOM 10278 C C . THR B 1 341 ? -16.741 82.371 194.855 1.00 95.75 341 THR B C 1
ATOM 10279 O O . THR B 1 341 ? -17.472 81.378 194.804 1.00 97.62 341 THR B O 1
ATOM 10290 N N . HIS B 1 342 ? -16.577 83.191 193.818 1.00 91.09 342 HIS B N 1
ATOM 10291 C CA . HIS B 1 342 ? -17.252 82.969 192.547 1.00 87.32 342 HIS B CA 1
ATOM 10292 C C . HIS B 1 342 ? -16.298 83.250 191.393 1.00 83.74 342 HIS B C 1
ATOM 10293 O O . HIS B 1 342 ? -15.348 84.028 191.521 1.00 83.53 342 HIS B O 1
ATOM 10307 N N . TYR B 1 343 ? -16.578 82.613 190.257 1.00 80.83 343 TYR B N 1
ATOM 10308 C CA . TYR B 1 343 ? -15.870 82.856 189.007 1.00 76.17 343 TYR B CA 1
ATOM 10309 C C . TYR B 1 343 ? -16.853 83.341 187.952 1.00 68.29 343 TYR B C 1
ATOM 10310 O O . TYR B 1 343 ? -18.007 82.898 187.909 1.00 65.14 343 TYR B O 1
ATOM 10328 N N . ILE B 1 344 ? -16.385 84.237 187.094 1.00 67.06 344 ILE B N 1
ATOM 10329 C CA . ILE B 1 344 ? -17.163 84.738 185.968 1.00 64.62 344 ILE B CA 1
ATOM 10330 C C . ILE B 1 344 ? -16.592 84.137 184.691 1.00 63.34 344 ILE B C 1
ATOM 10331 O O . ILE B 1 344 ? -15.369 84.062 184.521 1.00 63.08 344 ILE B O 1
ATOM 10347 N N . GLY B 1 345 ? -17.481 83.693 183.803 1.00 62.96 345 GLY B N 1
ATOM 10348 C CA . GLY B 1 345 ? -17.076 83.124 182.532 1.00 61.83 345 GLY B CA 1
ATOM 10349 C C . GLY B 1 345 ? -17.592 83.927 181.358 1.00 61.47 345 GLY B C 1
ATOM 10350 O O . GLY B 1 345 ? -18.773 84.287 181.318 1.00 62.16 345 GLY B O 1
ATOM 10354 N N . TYR B 1 346 ? -16.720 84.202 180.389 1.00 61.37 346 TYR B N 1
ATOM 10355 C CA . TYR B 1 346 ? -17.041 85.012 179.214 1.00 60.92 346 TYR B CA 1
ATOM 10356 C C . TYR B 1 346 ? -16.827 84.169 177.959 1.00 59.57 346 TYR B C 1
ATOM 10357 O O . TYR B 1 346 ? -15.719 84.120 177.424 1.00 59.78 346 TYR B O 1
ATOM 10375 N N . GLN B 1 347 ? -17.888 83.525 177.478 1.00 58.51 347 GLN B N 1
ATOM 10376 C CA . GLN B 1 347 ? -17.789 82.665 176.307 1.00 59.45 347 GLN B CA 1
ATOM 10377 C C . GLN B 1 347 ? -17.868 83.475 175.017 1.00 59.48 347 GLN B C 1
ATOM 10378 O O . GLN B 1 347 ? -18.680 84.398 174.893 1.00 59.17 347 GLN B O 1
ATOM 10392 N N . LEU B 1 348 ? -17.023 83.114 174.050 1.00 59.45 348 LEU B N 1
ATOM 10393 C CA . LEU B 1 348 ? -17.000 83.761 172.743 1.00 56.88 348 LEU B CA 1
ATOM 10394 C C . LEU B 1 348 ? -16.863 82.709 171.654 1.00 56.76 348 LEU B C 1
ATOM 10395 O O . LEU B 1 348 ? -16.007 81.825 171.750 1.00 57.97 348 LEU B O 1
ATOM 10411 N N . ASP B 1 349 ? -17.697 82.812 170.621 1.00 55.88 349 ASP B N 1
ATOM 10412 C CA . ASP B 1 349 ? -17.571 81.964 169.438 1.00 56.29 349 ASP B CA 1
ATOM 10413 C C . ASP B 1 349 ? -16.495 82.561 168.538 1.00 55.27 349 ASP B C 1
ATOM 10414 O O . ASP B 1 349 ? -16.704 83.612 167.924 1.00 54.92 349 ASP B O 1
ATOM 10423 N N . VAL B 1 350 ? -15.349 81.888 168.455 1.00 56.23 350 VAL B N 1
ATOM 10424 C CA . VAL B 1 350 ? -14.202 82.388 167.704 1.00 57.59 350 VAL B CA 1
ATOM 10425 C C . VAL B 1 350 ? -13.883 81.429 166.566 1.00 60.12 350 VAL B C 1
ATOM 10426 O O . VAL B 1 350 ? -12.724 81.294 166.157 1.00 61.26 350 VAL B O 1
ATOM 10439 N N . THR B 1 351 ? -14.913 80.758 166.048 1.00 60.88 351 THR B N 1
ATOM 10440 C CA . THR B 1 351 ? -14.712 79.764 165.001 1.00 64.68 351 THR B CA 1
ATOM 10441 C C . THR B 1 351 ? -13.945 80.341 163.817 1.00 64.76 351 THR B C 1
ATOM 10442 O O . THR B 1 351 ? -12.958 79.757 163.355 1.00 65.56 351 THR B O 1
ATOM 10453 N N . GLU B 1 352 ? -14.384 81.497 163.315 1.00 64.02 352 GLU B N 1
ATOM 10454 C CA . GLU B 1 352 ? -13.802 82.040 162.092 1.00 64.12 352 GLU B CA 1
ATOM 10455 C C . GLU B 1 352 ? -12.333 82.396 162.280 1.00 64.62 352 GLU B C 1
ATOM 10456 O O . GLU B 1 352 ? -11.515 82.170 161.380 1.00 67.42 352 GLU B O 1
ATOM 10468 N N . ARG B 1 353 ? -11.973 82.967 163.432 1.00 63.44 353 ARG B N 1
ATOM 10469 C CA . ARG B 1 353 ? -10.567 83.267 163.677 1.00 65.88 353 ARG B CA 1
ATOM 10470 C C . ARG B 1 353 ? -9.741 81.988 163.671 1.00 68.68 353 ARG B C 1
ATOM 10471 O O . ARG B 1 353 ? -8.650 81.942 163.091 1.00 71.40 353 ARG B O 1
ATOM 10492 N N . VAL B 1 354 ? -10.249 80.938 164.319 1.00 68.08 354 VAL B N 1
ATOM 10493 C CA . VAL B 1 354 ? -9.505 79.689 164.418 1.00 71.71 354 VAL B CA 1
ATOM 10494 C C . VAL B 1 354 ? -9.383 79.028 163.053 1.00 73.09 354 VAL B C 1
ATOM 10495 O O . VAL B 1 354 ? -8.310 78.537 162.683 1.00 74.05 354 VAL B O 1
ATOM 10508 N N . GLU B 1 355 ? -10.474 79.002 162.282 1.00 74.11 355 GLU B N 1
ATOM 10509 C CA . GLU B 1 355 ? -10.407 78.438 160.938 1.00 75.86 355 GLU B CA 1
ATOM 10510 C C . GLU B 1 355 ? -9.298 79.101 160.135 1.00 77.13 355 GLU B C 1
ATOM 10511 O O . GLU B 1 355 ? -8.489 78.423 159.495 1.00 79.63 355 GLU B O 1
ATOM 10523 N N . ARG B 1 356 ? -9.233 80.434 160.174 1.00 75.19 356 ARG B N 1
ATOM 10524 C CA . ARG B 1 356 ? -8.191 81.137 159.436 1.00 76.67 356 ARG B CA 1
ATOM 10525 C C . ARG B 1 356 ? -6.814 80.810 159.999 1.00 78.31 356 ARG B C 1
ATOM 10526 O O . ARG B 1 356 ? -5.872 80.534 159.247 1.00 78.46 356 ARG B O 1
ATOM 10547 N N . ASP B 1 357 ? -6.678 80.844 161.329 1.00 79.90 357 ASP B N 1
ATOM 10548 C CA . ASP B 1 357 ? -5.389 80.569 161.953 1.00 82.18 357 ASP B CA 1
ATOM 10549 C C . ASP B 1 357 ? -4.913 79.151 161.668 1.00 85.75 357 ASP B C 1
ATOM 10550 O O . ASP B 1 357 ? -3.703 78.905 161.604 1.00 88.43 357 ASP B O 1
ATOM 10559 N N . GLN B 1 358 ? -5.841 78.207 161.493 1.00 85.07 358 GLN B N 1
ATOM 10560 C CA . GLN B 1 358 ? -5.446 76.846 161.148 1.00 87.72 358 GLN B CA 1
ATOM 10561 C C . GLN B 1 358 ? -4.886 76.776 159.733 1.00 89.82 358 GLN B C 1
ATOM 10562 O O . GLN B 1 358 ? -3.953 76.008 159.470 1.00 93.11 358 GLN B O 1
ATOM 10576 N N . GLN B 1 359 ? -5.434 77.571 158.805 1.00 88.89 359 GLN B N 1
ATOM 10577 C CA . GLN B 1 359 ? -4.893 77.583 157.449 1.00 90.36 359 GLN B CA 1
ATOM 10578 C C . GLN B 1 359 ? -3.464 78.110 157.446 1.00 92.16 359 GLN B C 1
ATOM 10579 O O . GLN B 1 359 ? -2.620 77.643 156.674 1.00 94.90 359 GLN B O 1
ATOM 10593 N N . LEU B 1 360 ? -3.177 79.091 158.305 1.00 90.93 360 LEU B N 1
ATOM 10594 C CA . LEU B 1 360 ? -1.823 79.622 158.398 1.00 93.12 360 LEU B CA 1
ATOM 10595 C C . LEU B 1 360 ? -0.880 78.606 159.031 1.00 97.78 360 LEU B C 1
ATOM 10596 O O . LEU B 1 360 ? 0.275 78.475 158.609 1.00 99.93 360 LEU B O 1
ATOM 10612 N N . GLU B 1 361 ? -1.351 77.884 160.053 1.00 100.15 361 GLU B N 1
ATOM 10613 C CA . GLU B 1 361 ? -0.600 76.741 160.560 1.00 104.42 361 GLU B CA 1
ATOM 10614 C C . GLU B 1 361 ? -0.246 75.785 159.433 1.00 107.52 361 GLU B C 1
ATOM 10615 O O . GLU B 1 361 ? 0.883 75.287 159.356 1.00 110.92 361 GLU B O 1
ATOM 10627 N N . GLN B 1 362 ? -1.209 75.512 158.551 1.00 106.03 362 GLN B N 1
ATOM 10628 C CA . GLN B 1 362 ? -0.969 74.590 157.448 1.00 109.11 362 GLN B CA 1
ATOM 10629 C C . GLN B 1 362 ? 0.109 75.138 156.521 1.00 111.29 362 GLN B C 1
ATOM 10630 O O . GLN B 1 362 ? 1.018 74.411 156.108 1.00 114.56 362 GLN B O 1
ATOM 10644 N N . LEU B 1 363 ? 0.019 76.428 156.181 1.00 108.96 363 LEU B N 1
ATOM 10645 C CA . LEU B 1 363 ? 1.039 77.045 155.341 1.00 110.74 363 LEU B CA 1
ATOM 10646 C C . LEU B 1 363 ? 2.395 77.051 156.034 1.00 113.83 363 LEU B C 1
ATOM 10647 O O . LEU B 1 363 ? 3.427 76.790 155.403 1.00 116.59 363 LEU B O 1
ATOM 10663 N N . ALA B 1 364 ? 2.414 77.347 157.335 1.00 114.11 364 ALA B N 1
ATOM 10664 C CA . ALA B 1 364 ? 3.663 77.290 158.083 1.00 115.82 364 ALA B CA 1
ATOM 10665 C C . ALA B 1 364 ? 4.270 75.896 158.021 1.00 120.16 364 ALA B C 1
ATOM 10666 O O . ALA B 1 364 ? 5.479 75.744 157.811 1.00 122.23 364 ALA B O 1
ATOM 10673 N N . SER B 1 365 ? 3.442 74.863 158.191 1.00 122.15 365 SER B N 1
ATOM 10674 C CA . SER B 1 365 ? 3.931 73.492 158.123 1.00 127.04 365 SER B CA 1
ATOM 10675 C C . SER B 1 365 ? 4.552 73.175 156.771 1.00 131.12 365 SER B C 1
ATOM 10676 O O . SER B 1 365 ? 5.313 72.207 156.664 1.00 134.79 365 SER B O 1
ATOM 10684 N N . LEU B 1 366 ? 4.238 73.960 155.739 1.00 129.99 366 LEU B N 1
ATOM 10685 C CA . LEU B 1 366 ? 4.878 73.816 154.432 1.00 135.34 366 LEU B CA 1
ATOM 10686 C C . LEU B 1 366 ? 6.057 74.789 154.347 1.00 136.61 366 LEU B C 1
ATOM 10687 O O . LEU B 1 366 ? 6.038 75.793 153.632 1.00 134.49 366 LEU B O 1
ATOM 10703 N N . GLU B 1 367 ? 7.101 74.467 155.107 1.00 141.19 367 GLU B N 1
ATOM 10704 C CA . GLU B 1 367 ? 8.285 75.319 155.179 1.00 143.81 367 GLU B CA 1
ATOM 10705 C C . GLU B 1 367 ? 9.484 74.646 154.516 1.00 147.78 367 GLU B C 1
ATOM 10706 O O . GLU B 1 367 ? 9.677 73.435 154.635 1.00 150.87 367 GLU B O 1
ATOM 10718 N N . SER C 1 11 ? 8.547 115.477 166.859 1.00 83.63 11 SER C N 1
ATOM 10719 C CA . SER C 1 11 ? 7.104 115.688 166.888 1.00 83.36 11 SER C CA 1
ATOM 10720 C C . SER C 1 11 ? 6.784 117.157 166.624 1.00 80.31 11 SER C C 1
ATOM 10721 O O . SER C 1 11 ? 7.505 117.829 165.885 1.00 76.22 11 SER C O 1
ATOM 10728 N N . PHE C 1 12 ? 5.703 117.653 167.223 1.00 80.17 12 PHE C N 1
ATOM 10729 C CA . PHE C 1 12 ? 5.275 119.025 167.004 1.00 80.42 12 PHE C CA 1
ATOM 10730 C C . PHE C 1 12 ? 4.636 119.568 168.272 1.00 80.82 12 PHE C C 1
ATOM 10731 O O . PHE C 1 12 ? 4.167 118.814 169.129 1.00 84.15 12 PHE C O 1
ATOM 10748 N N . GLY C 1 13 ? 4.626 120.897 168.375 1.00 79.48 13 GLY C N 1
ATOM 10749 C CA . GLY C 1 13 ? 3.975 121.570 169.479 1.00 82.04 13 GLY C CA 1
ATOM 10750 C C . GLY C 1 13 ? 3.266 122.819 168.995 1.00 83.60 13 GLY C C 1
ATOM 10751 O O . GLY C 1 13 ? 3.521 123.319 167.897 1.00 83.31 13 GLY C O 1
ATOM 10755 N N . SER C 1 14 ? 2.369 123.321 169.840 1.00 85.45 14 SER C N 1
ATOM 10756 C CA . SER C 1 14 ? 1.507 124.435 169.478 1.00 88.16 14 SER C CA 1
ATOM 10757 C C . SER C 1 14 ? 1.544 125.514 170.552 1.00 91.85 14 SER C C 1
ATOM 10758 O O . SER C 1 14 ? 1.929 125.272 171.699 1.00 94.00 14 SER C O 1
ATOM 10766 N N . PHE C 1 15 ? 1.133 126.717 170.155 1.00 93.32 15 PHE C N 1
ATOM 10767 C CA . PHE C 1 15 ? 0.922 127.816 171.085 1.00 95.67 15 PHE C CA 1
ATOM 10768 C C . PHE C 1 15 ? -0.239 128.658 170.574 1.00 97.73 15 PHE C C 1
ATOM 10769 O O . PHE C 1 15 ? -0.599 128.604 169.395 1.00 95.97 15 PHE C O 1
ATOM 10786 N N . VAL C 1 16 ? -0.820 129.443 171.479 1.00 101.85 16 VAL C N 1
ATOM 10787 C CA . VAL C 1 16 ? -1.888 130.378 171.144 1.00 104.68 16 VAL C CA 1
ATOM 10788 C C . VAL C 1 16 ? -1.519 131.745 171.702 1.00 107.83 16 VAL C C 1
ATOM 10789 O O . VAL C 1 16 ? -1.084 131.853 172.854 1.00 108.80 16 VAL C O 1
ATOM 10802 N N . LEU C 1 17 ? -1.696 132.784 170.888 1.00 109.71 17 LEU C N 1
ATOM 10803 C CA . LEU C 1 17 ? -1.271 134.137 171.230 1.00 111.45 17 LEU C CA 1
ATOM 10804 C C . LEU C 1 17 ? -2.436 135.100 171.070 1.00 114.48 17 LEU C C 1
ATOM 10805 O O . LEU C 1 17 ? -2.921 135.304 169.953 1.00 114.18 17 LEU C O 1
ATOM 10821 N N . ASP C 1 18 ? -2.871 135.702 172.176 1.00 116.89 18 ASP C N 1
ATOM 10822 C CA . ASP C 1 18 ? -3.927 136.706 172.118 1.00 121.26 18 ASP C CA 1
ATOM 10823 C C . ASP C 1 18 ? -3.387 137.980 171.476 1.00 121.49 18 ASP C C 1
ATOM 10824 O O . ASP C 1 18 ? -2.304 138.456 171.833 1.00 123.60 18 ASP C O 1
ATOM 10833 N N . ALA C 1 19 ? -4.140 138.533 170.524 1.00 122.57 19 ALA C N 1
ATOM 10834 C CA . ALA C 1 19 ? -3.650 139.672 169.753 1.00 121.10 19 ALA C CA 1
ATOM 10835 C C . ALA C 1 19 ? -3.431 140.891 170.642 1.00 128.16 19 ALA C C 1
ATOM 10836 O O . ALA C 1 19 ? -2.304 141.379 170.788 1.00 127.69 19 ALA C O 1
ATOM 10843 N N . GLY C 1 20 ? -4.506 141.400 171.245 1.00 133.58 20 GLY C N 1
ATOM 10844 C CA . GLY C 1 20 ? -4.405 142.637 172.004 1.00 140.04 20 GLY C CA 1
ATOM 10845 C C . GLY C 1 20 ? -3.570 142.498 173.262 1.00 141.57 20 GLY C C 1
ATOM 10846 O O . GLY C 1 20 ? -2.787 143.390 173.600 1.00 144.47 20 GLY C O 1
ATOM 10850 N N . SER C 1 21 ? -3.728 141.384 173.975 1.00 139.36 21 SER C N 1
ATOM 10851 C CA . SER C 1 21 ? -3.090 141.197 175.270 1.00 138.28 21 SER C CA 1
ATOM 10852 C C . SER C 1 21 ? -1.764 140.456 175.189 1.00 132.51 21 SER C C 1
ATOM 10853 O O . SER C 1 21 ? -1.056 140.377 176.199 1.00 134.48 21 SER C O 1
ATOM 10861 N N . ALA C 1 22 ? -1.409 139.918 174.022 1.00 126.89 22 ALA C N 1
ATOM 10862 C CA . ALA C 1 22 ? -0.186 139.133 173.867 1.00 122.31 22 ALA C CA 1
ATOM 10863 C C . ALA C 1 22 ? -0.112 137.998 174.885 1.00 122.06 22 ALA C C 1
ATOM 10864 O O . ALA C 1 22 ? 0.975 137.543 175.250 1.00 119.00 22 ALA C O 1
ATOM 10871 N N . ARG C 1 23 ? -1.265 137.532 175.362 1.00 124.13 23 ARG C N 1
ATOM 10872 C CA . ARG C 1 23 ? -1.285 136.356 176.223 1.00 125.94 23 ARG C CA 1
ATOM 10873 C C . ARG C 1 23 ? -0.861 135.144 175.400 1.00 119.71 23 ARG C C 1
ATOM 10874 O O . ARG C 1 23 ? -1.484 134.829 174.381 1.00 120.59 23 ARG C O 1
ATOM 10878 N N . PHE C 1 24 ? 0.190 134.464 175.848 1.00 116.76 24 PHE C N 1
ATOM 10879 C CA . PHE C 1 24 ? 0.810 133.373 175.104 1.00 108.29 24 PHE C CA 1
ATOM 10880 C C . PHE C 1 24 ? 0.719 132.100 175.929 1.00 106.50 24 PHE C C 1
ATOM 10881 O O . PHE C 1 24 ? 1.252 132.039 177.042 1.00 107.92 24 PHE C O 1
ATOM 10898 N N . VAL C 1 25 ? 0.049 131.089 175.383 1.00 103.49 25 VAL C N 1
ATOM 10899 C CA . VAL C 1 25 ? -0.117 129.800 176.044 1.00 104.91 25 VAL C CA 1
ATOM 10900 C C . VAL C 1 25 ? 0.485 128.736 175.136 1.00 101.85 25 VAL C C 1
ATOM 10901 O O . VAL C 1 25 ? -0.071 128.430 174.073 1.00 100.13 25 VAL C O 1
ATOM 10914 N N . GLY C 1 26 ? 1.614 128.173 175.551 1.00 101.77 26 GLY C N 1
ATOM 10915 C CA . GLY C 1 26 ? 2.267 127.105 174.812 1.00 98.80 26 GLY C CA 1
ATOM 10916 C C . GLY C 1 26 ? 1.993 125.764 175.469 1.00 99.92 26 GLY C C 1
ATOM 10917 O O . GLY C 1 26 ? 2.001 125.647 176.694 1.00 103.08 26 GLY C O 1
ATOM 10921 N N . SER C 1 27 ? 1.754 124.754 174.639 1.00 97.94 27 SER C N 1
ATOM 10922 C CA . SER C 1 27 ? 1.416 123.437 175.151 1.00 98.64 27 SER C CA 1
ATOM 10923 C C . SER C 1 27 ? 2.645 122.758 175.752 1.00 99.56 27 SER C C 1
ATOM 10924 O O . SER C 1 27 ? 3.793 123.101 175.454 1.00 98.05 27 SER C O 1
ATOM 10932 N N . ASP C 1 28 ? 2.383 121.774 176.616 1.00 102.26 28 ASP C N 1
ATOM 10933 C CA . ASP C 1 28 ? 3.453 120.931 177.139 1.00 103.91 28 ASP C CA 1
ATOM 10934 C C . ASP C 1 28 ? 4.273 120.324 176.009 1.00 100.70 28 ASP C C 1
ATOM 10935 O O . ASP C 1 28 ? 5.500 120.206 176.113 1.00 99.21 28 ASP C O 1
ATOM 10944 N N . GLU C 1 29 ? 3.611 119.940 174.914 1.00 100.23 29 GLU C N 1
ATOM 10945 C CA . GLU C 1 29 ? 4.315 119.309 173.804 1.00 97.66 29 GLU C CA 1
ATOM 10946 C C . GLU C 1 29 ? 5.288 120.269 173.129 1.00 94.46 29 GLU C C 1
ATOM 10947 O O . GLU C 1 29 ? 6.324 119.833 172.612 1.00 93.52 29 GLU C O 1
ATOM 10959 N N . LEU C 1 30 ? 4.975 121.569 173.111 1.00 92.83 30 LEU C N 1
ATOM 10960 C CA . LEU C 1 30 ? 5.891 122.540 172.519 1.00 90.87 30 LEU C CA 1
ATOM 10961 C C . LEU C 1 30 ? 7.200 122.606 173.293 1.00 92.20 30 LEU C C 1
ATOM 10962 O O . LEU C 1 30 ? 8.280 122.675 172.696 1.00 91.45 30 LEU C O 1
ATOM 10978 N N . ALA C 1 31 ? 7.128 122.588 174.625 1.00 95.57 31 ALA C N 1
ATOM 10979 C CA . ALA C 1 31 ? 8.349 122.547 175.420 1.00 96.84 31 ALA C CA 1
ATOM 10980 C C . ALA C 1 31 ? 9.214 121.361 175.018 1.00 96.14 31 ALA C C 1
ATOM 10981 O O . ALA C 1 31 ? 10.438 121.485 174.894 1.00 96.80 31 ALA C O 1
ATOM 10988 N N . LEU C 1 32 ? 8.592 120.201 174.805 1.00 95.81 32 LEU C N 1
ATOM 10989 C CA . LEU C 1 32 ? 9.345 119.003 174.452 1.00 96.02 32 LEU C CA 1
ATOM 10990 C C . LEU C 1 32 ? 10.020 119.152 173.094 1.00 93.88 32 LEU C C 1
ATOM 10991 O O . LEU C 1 32 ? 11.185 118.770 172.930 1.00 93.66 32 LEU C O 1
ATOM 11007 N N . VAL C 1 33 ? 9.305 119.694 172.105 1.00 91.99 33 VAL C N 1
ATOM 11008 C CA . VAL C 1 33 ? 9.908 119.928 170.795 1.00 91.92 33 VAL C CA 1
ATOM 11009 C C . VAL C 1 33 ? 11.129 120.829 170.926 1.00 94.23 33 VAL C C 1
ATOM 11010 O O . VAL C 1 33 ? 12.169 120.585 170.303 1.00 94.04 33 VAL C O 1
ATOM 11023 N N . LEU C 1 34 ? 11.023 121.885 171.740 1.00 98.22 34 LEU C N 1
ATOM 11024 C CA . LEU C 1 34 ? 12.132 122.820 171.901 1.00 100.03 34 LEU C CA 1
ATOM 11025 C C . LEU C 1 34 ? 13.298 122.187 172.650 1.00 104.93 34 LEU C C 1
ATOM 11026 O O . LEU C 1 34 ? 14.450 122.590 172.454 1.00 104.84 34 LEU C O 1
ATOM 11042 N N . GLY C 1 35 ? 13.023 121.201 173.502 1.00 109.33 35 GLY C N 1
ATOM 11043 C CA . GLY C 1 35 ? 14.067 120.516 174.236 1.00 115.55 35 GLY C CA 1
ATOM 11044 C C . GLY C 1 35 ? 13.802 120.435 175.725 1.00 121.69 35 GLY C C 1
ATOM 11045 O O . GLY C 1 35 ? 13.887 119.350 176.309 1.00 123.84 35 GLY C O 1
ATOM 11049 N N . PHE C 1 36 ? 13.479 121.559 176.358 1.00 125.32 36 PHE C N 1
ATOM 11050 C CA . PHE C 1 36 ? 13.247 121.543 177.795 1.00 129.93 36 PHE C CA 1
ATOM 11051 C C . PHE C 1 36 ? 11.978 120.759 178.113 1.00 130.15 36 PHE C C 1
ATOM 11052 O O . PHE C 1 36 ? 10.972 120.852 177.405 1.00 128.16 36 PHE C O 1
ATOM 11069 N N . ALA C 1 37 ? 12.034 119.984 179.195 1.00 132.04 37 ALA C N 1
ATOM 11070 C CA . ALA C 1 37 ? 10.877 119.252 179.680 1.00 133.65 37 ALA C CA 1
ATOM 11071 C C . ALA C 1 37 ? 9.841 120.191 180.294 1.00 138.41 37 ALA C C 1
ATOM 11072 O O . ALA C 1 37 ? 10.158 121.317 180.684 1.00 139.68 37 ALA C O 1
ATOM 11079 N N . PRO C 1 38 ? 8.583 119.747 180.382 1.00 140.66 38 PRO C N 1
ATOM 11080 C CA . PRO C 1 38 ? 7.540 120.606 180.968 1.00 144.38 38 PRO C CA 1
ATOM 11081 C C . PRO C 1 38 ? 7.887 121.104 182.360 1.00 148.69 38 PRO C C 1
ATOM 11082 O O . PRO C 1 38 ? 7.504 122.225 182.720 1.00 149.71 38 PRO C O 1
ATOM 11093 N N . GLY C 1 39 ? 8.602 120.306 183.158 1.00 152.74 39 GLY C N 1
ATOM 11094 C CA . GLY C 1 39 ? 8.972 120.743 184.491 1.00 157.24 39 GLY C CA 1
ATOM 11095 C C . GLY C 1 39 ? 9.972 121.878 184.490 1.00 157.30 39 GLY C C 1
ATOM 11096 O O . GLY C 1 39 ? 10.069 122.607 185.483 1.00 161.34 39 GLY C O 1
ATOM 11100 N N . ASP C 1 40 ? 10.721 122.041 183.397 1.00 152.47 40 ASP C N 1
ATOM 11101 C CA . ASP C 1 40 ? 11.617 123.185 183.274 1.00 153.72 40 ASP C CA 1
ATOM 11102 C C . ASP C 1 40 ? 10.813 124.458 183.047 1.00 153.49 40 ASP C C 1
ATOM 11103 O O . ASP C 1 40 ? 11.282 125.559 183.359 1.00 156.36 40 ASP C O 1
ATOM 11112 N N . VAL C 1 41 ? 9.610 124.311 182.488 1.00 151.59 41 VAL C N 1
ATOM 11113 C CA . VAL C 1 41 ? 8.545 125.311 182.487 1.00 151.22 41 VAL C CA 1
ATOM 11114 C C . VAL C 1 41 ? 9.054 126.706 182.144 1.00 149.69 41 VAL C C 1
ATOM 11115 O O . VAL C 1 41 ? 9.050 127.614 182.980 1.00 153.41 41 VAL C O 1
ATOM 11128 N N . VAL C 1 42 ? 9.469 126.890 180.894 1.00 144.13 42 VAL C N 1
ATOM 11129 C CA . VAL C 1 42 ? 9.736 128.210 180.329 1.00 142.65 42 VAL C CA 1
ATOM 11130 C C . VAL C 1 42 ? 8.817 128.372 179.123 1.00 137.41 42 VAL C C 1
ATOM 11131 O O . VAL C 1 42 ? 8.852 127.552 178.196 1.00 134.30 42 VAL C O 1
ATOM 11144 N N . LEU C 1 43 ? 7.988 129.420 179.139 1.00 136.11 43 LEU C N 1
ATOM 11145 C CA . LEU C 1 43 ? 6.894 129.562 178.181 1.00 131.11 43 LEU C CA 1
ATOM 11146 C C . LEU C 1 43 ? 6.844 130.972 177.587 1.00 129.23 43 LEU C C 1
ATOM 11147 O O . LEU C 1 43 ? 5.826 131.653 177.697 1.00 132.51 43 LEU C O 1
ATOM 11163 N N . THR C 1 44 ? 7.909 131.416 176.926 1.00 124.76 44 THR C N 1
ATOM 11164 C CA . THR C 1 44 ? 7.839 132.754 176.347 1.00 122.27 44 THR C CA 1
ATOM 11165 C C . THR C 1 44 ? 8.149 132.725 174.859 1.00 115.67 44 THR C C 1
ATOM 11166 O O . THR C 1 44 ? 8.871 131.844 174.387 1.00 112.94 44 THR C O 1
ATOM 11177 N N . PRO C 1 45 ? 7.610 133.680 174.085 1.00 113.05 45 PRO C N 1
ATOM 11178 C CA . PRO C 1 45 ? 8.019 133.774 172.670 1.00 109.31 45 PRO C CA 1
ATOM 11179 C C . PRO C 1 45 ? 9.508 134.002 172.487 1.00 109.41 45 PRO C C 1
ATOM 11180 O O . PRO C 1 45 ? 10.112 133.421 171.575 1.00 106.82 45 PRO C O 1
ATOM 11191 N N . ALA C 1 46 ? 10.121 134.848 173.321 1.00 111.70 46 ALA C N 1
ATOM 11192 C CA . ALA C 1 46 ? 11.566 135.033 173.250 1.00 114.02 46 ALA C CA 1
ATOM 11193 C C . ALA C 1 46 ? 12.294 133.705 173.394 1.00 110.22 46 ALA C C 1
ATOM 11194 O O . ALA C 1 46 ? 13.405 133.542 172.878 1.00 110.66 46 ALA C O 1
ATOM 11201 N N . VAL C 1 47 ? 11.678 132.747 174.088 1.00 108.32 47 VAL C N 1
ATOM 11202 C CA . VAL C 1 47 ? 12.279 131.430 174.262 1.00 103.89 47 VAL C CA 1
ATOM 11203 C C . VAL C 1 47 ? 12.174 130.618 172.977 1.00 99.83 47 VAL C C 1
ATOM 11204 O O . VAL C 1 47 ? 13.112 129.905 172.601 1.00 98.64 47 VAL C O 1
ATOM 11217 N N . VAL C 1 48 ? 11.029 130.693 172.292 1.00 98.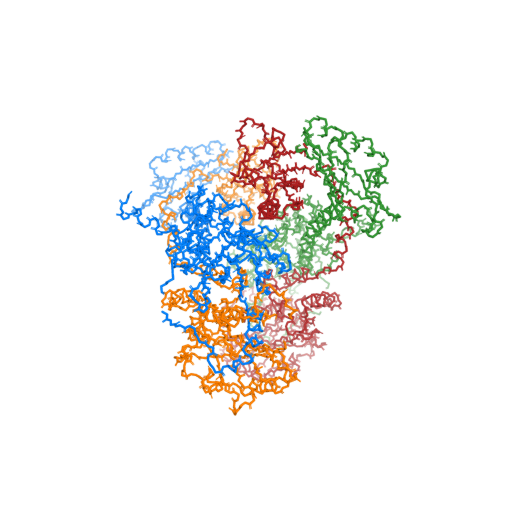26 48 VAL C N 1
ATOM 11218 C CA . VAL C 1 48 ? 10.909 130.049 170.985 1.00 95.66 48 VAL C CA 1
ATOM 11219 C C . VAL C 1 48 ? 12.031 130.541 170.083 1.00 97.00 48 VAL C C 1
ATOM 11220 O O . VAL C 1 48 ? 12.787 129.752 169.504 1.00 96.83 48 VAL C O 1
ATOM 11233 N N . LEU C 1 49 ? 12.157 131.863 169.960 1.00 99.26 49 LEU C N 1
ATOM 11234 C CA . LEU C 1 49 ? 13.242 132.448 169.184 1.00 100.33 49 LEU C CA 1
ATOM 11235 C C . LEU C 1 49 ? 14.601 132.060 169.751 1.00 103.06 49 LEU C C 1
ATOM 11236 O O . LEU C 1 49 ? 15.576 131.942 169.001 1.00 103.53 49 LEU C O 1
ATOM 11252 N N . ALA C 1 50 ? 14.685 131.853 171.069 1.00 105.32 50 ALA C N 1
ATOM 11253 C CA . ALA C 1 50 ? 15.947 131.474 171.690 1.00 107.51 50 ALA C CA 1
ATOM 11254 C C . ALA C 1 50 ? 16.387 130.073 171.292 1.00 105.13 50 ALA C C 1
ATOM 11255 O O . ALA C 1 50 ? 17.583 129.769 171.359 1.00 105.94 50 ALA C O 1
ATOM 11262 N N . HIS C 1 51 ? 15.453 129.219 170.882 1.00 103.14 51 HIS C N 1
ATOM 11263 C CA . HIS C 1 51 ? 15.763 127.886 170.387 1.00 102.88 51 HIS C CA 1
ATOM 11264 C C . HIS C 1 51 ? 15.763 127.817 168.866 1.00 101.83 51 HIS C C 1
ATOM 11265 O O . HIS C 1 51 ? 15.933 126.730 168.306 1.00 99.99 51 HIS C O 1
ATOM 11279 N N . LEU C 1 52 ? 15.572 128.947 168.193 1.00 103.39 52 LEU C N 1
ATOM 11280 C CA . LEU C 1 52 ? 15.682 129.038 166.746 1.00 103.72 52 LEU C CA 1
ATOM 11281 C C . LEU C 1 52 ? 17.114 129.381 166.350 1.00 107.09 52 LEU C C 1
ATOM 11282 O O . LEU C 1 52 ? 17.907 129.872 167.156 1.00 110.37 52 LEU C O 1
ATOM 11298 N N . HIS C 1 53 ? 17.440 129.120 165.086 1.00 107.20 53 HIS C N 1
ATOM 11299 C CA . HIS C 1 53 ? 18.765 129.506 164.621 1.00 110.24 53 HIS C CA 1
ATOM 11300 C C . HIS C 1 53 ? 18.811 131.015 164.378 1.00 111.19 53 HIS C C 1
ATOM 11301 O O . HIS C 1 53 ? 17.842 131.591 163.875 1.00 110.62 53 HIS C O 1
ATOM 11315 N N . PRO C 1 54 ? 19.921 131.683 164.742 1.00 113.40 54 PRO C N 1
ATOM 11316 C CA . PRO C 1 54 ? 20.028 133.132 164.515 1.00 115.33 54 PRO C CA 1
ATOM 11317 C C . PRO C 1 54 ? 19.525 133.620 163.165 1.00 113.73 54 PRO C C 1
ATOM 11318 O O . PRO C 1 54 ? 18.914 134.691 163.086 1.00 115.45 54 PRO C O 1
ATOM 11329 N N . ASP C 1 55 ? 19.762 132.854 162.098 1.00 110.94 55 ASP C N 1
ATOM 11330 C CA . ASP C 1 55 ? 19.406 133.318 160.762 1.00 108.79 55 ASP C CA 1
ATOM 11331 C C . ASP C 1 55 ? 17.903 133.286 160.509 1.00 104.08 55 ASP C C 1
ATOM 11332 O O . ASP C 1 55 ? 17.423 134.002 159.624 1.00 105.06 55 ASP C O 1
ATOM 11341 N N . ASP C 1 56 ? 17.154 132.485 161.264 1.00 99.61 56 ASP C N 1
ATOM 11342 C CA . ASP C 1 56 ? 15.709 132.400 161.099 1.00 96.40 56 ASP C CA 1
ATOM 11343 C C . ASP C 1 56 ? 14.941 133.383 161.974 1.00 95.93 56 ASP C C 1
ATOM 11344 O O . ASP C 1 56 ? 13.746 133.595 161.737 1.00 94.66 56 ASP C O 1
ATOM 11353 N N . ARG C 1 57 ? 15.589 133.979 162.977 1.00 97.60 57 ARG C N 1
ATOM 11354 C CA . ARG C 1 57 ? 14.860 134.745 163.984 1.00 96.57 57 ARG C CA 1
ATOM 11355 C C . ARG C 1 57 ? 14.103 135.922 163.380 1.00 96.44 57 ARG C C 1
ATOM 11356 O O . ARG C 1 57 ? 12.952 136.176 163.754 1.00 94.02 57 ARG C O 1
ATOM 11377 N N . LEU C 1 58 ? 14.715 136.650 162.444 1.00 98.56 58 LEU C N 1
ATOM 11378 C CA . LEU C 1 58 ? 14.026 137.808 161.882 1.00 101.73 58 LEU C CA 1
ATOM 11379 C C . LEU C 1 58 ? 12.781 137.387 161.112 1.00 99.51 58 LEU C C 1
ATOM 11380 O O . LEU C 1 58 ? 11.717 137.999 161.255 1.00 99.57 58 LEU C O 1
ATOM 11396 N N . GLU C 1 59 ? 12.891 136.341 160.289 1.00 98.66 59 GLU C N 1
ATOM 11397 C CA . GLU C 1 59 ? 11.740 135.897 159.511 1.00 95.94 59 GLU C CA 1
ATOM 11398 C C . GLU C 1 59 ? 10.650 135.322 160.410 1.00 93.23 59 GLU C C 1
ATOM 11399 O O . GLU C 1 59 ? 9.457 135.488 160.127 1.00 92.23 59 GLU C O 1
ATOM 11411 N N . TRP C 1 60 ? 11.034 134.642 161.494 1.00 92.81 60 TRP C N 1
ATOM 11412 C CA . TRP C 1 60 ? 10.035 134.070 162.393 1.00 90.78 60 TRP C CA 1
ATOM 11413 C C . TRP C 1 60 ? 9.226 135.168 163.077 1.00 90.58 60 TRP C C 1
ATOM 11414 O O . TRP C 1 60 ? 7.990 135.138 163.069 1.00 88.29 60 TRP C O 1
ATOM 11435 N N . GLN C 1 61 ? 9.908 136.147 163.678 1.00 93.04 61 GLN C N 1
ATOM 11436 C CA . GLN C 1 61 ? 9.206 137.286 164.259 1.00 95.47 61 GLN C CA 1
ATOM 11437 C C . GLN C 1 61 ? 8.349 137.987 163.213 1.00 95.61 61 GLN C C 1
ATOM 11438 O O . GLN C 1 61 ? 7.180 138.304 163.460 1.00 95.39 61 GLN C O 1
ATOM 11452 N N . ALA C 1 62 ? 8.919 138.237 162.031 1.00 96.00 62 ALA C N 1
ATOM 11453 C CA . ALA C 1 62 ? 8.175 138.924 160.981 1.00 89.83 62 ALA C CA 1
ATOM 11454 C C . ALA C 1 62 ? 6.946 138.129 160.562 1.00 98.93 62 ALA C C 1
ATOM 11455 O O . ALA C 1 62 ? 5.858 138.694 160.399 1.00 99.28 62 ALA C O 1
ATOM 11462 N N . GLY C 1 63 ? 7.097 136.815 160.380 1.00 97.34 63 GLY C N 1
ATOM 11463 C CA . GLY C 1 63 ? 5.955 135.991 160.021 1.00 95.77 63 GLY C CA 1
ATOM 11464 C C . GLY C 1 63 ? 4.853 136.041 161.061 1.00 96.54 63 GLY C C 1
ATOM 11465 O O . GLY C 1 63 ? 3.666 136.030 160.725 1.00 96.00 63 GLY C O 1
ATOM 11469 N N . LEU C 1 64 ? 5.231 136.097 162.339 1.00 98.40 64 LEU C N 1
ATOM 11470 C CA . LEU C 1 64 ? 4.240 136.198 163.404 1.00 101.13 64 LEU C CA 1
ATOM 11471 C C . LEU C 1 64 ? 3.517 137.539 163.357 1.00 107.01 64 LEU C C 1
ATOM 11472 O O . LEU C 1 64 ? 2.298 137.600 163.558 1.00 106.06 64 LEU C O 1
ATOM 11488 N N . GLN C 1 65 ? 4.249 138.624 163.091 1.00 114.26 65 GLN C N 1
ATOM 11489 C CA . GLN C 1 65 ? 3.616 139.934 163.001 1.00 119.62 65 GLN C CA 1
ATOM 11490 C C . GLN C 1 65 ? 2.694 140.031 161.793 1.00 119.65 65 GLN C C 1
ATOM 11491 O O . GLN C 1 65 ? 1.655 140.698 161.864 1.00 121.58 65 GLN C O 1
ATOM 11505 N N . ARG C 1 66 ? 3.046 139.381 160.681 1.00 114.80 66 ARG C N 1
ATOM 11506 C CA . ARG C 1 66 ? 2.185 139.436 159.504 1.00 113.49 66 ARG C CA 1
ATOM 11507 C C . ARG C 1 66 ? 0.852 138.750 159.774 1.00 113.68 66 ARG C C 1
ATOM 11508 O O . ARG C 1 66 ? -0.213 139.297 159.465 1.00 116.31 66 ARG C O 1
ATOM 11529 N N . CYS C 1 67 ? 0.889 137.545 160.348 1.00 110.04 67 CYS C N 1
ATOM 11530 C CA . CYS C 1 67 ? -0.354 136.842 160.643 1.00 109.84 67 CYS C CA 1
ATOM 11531 C C . CYS C 1 67 ? -1.205 137.620 161.640 1.00 110.84 67 CYS C C 1
ATOM 11532 O O . CYS C 1 67 ? -2.437 137.597 161.554 1.00 112.07 67 CYS C O 1
ATOM 11540 N N . LEU C 1 68 ? -0.571 138.311 162.589 1.00 111.79 68 LEU C N 1
ATOM 11541 C CA . LEU C 1 68 ? -1.313 139.172 163.505 1.00 116.91 68 LEU C CA 1
ATOM 11542 C C . LEU C 1 68 ? -1.962 140.338 162.767 1.00 120.29 68 LEU C C 1
ATOM 11543 O O . LEU C 1 68 ? -3.174 140.555 162.872 1.00 122.52 68 LEU C O 1
ATOM 11559 N N . ALA C 1 69 ? -1.167 141.107 162.020 1.00 119.58 69 ALA C N 1
ATOM 11560 C CA . ALA C 1 69 ? -1.687 142.319 161.396 1.00 124.91 69 ALA C CA 1
ATOM 11561 C C . ALA C 1 69 ? -2.675 141.997 160.280 1.00 123.90 69 ALA C C 1
ATOM 11562 O O . ALA C 1 69 ? -3.781 142.549 160.241 1.00 127.81 69 ALA C O 1
ATOM 11569 N N . THR C 1 70 ? -2.295 141.105 159.363 1.00 119.65 70 THR C N 1
ATOM 11570 C CA . THR C 1 70 ? -3.145 140.796 158.219 1.00 117.68 70 THR C CA 1
ATOM 11571 C C . THR C 1 70 ? -4.224 139.777 158.560 1.00 115.65 70 THR C C 1
ATOM 11572 O O . THR C 1 70 ? -5.325 139.833 158.000 1.00 117.20 70 THR C O 1
ATOM 11583 N N . GLY C 1 71 ? -3.929 138.846 159.463 1.00 112.96 71 GLY C N 1
ATOM 11584 C CA . GLY C 1 71 ? -4.800 137.725 159.724 1.00 112.13 71 GLY C CA 1
ATOM 11585 C C . GLY C 1 71 ? -4.722 136.607 158.709 1.00 111.38 71 GLY C C 1
ATOM 11586 O O . GLY C 1 71 ? -5.440 135.609 158.859 1.00 109.84 71 GLY C O 1
ATOM 11590 N N . ARG C 1 72 ? -3.880 136.734 157.680 1.00 112.91 72 ARG C N 1
ATOM 11591 C CA . ARG C 1 72 ? -3.742 135.631 156.738 1.00 112.23 72 ARG C CA 1
ATOM 11592 C C . ARG C 1 72 ? -2.650 134.664 157.190 1.00 109.12 72 ARG C C 1
ATOM 11593 O O . ARG C 1 72 ? -1.644 135.088 157.768 1.00 107.80 72 ARG C O 1
ATOM 11614 N N . PRO C 1 73 ? -2.847 133.371 156.936 1.00 105.32 73 PRO C N 1
ATOM 11615 C CA . PRO C 1 73 ? -1.878 132.373 157.399 1.00 102.53 73 PRO C CA 1
ATOM 11616 C C . PRO C 1 73 ? -0.483 132.609 156.840 1.00 99.26 73 PRO C C 1
ATOM 11617 O O . PRO C 1 73 ? -0.304 133.154 155.749 1.00 103.37 73 PRO C O 1
ATOM 11628 N N . VAL C 1 74 ? 0.511 132.177 157.612 1.00 94.56 74 VAL C N 1
ATOM 11629 C CA . VAL C 1 74 ? 1.918 132.324 157.259 1.00 91.86 74 VAL C CA 1
ATOM 11630 C C . VAL C 1 74 ? 2.638 131.034 157.629 1.00 89.73 74 VAL C C 1
ATOM 11631 O O . VAL C 1 74 ? 2.316 130.399 158.639 1.00 83.53 74 VAL C O 1
ATOM 11644 N N . VAL C 1 75 ? 3.619 130.652 156.813 1.00 89.26 75 VAL C N 1
ATOM 11645 C CA . VAL C 1 75 ? 4.456 129.486 157.066 1.00 91.85 75 VAL C CA 1
ATOM 11646 C C . VAL C 1 75 ? 5.909 129.934 157.070 1.00 91.18 75 VAL C C 1
ATOM 11647 O O . VAL C 1 75 ? 6.329 130.717 156.212 1.00 96.30 75 VAL C O 1
ATOM 11660 N N . VAL C 1 76 ? 6.677 129.424 158.030 1.00 88.36 76 VAL C N 1
ATOM 11661 C CA . VAL C 1 76 ? 8.067 129.819 158.218 1.00 91.09 76 VAL C CA 1
ATOM 11662 C C . VAL C 1 76 ? 8.926 128.564 158.280 1.00 89.48 76 VAL C C 1
ATOM 11663 O O . VAL C 1 76 ? 8.734 127.719 159.164 1.00 87.71 76 VAL C O 1
ATOM 11676 N N . ASN C 1 77 ? 9.865 128.442 157.346 1.00 87.63 77 ASN C N 1
ATOM 11677 C CA . ASN C 1 77 ? 10.872 127.392 157.394 1.00 85.58 77 ASN C CA 1
ATOM 11678 C C . ASN C 1 77 ? 12.070 127.880 158.198 1.00 85.82 77 ASN C C 1
ATOM 11679 O O . ASN C 1 77 ? 12.518 129.018 158.038 1.00 89.49 77 ASN C O 1
ATOM 11690 N N . HIS C 1 78 ? 12.585 127.013 159.062 1.00 83.95 78 HIS C N 1
ATOM 11691 C CA . HIS C 1 78 ? 13.678 127.387 159.949 1.00 83.32 78 HIS C CA 1
ATOM 11692 C C . HIS C 1 78 ? 14.307 126.120 160.511 1.00 81.77 78 HIS C C 1
ATOM 11693 O O . HIS C 1 78 ? 13.926 125.000 160.156 1.00 80.67 78 HIS C O 1
ATOM 11707 N N . LEU C 1 79 ? 15.272 126.310 161.403 1.00 82.06 79 LEU C N 1
ATOM 11708 C CA . LEU C 1 79 ? 15.918 125.224 162.121 1.00 82.71 79 LEU C CA 1
ATOM 11709 C C . LEU C 1 79 ? 15.564 125.317 163.601 1.00 83.09 79 LEU C C 1
ATOM 11710 O O . LEU C 1 79 ? 15.006 126.313 164.072 1.00 83.00 79 LEU C O 1
ATOM 11726 N N . LEU C 1 80 ? 15.895 124.257 164.332 1.00 83.95 80 LEU C N 1
ATOM 11727 C CA . LEU C 1 80 ? 15.721 124.204 165.777 1.00 84.54 80 LEU C CA 1
ATOM 11728 C C . LEU C 1 80 ? 17.048 123.869 166.437 1.00 88.20 80 LEU C C 1
ATOM 11729 O O . LEU C 1 80 ? 17.711 122.900 166.052 1.00 88.75 80 LEU C O 1
ATOM 11745 N N . LEU C 1 81 ? 17.428 124.668 167.428 1.00 92.81 81 LEU C N 1
ATOM 11746 C CA . LEU C 1 81 ? 18.674 124.445 168.141 1.00 96.99 81 LEU C CA 1
ATOM 11747 C C . LEU C 1 81 ? 18.497 123.259 169.079 1.00 99.85 81 LEU C C 1
ATOM 11748 O O . LEU C 1 81 ? 17.509 123.179 169.817 1.00 98.70 81 LEU C O 1
ATOM 11764 N N . THR C 1 82 ? 19.450 122.336 169.041 1.00 103.21 82 THR C N 1
ATOM 11765 C CA . THR C 1 82 ? 19.431 121.145 169.877 1.00 108.10 82 THR C CA 1
ATOM 11766 C C . THR C 1 82 ? 20.613 121.227 170.829 1.00 114.56 82 THR C C 1
ATOM 11767 O O . THR C 1 82 ? 21.748 121.449 170.394 1.00 117.46 82 THR C O 1
ATOM 11778 N N . ALA C 1 83 ? 20.347 121.055 172.123 1.00 117.99 83 ALA C N 1
ATOM 11779 C CA . ALA C 1 83 ? 21.395 121.215 173.122 1.00 123.27 83 ALA C CA 1
ATOM 11780 C C . ALA C 1 83 ? 22.563 120.281 172.836 1.00 127.12 83 ALA C C 1
ATOM 11781 O O . ALA C 1 83 ? 22.446 119.060 172.983 1.00 126.98 83 ALA C O 1
ATOM 11788 N N . GLU C 1 84 ? 23.696 120.856 172.425 1.00 132.10 84 GLU C N 1
ATOM 11789 C CA . GLU C 1 84 ? 24.914 120.089 172.163 1.00 135.90 84 GLU C CA 1
ATOM 11790 C C . GLU C 1 84 ? 24.700 119.064 171.051 1.00 133.27 84 GLU C C 1
ATOM 11791 O O . GLU C 1 84 ? 25.246 117.960 171.086 1.00 135.84 84 GLU C O 1
ATOM 11803 N N . ALA C 1 85 ? 23.899 119.430 170.051 1.00 127.14 85 ALA C N 1
ATOM 11804 C CA . ALA C 1 85 ? 23.644 118.549 168.920 1.00 124.79 85 ALA C CA 1
ATOM 11805 C C . ALA C 1 85 ? 23.341 119.377 167.680 1.00 121.94 85 ALA C C 1
ATOM 11806 O O . ALA C 1 85 ? 23.020 120.566 167.761 1.00 122.62 85 ALA C O 1
ATOM 11813 N N . GLU C 1 86 ? 23.453 118.726 166.523 1.00 118.89 86 GLU C N 1
ATOM 11814 C CA . GLU C 1 86 ? 23.262 119.398 165.247 1.00 114.96 86 GLU C CA 1
ATOM 11815 C C . GLU C 1 86 ? 21.837 119.940 165.147 1.00 108.28 86 GLU C C 1
ATOM 11816 O O . GLU C 1 86 ? 20.894 119.322 165.651 1.00 104.58 86 GLU C O 1
ATOM 11828 N N . PRO C 1 87 ? 21.644 121.095 164.503 1.00 106.58 87 PRO C N 1
ATOM 11829 C CA . PRO C 1 87 ? 20.289 121.649 164.399 1.00 102.80 87 PRO C CA 1
ATOM 11830 C C . PRO C 1 87 ? 19.343 120.693 163.690 1.00 97.76 87 PRO C C 1
ATOM 11831 O O . PRO C 1 87 ? 19.752 119.869 162.870 1.00 98.76 87 PRO C O 1
ATOM 11842 N N . ARG C 1 88 ? 18.047 120.819 164.021 1.00 93.73 88 ARG C N 1
ATOM 11843 C CA . ARG C 1 88 ? 17.000 120.023 163.403 1.00 89.28 88 ARG C CA 1
ATOM 11844 C C . ARG C 1 88 ? 16.215 120.851 162.392 1.00 86.79 88 ARG C C 1
ATOM 11845 O O . ARG C 1 88 ? 16.012 122.053 162.589 1.00 86.65 88 ARG C O 1
ATOM 11866 N N . PRO C 1 89 ? 15.750 120.252 161.295 1.00 84.48 89 PRO C N 1
ATOM 11867 C CA . PRO C 1 89 ? 14.862 120.990 160.388 1.00 83.44 89 PRO C CA 1
ATOM 11868 C C . PRO C 1 89 ? 13.474 121.126 160.996 1.00 82.10 89 PRO C C 1
ATOM 11869 O O . PRO C 1 89 ? 12.962 120.198 161.628 1.00 81.50 89 PRO C O 1
ATOM 11880 N N . ALA C 1 90 ? 12.862 122.292 160.802 1.00 80.69 90 ALA C N 1
ATOM 11881 C CA . ALA C 1 90 ? 11.565 122.557 161.405 1.00 79.74 90 ALA C CA 1
ATOM 11882 C C . ALA C 1 90 ? 10.767 123.507 160.526 1.00 78.12 90 ALA C C 1
ATOM 11883 O O . ALA C 1 90 ? 11.280 124.086 159.566 1.00 79.17 90 ALA C O 1
ATOM 11890 N N . MET C 1 91 ? 9.494 123.664 160.883 1.00 77.59 91 MET C N 1
ATOM 11891 C CA . MET C 1 91 ? 8.565 124.497 160.131 1.00 78.03 91 MET C CA 1
ATOM 11892 C C . MET C 1 91 ? 7.438 124.921 161.062 1.00 78.08 91 MET C C 1
ATOM 11893 O O . MET C 1 91 ? 6.872 124.081 161.769 1.00 77.46 91 MET C O 1
ATOM 11907 N N . THR C 1 92 ? 7.114 126.212 161.055 1.00 78.18 92 THR C N 1
ATOM 11908 C CA . THR C 1 92 ? 6.017 126.755 161.847 1.00 78.16 92 THR C CA 1
ATOM 11909 C C . THR C 1 92 ? 4.911 127.244 160.920 1.00 78.56 92 THR C C 1
ATOM 11910 O O . THR C 1 92 ? 5.187 127.925 159.927 1.00 80.33 92 THR C O 1
ATOM 11921 N N . THR C 1 93 ? 3.667 126.893 161.243 1.00 78.18 93 THR C N 1
ATOM 11922 C CA . THR C 1 93 ? 2.497 127.415 160.550 1.00 79.36 93 THR C CA 1
ATOM 11923 C C . THR C 1 93 ? 1.717 128.327 161.491 1.00 82.85 93 THR C C 1
ATOM 11924 O O . THR C 1 93 ? 1.569 128.029 162.681 1.00 81.28 93 THR C O 1
ATOM 11935 N N . LEU C 1 94 ? 1.226 129.438 160.950 1.00 86.40 94 LEU C N 1
ATOM 11936 C CA . LEU C 1 94 ? 0.511 130.442 161.727 1.00 92.12 94 LEU C CA 1
ATOM 11937 C C . LEU C 1 94 ? -0.832 130.704 161.068 1.00 93.06 94 LEU C C 1
ATOM 11938 O O . LEU C 1 94 ? -0.884 131.039 159.881 1.00 93.38 94 LEU C O 1
ATOM 11954 N N . THR C 1 95 ? -1.913 130.544 161.830 1.00 96.16 95 THR C N 1
ATOM 11955 C CA . THR C 1 95 ? -3.249 130.899 161.376 1.00 100.63 95 THR C CA 1
ATOM 11956 C C . THR C 1 95 ? -3.882 131.842 162.387 1.00 105.99 95 THR C C 1
ATOM 11957 O O . THR C 1 95 ? -3.698 131.681 163.598 1.00 104.34 95 THR C O 1
ATOM 11968 N N . ALA C 1 96 ? -4.626 132.822 161.885 1.00 113.61 96 ALA C N 1
ATOM 11969 C CA . ALA C 1 96 ? -5.262 133.830 162.719 1.00 118.35 96 ALA C CA 1
ATOM 11970 C C . ALA C 1 96 ? -6.762 133.582 162.773 1.00 120.49 96 ALA C C 1
ATOM 11971 O O . ALA C 1 96 ? -7.375 133.203 161.770 1.00 120.89 96 ALA C O 1
ATOM 11978 N N . LEU C 1 97 ? -7.347 133.797 163.946 1.00 120.89 97 LEU C N 1
ATOM 11979 C CA . LEU C 1 97 ? -8.785 133.635 164.126 1.00 123.26 97 LEU C CA 1
ATOM 11980 C C . LEU C 1 97 ? -9.479 134.986 164.253 1.00 126.14 97 LEU C C 1
ATOM 11981 O O . LEU C 1 97 ? -8.893 135.953 164.737 1.00 126.70 97 LEU C O 1
ATOM 11997 N N . VAL C 1 103 ? -9.135 140.741 164.371 1.00 139.25 103 VAL C N 1
ATOM 11998 C CA . VAL C 1 103 ? -8.152 139.688 164.599 1.00 133.23 103 VAL C CA 1
ATOM 11999 C C . VAL C 1 103 ? -7.941 139.503 166.102 1.00 133.00 103 VAL C C 1
ATOM 12000 O O . VAL C 1 103 ? -7.409 140.380 166.781 1.00 136.63 103 VAL C O 1
ATOM 12012 N 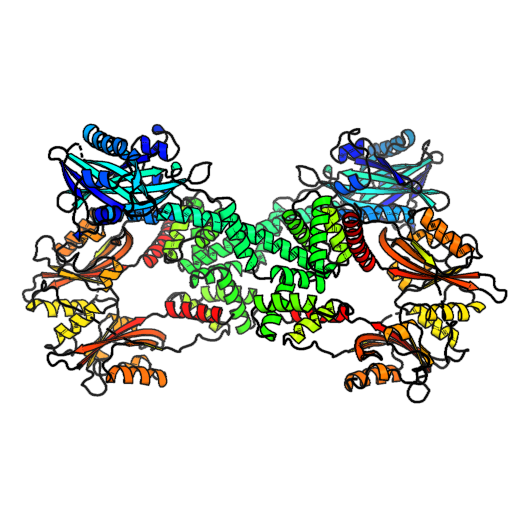N . ARG C 1 104 ? -8.368 138.344 166.612 1.00 131.30 104 ARG C N 1
ATOM 12013 C CA . ARG C 1 104 ? -8.257 138.027 168.029 1.00 135.87 104 ARG C CA 1
ATOM 12014 C C . ARG C 1 104 ? -6.924 137.405 168.431 1.00 134.38 104 ARG C C 1
ATOM 12015 O O . ARG C 1 104 ? -6.327 137.818 169.430 1.00 134.84 104 ARG C O 1
ATOM 12036 N N . ALA C 1 105 ? -6.446 136.416 167.681 1.00 133.98 105 ALA C N 1
ATOM 12037 C CA . ALA C 1 105 ? -5.275 135.673 168.121 1.00 128.77 105 ALA C CA 1
ATOM 12038 C C . ALA C 1 105 ? -4.647 134.940 166.947 1.00 123.62 105 ALA C C 1
ATOM 12039 O O . ALA C 1 105 ? -5.240 134.808 165.874 1.00 125.30 105 ALA C O 1
ATOM 12046 N N . VAL C 1 106 ? -3.427 134.460 167.179 1.00 115.62 106 VAL C N 1
ATOM 12047 C CA . VAL C 1 106 ? -2.671 133.684 166.207 1.00 108.00 106 VAL C CA 1
ATOM 12048 C C . VAL C 1 106 ? -2.364 132.322 166.813 1.00 102.74 106 VAL C C 1
ATOM 12049 O O . VAL C 1 106 ? -1.811 132.239 167.916 1.00 103.30 106 VAL C O 1
ATOM 12062 N N . THR C 1 107 ? -2.721 131.262 166.095 1.00 97.34 107 THR C N 1
ATOM 12063 C CA . THR C 1 107 ? -2.358 129.904 166.474 1.00 94.28 107 THR C CA 1
ATOM 12064 C C . THR C 1 107 ? -1.091 129.501 165.728 1.00 87.76 107 THR C C 1
ATOM 12065 O O . THR C 1 107 ? -1.028 129.608 164.500 1.00 89.74 107 THR C O 1
ATOM 12076 N N . GLY C 1 108 ? -0.085 129.041 166.471 1.00 82.98 108 GLY C N 1
ATOM 12077 C CA . GLY C 1 108 ? 1.160 128.567 165.897 1.00 78.75 108 GLY C CA 1
ATOM 12078 C C . GLY C 1 108 ? 1.340 127.082 166.144 1.00 77.13 108 GLY C C 1
ATOM 12079 O O . GLY C 1 108 ? 0.934 126.560 167.185 1.00 78.12 108 GLY C O 1
ATOM 12083 N N . VAL C 1 109 ? 1.945 126.395 165.174 1.00 74.88 109 VAL C N 1
ATOM 12084 C CA . VAL C 1 109 ? 2.278 124.977 165.283 1.00 74.35 109 VAL C CA 1
ATOM 12085 C C . VAL C 1 109 ? 3.706 124.801 164.784 1.00 75.43 109 VAL C C 1
ATOM 12086 O O . VAL C 1 109 ? 3.982 125.020 163.599 1.00 76.75 109 VAL C O 1
ATOM 12099 N N . ILE C 1 110 ? 4.609 124.410 165.679 1.00 76.65 110 ILE C N 1
ATOM 12100 C CA . ILE C 1 110 ? 6.012 124.180 165.348 1.00 75.66 110 ILE C CA 1
ATOM 12101 C C . ILE C 1 110 ? 6.229 122.679 165.210 1.00 75.51 110 ILE C C 1
ATOM 12102 O O . ILE C 1 110 ? 5.963 121.916 166.147 1.00 76.12 110 ILE C O 1
ATOM 12118 N N . THR C 1 111 ? 6.708 122.253 164.043 1.00 74.90 111 THR C N 1
ATOM 12119 C CA . THR C 1 111 ? 6.873 120.841 163.720 1.00 74.56 111 THR C CA 1
ATOM 12120 C C . THR C 1 111 ? 8.352 120.520 163.549 1.00 74.57 111 THR C C 1
ATOM 12121 O O . THR C 1 111 ? 9.076 121.251 162.865 1.00 74.61 111 THR C O 1
ATOM 12132 N N . ASP C 1 112 ? 8.791 119.423 164.163 1.00 74.63 112 ASP C N 1
ATOM 12133 C CA . ASP C 1 112 ? 10.170 118.953 164.049 1.00 74.21 112 ASP C CA 1
ATOM 12134 C C . ASP C 1 112 ? 10.248 117.955 162.898 1.00 72.99 112 ASP C C 1
ATOM 12135 O O . ASP C 1 112 ? 9.672 116.865 162.971 1.00 74.60 112 ASP C O 1
ATOM 12144 N N . LEU C 1 113 ? 10.960 118.328 161.835 1.00 70.36 113 LEU C N 1
ATOM 12145 C CA . LEU C 1 113 ? 11.056 117.524 160.623 1.00 71.45 113 LEU C CA 1
ATOM 12146 C C . LEU C 1 113 ? 12.214 116.530 160.636 1.00 73.07 113 LEU C C 1
ATOM 12147 O O . LEU C 1 113 ? 12.544 115.976 159.583 1.00 75.12 113 LEU C O 1
ATOM 12163 N N . SER C 1 114 ? 12.841 116.290 161.788 1.00 105.61 114 SER C N 1
ATOM 12164 C CA . SER C 1 114 ? 14.031 115.446 161.817 1.00 102.85 114 SER C CA 1
ATOM 12165 C C . SER C 1 114 ? 13.734 114.039 161.309 1.00 101.05 114 SER C C 1
ATOM 12166 O O . SER C 1 114 ? 14.489 113.487 160.500 1.00 97.61 114 SER C O 1
ATOM 12174 N N . ASP C 1 115 ? 12.631 113.443 161.767 1.00 101.63 115 ASP C N 1
ATOM 12175 C CA . ASP C 1 115 ? 12.347 112.053 161.423 1.00 99.35 115 ASP C CA 1
ATOM 12176 C C . ASP C 1 115 ? 11.913 111.910 159.970 1.00 93.53 115 ASP C C 1
ATOM 12177 O O . ASP C 1 115 ? 12.405 111.033 159.252 1.00 89.64 115 ASP C O 1
ATOM 12186 N N . ARG C 1 116 ? 10.987 112.758 159.515 1.00 93.60 116 ARG C N 1
ATOM 12187 C CA . ARG C 1 116 ? 10.494 112.626 158.149 1.00 92.36 116 ARG C CA 1
ATOM 12188 C C . ARG C 1 116 ? 11.611 112.819 157.132 1.00 89.05 116 ARG C C 1
ATOM 12189 O O . ARG C 1 116 ? 11.679 112.097 156.130 1.00 86.95 116 ARG C O 1
ATOM 12210 N N . VAL C 1 117 ? 12.493 113.792 157.363 1.00 90.07 117 VAL C N 1
ATOM 12211 C CA . VAL C 1 117 ? 13.612 114.002 156.450 1.00 87.25 117 VAL C CA 1
ATOM 12212 C C . VAL C 1 117 ? 14.523 112.783 156.455 1.00 84.77 117 VAL C C 1
ATOM 12213 O O . VAL C 1 117 ? 14.972 112.314 155.403 1.00 82.44 117 VAL C O 1
ATOM 12226 N N . ARG C 1 118 ? 14.807 112.257 157.645 1.00 86.74 118 ARG C N 1
ATOM 12227 C CA . ARG C 1 118 ? 15.666 111.085 157.778 1.00 86.36 118 ARG C CA 1
ATOM 12228 C C . ARG C 1 118 ? 15.017 109.849 157.166 1.00 82.58 118 ARG C C 1
ATOM 12229 O O . ARG C 1 118 ? 15.691 109.061 156.492 1.00 79.20 118 ARG C O 1
ATOM 12250 N N . ARG C 1 119 ? 13.711 109.663 157.377 1.00 84.30 119 ARG C N 1
ATOM 12251 C CA . ARG C 1 119 ? 13.042 108.478 156.851 1.00 84.01 119 ARG C CA 1
ATOM 12252 C C . ARG C 1 119 ? 13.052 108.467 155.327 1.00 81.65 119 ARG C C 1
ATOM 12253 O O . ARG C 1 119 ? 13.291 107.423 154.707 1.00 78.65 119 ARG C O 1
ATOM 12274 N N . ALA C 1 120 ? 12.796 109.619 154.703 1.00 82.56 120 ALA C N 1
ATOM 12275 C CA . ALA C 1 120 ? 12.770 109.680 153.245 1.00 81.97 120 ALA C CA 1
ATOM 12276 C C . ALA C 1 120 ? 14.123 109.311 152.652 1.00 80.15 120 ALA C C 1
ATOM 12277 O O . ALA C 1 120 ? 14.194 108.584 151.654 1.00 79.12 120 ALA C O 1
ATOM 12284 N N . THR C 1 121 ? 15.209 109.808 153.246 1.00 81.70 121 THR C N 1
ATOM 12285 C CA . THR C 1 121 ? 16.541 109.442 152.777 1.00 79.90 121 THR C CA 1
ATOM 12286 C C . THR C 1 121 ? 16.769 107.943 152.922 1.00 79.57 121 THR C C 1
ATOM 12287 O O . THR C 1 121 ? 17.274 107.285 152.004 1.00 76.98 121 THR C O 1
ATOM 12298 N N . GLU C 1 122 ? 16.398 107.383 154.075 1.00 82.81 122 GLU C N 1
ATOM 12299 C CA . GLU C 1 122 ? 16.537 105.947 154.277 1.00 84.51 122 GLU C CA 1
ATOM 12300 C C . GLU C 1 122 ? 15.764 105.166 153.222 1.00 84.65 122 GLU C C 1
ATOM 12301 O O . GLU C 1 122 ? 16.226 104.121 152.748 1.00 82.97 122 GLU C O 1
ATOM 12313 N N . ALA C 1 123 ? 14.579 105.655 152.847 1.00 85.96 123 ALA C N 1
ATOM 12314 C CA . ALA C 1 123 ? 13.767 104.962 151.854 1.00 86.82 123 ALA C CA 1
ATOM 12315 C C . ALA C 1 123 ? 14.412 105.008 150.474 1.00 83.46 123 ALA C C 1
ATOM 12316 O O . ALA C 1 123 ? 14.448 103.995 149.767 1.00 81.97 123 ALA C O 1
ATOM 12323 N N . GLU C 1 124 ? 14.920 106.177 150.071 1.00 83.42 124 GLU C N 1
ATOM 12324 C CA . GLU C 1 124 ? 15.589 106.291 148.778 1.00 79.22 124 GLU C CA 1
ATOM 12325 C C . GLU C 1 124 ? 16.722 105.281 148.653 1.00 75.06 124 GLU C C 1
ATOM 12326 O O . GLU C 1 124 ? 16.928 104.697 147.583 1.00 71.21 124 GLU C O 1
ATOM 12338 N N . ILE C 1 125 ? 17.469 105.064 149.736 1.00 75.36 125 ILE C N 1
ATOM 12339 C CA . ILE C 1 125 ? 18.591 104.132 149.691 1.00 74.45 125 ILE C CA 1
ATOM 12340 C C . ILE C 1 125 ? 18.089 102.697 149.583 1.00 75.47 125 ILE C C 1
ATOM 12341 O O . ILE C 1 125 ? 18.606 101.902 148.789 1.00 74.93 125 ILE C O 1
ATOM 12357 N N . ARG C 1 126 ? 17.079 102.339 150.381 1.00 77.02 126 ARG C N 1
ATOM 12358 C CA . ARG C 1 126 ? 16.501 101.003 150.281 1.00 77.33 126 ARG C CA 1
ATOM 12359 C C . ARG C 1 126 ? 16.068 100.717 148.850 1.00 76.55 126 ARG C C 1
ATOM 12360 O O . ARG C 1 126 ? 16.373 99.658 148.290 1.00 76.35 126 ARG C O 1
ATOM 12381 N N . GLN C 1 127 ? 15.344 101.662 148.245 1.00 77.93 127 GLN C N 1
ATOM 12382 C CA . GLN C 1 127 ? 14.919 101.505 146.860 1.00 76.63 127 GLN C CA 1
ATOM 12383 C C . GLN C 1 127 ? 16.116 101.271 145.951 1.00 72.68 127 GLN C C 1
ATOM 12384 O O . GLN C 1 127 ? 16.077 100.406 145.067 1.00 70.33 127 GLN C O 1
ATOM 12398 N N . ALA C 1 128 ? 17.193 102.029 146.157 1.00 70.89 128 ALA C N 1
ATOM 12399 C CA . ALA C 1 128 ? 18.411 101.813 145.387 1.00 72.08 128 ALA C CA 1
ATOM 12400 C C . ALA C 1 128 ? 18.997 100.437 145.674 1.00 72.85 128 ALA C C 1
ATOM 12401 O O . ALA C 1 128 ? 19.374 99.703 144.752 1.00 72.95 128 ALA C O 1
ATOM 12408 N N . VAL C 1 129 ? 19.074 100.064 146.954 1.00 73.67 129 VAL C N 1
ATOM 12409 C CA . VAL C 1 129 ? 19.726 98.812 147.327 1.00 70.92 129 VAL C CA 1
ATOM 12410 C C . VAL C 1 129 ? 19.022 97.625 146.680 1.00 68.85 129 VAL C C 1
ATOM 12411 O O . VAL C 1 129 ? 19.668 96.734 146.118 1.00 67.04 129 VAL C O 1
ATOM 12424 N N . ARG C 1 130 ? 17.689 97.590 146.752 1.00 70.46 130 ARG C N 1
ATOM 12425 C CA . ARG C 1 130 ? 16.959 96.499 146.114 1.00 71.77 130 ARG C CA 1
ATOM 12426 C C . ARG C 1 130 ? 17.129 96.546 144.599 1.00 71.74 130 ARG C C 1
ATOM 12427 O O . ARG C 1 130 ? 17.248 95.500 143.948 1.00 70.83 130 ARG C O 1
ATOM 12448 N N . ALA C 1 131 ? 17.148 97.750 144.022 1.00 71.88 131 ALA C N 1
ATOM 12449 C CA . ALA C 1 131 ? 17.370 97.878 142.586 1.00 69.54 131 ALA C CA 1
ATOM 12450 C C . ALA C 1 131 ? 18.730 97.319 142.195 1.00 67.67 131 ALA C C 1
ATOM 12451 O O . ALA C 1 131 ? 18.857 96.626 141.177 1.00 66.77 131 ALA C O 1
ATOM 12458 N N . ALA C 1 132 ? 19.762 97.613 142.988 1.00 67.47 132 ALA C N 1
ATOM 12459 C CA . ALA C 1 132 ? 21.083 97.054 142.723 1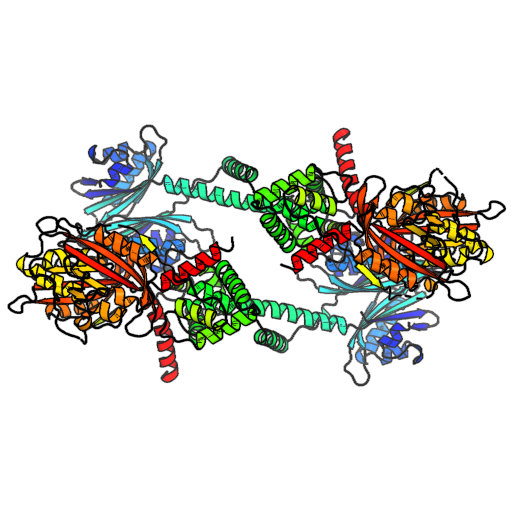.00 65.52 132 ALA C CA 1
ATOM 12460 C C . ALA C 1 132 ? 21.080 95.545 142.928 1.00 67.18 132 ALA C C 1
ATOM 12461 O O . ALA C 1 132 ? 21.741 94.808 142.187 1.00 66.86 132 ALA C O 1
ATOM 12468 N N . ALA C 1 133 ? 20.341 95.068 143.932 1.00 68.47 133 ALA C N 1
ATOM 12469 C CA . ALA C 1 133 ? 20.274 93.635 144.189 1.00 70.59 133 ALA C CA 1
ATOM 12470 C C . ALA C 1 133 ? 19.699 92.877 143.000 1.00 70.63 133 ALA C C 1
ATOM 12471 O O . ALA C 1 133 ? 20.060 91.717 142.773 1.00 70.63 133 ALA C O 1
ATOM 12478 N N . ALA C 1 134 ? 18.803 93.505 142.234 1.00 71.60 134 ALA C N 1
ATOM 12479 C CA . ALA C 1 134 ? 18.212 92.832 141.083 1.00 70.37 134 ALA C CA 1
ATOM 12480 C C . ALA C 1 134 ? 19.245 92.606 139.986 1.00 69.67 134 ALA C C 1
ATOM 12481 O O . ALA C 1 134 ? 19.403 91.483 139.492 1.00 69.11 134 ALA C O 1
ATOM 12488 N N . THR C 1 135 ? 19.962 93.660 139.585 1.00 69.73 135 THR C N 1
ATOM 12489 C CA . THR C 1 135 ? 20.983 93.488 138.558 1.00 69.32 135 THR C CA 1
ATOM 12490 C C . THR C 1 135 ? 22.100 92.576 139.050 1.00 70.07 135 THR C C 1
ATOM 12491 O O . THR C 1 135 ? 22.764 91.914 138.244 1.00 69.58 135 THR C O 1
ATOM 12502 N N . ARG C 1 136 ? 22.314 92.521 140.366 1.00 71.08 136 ARG C N 1
ATOM 12503 C CA . ARG C 1 136 ? 23.326 91.629 140.920 1.00 71.48 136 ARG C CA 1
ATOM 12504 C C . ARG C 1 136 ? 22.894 90.172 140.839 1.00 71.49 136 ARG C C 1
ATOM 12505 O O . ARG C 1 136 ? 23.720 89.289 140.576 1.00 70.55 136 ARG C O 1
ATOM 12526 N N . SER C 1 137 ? 21.610 89.897 141.063 1.00 72.04 137 SER C N 1
ATOM 12527 C CA . SER C 1 137 ? 21.139 88.519 141.011 1.00 73.64 137 SER C CA 1
ATOM 12528 C C . SER C 1 137 ? 21.181 87.985 139.584 1.00 70.79 137 SER C C 1
ATOM 12529 O O . SER C 1 137 ? 21.493 86.810 139.363 1.00 69.76 137 SER C O 1
ATOM 12537 N N . GLU C 1 138 ? 20.883 88.839 138.603 1.00 70.63 138 GLU C N 1
ATOM 12538 C CA . GLU C 1 138 ? 20.906 88.407 137.211 1.00 67.59 138 GLU C CA 1
ATOM 12539 C C . GLU C 1 138 ? 22.332 88.202 136.719 1.00 64.68 138 GLU C C 1
ATOM 12540 O O . GLU C 1 138 ? 22.608 87.246 135.984 1.00 64.47 138 GLU C O 1
ATOM 12552 N N . ILE C 1 139 ? 23.253 89.089 137.101 1.00 61.48 139 ILE C N 1
ATOM 12553 C CA . ILE C 1 139 ? 24.658 88.871 136.769 1.00 60.09 139 ILE C CA 1
ATOM 12554 C C . ILE C 1 139 ? 25.156 87.582 137.411 1.00 60.70 139 ILE C C 1
ATOM 12555 O O . ILE C 1 139 ? 25.879 86.799 136.785 1.00 60.87 139 ILE C O 1
ATOM 12571 N N . ASP C 1 140 ? 24.775 87.336 138.669 1.00 61.98 140 ASP C N 1
ATOM 12572 C CA . ASP C 1 140 ? 25.172 86.096 139.327 1.00 60.17 140 ASP C CA 1
ATOM 12573 C C . ASP C 1 140 ? 24.609 84.883 138.596 1.00 57.03 140 ASP C C 1
ATOM 12574 O O . ASP C 1 140 ? 25.296 83.868 138.441 1.00 54.90 140 ASP C O 1
ATOM 12583 N N . GLN C 1 141 ? 23.356 84.971 138.146 1.00 57.53 141 GLN C N 1
ATOM 12584 C CA . GLN C 1 141 ? 22.747 83.867 137.413 1.00 57.27 141 GLN C CA 1
ATOM 12585 C C . GLN C 1 141 ? 23.462 83.636 136.086 1.00 56.23 141 GLN C C 1
ATOM 12586 O O . GLN C 1 141 ? 23.799 82.497 135.742 1.00 57.46 141 GLN C O 1
ATOM 12600 N N . ALA C 1 142 ? 23.712 84.708 135.333 1.00 53.88 142 ALA C N 1
ATOM 12601 C CA . ALA C 1 142 ? 24.395 84.565 134.052 1.00 56.25 142 ALA C CA 1
ATOM 12602 C C . ALA C 1 142 ? 25.811 84.035 134.234 1.00 56.28 142 ALA C C 1
ATOM 12603 O O . ALA C 1 142 ? 26.271 83.193 133.454 1.00 55.89 142 ALA C O 1
ATOM 12610 N N . LYS C 1 143 ? 26.523 84.519 135.253 1.00 57.21 143 LYS C N 1
ATOM 12611 C CA . LYS C 1 143 ? 27.864 84.009 135.516 1.00 56.98 143 LYS C CA 1
ATOM 12612 C C . LYS C 1 143 ? 27.833 82.515 135.804 1.00 56.80 143 LYS C C 1
ATOM 12613 O O . LYS C 1 143 ? 28.704 81.770 135.342 1.00 57.35 143 LYS C O 1
ATOM 12632 N N . GLY C 1 144 ? 26.842 82.055 136.568 1.00 55.90 144 GLY C N 1
ATOM 12633 C CA . GLY C 1 144 ? 26.746 80.633 136.848 1.00 56.13 144 GLY C CA 1
ATOM 12634 C C . GLY C 1 144 ? 26.408 79.828 135.608 1.00 53.58 144 GLY C C 1
ATOM 12635 O O . GLY C 1 144 ? 26.950 78.741 135.394 1.00 51.55 144 GLY C O 1
ATOM 12639 N N . ILE C 1 145 ? 25.512 80.354 134.771 1.00 52.86 145 ILE C N 1
ATOM 12640 C CA . ILE C 1 145 ? 25.180 79.692 133.514 1.00 50.08 145 ILE C CA 1
ATOM 12641 C C . ILE C 1 145 ? 26.430 79.534 132.656 1.00 47.57 145 ILE C C 1
ATOM 12642 O O . ILE C 1 145 ? 26.701 78.459 132.110 1.00 48.27 145 ILE C O 1
ATOM 12658 N N . VAL C 1 146 ? 27.215 80.604 132.529 1.00 44.56 146 VAL C N 1
ATOM 12659 C CA . VAL C 1 146 ? 28.437 80.533 131.735 1.00 43.88 146 VAL C CA 1
ATOM 12660 C C . VAL C 1 146 ? 29.423 79.561 132.369 1.00 46.34 146 VAL C C 1
ATOM 12661 O O . VAL C 1 146 ? 30.099 78.796 131.671 1.00 46.90 146 VAL C O 1
ATOM 12674 N N . MET C 1 147 ? 29.526 79.578 133.699 1.00 49.12 147 MET C N 1
ATOM 12675 C CA . MET C 1 147 ? 30.450 78.683 134.388 1.00 50.33 147 MET C CA 1
ATOM 12676 C C . MET C 1 147 ? 30.233 77.235 133.963 1.00 48.66 147 MET C C 1
ATOM 12677 O O . MET C 1 147 ? 31.175 76.543 133.561 1.00 46.36 147 MET C O 1
ATOM 12691 N N . ALA C 1 148 ? 28.991 76.761 134.046 1.00 49.06 148 ALA C N 1
ATOM 12692 C CA . ALA C 1 148 ? 28.710 75.355 133.791 1.00 51.65 148 ALA C CA 1
ATOM 12693 C C . ALA C 1 148 ? 28.546 75.055 132.306 1.00 50.22 148 ALA C C 1
ATOM 12694 O O . ALA C 1 148 ? 28.920 73.966 131.857 1.00 50.94 148 ALA C O 1
ATOM 12701 N N . ALA C 1 149 ? 28.000 75.996 131.533 1.00 48.45 149 ALA C N 1
ATOM 12702 C CA . ALA C 1 149 ? 27.787 75.755 130.109 1.00 47.67 149 ALA C CA 1
ATOM 12703 C C . ALA C 1 149 ? 29.100 75.438 129.402 1.00 48.91 149 ALA C C 1
ATOM 12704 O O . ALA C 1 149 ? 29.183 74.480 128.623 1.00 50.29 149 ALA C O 1
ATOM 12711 N N . PHE C 1 150 ? 30.138 76.231 129.664 1.00 47.86 150 PHE C N 1
ATOM 12712 C CA . PHE C 1 150 ? 31.449 76.039 129.060 1.00 48.87 150 PHE C CA 1
ATOM 12713 C C . PHE C 1 150 ? 32.443 75.392 130.015 1.00 50.57 150 PHE C C 1
ATOM 12714 O O . PHE C 1 150 ? 33.625 75.269 129.675 1.00 52.16 150 PHE C O 1
ATOM 12731 N N . ASP C 1 151 ? 31.996 74.985 131.200 1.00 51.27 151 ASP C N 1
ATOM 12732 C CA . ASP C 1 151 ? 32.854 74.352 132.199 1.00 52.53 151 ASP C CA 1
ATOM 12733 C C . ASP C 1 151 ? 34.119 75.176 132.442 1.00 51.55 151 ASP C C 1
ATOM 12734 O O . ASP C 1 151 ? 35.243 74.747 132.175 1.00 51.51 151 ASP C O 1
ATOM 12743 N N . VAL C 1 152 ? 33.907 76.387 132.961 1.00 51.16 152 VAL C N 1
ATOM 12744 C CA . VAL C 1 152 ? 34.976 77.288 133.366 1.00 50.33 152 VAL C CA 1
ATOM 12745 C C . VAL C 1 152 ? 34.669 77.768 134.778 1.00 50.52 152 VAL C C 1
ATOM 12746 O O . VAL C 1 152 ? 33.536 77.672 135.256 1.00 50.51 152 VAL C O 1
ATOM 12759 N N . ASP C 1 153 ? 35.694 78.285 135.452 1.00 51.30 153 ASP C N 1
ATOM 12760 C CA . ASP C 1 153 ? 35.508 78.765 136.813 1.00 53.50 153 ASP C CA 1
ATOM 12761 C C . ASP C 1 153 ? 34.804 80.124 136.792 1.00 52.91 153 ASP C C 1
ATOM 12762 O O . ASP C 1 153 ? 34.480 80.673 135.736 1.00 51.64 153 ASP C O 1
ATOM 12771 N N . ALA C 1 154 ? 34.563 80.680 137.981 1.00 56.41 154 ALA C N 1
ATOM 12772 C CA . ALA C 1 154 ? 33.754 81.893 138.076 1.00 54.49 154 ALA C CA 1
ATOM 12773 C C . ALA C 1 154 ? 34.489 83.101 137.510 1.00 53.09 154 ALA C C 1
ATOM 12774 O O . ALA C 1 154 ? 33.881 83.945 136.840 1.00 49.98 154 ALA C O 1
ATOM 12781 N N . ASP C 1 155 ? 35.794 83.205 137.771 1.00 56.00 155 ASP C N 1
ATOM 12782 C CA . ASP C 1 155 ? 36.570 84.320 137.239 1.00 60.11 155 ASP C CA 1
ATOM 12783 C C . ASP C 1 155 ? 36.553 84.314 135.716 1.00 60.64 155 ASP C C 1
ATOM 12784 O O . ASP C 1 155 ? 36.327 85.350 135.080 1.00 60.79 155 ASP C O 1
ATOM 12793 N N . GLN C 1 156 ? 36.788 83.147 135.113 1.00 61.23 156 GLN C N 1
ATOM 12794 C CA . GLN C 1 156 ? 36.710 83.026 133.662 1.00 58.27 156 GLN C CA 1
ATOM 12795 C C . GLN C 1 156 ? 35.317 83.385 133.162 1.00 55.02 156 GLN C C 1
ATOM 12796 O O . GLN C 1 156 ? 35.167 84.136 132.192 1.00 54.59 156 GLN C O 1
ATOM 12810 N N . ALA C 1 157 ? 34.282 82.855 133.818 1.00 52.46 157 ALA C N 1
ATOM 12811 C CA . ALA C 1 157 ? 32.914 83.160 133.410 1.00 53.65 157 ALA C CA 1
ATOM 12812 C C . ALA C 1 157 ? 32.653 84.661 133.448 1.00 53.42 157 ALA C C 1
ATOM 12813 O O . ALA C 1 157 ? 32.091 85.229 132.505 1.00 52.71 157 ALA C O 1
ATOM 12820 N N . PHE C 1 158 ? 33.062 85.323 134.534 1.00 54.77 158 PHE C N 1
ATOM 12821 C CA . PHE C 1 158 ? 32.864 86.765 134.636 1.00 52.72 158 PHE C CA 1
ATOM 12822 C C . PHE C 1 158 ? 33.683 87.502 133.585 1.00 52.95 158 PHE C C 1
ATOM 12823 O O . PHE C 1 158 ? 33.214 88.486 133.000 1.00 53.06 158 PHE C O 1
ATOM 12840 N N . ALA C 1 159 ? 34.908 87.038 133.328 1.00 53.51 159 ALA C N 1
ATOM 12841 C CA . ALA C 1 159 ? 35.728 87.652 132.290 1.00 55.16 159 ALA C CA 1
ATOM 12842 C C . ALA C 1 159 ? 35.065 87.534 130.925 1.00 54.66 159 ALA C C 1
ATOM 12843 O O . ALA C 1 159 ? 35.113 88.471 130.120 1.00 57.46 159 ALA C O 1
ATOM 12850 N N . LEU C 1 160 ? 34.453 86.384 130.637 1.00 53.08 160 LEU C N 1
ATOM 12851 C CA . LEU C 1 160 ? 33.763 86.221 129.362 1.00 53.08 160 LEU C CA 1
ATOM 12852 C C . LEU C 1 160 ? 32.558 87.146 129.268 1.00 53.47 160 LEU C C 1
ATOM 12853 O O . LEU C 1 160 ? 32.302 87.736 128.211 1.00 52.26 160 LEU C O 1
ATOM 12869 N N . LEU C 1 161 ? 31.806 87.291 130.363 1.00 54.06 161 LEU C N 1
ATOM 12870 C CA . LEU C 1 161 ? 30.681 88.219 130.359 1.00 55.52 161 LEU C CA 1
ATOM 12871 C C . LEU C 1 161 ? 31.151 89.644 130.093 1.00 56.84 161 LEU C C 1
ATOM 12872 O O . LEU C 1 161 ? 30.504 90.392 129.353 1.00 56.70 161 LEU C O 1
ATOM 12888 N N . LYS C 1 162 ? 32.283 90.035 130.683 1.00 58.13 162 LYS C N 1
ATOM 12889 C CA . LYS C 1 162 ? 32.835 91.357 130.412 1.00 61.41 162 LYS C CA 1
ATOM 12890 C C . LYS C 1 162 ? 33.278 91.481 128.961 1.00 62.90 162 LYS C C 1
ATOM 12891 O O . LYS C 1 162 ? 33.052 92.516 128.323 1.00 65.07 162 LYS C O 1
ATOM 12910 N N . TRP C 1 163 ? 33.913 90.437 128.422 1.00 62.09 163 TRP C N 1
ATOM 12911 C CA . TRP C 1 163 ? 34.359 90.471 127.034 1.00 62.61 163 TRP C CA 1
ATOM 12912 C C . TRP C 1 163 ? 33.186 90.690 126.088 1.00 62.18 163 TRP C C 1
ATOM 12913 O O . TRP C 1 163 ? 33.240 91.545 125.198 1.00 64.17 163 TRP C O 1
ATOM 12934 N N . HIS C 1 164 ? 32.115 89.917 126.263 1.00 61.74 164 HIS C N 1
ATOM 12935 C CA . HIS C 1 164 ? 30.967 90.024 125.370 1.00 63.05 164 HIS C CA 1
ATOM 12936 C C . HIS C 1 164 ? 30.207 91.324 125.587 1.00 64.73 164 HIS C C 1
ATOM 12937 O O . HIS C 1 164 ? 29.551 91.816 124.662 1.00 66.81 164 HIS C O 1
ATOM 12951 N N . SER C 1 165 ? 30.280 91.894 126.793 1.00 64.58 165 SER C N 1
ATOM 12952 C CA . SER C 1 165 ? 29.736 93.231 127.005 1.00 66.49 165 SER C CA 1
ATOM 12953 C C . SER C 1 165 ? 30.466 94.250 126.141 1.00 69.21 165 SER C C 1
ATOM 12954 O O . SER C 1 165 ? 29.838 95.117 125.521 1.00 70.86 165 SER C O 1
ATOM 12962 N N . SER C 1 166 ? 31.795 94.156 126.078 1.00 70.86 166 SER C N 1
ATOM 12963 C CA . SER C 1 166 ? 32.564 95.045 125.216 1.00 76.20 166 SER C CA 1
ATOM 12964 C C . SER C 1 166 ? 32.205 94.832 123.751 1.00 77.97 166 SER C C 1
ATOM 12965 O O . SER C 1 166 ? 31.908 95.788 123.026 1.00 81.37 166 SER C O 1
ATOM 12973 N N . GLN C 1 167 ? 32.227 93.577 123.298 1.00 77.38 167 GLN C N 1
ATOM 12974 C CA . GLN C 1 167 ? 32.038 93.295 121.880 1.00 80.55 167 GLN C CA 1
ATOM 12975 C C . GLN C 1 167 ? 30.655 93.709 121.394 1.00 81.25 167 GLN C C 1
ATOM 12976 O O . GLN C 1 167 ? 30.508 94.136 120.244 1.00 83.29 167 GLN C O 1
ATOM 12990 N N . SER C 1 168 ? 29.635 93.588 122.241 1.00 78.31 168 SER C N 1
ATOM 12991 C CA . SER C 1 168 ? 28.284 93.999 121.882 1.00 80.04 168 SER C CA 1
ATOM 12992 C C . SER C 1 168 ? 27.964 95.423 122.316 1.00 80.86 168 SER C C 1
ATOM 12993 O O . SER C 1 168 ? 26.826 95.867 122.137 1.00 82.29 168 SER C O 1
ATOM 13001 N N . ASN C 1 169 ? 28.939 96.144 122.868 1.00 82.49 169 ASN C N 1
ATOM 13002 C CA . ASN C 1 169 ? 28.734 97.499 123.378 1.00 82.20 169 ASN C CA 1
ATOM 13003 C C . ASN C 1 169 ? 27.501 97.560 124.276 1.00 78.79 169 ASN C C 1
ATOM 13004 O O . ASN C 1 169 ? 26.602 98.384 124.094 1.00 80.25 169 ASN C O 1
ATOM 13015 N N . ARG C 1 170 ? 27.469 96.672 125.265 1.00 74.50 170 ARG C N 1
ATOM 13016 C CA . ARG C 1 170 ? 26.399 96.632 126.247 1.00 74.16 170 ARG C CA 1
ATOM 13017 C C . ARG C 1 170 ? 26.998 96.720 127.641 1.00 74.01 170 ARG C C 1
ATOM 13018 O O . ARG C 1 170 ? 28.162 96.379 127.866 1.00 74.83 170 ARG C O 1
ATOM 13039 N N . LYS C 1 171 ? 26.187 97.193 128.578 1.00 74.54 171 LYS C N 1
ATOM 13040 C CA . LYS C 1 171 ? 26.556 97.141 129.983 1.00 73.42 171 LYS C CA 1
ATOM 13041 C C . LYS C 1 171 ? 26.370 95.717 130.488 1.00 70.08 171 LYS C C 1
ATOM 13042 O O . LYS C 1 171 ? 25.395 95.045 130.140 1.00 68.79 171 LYS C O 1
ATOM 13061 N N . LEU C 1 172 ? 27.325 95.254 131.295 1.00 68.49 172 LEU C N 1
ATOM 13062 C CA . LEU C 1 172 ? 27.310 93.887 131.803 1.00 67.70 172 LEU C CA 1
ATOM 13063 C C . LEU C 1 172 ? 25.920 93.469 132.264 1.00 66.48 172 LEU C C 1
ATOM 13064 O O . LEU C 1 172 ? 25.483 92.347 131.993 1.00 66.46 172 LEU C O 1
ATOM 13080 N N . ARG C 1 173 ? 25.215 94.363 132.959 1.00 67.56 173 ARG C N 1
ATOM 13081 C CA . ARG C 1 173 ? 23.898 94.011 133.478 1.00 69.79 173 ARG C CA 1
ATOM 13082 C C . ARG C 1 173 ? 22.894 93.811 132.349 1.00 69.73 173 ARG C C 1
ATOM 13083 O O . ARG C 1 173 ? 22.036 92.924 132.426 1.00 70.44 173 ARG C O 1
ATOM 13104 N N . ASP C 1 174 ? 22.984 94.619 131.292 1.00 68.69 174 ASP C N 1
ATOM 13105 C CA . ASP C 1 174 ? 22.095 94.433 130.150 1.00 69.72 174 ASP C CA 1
ATOM 13106 C C . ASP C 1 174 ? 22.430 93.154 129.390 1.00 68.09 174 ASP C C 1
ATOM 13107 O O . ASP C 1 174 ? 21.526 92.420 128.974 1.00 68.55 174 ASP C O 1
ATOM 13116 N N . LEU C 1 175 ? 23.720 92.871 129.196 1.00 66.90 175 LEU C N 1
ATOM 13117 C CA . LEU C 1 175 ? 24.109 91.618 128.559 1.00 64.35 175 LEU C CA 1
ATOM 13118 C C . LEU C 1 175 ? 23.590 90.422 129.348 1.00 62.83 175 LEU C C 1
ATOM 13119 O O . LEU C 1 175 ? 22.996 89.498 128.779 1.00 63.75 175 LEU C O 1
ATOM 13135 N N . ALA C 1 176 ? 23.816 90.418 130.665 1.00 60.11 176 ALA C N 1
ATOM 13136 C CA . ALA C 1 176 ? 23.365 89.303 131.489 1.00 60.64 176 ALA C CA 1
ATOM 13137 C C . ALA C 1 176 ? 21.871 89.070 131.310 1.00 61.79 176 ALA C C 1
ATOM 13138 O O . ALA C 1 176 ? 21.426 87.935 131.102 1.00 62.97 176 ALA C O 1
ATOM 13145 N N . THR C 1 177 ? 21.077 90.140 131.378 1.00 62.59 177 THR C N 1
ATOM 13146 C CA . THR C 1 177 ? 19.645 90.006 131.144 1.00 63.38 177 THR C CA 1
ATOM 13147 C C . THR C 1 177 ? 19.371 89.513 129.731 1.00 63.52 177 THR C C 1
ATOM 13148 O O . THR C 1 177 ? 18.492 88.671 129.517 1.00 64.39 177 THR C O 1
ATOM 13159 N N . GLY C 1 178 ? 20.109 90.035 128.750 1.00 62.93 178 GLY C N 1
ATOM 13160 C CA . GLY C 1 178 ? 19.924 89.586 127.381 1.00 62.66 178 GLY C CA 1
ATOM 13161 C C . GLY C 1 178 ? 20.280 88.123 127.198 1.00 60.82 178 GLY C C 1
ATOM 13162 O O . GLY C 1 178 ? 19.615 87.401 126.450 1.00 60.61 178 GLY C O 1
ATOM 13166 N N . MET C 1 179 ? 21.332 87.662 127.881 1.00 58.44 179 MET C N 1
ATOM 13167 C CA . MET C 1 179 ? 21.739 86.267 127.750 1.00 57.92 179 MET C CA 1
ATOM 13168 C C . MET C 1 179 ? 20.706 85.332 128.365 1.00 58.18 179 MET C C 1
ATOM 13169 O O . MET C 1 179 ? 20.433 84.256 127.821 1.00 57.65 179 MET C O 1
ATOM 13183 N N . ILE C 1 180 ? 20.120 85.724 129.498 1.00 58.91 180 ILE C N 1
ATOM 13184 C CA . ILE C 1 180 ? 19.149 84.863 130.166 1.00 58.75 180 ILE C CA 1
ATOM 13185 C C . ILE C 1 180 ? 17.862 84.792 129.353 1.00 60.92 180 ILE C C 1
ATOM 13186 O O . ILE C 1 180 ? 17.347 83.703 129.072 1.00 61.63 180 ILE C O 1
ATOM 13202 N N . GLU C 1 181 ? 17.322 85.950 128.962 1.00 61.97 181 GLU C N 1
ATOM 13203 C CA . GLU C 1 181 ? 16.115 85.960 128.144 1.00 65.92 181 GLU C CA 1
ATOM 13204 C C . GLU C 1 181 ? 16.324 85.177 126.855 1.00 64.18 181 GLU C C 1
ATOM 13205 O O . GLU C 1 181 ? 15.460 84.390 126.449 1.00 64.70 181 GLU C O 1
ATOM 13217 N N . GLY C 1 182 ? 17.469 85.374 126.201 1.00 62.91 182 GLY C N 1
ATOM 13218 C CA . GLY C 1 182 ? 17.711 84.698 124.937 1.00 63.02 182 GLY C CA 1
ATOM 13219 C C . GLY C 1 182 ? 17.815 83.194 125.089 1.00 61.49 182 GLY C C 1
ATOM 13220 O O . GLY C 1 182 ? 17.201 82.437 124.331 1.00 62.99 182 GLY C O 1
ATOM 13224 N N . LEU C 1 183 ? 18.592 82.737 126.074 1.00 60.01 183 LEU C N 1
ATOM 13225 C CA . LEU C 1 183 ? 18.732 81.301 126.296 1.00 60.16 183 LEU C CA 1
ATOM 13226 C C . LEU C 1 183 ? 17.388 80.664 126.621 1.00 61.71 183 LEU C C 1
ATOM 13227 O O . LEU C 1 183 ? 17.069 79.579 126.122 1.00 62.15 183 LEU C O 1
ATOM 13243 N N . ALA C 1 184 ? 16.585 81.325 127.456 1.00 63.22 184 ALA C N 1
ATOM 13244 C CA . ALA C 1 184 ? 15.273 80.789 127.795 1.00 68.39 184 ALA C CA 1
ATOM 13245 C C . ALA C 1 184 ? 14.411 80.621 126.552 1.00 71.62 184 ALA C C 1
ATOM 13246 O O . ALA C 1 184 ? 13.619 79.676 126.460 1.00 74.68 184 ALA C O 1
ATOM 13253 N N . ALA C 1 185 ? 14.550 81.526 125.587 1.00 72.41 185 ALA C N 1
ATOM 13254 C CA . ALA C 1 185 ? 13.775 81.471 124.356 1.00 72.90 185 ALA C CA 1
ATOM 13255 C C . ALA C 1 185 ? 14.470 80.695 123.246 1.00 72.32 185 ALA C C 1
ATOM 13256 O O . ALA C 1 185 ? 13.874 80.500 122.183 1.00 74.50 185 ALA C O 1
ATOM 13263 N N . ALA C 1 186 ? 15.705 80.255 123.461 1.00 70.74 186 ALA C N 1
ATOM 13264 C CA . ALA C 1 186 ? 16.440 79.557 122.420 1.00 72.81 186 ALA C CA 1
ATOM 13265 C C . ALA C 1 186 ? 15.817 78.193 122.147 1.00 76.74 186 ALA C C 1
ATOM 13266 O O . ALA C 1 186 ? 15.011 77.677 122.925 1.00 78.71 186 ALA C O 1
ATOM 13273 N N . ASN C 1 187 ? 16.205 77.606 121.019 1.00 78.87 187 ASN C N 1
ATOM 13274 C CA . ASN C 1 187 ? 15.714 76.285 120.651 1.00 82.85 187 ASN C CA 1
ATOM 13275 C C . ASN C 1 187 ? 16.396 75.232 121.514 1.00 80.87 187 ASN C C 1
ATOM 13276 O O . ASN C 1 187 ? 17.618 75.063 121.456 1.00 77.54 187 ASN C O 1
ATOM 13287 N N . SER C 1 188 ? 15.600 74.518 122.312 1.00 84.59 188 SER C N 1
ATOM 13288 C CA . SER C 1 188 ? 16.153 73.543 123.244 1.00 85.98 188 SER C CA 1
ATOM 13289 C C . SER C 1 188 ? 16.888 72.415 122.536 1.00 84.65 188 SER C C 1
ATOM 13290 O O . SER C 1 188 ? 17.693 71.722 123.168 1.00 83.00 188 SER C O 1
ATOM 13298 N N . ALA C 1 189 ? 16.638 72.216 121.241 1.00 82.85 189 ALA C N 1
ATOM 13299 C CA . ALA C 1 189 ? 17.276 71.118 120.528 1.00 80.83 189 ALA C CA 1
ATOM 13300 C C . ALA C 1 189 ? 18.755 71.382 120.273 1.00 76.58 189 ALA C C 1
ATOM 13301 O O . ALA C 1 189 ? 19.540 70.432 120.168 1.00 77.32 189 ALA C O 1
ATOM 13308 N N . LEU C 1 190 ? 19.157 72.641 120.165 1.00 72.77 190 LEU C N 1
ATOM 13309 C CA . LEU C 1 190 ? 20.567 72.941 119.954 1.00 69.67 190 LEU C CA 1
ATOM 13310 C C . LEU C 1 190 ? 21.351 72.527 121.196 1.00 65.37 190 LEU C C 1
ATOM 13311 O O . LEU C 1 190 ? 20.923 72.829 122.317 1.00 64.83 190 LEU C O 1
ATOM 13327 N N . PRO C 1 191 ? 22.486 71.846 121.056 1.00 62.38 191 PRO C N 1
ATOM 13328 C CA . PRO C 1 191 ? 23.327 71.600 122.231 1.00 59.34 191 PRO C CA 1
ATOM 13329 C C . PRO C 1 191 ? 23.657 72.915 122.923 1.00 57.41 191 PRO C C 1
ATOM 13330 O O . PRO C 1 191 ? 23.722 73.971 122.291 1.00 57.49 191 PRO C O 1
ATOM 13341 N N . LEU C 1 192 ? 23.857 72.839 124.241 1.00 56.26 192 LEU C N 1
ATOM 13342 C CA . LEU C 1 192 ? 23.816 74.040 125.071 1.00 54.59 192 LEU C CA 1
ATOM 13343 C C . LEU C 1 192 ? 24.850 75.066 124.624 1.00 52.79 192 LEU C C 1
ATOM 13344 O O . LEU C 1 192 ? 24.542 76.255 124.491 1.00 53.78 192 LEU C O 1
ATOM 13360 N N . ARG C 1 193 ? 26.092 74.629 124.404 1.00 50.35 193 ARG C N 1
ATOM 13361 C CA . ARG C 1 193 ? 27.150 75.580 124.078 1.00 50.45 193 ARG C CA 1
ATOM 13362 C C . ARG C 1 193 ? 26.902 76.237 122.727 1.00 52.50 193 ARG C C 1
ATOM 13363 O O . ARG C 1 193 ? 27.062 77.456 122.586 1.00 53.11 193 ARG C O 1
ATOM 13384 N N . ARG C 1 194 ? 26.511 75.452 121.720 1.00 55.13 194 ARG C N 1
ATOM 13385 C CA . ARG C 1 194 ? 26.091 76.042 120.452 1.00 57.91 194 ARG C CA 1
ATOM 13386 C C . ARG C 1 194 ? 24.899 76.965 120.658 1.00 56.59 194 ARG C C 1
ATOM 13387 O O . ARG C 1 194 ? 24.864 78.079 120.123 1.00 56.73 194 ARG C O 1
ATOM 13408 N N . ARG C 1 195 ? 23.914 76.516 121.437 1.00 54.40 195 ARG C N 1
ATOM 13409 C CA . ARG C 1 195 ? 22.722 77.319 121.684 1.00 56.59 195 ARG C CA 1
ATOM 13410 C C . ARG C 1 195 ? 23.095 78.673 122.270 1.00 56.45 195 ARG C C 1
ATOM 13411 O O . ARG C 1 195 ? 22.611 79.718 121.820 1.00 55.38 195 ARG C O 1
ATOM 13432 N N . LEU C 1 196 ? 23.969 78.669 123.277 1.00 58.48 196 LEU C N 1
ATOM 13433 C CA . LEU C 1 196 ? 24.350 79.905 123.951 1.00 57.59 196 LEU C CA 1
ATOM 13434 C C . LEU C 1 196 ? 25.150 80.812 123.026 1.00 55.34 196 LEU C C 1
ATOM 13435 O O . LEU C 1 196 ? 25.014 82.039 123.081 1.00 52.51 196 LEU C O 1
ATOM 13451 N N . SER C 1 197 ? 25.992 80.227 122.170 1.00 56.18 197 SER C N 1
ATOM 13452 C CA . SER C 1 197 ? 26.781 81.030 121.244 1.00 57.47 197 SER C CA 1
ATOM 13453 C C . SER C 1 197 ? 25.884 81.864 120.338 1.00 58.03 197 SER C C 1
ATOM 13454 O O . SER C 1 197 ? 26.155 83.047 120.104 1.00 58.40 197 SER C O 1
ATOM 13462 N N . THR C 1 198 ? 24.805 81.268 119.821 1.00 59.07 198 THR C N 1
ATOM 13463 C CA . THR C 1 198 ? 23.886 82.017 118.973 1.00 63.31 198 THR C CA 1
ATOM 13464 C C . THR C 1 198 ? 23.138 83.090 119.755 1.00 62.53 198 THR C C 1
ATOM 13465 O O . THR C 1 198 ? 22.658 84.056 119.155 1.00 64.96 198 THR C O 1
ATOM 13476 N N . VAL C 1 199 ? 23.020 82.936 121.075 1.00 59.95 199 VAL C N 1
ATOM 13477 C CA . VAL C 1 199 ? 22.425 83.986 121.896 1.00 58.36 199 VAL C CA 1
ATOM 13478 C C . VAL C 1 199 ? 23.360 85.187 121.974 1.00 56.66 199 VAL C C 1
ATOM 13479 O O . VAL C 1 199 ? 22.937 86.336 121.811 1.00 58.34 199 VAL C O 1
ATOM 13492 N N . PHE C 1 200 ? 24.649 84.937 122.222 1.00 55.42 200 PHE C N 1
ATOM 13493 C CA . PHE C 1 200 ? 25.621 86.024 122.249 1.00 56.87 200 PHE C CA 1
ATOM 13494 C C . PHE C 1 200 ? 25.675 86.736 120.904 1.00 60.47 200 PHE C C 1
ATOM 13495 O O . PHE C 1 200 ? 25.742 87.970 120.844 1.00 60.98 200 PHE C O 1
ATOM 13512 N N . THR C 1 201 ? 25.639 85.971 119.810 1.00 62.15 201 THR C N 1
ATOM 13513 C CA . THR C 1 201 ? 25.725 86.567 118.482 1.00 64.54 201 THR C CA 1
ATOM 13514 C C . THR C 1 201 ? 24.459 87.340 118.145 1.00 66.00 201 THR C C 1
ATOM 13515 O O . THR C 1 201 ? 24.523 88.404 117.519 1.00 67.84 201 THR C O 1
ATOM 13526 N N . ASP C 1 202 ? 23.300 86.829 118.562 1.00 66.92 202 ASP C N 1
ATOM 13527 C CA . ASP C 1 202 ? 22.053 87.554 118.362 1.00 71.06 202 ASP C CA 1
ATOM 13528 C C . ASP C 1 202 ? 22.054 88.898 119.075 1.00 70.56 202 ASP C C 1
ATOM 13529 O O . ASP C 1 202 ? 21.305 89.798 118.679 1.00 72.12 202 ASP C O 1
ATOM 13538 N N . MET C 1 203 ? 22.873 89.055 120.112 1.00 69.40 203 MET C N 1
ATOM 13539 C CA . MET C 1 203 ? 22.962 90.309 120.847 1.00 70.14 203 MET C CA 1
ATOM 13540 C C . MET C 1 203 ? 24.025 91.250 120.296 1.00 72.44 203 MET C C 1
ATOM 13541 O O . MET C 1 203 ? 24.234 92.324 120.871 1.00 73.39 203 MET C O 1
ATOM 13555 N N . GLY C 1 204 ? 24.704 90.880 119.211 1.00 73.01 204 GLY C N 1
ATOM 13556 C CA . GLY C 1 204 ? 25.675 91.746 118.573 1.00 74.90 204 GLY C CA 1
ATOM 13557 C C . GLY C 1 204 ? 27.114 91.303 118.713 1.00 72.87 204 GLY C C 1
ATOM 13558 O O . GLY C 1 204 ? 27.988 91.894 118.068 1.00 74.14 204 GLY C O 1
ATOM 13562 N N . CYS C 1 205 ? 27.399 90.301 119.538 1.00 70.58 205 CYS C N 1
ATOM 13563 C CA . CYS C 1 205 ? 28.757 89.794 119.629 1.00 68.02 205 CYS C CA 1
ATOM 13564 C C . CYS C 1 205 ? 29.174 89.200 118.282 1.00 71.35 205 CYS C C 1
ATOM 13565 O O . CYS C 1 205 ? 28.348 88.629 117.563 1.00 70.63 205 CYS C O 1
ATOM 13573 N N . PRO C 1 206 ? 30.448 89.318 117.913 1.00 72.80 206 PRO C N 1
ATOM 13574 C CA . PRO C 1 206 ? 30.881 88.801 116.611 1.00 74.44 206 PRO C CA 1
ATOM 13575 C C . PRO C 1 206 ? 30.763 87.288 116.544 1.00 70.50 206 PRO C C 1
ATOM 13576 O O . PRO C 1 206 ? 30.825 86.588 117.557 1.00 67.87 206 PRO C O 1
ATOM 13587 N N . ALA C 1 207 ? 30.597 86.787 115.324 1.00 72.03 207 ALA C N 1
ATOM 13588 C CA . ALA C 1 207 ? 30.404 85.362 115.124 1.00 69.96 207 ALA C CA 1
ATOM 13589 C C . ALA C 1 207 ? 31.673 84.592 115.487 1.00 68.40 207 ALA C C 1
ATOM 13590 O O . ALA C 1 207 ? 32.785 85.105 115.331 1.00 68.39 207 ALA C O 1
ATOM 13597 N N . PRO C 1 208 ? 31.535 83.354 115.966 1.00 64.98 208 PRO C N 1
ATOM 13598 C CA . PRO C 1 208 ? 32.725 82.550 116.262 1.00 65.33 208 PRO C CA 1
ATOM 13599 C C . PRO C 1 208 ? 33.567 82.328 115.014 1.00 66.11 208 PRO C C 1
ATOM 13600 O O . PRO C 1 208 ? 33.124 82.530 113.882 1.00 68.26 208 PRO C O 1
ATOM 13611 N N . SER C 1 209 ? 34.808 81.908 115.239 1.00 66.31 209 SER C N 1
ATOM 13612 C CA . SER C 1 209 ? 35.711 81.628 114.136 1.00 66.54 209 SER C CA 1
ATOM 13613 C C . SER C 1 209 ? 35.232 80.418 113.336 1.00 64.98 209 SER C C 1
ATOM 13614 O O . SER C 1 209 ? 34.429 79.603 113.799 1.00 62.21 209 SER C O 1
ATOM 13622 N N . THR C 1 210 ? 35.749 80.314 112.113 1.00 67.35 210 THR C N 1
ATOM 13623 C CA . THR C 1 210 ? 35.414 79.239 111.191 1.00 70.22 210 THR C CA 1
ATOM 13624 C C . THR C 1 210 ? 36.635 78.428 110.779 1.00 72.38 210 THR C C 1
ATOM 13625 O O . THR C 1 210 ? 36.485 77.405 110.100 1.00 74.59 210 THR C O 1
ATOM 13636 N N . LYS C 1 211 ? 37.830 78.823 111.204 1.00 72.84 211 LYS C N 1
ATOM 13637 C CA . LYS C 1 211 ? 39.059 78.202 110.734 1.00 74.84 211 LYS C CA 1
ATOM 13638 C C . LYS C 1 211 ? 39.422 76.992 111.585 1.00 70.16 211 LYS C C 1
ATOM 13639 O O . LYS C 1 211 ? 39.412 77.061 112.819 1.00 66.84 211 LYS C O 1
ATOM 13658 N N . GLY C 1 212 ? 39.729 75.891 110.917 1.00 69.25 212 GLY C N 1
ATOM 13659 C CA . GLY C 1 212 ? 40.174 74.661 111.544 1.00 66.01 212 GLY C CA 1
ATOM 13660 C C . GLY C 1 212 ? 41.665 74.471 111.381 1.00 66.02 212 GLY C C 1
ATOM 13661 O O . GLY C 1 212 ? 42.442 75.429 111.447 1.00 67.22 212 GLY C O 1
ATOM 13665 N N . TRP C 1 213 ? 42.075 73.224 111.159 1.00 64.54 213 TRP C N 1
ATOM 13666 C CA . TRP C 1 213 ? 43.495 72.909 111.068 1.00 65.44 213 TRP C CA 1
ATOM 13667 C C . TRP C 1 213 ? 43.669 71.477 110.583 1.00 64.40 213 TRP C C 1
ATOM 13668 O O . TRP C 1 213 ? 42.700 70.732 110.414 1.00 62.55 213 TRP C O 1
ATOM 13689 N N . THR C 1 214 ? 44.928 71.110 110.352 1.00 65.08 214 THR C N 1
ATOM 13690 C CA . THR C 1 214 ? 45.306 69.746 110.004 1.00 64.85 214 THR C CA 1
ATOM 13691 C C . THR C 1 214 ? 46.673 69.473 110.613 1.00 68.19 214 THR C C 1
ATOM 13692 O O . THR C 1 214 ? 47.604 70.260 110.420 1.00 72.08 214 THR C O 1
ATOM 13703 N N . VAL C 1 215 ? 46.792 68.367 111.340 1.00 66.82 215 VAL C N 1
ATOM 13704 C CA . VAL C 1 215 ? 48.034 68.031 112.035 1.00 68.29 215 VAL C CA 1
ATOM 13705 C C . VAL C 1 215 ? 48.330 66.555 111.834 1.00 72.16 215 VAL C C 1
ATOM 13706 O O . VAL C 1 215 ? 47.424 65.751 111.577 1.00 67.96 215 VAL C O 1
ATOM 13719 N N . PRO C 1 216 ? 49.596 66.166 111.957 1.00 80.96 216 PRO C N 1
ATOM 13720 C CA . PRO C 1 216 ? 49.961 64.761 111.755 1.00 89.64 216 PRO C CA 1
ATOM 13721 C C . PRO C 1 216 ? 49.659 63.898 112.974 1.00 90.81 216 PRO C C 1
ATOM 13722 O O . PRO C 1 216 ? 49.273 64.374 114.043 1.00 89.39 216 PRO C O 1
ATOM 13733 N N . VAL C 1 217 ? 49.838 62.594 112.778 1.00 95.95 217 VAL C N 1
ATOM 13734 C CA . VAL C 1 217 ? 49.640 61.586 113.813 1.00 99.31 217 VAL C CA 1
ATOM 13735 C C . VAL C 1 217 ? 50.982 60.923 114.089 1.00 110.74 217 VAL C C 1
ATOM 13736 O O . VAL C 1 217 ? 51.657 60.468 113.157 1.00 110.90 217 VAL C O 1
ATOM 13749 N N . THR C 1 218 ? 51.359 60.858 115.360 1.00 119.78 218 THR C N 1
ATOM 13750 C CA . THR C 1 218 ? 52.658 60.316 115.741 1.00 125.58 218 THR C CA 1
ATOM 13751 C C . THR C 1 218 ? 52.565 58.821 116.025 1.00 124.94 218 THR C C 1
ATOM 13752 O O . THR C 1 218 ? 52.561 58.004 115.103 1.00 125.71 218 THR C O 1
ATOM 13763 N N . LEU C 1 222 ? 51.585 50.572 118.319 1.00 123.14 222 LEU C N 1
ATOM 13764 C CA . LEU C 1 222 ? 51.806 49.250 117.738 1.00 124.74 222 LEU C CA 1
ATOM 13765 C C . LEU C 1 222 ? 50.876 49.026 116.544 1.00 121.47 222 LEU C C 1
ATOM 13766 O O . LEU C 1 222 ? 49.814 49.643 116.459 1.00 118.57 222 LEU C O 1
ATOM 13781 N N . PRO C 1 223 ? 51.267 48.148 115.622 1.00 122.68 223 PRO C N 1
ATOM 13782 C CA . PRO C 1 223 ? 50.475 47.950 114.401 1.00 119.78 223 PRO C CA 1
ATOM 13783 C C . PRO C 1 223 ? 49.132 47.324 114.725 1.00 116.51 223 PRO C C 1
ATOM 13784 O O . PRO C 1 223 ? 48.973 46.694 115.782 1.00 117.56 223 PRO C O 1
ATOM 13795 N N . PRO C 1 224 ? 48.137 47.472 113.851 1.00 112.10 224 PRO C N 1
ATOM 13796 C CA . PRO C 1 224 ? 46.837 46.852 114.126 1.00 109.84 224 PRO C CA 1
ATOM 13797 C C . PRO C 1 224 ? 46.966 45.340 114.215 1.00 109.98 224 PRO C C 1
ATOM 13798 O O . PRO C 1 224 ? 47.752 44.720 113.497 1.00 113.28 224 PRO C O 1
ATOM 13809 N N . THR C 1 225 ? 46.185 44.750 115.117 1.00 107.49 225 THR C N 1
ATOM 13810 C CA . THR C 1 225 ? 46.066 43.306 115.225 1.00 106.96 225 THR C CA 1
ATOM 13811 C C . THR C 1 225 ? 44.593 42.936 115.328 1.00 102.65 225 THR C C 1
ATOM 13812 O O . THR C 1 225 ? 43.751 43.751 115.713 1.00 99.84 225 THR C O 1
ATOM 13823 N N . SER C 1 226 ? 44.289 41.688 114.977 1.00 103.33 226 SER C N 1
ATOM 13824 C CA . SER C 1 226 ? 42.942 41.149 115.100 1.00 101.08 226 SER C CA 1
ATOM 13825 C C . SER C 1 226 ? 42.785 40.221 116.300 1.00 102.32 226 SER C C 1
ATOM 13826 O O . SER C 1 226 ? 41.758 39.546 116.418 1.00 102.69 226 SER C O 1
ATOM 13834 N N . GLY C 1 227 ? 43.773 40.174 117.191 1.00 102.83 227 GLY C N 1
ATOM 13835 C CA . GLY C 1 227 ? 43.657 39.336 118.372 1.00 105.19 227 GLY C CA 1
ATOM 13836 C C . GLY C 1 227 ? 43.586 37.865 118.016 1.00 107.10 227 GLY C C 1
ATOM 13837 O O . GLY C 1 227 ? 44.317 37.370 117.151 1.00 108.61 227 GLY C O 1
ATOM 13841 N N . LEU C 1 228 ? 42.684 37.150 118.692 1.00 107.46 228 LEU C N 1
ATOM 13842 C CA . LEU C 1 228 ? 42.546 35.708 118.538 1.00 109.79 228 LEU C CA 1
ATOM 13843 C C . LEU C 1 228 ? 41.307 35.317 117.740 1.00 110.01 228 LEU C C 1
ATOM 13844 O O . LEU C 1 228 ? 40.871 34.163 117.805 1.00 113.96 228 LEU C O 1
ATOM 13860 N N . ILE C 1 229 ? 40.737 36.248 116.981 1.00 105.98 229 ILE C N 1
ATOM 13861 C CA . ILE C 1 229 ? 39.613 35.896 116.106 1.00 108.05 229 ILE C CA 1
ATOM 13862 C C . ILE C 1 229 ? 40.095 34.887 115.070 1.00 111.98 229 ILE C C 1
ATOM 13863 O O . ILE C 1 229 ? 41.148 35.109 114.440 1.00 113.19 229 ILE C O 1
ATOM 13879 N N . PRO C 1 230 ? 39.391 33.780 114.839 1.00 115.00 230 PRO C N 1
ATOM 13880 C CA . PRO C 1 230 ? 39.777 32.902 113.725 1.00 116.18 230 PRO C CA 1
ATOM 13881 C C . PRO C 1 230 ? 39.705 33.665 112.410 1.00 113.45 230 PRO C C 1
ATOM 13882 O O . PRO C 1 230 ? 38.695 34.298 112.093 1.00 111.79 230 PRO C O 1
ATOM 13893 N N . THR C 1 231 ? 40.796 33.608 111.644 1.00 110.68 231 THR C N 1
ATOM 13894 C CA . THR C 1 231 ? 40.924 34.462 110.469 1.00 106.29 231 THR C CA 1
ATOM 13895 C C . THR C 1 231 ? 39.813 34.225 109.453 1.00 105.17 231 THR C C 1
ATOM 13896 O O . THR C 1 231 ? 39.521 35.121 108.652 1.00 103.80 231 THR C O 1
ATOM 13907 N N . ALA C 1 232 ? 39.183 33.049 109.467 1.00 106.50 232 ALA C N 1
ATOM 13908 C CA . ALA C 1 232 ? 38.095 32.787 108.531 1.00 105.67 232 ALA C CA 1
ATOM 13909 C C . ALA C 1 232 ? 36.852 33.600 108.879 1.00 103.17 232 ALA C C 1
ATOM 13910 O O . ALA C 1 232 ? 36.218 34.182 107.992 1.00 102.14 232 ALA C O 1
ATOM 13917 N N . LEU C 1 233 ? 36.492 33.662 110.162 1.00 102.03 233 LEU C N 1
ATOM 13918 C CA . LEU C 1 233 ? 35.323 34.420 110.592 1.00 99.55 233 LEU C CA 1
ATOM 13919 C C . LEU C 1 233 ? 35.591 35.915 110.706 1.00 96.20 233 LEU C C 1
ATOM 13920 O O . LEU C 1 233 ? 34.666 36.669 111.026 1.00 94.96 233 LEU C O 1
ATOM 13936 N N . LEU C 1 234 ? 36.820 36.359 110.451 1.00 95.82 234 LEU C N 1
ATOM 13937 C CA . LEU C 1 234 ? 37.163 37.762 110.669 1.00 93.59 234 LEU C CA 1
ATOM 13938 C C . LEU C 1 234 ? 36.394 38.723 109.771 1.00 92.38 234 LEU C C 1
ATOM 13939 O O . LEU C 1 234 ? 35.848 39.711 110.292 1.00 90.67 234 LEU C O 1
ATOM 13955 N N . PRO C 1 235 ? 36.317 38.528 108.449 1.00 93.85 235 PRO C N 1
ATOM 13956 C CA . PRO C 1 235 ? 35.617 39.527 107.617 1.00 92.07 235 PRO C CA 1
ATOM 13957 C C . PRO C 1 235 ? 34.193 39.814 108.070 1.00 92.84 235 PRO C C 1
ATOM 13958 O O . PRO C 1 235 ? 33.806 40.984 108.181 1.00 91.27 235 PRO C O 1
ATOM 13969 N N . GLY C 1 236 ? 33.402 38.778 108.348 1.00 96.03 236 GLY C N 1
ATOM 13970 C CA . GLY C 1 236 ? 32.034 39.003 108.784 1.00 96.21 236 GLY C CA 1
ATOM 13971 C C . GLY C 1 236 ? 31.952 39.731 110.112 1.00 94.40 236 GLY C C 1
ATOM 13972 O O . GLY C 1 236 ? 31.119 40.623 110.291 1.00 94.48 236 GLY C O 1
ATOM 13976 N N . ILE C 1 237 ? 32.821 39.368 111.058 1.00 91.94 237 ILE C N 1
ATOM 13977 C CA . ILE C 1 237 ? 32.788 39.988 112.381 1.00 89.65 237 ILE C CA 1
ATOM 13978 C C . ILE C 1 237 ? 33.061 41.483 112.273 1.00 84.42 237 ILE C C 1
ATOM 13979 O O . ILE C 1 237 ? 32.344 42.307 112.852 1.00 82.83 237 ILE C O 1
ATOM 13995 N N . LEU C 1 238 ? 34.107 41.856 111.536 1.00 82.75 238 LEU C N 1
ATOM 13996 C CA . LEU C 1 238 ? 34.496 43.259 111.461 1.00 77.78 238 LEU C CA 1
ATOM 13997 C C . LEU C 1 238 ? 33.578 44.066 110.551 1.00 76.30 238 LEU C C 1
ATOM 13998 O O . LEU C 1 238 ? 33.390 45.265 110.781 1.00 73.88 238 LEU C O 1
ATOM 14014 N N . THR C 1 239 ? 33.009 43.444 109.517 1.00 77.25 239 THR C N 1
ATOM 14015 C CA . THR C 1 239 ? 31.950 44.107 108.764 1.00 79.47 239 THR C CA 1
ATOM 14016 C C . THR C 1 239 ? 30.774 44.433 109.672 1.00 79.99 239 THR C C 1
ATOM 14017 O O . THR C 1 239 ? 30.204 45.528 109.601 1.00 80.21 239 THR C O 1
ATOM 14028 N N . ARG C 1 240 ? 30.392 43.484 110.525 1.00 81.69 240 ARG C N 1
ATOM 14029 C CA . ARG C 1 240 ? 29.352 43.744 111.512 1.00 83.68 240 ARG C CA 1
ATOM 14030 C C . ARG C 1 240 ? 29.765 44.878 112.442 1.00 78.95 240 ARG C C 1
ATOM 14031 O O . ARG C 1 240 ? 28.937 45.718 112.816 1.00 77.59 240 ARG C O 1
ATOM 14052 N N . ALA C 1 241 ? 31.046 44.916 112.827 1.00 75.92 241 ALA C N 1
ATOM 14053 C CA . ALA C 1 241 ? 31.532 45.953 113.734 1.00 74.84 241 ALA C CA 1
ATOM 14054 C C . ALA C 1 241 ? 31.425 47.336 113.100 1.00 73.91 241 ALA C C 1
ATOM 14055 O O . ALA C 1 241 ? 30.838 48.256 113.683 1.00 72.21 241 ALA C O 1
ATOM 14062 N N . ALA C 1 242 ? 31.996 47.506 111.902 1.00 74.64 242 ALA C N 1
ATOM 14063 C CA . ALA C 1 242 ? 31.913 48.795 111.225 1.00 73.66 242 ALA C CA 1
ATOM 14064 C C . ALA C 1 242 ? 30.466 49.194 110.974 1.00 75.48 242 ALA C C 1
ATOM 14065 O O . ALA C 1 242 ? 30.149 50.388 110.921 1.00 76.30 242 ALA C O 1
ATOM 14072 N N . HIS C 1 243 ? 29.578 48.213 110.812 1.00 78.74 243 HIS C N 1
ATOM 14073 C CA . HIS C 1 243 ? 28.169 48.512 110.595 1.00 81.08 243 HIS C CA 1
ATOM 14074 C C . HIS C 1 243 ? 27.519 49.055 111.862 1.00 79.37 243 HIS C C 1
ATOM 14075 O O . HIS C 1 243 ? 26.723 49.999 111.803 1.00 79.15 243 HIS C O 1
ATOM 14089 N N . ASP C 1 244 ? 27.846 48.471 113.015 1.00 77.49 244 ASP C N 1
ATOM 14090 C CA . ASP C 1 244 ? 27.193 48.804 114.272 1.00 76.15 244 ASP C CA 1
ATOM 14091 C C . ASP C 1 244 ? 27.921 49.880 115.066 1.00 69.77 244 ASP C C 1
ATOM 14092 O O . ASP C 1 244 ? 27.379 50.355 116.070 1.00 70.47 244 ASP C O 1
ATOM 14101 N N . ALA C 1 245 ? 29.126 50.268 114.658 1.00 57.77 245 ALA C N 1
ATOM 14102 C CA . ALA C 1 245 ? 29.869 51.275 115.401 1.00 56.72 245 ALA C CA 1
ATOM 14103 C C . ALA C 1 245 ? 29.081 52.578 115.476 1.00 56.55 245 ALA C C 1
ATOM 14104 O O . ALA C 1 245 ? 28.444 52.997 114.506 1.00 58.25 245 ALA C O 1
ATOM 14111 N N . SER C 1 246 ? 29.126 53.220 116.642 1.00 54.05 246 SER C N 1
ATOM 14112 C CA . SER C 1 246 ? 28.365 54.442 116.859 1.00 53.63 246 SER C CA 1
ATOM 14113 C C . SER C 1 246 ? 29.012 55.664 116.223 1.00 51.76 246 SER C C 1
ATOM 14114 O O . SER C 1 246 ? 28.383 56.727 116.189 1.00 49.12 246 SER C O 1
ATOM 14122 N N . VAL C 1 247 ? 30.250 55.547 115.744 1.00 52.83 247 VAL C N 1
ATOM 14123 C CA . VAL C 1 247 ? 30.948 56.652 115.101 1.00 52.26 247 VAL C CA 1
ATOM 14124 C C . VAL C 1 247 ? 31.096 56.357 113.612 1.00 52.64 247 VAL C C 1
ATOM 14125 O O . VAL C 1 247 ? 31.053 55.206 113.165 1.00 51.19 247 VAL C O 1
ATOM 14138 N N . ALA C 1 248 ? 31.278 57.426 112.840 1.00 54.20 248 ALA C N 1
ATOM 14139 C CA . ALA C 1 248 ? 31.302 57.334 111.387 1.00 57.21 248 ALA C CA 1
ATOM 14140 C C . ALA C 1 248 ? 32.610 56.735 110.885 1.00 58.43 248 ALA C C 1
ATOM 14141 O O . ALA C 1 248 ? 33.692 57.060 111.383 1.00 59.60 248 ALA C O 1
ATOM 14148 N N . ILE C 1 249 ? 32.502 55.859 109.888 1.00 55.94 249 ILE C N 1
ATOM 14149 C CA . ILE C 1 249 ? 33.657 55.280 109.211 1.00 56.69 249 ILE C CA 1
ATOM 14150 C C . ILE C 1 249 ? 33.427 55.388 107.710 1.00 58.07 249 ILE C C 1
ATOM 14151 O O . ILE C 1 249 ? 32.347 55.042 107.215 1.00 59.09 249 ILE C O 1
ATOM 14167 N N . THR C 1 250 ? 34.439 55.862 106.988 1.00 58.44 250 THR C N 1
ATOM 14168 C CA . THR C 1 250 ? 34.365 55.985 105.541 1.00 58.49 250 THR C CA 1
ATOM 14169 C C . THR C 1 250 ? 35.664 55.486 104.929 1.00 58.38 250 THR C C 1
ATOM 14170 O O . THR C 1 250 ? 36.729 55.556 105.549 1.00 57.66 250 THR C O 1
ATOM 14181 N N . VAL C 1 251 ? 35.560 54.963 103.712 1.00 59.24 251 VAL C N 1
ATOM 14182 C CA . VAL C 1 251 ? 36.717 54.524 102.943 1.00 64.08 251 VAL C CA 1
ATOM 14183 C C . VAL C 1 251 ? 36.628 55.159 101.563 1.00 66.13 251 VAL C C 1
ATOM 14184 O O . VAL C 1 251 ? 35.563 55.146 100.936 1.00 66.37 251 VAL C O 1
ATOM 14197 N N . ALA C 1 252 ? 37.738 55.727 101.102 1.00 68.85 252 ALA C N 1
ATOM 14198 C CA . ALA C 1 252 ? 37.826 56.335 99.782 1.00 71.45 252 ALA C CA 1
ATOM 14199 C C . ALA C 1 252 ? 38.950 55.686 98.987 1.00 76.35 252 ALA C C 1
ATOM 14200 O O . ALA C 1 252 ? 39.992 55.327 99.546 1.00 75.68 252 ALA C O 1
ATOM 14207 N N . ASP C 1 253 ? 38.731 55.532 97.684 1.00 80.79 253 ASP C N 1
ATOM 14208 C CA . ASP C 1 253 ? 39.745 54.988 96.784 1.00 85.55 253 ASP C CA 1
ATOM 14209 C C . ASP C 1 253 ? 40.501 56.172 96.193 1.00 86.94 253 ASP C C 1
ATOM 14210 O O . ASP C 1 253 ? 40.028 56.820 95.258 1.00 86.66 253 ASP C O 1
ATOM 14219 N N . VAL C 1 254 ? 41.692 56.451 96.735 1.00 87.57 254 VAL C N 1
ATOM 14220 C CA . VAL C 1 254 ? 42.469 57.607 96.292 1.00 91.88 254 VAL C CA 1
ATOM 14221 C C . VAL C 1 254 ? 43.298 57.335 95.049 1.00 96.60 254 VAL C C 1
ATOM 14222 O O . VAL C 1 254 ? 43.980 58.248 94.563 1.00 99.59 254 VAL C O 1
ATOM 14235 N N . THR C 1 255 ? 43.263 56.114 94.513 1.00 98.11 255 THR C N 1
ATOM 14236 C CA . THR C 1 255 ? 43.868 55.828 93.217 1.00 101.04 255 THR C CA 1
ATOM 14237 C C . THR C 1 255 ? 42.915 56.089 92.060 1.00 101.56 255 THR C C 1
ATOM 14238 O O . THR C 1 255 ? 43.364 56.179 90.912 1.00 106.26 255 THR C O 1
ATOM 14249 N N . ALA C 1 256 ? 41.622 56.210 92.336 1.00 97.80 256 ALA C N 1
ATOM 14250 C CA . ALA C 1 256 ? 40.601 56.451 91.332 1.00 101.93 256 ALA C CA 1
ATOM 14251 C C . ALA C 1 256 ? 40.406 57.949 91.143 1.00 97.33 256 ALA C C 1
ATOM 14252 O O . ALA C 1 256 ? 40.769 58.746 92.013 1.00 99.35 256 ALA C O 1
ATOM 14259 N N . PRO C 1 257 ? 39.834 58.376 90.017 1.00 95.10 257 PRO C N 1
ATOM 14260 C CA . PRO C 1 257 ? 39.771 59.818 89.741 1.00 89.99 257 PRO C CA 1
ATOM 14261 C C . PRO C 1 257 ? 38.901 60.539 90.755 1.00 86.28 257 PRO C C 1
ATOM 14262 O O . PRO C 1 257 ? 37.766 60.138 91.026 1.00 85.47 257 PRO C O 1
ATOM 14273 N N . ASP C 1 258 ? 39.450 61.610 91.323 1.00 84.23 258 ASP C N 1
ATOM 14274 C CA . ASP C 1 258 ? 38.770 62.474 92.280 1.00 82.37 258 ASP C CA 1
ATOM 14275 C C . ASP C 1 258 ? 38.615 61.822 93.648 1.00 81.65 258 ASP C C 1
ATOM 14276 O O . ASP C 1 258 ? 37.841 62.316 94.479 1.00 82.16 258 ASP C O 1
ATOM 14285 N N . GLN C 1 259 ? 39.340 60.742 93.916 1.00 79.83 259 GLN C N 1
ATOM 14286 C CA . GLN C 1 259 ? 39.341 60.092 95.221 1.00 75.57 259 GLN C CA 1
ATOM 14287 C C . GLN C 1 259 ? 37.913 59.832 95.704 1.00 74.05 259 GLN C C 1
ATOM 14288 O O . GLN C 1 259 ? 37.482 60.394 96.720 1.00 71.60 259 GLN C O 1
ATOM 14302 N N . PRO C 1 260 ? 37.156 58.994 95.003 1.00 76.33 260 PRO C N 1
ATOM 14303 C CA . PRO C 1 260 ? 35.741 58.806 95.340 1.00 76.47 260 PRO C CA 1
ATOM 14304 C C . PRO C 1 260 ? 35.533 57.968 96.590 1.00 74.24 260 PRO C C 1
ATOM 14305 O O . PRO C 1 260 ? 36.388 57.185 97.010 1.00 73.46 260 PRO C O 1
ATOM 14316 N N . LEU C 1 261 ? 34.349 58.143 97.175 1.00 74.36 261 LEU C N 1
ATOM 14317 C CA . LEU C 1 261 ? 33.920 57.377 98.339 1.00 73.45 261 LEU C CA 1
ATOM 14318 C C . LEU C 1 261 ? 33.487 55.977 97.914 1.00 74.16 261 LEU C C 1
ATOM 14319 O O . LEU C 1 261 ? 32.729 55.824 96.952 1.00 74.45 261 LEU C O 1
ATOM 14335 N N . VAL C 1 262 ? 33.969 54.959 98.626 1.00 74.73 262 VAL C N 1
ATOM 14336 C CA . VAL C 1 262 ? 33.569 53.581 98.362 1.00 77.18 262 VAL C CA 1
ATOM 14337 C C . VAL C 1 262 ? 32.906 52.909 99.556 1.00 77.58 262 VAL C C 1
ATOM 14338 O O . VAL C 1 262 ? 32.405 51.783 99.407 1.00 80.06 262 VAL C O 1
ATOM 14351 N N . TYR C 1 263 ? 32.884 53.536 100.732 1.00 73.41 263 TYR C N 1
ATOM 14352 C CA . TYR C 1 263 ? 32.161 52.967 101.860 1.00 72.92 263 TYR C CA 1
ATOM 14353 C C . TYR C 1 263 ? 31.783 54.068 102.840 1.00 69.76 263 TYR C C 1
ATOM 14354 O O . TYR C 1 263 ? 32.527 55.034 103.031 1.00 68.44 263 TYR C O 1
ATOM 14372 N N . ALA C 1 264 ? 30.624 53.893 103.469 1.00 67.82 264 ALA C N 1
ATOM 14373 C CA . ALA C 1 264 ? 30.163 54.795 104.520 1.00 64.55 264 ALA C CA 1
ATOM 14374 C C . ALA C 1 264 ? 29.155 54.033 105.364 1.00 64.94 264 ALA C C 1
ATOM 14375 O O . ALA C 1 264 ? 28.164 53.525 104.828 1.00 65.60 264 ALA C O 1
ATOM 14382 N N . ASN C 1 265 ? 29.396 53.955 106.665 1.00 62.75 265 ASN C N 1
ATOM 14383 C CA . ASN C 1 265 ? 28.566 53.158 107.556 1.00 63.50 265 ASN C CA 1
ATOM 14384 C C . ASN C 1 265 ? 27.376 53.975 108.030 1.00 62.42 265 ASN C C 1
ATOM 14385 O O . ASN C 1 265 ? 27.306 55.189 107.820 1.00 60.61 265 ASN C O 1
ATOM 14396 N N . PRO C 1 266 ? 26.388 53.326 108.654 1.00 62.60 266 PRO C N 1
ATOM 14397 C CA . PRO C 1 266 ? 25.177 54.064 109.053 1.00 63.08 266 PRO C CA 1
ATOM 14398 C C . PRO C 1 266 ? 25.452 55.228 109.988 1.00 62.32 266 PRO C C 1
ATOM 14399 O O . PRO C 1 266 ? 24.740 56.239 109.927 1.00 61.10 266 PRO C O 1
ATOM 14410 N N . ALA C 1 267 ? 26.465 55.125 110.852 1.00 61.57 267 ALA C N 1
ATOM 14411 C CA . ALA C 1 267 ? 26.809 56.250 111.714 1.00 59.71 267 ALA C CA 1
ATOM 14412 C C . ALA C 1 267 ? 27.166 57.483 110.896 1.00 59.12 267 ALA C C 1
ATOM 14413 O O . ALA C 1 267 ? 26.871 58.611 111.310 1.00 58.57 267 ALA C O 1
ATOM 14420 N N . PHE C 1 268 ? 27.803 57.290 109.738 1.00 57.77 268 PHE C N 1
ATOM 14421 C CA . PHE C 1 268 ? 28.078 58.412 108.845 1.00 58.83 268 PHE C CA 1
ATOM 14422 C C . PHE C 1 268 ? 26.786 59.009 108.302 1.00 61.87 268 PHE C C 1
ATOM 14423 O O . PHE C 1 268 ? 26.663 60.234 108.184 1.00 61.95 268 PHE C O 1
ATOM 14440 N N . GLU C 1 269 ? 25.809 58.162 107.970 1.00 65.20 269 GLU C N 1
ATOM 14441 C CA . GLU C 1 269 ? 24.529 58.661 107.480 1.00 67.36 269 GLU C CA 1
ATOM 14442 C C . GLU C 1 269 ? 23.821 59.486 108.548 1.00 66.19 269 GLU C C 1
ATOM 14443 O O . GLU C 1 269 ? 23.210 60.517 108.245 1.00 66.39 269 GLU C O 1
ATOM 14455 N N . ARG C 1 270 ? 23.888 59.041 109.804 1.00 64.66 270 ARG C N 1
ATOM 14456 C CA . ARG C 1 270 ? 23.287 59.795 110.898 1.00 63.78 270 ARG C CA 1
ATOM 14457 C C . ARG C 1 270 ? 23.940 61.164 111.037 1.00 58.76 270 ARG C C 1
ATOM 14458 O O . ARG C 1 270 ? 23.256 62.185 111.167 1.00 56.87 270 ARG C O 1
ATOM 14479 N N . LEU C 1 271 ? 25.273 61.201 110.994 1.00 55.59 271 LEU C N 1
ATOM 14480 C CA . LEU C 1 271 ? 26.004 62.441 111.231 1.00 53.88 271 LEU C CA 1
ATOM 14481 C C . LEU C 1 271 ? 25.739 63.471 110.141 1.00 54.55 271 LEU C C 1
ATOM 14482 O O . LEU C 1 271 ? 25.552 64.656 110.434 1.00 54.61 271 LEU C O 1
ATOM 14498 N N . THR C 1 272 ? 25.724 63.041 108.880 1.00 56.64 272 THR C N 1
ATOM 14499 C CA . THR C 1 272 ? 25.703 63.965 107.756 1.00 55.22 272 THR C CA 1
ATOM 14500 C C . THR C 1 272 ? 24.321 64.164 107.150 1.00 55.35 272 THR C C 1
ATOM 14501 O O . THR C 1 272 ? 24.116 65.150 106.433 1.00 54.21 272 THR C O 1
ATOM 14512 N N . GLY C 1 273 ? 23.373 63.273 107.425 1.00 56.35 273 GLY C N 1
ATOM 14513 C CA . GLY C 1 273 ? 22.096 63.328 106.748 1.00 60.07 273 GLY C CA 1
ATOM 14514 C C . GLY C 1 273 ? 22.126 62.841 105.318 1.00 63.47 273 GLY C C 1
ATOM 14515 O O . GLY C 1 273 ? 21.123 62.978 104.610 1.00 64.39 273 GLY C O 1
ATOM 14519 N N . TYR C 1 274 ? 23.251 62.288 104.871 1.00 64.78 274 TYR C N 1
ATOM 14520 C CA . TYR C 1 274 ? 23.377 61.704 103.543 1.00 68.29 274 TYR C CA 1
ATOM 14521 C C . TYR C 1 274 ? 23.284 60.188 103.657 1.00 69.55 274 TYR C C 1
ATOM 14522 O O . TYR C 1 274 ? 23.922 59.589 104.528 1.00 67.92 274 TYR C O 1
ATOM 14540 N N . ALA C 1 275 ? 22.507 59.572 102.776 1.00 72.70 275 ALA C N 1
ATOM 14541 C CA . ALA C 1 275 ? 22.515 58.122 102.674 1.00 76.34 275 ALA C CA 1
ATOM 14542 C C . ALA C 1 275 ? 23.744 57.664 101.899 1.00 77.57 275 ALA C C 1
ATOM 14543 O O . ALA C 1 275 ? 24.211 58.339 100.978 1.00 78.75 275 ALA C O 1
ATOM 14550 N N . ALA C 1 276 ? 24.282 56.508 102.291 1.00 78.69 276 ALA C N 1
ATOM 14551 C CA . ALA C 1 276 ? 25.458 55.982 101.606 1.00 78.46 276 ALA C CA 1
ATOM 14552 C C . ALA C 1 276 ? 25.184 55.805 100.120 1.00 83.31 276 ALA C C 1
ATOM 14553 O O . ALA C 1 276 ? 26.049 56.085 99.281 1.00 84.72 276 ALA C O 1
ATOM 14560 N N . ALA C 1 277 ? 23.982 55.338 99.774 1.00 84.67 277 ALA C N 1
ATOM 14561 C CA . ALA C 1 277 ? 23.638 55.132 98.373 1.00 88.55 277 ALA C CA 1
ATOM 14562 C C . ALA C 1 277 ? 23.809 56.406 97.555 1.00 89.16 277 ALA C C 1
ATOM 14563 O O . ALA C 1 277 ? 24.168 56.339 96.373 1.00 91.73 277 ALA C O 1
ATOM 14570 N N . GLU C 1 278 ? 23.557 57.571 98.153 1.00 86.72 278 GLU C N 1
ATOM 14571 C CA . GLU C 1 278 ? 23.584 58.829 97.420 1.00 86.80 278 GLU C CA 1
ATOM 14572 C C . GLU C 1 278 ? 24.914 59.564 97.544 1.00 83.52 278 GLU C C 1
ATOM 14573 O O . GLU C 1 278 ? 25.022 60.696 97.062 1.00 84.33 278 GLU C O 1
ATOM 14585 N N . VAL C 1 279 ? 25.924 58.961 98.173 1.00 79.24 279 VAL C N 1
ATOM 14586 C CA . VAL C 1 279 ? 27.226 59.614 98.283 1.00 77.51 279 VAL C CA 1
ATOM 14587 C C . VAL C 1 279 ? 28.352 58.700 97.821 1.00 75.26 279 VAL C C 1
ATOM 14588 O O . VAL C 1 279 ? 29.481 59.157 97.610 1.00 74.61 279 VAL C O 1
ATOM 14601 N N . LEU C 1 280 ? 28.075 57.409 97.665 1.00 76.10 280 LEU C N 1
ATOM 14602 C CA . LEU C 1 280 ? 29.089 56.522 97.110 1.00 77.43 280 LEU C CA 1
ATOM 14603 C C . LEU C 1 280 ? 29.428 56.958 95.690 1.00 79.02 280 LEU C C 1
ATOM 14604 O O . LEU C 1 280 ? 28.535 57.228 94.880 1.00 79.48 280 LEU C O 1
ATOM 14620 N N . GLY C 1 281 ? 30.724 57.035 95.394 1.00 78.87 281 GLY C N 1
ATOM 14621 C CA . GLY C 1 281 ? 31.188 57.512 94.112 1.00 81.09 281 GLY C CA 1
ATOM 14622 C C . GLY C 1 281 ? 31.525 58.985 94.064 1.00 81.15 281 GLY C C 1
ATOM 14623 O O . GLY C 1 281 ? 32.065 59.446 93.051 1.00 82.97 281 GLY C O 1
ATOM 14627 N N . ARG C 1 282 ? 31.231 59.737 95.122 1.00 79.79 282 ARG C N 1
ATOM 14628 C CA . ARG C 1 282 ? 31.516 61.161 95.181 1.00 78.56 282 ARG C CA 1
ATOM 14629 C C . ARG C 1 282 ? 32.667 61.410 96.146 1.00 77.00 282 ARG C C 1
ATOM 14630 O O . ARG C 1 282 ? 32.879 60.651 97.095 1.00 76.50 282 ARG C O 1
ATOM 14651 N N . ASN C 1 283 ? 33.413 62.477 95.889 1.00 76.31 283 ASN C N 1
ATOM 14652 C CA . ASN C 1 283 ? 34.427 62.924 96.831 1.00 76.35 283 ASN C CA 1
ATOM 14653 C C . ASN C 1 283 ? 33.749 63.509 98.069 1.00 74.21 283 ASN C C 1
ATOM 14654 O O . ASN C 1 283 ? 32.652 64.065 97.995 1.00 74.53 283 ASN C O 1
ATOM 14665 N N . CYS C 1 284 ? 34.422 63.381 99.221 1.00 72.75 284 CYS C N 1
ATOM 14666 C CA . CYS C 1 284 ? 33.850 63.837 100.491 1.00 70.76 284 CYS C CA 1
ATOM 14667 C C . CYS C 1 284 ? 33.661 65.345 100.502 1.00 68.11 284 CYS C C 1
ATOM 14668 O O . CYS C 1 284 ? 33.099 65.895 101.459 1.00 65.00 284 CYS C O 1
ATOM 14676 N N . ARG C 1 285 ? 34.113 66.022 99.450 1.00 68.67 285 ARG C N 1
ATOM 14677 C CA . ARG C 1 285 ? 34.048 67.471 99.381 1.00 67.18 285 ARG C CA 1
ATOM 14678 C C . ARG C 1 285 ? 32.652 68.027 99.633 1.00 63.16 285 ARG C C 1
ATOM 14679 O O . ARG C 1 285 ? 32.525 69.190 100.035 1.00 61.57 285 ARG C O 1
ATOM 14700 N N . PHE C 1 286 ? 31.600 67.230 99.422 1.00 61.51 286 PHE C N 1
ATOM 14701 C CA . PHE C 1 286 ? 30.245 67.753 99.559 1.00 62.13 286 PHE C CA 1
ATOM 14702 C C . PHE C 1 286 ? 29.925 68.205 100.978 1.00 61.64 286 PHE C C 1
ATOM 14703 O O . PHE C 1 286 ? 29.021 69.028 101.161 1.00 62.67 286 PHE C O 1
ATOM 14720 N N . LEU C 1 287 ? 30.647 67.701 101.982 1.00 59.85 287 LEU C N 1
ATOM 14721 C CA . LEU C 1 287 ? 30.411 68.125 103.357 1.00 57.94 287 LEU C CA 1
ATOM 14722 C C . LEU C 1 287 ? 30.830 69.570 103.597 1.00 59.10 287 LEU C C 1
ATOM 14723 O O . LEU C 1 287 ? 30.380 70.177 104.575 1.00 57.91 287 LEU C O 1
ATOM 14739 N N . GLN C 1 288 ? 31.680 70.130 102.733 1.00 62.40 288 GLN C N 1
ATOM 14740 C CA . GLN C 1 288 ? 32.087 71.526 102.843 1.00 62.15 288 GLN C CA 1
ATOM 14741 C C . GLN C 1 288 ? 31.100 72.485 102.190 1.00 63.73 288 GLN C C 1
ATOM 14742 O O . GLN C 1 288 ? 31.208 73.697 102.406 1.00 64.11 288 GLN C O 1
ATOM 14756 N N . ALA C 1 289 ? 30.149 71.981 101.408 1.00 64.67 289 ALA C N 1
ATOM 14757 C CA . ALA C 1 289 ? 29.120 72.812 100.785 1.00 68.81 289 ALA C CA 1
ATOM 14758 C C . ALA C 1 289 ? 29.730 73.987 100.023 1.00 70.24 289 ALA C C 1
ATOM 14759 O O . ALA C 1 289 ? 29.378 75.150 100.235 1.00 70.11 289 ALA C O 1
ATOM 14766 N N . GLU C 1 290 ? 30.663 73.672 99.124 1.00 72.16 290 GLU C N 1
ATOM 14767 C CA . GLU C 1 290 ? 31.321 74.676 98.283 1.00 73.61 290 GLU C CA 1
ATOM 14768 C C . GLU C 1 290 ? 31.932 75.803 99.109 1.00 72.86 290 GLU C C 1
ATOM 14769 O O . GLU C 1 290 ? 32.112 76.922 98.617 1.00 73.77 290 GLU C O 1
ATOM 14781 N N . SER C 1 291 ? 32.248 75.512 100.366 1.00 71.09 291 SER C N 1
ATOM 14782 C CA . SER C 1 291 ? 32.964 76.443 101.227 1.00 70.77 291 SER C CA 1
ATOM 14783 C C . SER C 1 291 ? 34.301 75.785 101.541 1.00 72.10 291 SER C C 1
ATOM 14784 O O . SER C 1 291 ? 34.733 74.881 100.815 1.00 74.92 291 SER C O 1
ATOM 14792 N N . GLY C 1 292 ? 34.961 76.212 102.605 1.00 70.19 292 GLY C N 1
ATOM 14793 C CA . GLY C 1 292 ? 36.243 75.631 102.947 1.00 69.04 292 GLY C CA 1
ATOM 14794 C C . GLY C 1 292 ? 37.406 76.527 102.585 1.00 67.70 292 GLY C C 1
ATOM 14795 O O . GLY C 1 292 ? 37.541 76.973 101.442 1.00 69.07 292 GLY C O 1
ATOM 14799 N N . ASP C 1 293 ? 38.259 76.779 103.566 1.00 65.72 293 ASP C N 1
ATOM 14800 C CA . ASP C 1 293 ? 39.407 77.646 103.366 1.00 66.14 293 ASP C CA 1
ATOM 14801 C C . ASP C 1 293 ? 40.362 77.032 102.347 1.00 68.06 293 ASP C C 1
ATOM 14802 O O . ASP C 1 293 ? 40.706 75.848 102.465 1.00 66.10 293 ASP C O 1
ATOM 14811 N N . PRO C 1 294 ? 40.794 77.783 101.327 1.00 70.96 294 PRO C N 1
ATOM 14812 C CA . PRO C 1 294 ? 41.746 77.211 100.361 1.00 72.97 294 PRO C CA 1
ATOM 14813 C C . PRO C 1 294 ? 42.966 76.590 101.016 1.00 72.81 294 PRO C C 1
ATOM 14814 O O . PRO C 1 294 ? 43.416 75.520 100.591 1.00 74.87 294 PRO C O 1
ATOM 14825 N N . HIS C 1 295 ? 43.519 77.233 102.046 1.00 74.82 295 HIS C N 1
ATOM 14826 C CA . HIS C 1 295 ? 44.711 76.697 102.692 1.00 77.17 295 HIS C CA 1
ATOM 14827 C C . HIS C 1 295 ? 44.413 75.378 103.396 1.00 73.48 295 HIS C C 1
ATOM 14828 O O . HIS C 1 295 ? 45.219 74.443 103.334 1.00 72.63 295 HIS C O 1
ATOM 14842 N N . GLU C 1 296 ? 43.259 75.281 104.062 1.00 71.78 296 GLU C N 1
ATOM 14843 C CA . GLU C 1 296 ? 42.903 74.040 104.742 1.00 71.89 296 GLU C CA 1
ATOM 14844 C C . GLU C 1 296 ? 42.778 72.888 103.753 1.00 72.55 296 GLU C C 1
ATOM 14845 O O . GLU C 1 296 ? 43.264 71.781 104.014 1.00 72.11 296 GLU C O 1
ATOM 14857 N N . ARG C 1 297 ? 42.137 73.129 102.607 1.00 74.45 297 ARG C N 1
ATOM 14858 C CA . ARG C 1 297 ? 42.001 72.080 101.602 1.00 74.31 297 ARG C CA 1
ATOM 14859 C C . ARG C 1 297 ? 43.365 71.638 101.087 1.00 75.81 297 ARG C C 1
ATOM 14860 O O . ARG C 1 297 ? 43.638 70.438 100.973 1.00 77.88 297 ARG C O 1
ATOM 14881 N N . SER C 1 298 ? 44.240 72.596 100.773 1.00 76.04 298 SER C N 1
ATOM 14882 C CA . SER C 1 298 ? 45.567 72.239 100.280 1.00 77.21 298 SER C CA 1
ATOM 14883 C C . SER C 1 298 ? 46.315 71.403 101.310 1.00 73.92 298 SER C C 1
ATOM 14884 O O . SER C 1 298 ? 47.038 70.465 100.954 1.00 74.90 298 SER C O 1
ATOM 14892 N N . ALA C 1 299 ? 46.157 71.732 102.594 1.00 69.93 299 ALA C N 1
ATOM 14893 C CA . ALA C 1 299 ? 46.769 70.928 103.644 1.00 68.94 299 ALA C CA 1
ATOM 14894 C C . ALA C 1 299 ? 46.234 69.502 103.619 1.00 67.04 299 ALA C C 1
ATOM 14895 O O . ALA C 1 299 ? 46.996 68.540 103.774 1.00 66.58 299 ALA C O 1
ATOM 14902 N N . ILE C 1 300 ? 44.921 69.348 103.432 1.00 65.29 300 ILE C N 1
ATOM 14903 C CA . ILE C 1 300 ? 44.327 68.017 103.353 1.00 63.42 300 ILE C CA 1
ATOM 14904 C C . ILE C 1 300 ? 44.803 67.295 102.097 1.00 65.68 300 ILE C C 1
ATOM 14905 O O . ILE C 1 300 ? 45.231 66.135 102.153 1.00 65.14 300 ILE C O 1
ATOM 14921 N N . ARG C 1 301 ? 44.721 67.964 100.941 1.00 67.90 301 ARG C N 1
ATOM 14922 C CA . ARG C 1 301 ? 45.180 67.357 99.695 1.00 69.36 301 ARG C CA 1
ATOM 14923 C C . ARG C 1 301 ? 46.618 66.872 99.824 1.00 70.19 301 ARG C C 1
ATOM 14924 O O . ARG C 1 301 ? 46.959 65.773 99.370 1.00 70.90 301 ARG C O 1
ATOM 14945 N N . SER C 1 302 ? 47.483 67.698 100.416 1.00 71.46 302 SER C N 1
ATOM 14946 C CA . SER C 1 302 ? 48.892 67.345 100.534 1.00 73.65 302 SER C CA 1
ATOM 14947 C C . SER C 1 302 ? 49.081 66.112 101.410 1.00 72.96 302 SER C C 1
ATOM 14948 O O . SER C 1 302 ? 49.874 65.222 101.078 1.00 74.16 302 SER C O 1
ATOM 14956 N N . ALA C 1 303 ? 48.366 66.041 102.534 1.00 69.81 303 ALA C N 1
ATOM 14957 C CA . ALA C 1 303 ? 48.475 64.880 103.410 1.00 71.11 303 ALA C CA 1
ATOM 14958 C C . ALA C 1 303 ? 48.140 63.596 102.660 1.00 71.66 303 ALA C C 1
ATOM 14959 O O . ALA C 1 303 ? 48.869 62.602 102.747 1.00 72.87 303 ALA C O 1
ATOM 14966 N N . ILE C 1 304 ? 47.036 63.602 101.911 1.00 71.32 304 ILE C N 1
ATOM 14967 C CA . ILE C 1 304 ? 46.634 62.414 101.163 1.00 70.29 304 ILE C CA 1
ATOM 14968 C C . ILE C 1 304 ? 47.689 62.057 100.123 1.00 73.30 304 ILE C C 1
ATOM 14969 O O . ILE C 1 304 ? 48.136 60.907 100.034 1.00 73.76 304 ILE C O 1
ATOM 14985 N N . ALA C 1 305 ? 48.103 63.039 99.319 1.00 75.19 305 ALA C N 1
ATOM 14986 C CA . ALA C 1 305 ? 49.059 62.770 98.251 1.00 77.52 305 ALA C CA 1
ATOM 14987 C C . ALA C 1 305 ? 50.371 62.211 98.785 1.00 79.25 305 ALA C C 1
ATOM 14988 O O . ALA C 1 305 ? 51.057 61.462 98.078 1.00 82.82 305 ALA C O 1
ATOM 14995 N N . ASN C 1 306 ? 50.741 62.556 100.016 1.00 78.20 306 ASN C N 1
ATOM 14996 C CA . ASN C 1 306 ? 51.997 62.103 100.600 1.00 80.92 306 ASN C CA 1
ATOM 14997 C C . ASN C 1 306 ? 51.848 60.833 101.428 1.00 79.16 306 ASN C C 1
ATOM 14998 O O . ASN C 1 306 ? 52.843 60.350 101.977 1.00 79.91 306 ASN C O 1
ATOM 15009 N N . GLY C 1 307 ? 50.642 60.281 101.527 1.00 76.88 307 GLY C N 1
ATOM 15010 C CA . GLY C 1 307 ? 50.434 59.090 102.326 1.00 76.47 307 GLY C CA 1
ATOM 15011 C C . GLY C 1 307 ? 50.589 59.309 103.813 1.00 75.07 307 GLY C C 1
ATOM 15012 O O . GLY C 1 307 ? 50.911 58.365 104.542 1.00 75.35 307 GLY C O 1
ATOM 15016 N N . ASP C 1 308 ? 50.372 60.534 104.285 1.00 72.51 308 ASP C N 1
ATOM 15017 C CA . ASP C 1 308 ? 50.484 60.830 105.703 1.00 69.38 308 ASP C CA 1
ATOM 15018 C C . ASP C 1 308 ? 49.190 60.483 106.427 1.00 66.51 308 ASP C C 1
ATOM 15019 O O . ASP C 1 308 ? 48.104 60.475 105.839 1.00 65.46 308 ASP C O 1
ATOM 15028 N N . ALA C 1 309 ? 49.318 60.195 107.718 1.00 65.46 309 ALA C N 1
ATOM 15029 C CA . ALA C 1 309 ? 48.176 60.090 108.616 1.00 61.87 309 ALA C CA 1
ATOM 15030 C C . ALA C 1 309 ? 48.048 61.413 109.361 1.00 60.91 309 ALA C C 1
ATOM 15031 O O . ALA C 1 309 ? 49.002 61.856 110.011 1.00 62.03 309 ALA C O 1
ATOM 15038 N N . VAL C 1 310 ? 46.877 62.045 109.262 1.00 58.94 310 VAL C N 1
ATOM 15039 C CA . VAL C 1 310 ? 46.647 63.356 109.852 1.00 59.91 310 VAL C CA 1
ATOM 15040 C C . VAL C 1 310 ? 45.230 63.413 110.403 1.00 59.43 310 VAL C C 1
ATOM 15041 O O . VAL C 1 310 ? 44.340 62.672 109.978 1.00 60.06 310 VAL C O 1
ATOM 15054 N N . THR C 1 311 ? 45.032 64.316 111.358 1.00 57.78 311 THR C N 1
ATOM 15055 C CA . THR C 1 311 ? 43.716 64.649 111.883 1.00 56.82 311 THR C CA 1
ATOM 15056 C C . THR C 1 311 ? 43.381 66.079 111.484 1.00 57.48 311 THR C C 1
ATOM 15057 O O . THR C 1 311 ? 44.217 66.979 111.623 1.00 57.48 311 THR C O 1
ATOM 15068 N N . THR C 1 312 ? 42.161 66.284 110.994 1.00 56.75 312 THR C N 1
ATOM 15069 C CA . THR C 1 312 ? 41.729 67.571 110.470 1.00 54.68 312 THR C CA 1
ATOM 15070 C C . THR C 1 312 ? 40.462 68.026 111.178 1.00 52.31 312 THR C C 1
ATOM 15071 O O . THR C 1 312 ? 39.506 67.256 111.306 1.00 51.75 312 THR C O 1
ATOM 15082 N N . LEU C 1 313 ? 40.459 69.279 111.622 1.00 51.66 313 LEU C N 1
ATOM 15083 C CA . LEU C 1 313 ? 39.253 69.948 112.091 1.00 50.49 313 LEU C CA 1
ATOM 15084 C C . LEU C 1 313 ? 38.776 70.886 110.994 1.00 52.18 313 LEU C C 1
ATOM 15085 O O . LEU C 1 313 ? 39.561 71.686 110.475 1.00 55.62 313 LEU C O 1
ATOM 15101 N N . ILE C 1 314 ? 37.497 70.787 110.637 1.00 51.14 314 ILE C N 1
ATOM 15102 C CA . ILE C 1 314 ? 36.970 71.535 109.504 1.00 54.45 314 ILE C CA 1
ATOM 15103 C C . ILE C 1 314 ? 35.486 71.781 109.717 1.00 55.21 314 ILE C C 1
ATOM 15104 O O . ILE C 1 314 ? 34.795 71.001 110.376 1.00 54.17 314 ILE C O 1
ATOM 15120 N N . ARG C 1 315 ? 35.002 72.881 109.148 1.00 58.08 315 ARG C N 1
ATOM 15121 C CA . ARG C 1 315 ? 33.591 73.234 109.222 1.00 57.63 315 ARG C CA 1
ATOM 15122 C C . ARG C 1 315 ? 32.823 72.517 108.119 1.00 56.15 315 ARG C C 1
ATOM 15123 O O . ARG C 1 315 ? 33.207 72.579 106.947 1.00 57.29 315 ARG C O 1
ATOM 15144 N N . ASN C 1 316 ? 31.745 71.831 108.496 1.00 53.25 316 ASN C N 1
ATOM 15145 C CA . ASN C 1 316 ? 30.982 71.011 107.568 1.00 55.60 316 ASN C CA 1
ATOM 15146 C C . ASN C 1 316 ? 29.497 71.320 107.691 1.00 56.11 316 ASN C C 1
ATOM 15147 O O . ASN C 1 316 ? 29.061 72.071 108.569 1.00 52.81 316 ASN C O 1
ATOM 15158 N N . PHE C 1 317 ? 28.721 70.710 106.795 1.00 57.76 317 PHE C N 1
ATOM 15159 C CA . PHE C 1 317 ? 27.292 70.972 106.693 1.00 57.37 317 PHE C CA 1
ATOM 15160 C C . PHE C 1 317 ? 26.586 69.690 106.288 1.00 58.08 317 PHE C C 1
ATOM 15161 O O . PHE C 1 317 ? 27.048 68.982 105.389 1.00 57.74 317 PHE C O 1
ATOM 15178 N N . ARG C 1 318 ? 25.490 69.380 106.974 1.00 60.83 318 ARG C N 1
ATOM 15179 C CA . ARG C 1 318 ? 24.674 68.232 106.617 1.00 64.46 318 ARG C CA 1
ATOM 15180 C C . ARG C 1 318 ? 23.915 68.516 105.325 1.00 67.13 318 ARG C C 1
ATOM 15181 O O . ARG C 1 318 ? 23.954 69.619 104.772 1.00 67.69 318 ARG C O 1
ATOM 15202 N N . GLN C 1 319 ? 23.206 67.498 104.834 1.00 69.94 319 GLN C N 1
ATOM 15203 C CA . GLN C 1 319 ? 22.430 67.670 103.613 1.00 72.16 319 GLN C CA 1
ATOM 15204 C C . GLN C 1 319 ? 21.341 68.721 103.773 1.00 70.70 319 GLN C C 1
ATOM 15205 O O . GLN C 1 319 ? 20.864 69.259 102.767 1.00 72.65 319 GLN C O 1
ATOM 15219 N N . ASP C 1 320 ? 20.939 69.030 105.004 1.00 65.48 320 ASP C N 1
ATOM 15220 C CA . ASP C 1 320 ? 19.946 70.067 105.250 1.00 65.52 320 ASP C CA 1
ATOM 15221 C C . ASP C 1 320 ? 20.568 71.444 105.457 1.00 63.79 320 ASP C C 1
ATOM 15222 O O . ASP C 1 320 ? 19.833 72.415 105.668 1.00 63.13 320 ASP C O 1
ATOM 15231 N N . GLY C 1 321 ? 21.896 71.550 105.401 1.00 63.38 321 GLY C N 1
ATOM 15232 C CA . GLY C 1 321 ? 22.583 72.819 105.438 1.00 62.90 321 GLY C CA 1
ATOM 15233 C C . GLY C 1 321 ? 23.096 73.228 106.802 1.00 62.28 321 GLY C C 1
ATOM 15234 O O . GLY C 1 321 ? 23.948 74.122 106.886 1.00 61.51 321 GLY C O 1
ATOM 15238 N N . HIS C 1 322 ? 22.600 72.612 107.869 1.00 59.73 322 HIS C N 1
ATOM 15239 C CA . HIS C 1 322 ? 23.002 73.010 109.209 1.00 55.46 322 HIS C CA 1
ATOM 15240 C C . HIS C 1 322 ? 24.445 72.597 109.463 1.00 53.05 322 HIS C C 1
ATOM 15241 O O . HIS C 1 322 ? 24.886 71.524 109.041 1.00 52.88 322 HIS C O 1
ATOM 15255 N N . ALA C 1 323 ? 25.177 73.455 110.167 1.00 51.42 323 ALA C N 1
ATOM 15256 C CA . ALA C 1 323 ? 26.620 73.329 110.284 1.00 49.09 323 ALA C CA 1
ATOM 15257 C C . ALA C 1 323 ? 27.013 72.532 111.523 1.00 48.69 323 ALA C C 1
ATOM 15258 O O . ALA C 1 323 ? 26.237 72.372 112.467 1.00 49.57 323 ALA C O 1
ATOM 15265 N N . PHE C 1 324 ? 28.243 72.026 111.499 1.00 47.26 324 PHE C N 1
ATOM 15266 C CA . PHE C 1 324 ? 28.817 71.333 112.639 1.00 47.44 324 PHE C CA 1
ATOM 15267 C C . PHE C 1 324 ? 30.325 71.273 112.449 1.00 48.70 324 PHE C C 1
ATOM 15268 O O . PHE C 1 324 ? 30.822 71.312 111.323 1.00 51.41 324 PHE C O 1
ATOM 15285 N N . TRP C 1 325 ? 31.045 71.202 113.564 1.00 49.56 325 TRP C N 1
ATOM 15286 C CA . TRP C 1 325 ? 32.491 71.043 113.522 1.00 49.79 325 TRP C CA 1
ATOM 15287 C C . TRP C 1 325 ? 32.841 69.566 113.381 1.00 49.19 325 TRP C C 1
ATOM 15288 O O . TRP C 1 325 ? 32.344 68.726 114.137 1.00 47.87 325 TRP C O 1
ATOM 15309 N N . ASN C 1 326 ? 33.687 69.252 112.403 1.00 49.95 326 ASN C N 1
ATOM 15310 C CA . ASN C 1 326 ? 34.043 67.876 112.068 1.00 50.00 326 ASN C CA 1
ATOM 15311 C C . ASN C 1 326 ? 35.539 67.694 112.290 1.00 50.26 326 ASN C C 1
ATOM 15312 O O . ASN C 1 326 ? 36.353 68.263 111.556 1.00 51.17 326 ASN C O 1
ATOM 15323 N N . GLU C 1 327 ? 35.899 66.920 113.311 1.00 50.16 327 GLU C N 1
ATOM 15324 C CA . GLU C 1 327 ? 37.267 66.435 113.478 1.00 52.67 327 GLU C CA 1
ATOM 15325 C C . GLU C 1 327 ? 37.305 65.016 112.920 1.00 54.81 327 GLU C C 1
ATOM 15326 O O . GLU C 1 327 ? 36.828 64.077 113.562 1.00 55.56 327 GLU C O 1
ATOM 15338 N N . PHE C 1 328 ? 37.871 64.858 111.724 1.00 56.11 328 PHE C N 1
ATOM 15339 C CA . PHE C 1 328 ? 37.963 63.558 111.074 1.00 58.75 328 PHE C CA 1
ATOM 15340 C C . PHE C 1 328 ? 39.427 63.185 110.896 1.00 59.10 328 PHE C C 1
ATOM 15341 O O . PHE C 1 328 ? 40.240 64.015 110.475 1.00 60.49 328 PHE C O 1
ATOM 15358 N N . HIS C 1 329 ? 39.760 61.946 111.252 1.00 57.62 329 HIS C N 1
ATOM 15359 C CA . HIS C 1 329 ? 41.107 61.415 111.099 1.00 56.50 329 HIS C CA 1
ATOM 15360 C C . HIS C 1 329 ? 41.222 60.655 109.782 1.00 55.04 329 HIS C C 1
ATOM 15361 O O . HIS C 1 329 ? 40.287 59.964 109.368 1.00 52.73 329 HIS C O 1
ATOM 15375 N N . LEU C 1 330 ? 42.371 60.798 109.120 1.00 56.19 330 LEU C N 1
ATOM 15376 C CA . LEU C 1 330 ? 42.644 60.140 107.845 1.00 58.95 330 LEU C CA 1
ATOM 15377 C C . LEU C 1 330 ? 43.766 59.124 108.029 1.00 60.99 330 LEU C C 1
ATOM 15378 O O . LEU C 1 330 ? 44.888 59.494 108.392 1.00 62.16 330 LEU C O 1
ATOM 15394 N N . SER C 1 331 ? 43.463 57.853 107.771 1.00 62.39 331 SER C N 1
ATOM 15395 C CA . SER C 1 331 ? 44.419 56.762 107.939 1.00 64.65 331 SER C CA 1
ATOM 15396 C C . SER C 1 331 ? 44.660 56.095 106.591 1.00 65.94 331 SER C C 1
ATOM 15397 O O . SER C 1 331 ? 43.702 55.589 105.980 1.00 65.86 331 SER C O 1
ATOM 15405 N N . PRO C 1 332 ? 45.893 56.053 106.087 1.00 67.08 332 PRO C N 1
ATOM 15406 C CA . PRO C 1 332 ? 46.135 55.480 104.758 1.00 67.39 332 PRO C CA 1
ATOM 15407 C C . PRO C 1 332 ? 46.169 53.960 104.745 1.00 67.60 332 PRO C C 1
ATOM 15408 O O . PRO C 1 332 ? 46.541 53.306 105.722 1.00 68.28 332 PRO C O 1
ATOM 15419 N N . VAL C 1 333 ? 45.768 53.406 103.602 1.00 67.61 333 VAL C N 1
ATOM 15420 C CA . VAL C 1 333 ? 45.766 51.966 103.361 1.00 69.79 333 VAL C CA 1
ATOM 15421 C C . VAL C 1 333 ? 46.746 51.666 102.234 1.00 73.10 333 VAL C C 1
ATOM 15422 O O . VAL C 1 333 ? 46.580 52.161 101.112 1.00 76.22 333 VAL C O 1
ATOM 15435 N N . ARG C 1 334 ? 47.759 50.856 102.532 1.00 72.36 334 ARG C N 1
ATOM 15436 C CA . ARG C 1 334 ? 48.786 50.482 101.571 1.00 74.35 334 ARG C CA 1
ATOM 15437 C C . ARG C 1 334 ? 48.714 49.000 101.231 1.00 75.59 334 ARG C C 1
ATOM 15438 O O . ARG C 1 334 ? 48.504 48.156 102.108 1.00 75.46 334 ARG C O 1
ATOM 15459 N N . ASN C 1 335 ? 48.897 48.693 99.948 1.00 77.77 335 ASN C N 1
ATOM 15460 C CA . ASN C 1 335 ? 48.850 47.322 99.464 1.00 79.25 335 ASN C CA 1
ATOM 15461 C C . ASN C 1 335 ? 50.191 46.637 99.734 1.00 84.36 335 ASN C C 1
ATOM 15462 O O . ASN C 1 335 ? 51.052 47.157 100.448 1.00 83.56 335 ASN C O 1
ATOM 15473 N N . GLY C 1 336 ? 50.383 45.450 99.152 1.00 88.63 336 GLY C N 1
ATOM 15474 C CA . GLY C 1 336 ? 51.599 44.697 99.410 1.00 93.77 336 GLY C CA 1
ATOM 15475 C C . GLY C 1 336 ? 52.854 45.431 98.981 1.00 98.15 336 GLY C C 1
ATOM 15476 O O . GLY C 1 336 ? 53.885 45.366 99.655 1.00 102.63 336 GLY C O 1
ATOM 15480 N N . ALA C 1 337 ? 52.789 46.135 97.850 1.00 96.63 337 ALA C N 1
ATOM 15481 C CA . ALA C 1 337 ? 53.957 46.823 97.314 1.00 99.07 337 ALA C CA 1
ATOM 15482 C C . ALA C 1 337 ? 54.259 48.139 98.020 1.00 98.62 337 ALA C C 1
ATOM 15483 O O . ALA C 1 337 ? 55.288 48.756 97.723 1.00 99.98 337 ALA C O 1
ATOM 15490 N N . GLY C 1 338 ? 53.402 48.582 98.935 1.00 94.86 338 GLY C N 1
ATOM 15491 C CA . GLY C 1 338 ? 53.620 49.813 99.662 1.00 94.00 338 GLY C CA 1
ATOM 15492 C C . GLY C 1 338 ? 52.938 51.041 99.105 1.00 93.32 338 GLY C C 1
ATOM 15493 O O . GLY C 1 338 ? 53.168 52.140 99.622 1.00 93.37 338 GLY C O 1
ATOM 15497 N N . ARG C 1 339 ? 52.102 50.895 98.081 1.00 91.95 339 ARG C N 1
ATOM 15498 C CA . ARG C 1 339 ? 51.406 52.026 97.483 1.00 86.60 339 ARG C CA 1
ATOM 15499 C C . ARG C 1 339 ? 50.116 52.286 98.250 1.00 79.49 339 ARG C C 1
ATOM 15500 O O . ARG C 1 339 ? 49.363 51.353 98.544 1.00 76.94 339 ARG C O 1
ATOM 15521 N N . VAL C 1 340 ? 49.860 53.555 98.557 1.00 76.20 340 VAL C N 1
ATOM 15522 C CA . VAL C 1 340 ? 48.624 53.943 99.231 1.00 74.71 340 VAL C CA 1
ATOM 15523 C C . VAL C 1 340 ? 47.484 53.803 98.227 1.00 75.34 340 VAL C C 1
ATOM 15524 O O . VAL C 1 340 ? 47.418 54.543 97.241 1.00 76.54 340 VAL C O 1
ATOM 15537 N N . THR C 1 341 ? 46.588 52.846 98.468 1.00 75.23 341 THR C N 1
ATOM 15538 C CA . THR C 1 341 ? 45.468 52.605 97.570 1.00 75.93 341 THR C CA 1
ATOM 15539 C C . THR C 1 341 ? 44.154 53.195 98.064 1.00 74.33 341 THR C C 1
ATOM 15540 O O . THR C 1 341 ? 43.336 53.621 97.243 1.00 74.96 341 THR C O 1
ATOM 15551 N N . HIS C 1 342 ? 43.930 53.233 99.377 1.00 72.65 342 HIS C N 1
ATOM 15552 C CA . HIS C 1 342 ? 42.707 53.786 99.939 1.00 71.22 342 HIS C CA 1
ATOM 15553 C C . HIS C 1 342 ? 43.044 54.666 101.134 1.00 69.18 342 HIS C C 1
ATOM 15554 O O . HIS C 1 342 ? 44.186 54.718 101.599 1.00 70.63 342 HIS C O 1
ATOM 15568 N N . TYR C 1 343 ? 42.024 55.366 101.626 1.00 66.61 343 TYR C N 1
ATOM 15569 C CA . TYR C 1 343 ? 42.096 56.126 102.866 1.00 63.68 343 TYR C CA 1
ATOM 15570 C C . TYR C 1 343 ? 40.841 55.854 103.682 1.00 61.86 343 TYR C C 1
ATOM 15571 O O . TYR C 1 343 ? 39.743 55.749 103.126 1.00 61.77 343 TYR C O 1
ATOM 15589 N N . ILE C 1 344 ? 41.003 55.743 104.997 1.00 60.98 344 ILE C N 1
ATOM 15590 C CA . ILE C 1 344 ? 39.883 55.578 105.916 1.00 60.65 344 ILE C CA 1
ATOM 15591 C C . ILE C 1 344 ? 39.665 56.902 106.635 1.00 58.63 344 ILE C C 1
ATOM 15592 O O . ILE C 1 344 ? 40.628 57.574 107.024 1.00 56.56 344 ILE C O 1
ATOM 15608 N N . GLY C 1 345 ? 38.403 57.277 106.800 1.00 60.09 345 GLY C N 1
ATOM 15609 C CA . GLY C 1 345 ? 38.039 58.505 107.492 1.00 60.53 345 GLY C CA 1
ATOM 15610 C C . GLY C 1 345 ? 37.098 58.225 108.648 1.00 61.31 345 GLY C C 1
ATOM 15611 O O . GLY C 1 345 ? 36.159 57.438 108.514 1.00 62.08 345 GLY C O 1
ATOM 15615 N N . TYR C 1 346 ? 37.357 58.875 109.781 1.00 59.85 346 TYR C N 1
ATOM 15616 C CA . TYR C 1 346 ? 36.553 58.726 110.995 1.00 58.94 346 TYR C CA 1
ATOM 15617 C C . TYR C 1 346 ? 36.057 60.114 111.399 1.00 58.41 346 TYR C C 1
ATOM 15618 O O . TYR C 1 346 ? 36.745 60.841 112.118 1.00 59.28 346 TYR C O 1
ATOM 15636 N N . GLN C 1 347 ? 34.856 60.472 110.952 1.00 57.73 347 GLN C N 1
ATOM 15637 C CA . GLN C 1 347 ? 34.308 61.795 111.220 1.00 54.83 347 GLN C CA 1
ATOM 15638 C C . GLN C 1 347 ? 33.660 61.849 112.598 1.00 50.36 347 GLN C C 1
ATOM 15639 O O . GLN C 1 347 ? 32.979 60.908 113.017 1.00 49.61 347 GLN C O 1
ATOM 15653 N N . LEU C 1 348 ? 33.875 62.962 113.302 1.00 48.46 348 LEU C N 1
ATOM 15654 C CA . LEU C 1 348 ? 33.343 63.163 114.645 1.00 44.89 348 LEU C CA 1
ATOM 15655 C C . LEU C 1 348 ? 32.803 64.579 114.774 1.00 46.36 348 LEU C C 1
ATOM 15656 O O . LEU C 1 348 ? 33.499 65.542 114.442 1.00 47.14 348 LEU C O 1
ATOM 15672 N N . ASP C 1 349 ? 31.573 64.701 115.268 1.00 48.16 349 ASP C N 1
ATOM 15673 C CA . ASP C 1 349 ? 30.984 66.003 115.573 1.00 47.10 349 ASP C CA 1
ATOM 15674 C C . ASP C 1 349 ? 31.527 66.479 116.914 1.00 47.72 349 ASP C C 1
ATOM 15675 O O . ASP C 1 349 ? 31.140 65.963 117.968 1.00 49.22 349 ASP C O 1
ATOM 15684 N N . VAL C 1 350 ? 32.424 67.463 116.878 1.00 45.47 350 VAL C N 1
ATOM 15685 C CA . VAL C 1 350 ? 33.070 67.972 118.082 1.00 43.12 350 VAL C CA 1
ATOM 15686 C C . VAL C 1 350 ? 32.659 69.419 118.318 1.00 44.05 350 VAL C C 1
ATOM 15687 O O . VAL C 1 350 ? 33.432 70.213 118.866 1.00 45.03 350 VAL C O 1
ATOM 15700 N N . THR C 1 351 ? 31.434 69.768 117.917 1.00 44.76 351 THR C N 1
ATOM 15701 C CA . THR C 1 351 ? 30.985 71.154 118.005 1.00 45.22 351 THR C CA 1
ATOM 15702 C C . THR C 1 351 ? 31.078 71.680 119.434 1.00 42.78 351 THR C C 1
ATOM 15703 O O . THR C 1 351 ? 31.675 72.734 119.681 1.00 41.76 351 THR C O 1
ATOM 15714 N N . GLU C 1 352 ? 30.496 70.955 120.390 1.00 42.83 352 GLU C N 1
ATOM 15715 C CA . GLU C 1 352 ? 30.461 71.439 121.768 1.00 44.31 352 GLU C CA 1
ATOM 15716 C C . GLU C 1 352 ? 31.867 71.658 122.314 1.00 44.34 352 GLU C C 1
ATOM 15717 O O . GLU C 1 352 ? 32.119 72.639 123.022 1.00 44.92 352 GLU C O 1
ATOM 15729 N N . ARG C 1 353 ? 32.796 70.758 121.995 1.00 43.70 353 ARG C N 1
ATOM 15730 C CA . ARG C 1 353 ? 34.182 70.955 122.404 1.00 44.31 353 ARG C CA 1
ATOM 15731 C C . ARG C 1 353 ? 34.758 72.216 121.772 1.00 46.37 353 ARG C C 1
ATOM 15732 O O . ARG C 1 353 ? 35.407 73.023 122.448 1.00 47.01 353 ARG C O 1
ATOM 15753 N N . VAL C 1 354 ? 34.523 72.406 120.469 1.00 46.37 354 VAL C N 1
ATOM 15754 C CA . VAL C 1 354 ? 35.075 73.565 119.773 1.00 47.81 354 VAL C CA 1
ATOM 15755 C C . VAL C 1 354 ? 34.522 74.853 120.367 1.00 48.82 354 VAL C C 1
ATOM 15756 O O . VAL C 1 354 ? 35.253 75.833 120.550 1.00 47.67 354 VAL C O 1
ATOM 15769 N N . GLU C 1 355 ? 33.227 74.871 120.690 1.00 51.28 355 GLU C N 1
ATOM 15770 C CA . GLU C 1 355 ? 32.637 76.067 121.279 1.00 52.51 355 GLU C CA 1
ATOM 15771 C C . GLU C 1 355 ? 33.323 76.420 122.592 1.00 51.59 355 GLU C C 1
ATOM 15772 O O . GLU C 1 355 ? 33.597 77.595 122.861 1.00 51.49 355 GLU C O 1
ATOM 15784 N N . ARG C 1 356 ? 33.626 75.414 123.417 1.00 51.93 356 ARG C N 1
ATOM 15785 C CA . ARG C 1 356 ? 34.352 75.667 124.657 1.00 52.10 356 ARG C CA 1
ATOM 15786 C C . ARG C 1 356 ? 35.775 76.131 124.371 1.00 54.17 356 ARG C C 1
ATOM 15787 O O . ARG C 1 356 ? 36.245 77.118 124.948 1.00 55.30 356 ARG C O 1
ATOM 15808 N N . ASP C 1 357 ? 36.486 75.412 123.498 1.00 55.55 357 ASP C N 1
ATOM 15809 C CA . ASP C 1 357 ? 37.851 75.793 123.153 1.00 56.85 357 ASP C CA 1
ATOM 15810 C C . ASP C 1 357 ? 37.917 77.232 122.663 1.00 57.41 357 ASP C C 1
ATOM 15811 O O . ASP C 1 357 ? 38.888 77.948 122.935 1.00 58.02 357 ASP C O 1
ATOM 15820 N N . GLN C 1 358 ? 36.887 77.677 121.942 1.00 56.90 358 GLN C N 1
ATOM 15821 C CA . GLN C 1 358 ? 36.910 79.021 121.376 1.00 56.03 358 GLN C CA 1
ATOM 15822 C C . GLN C 1 358 ? 36.745 80.077 122.462 1.00 55.52 358 GLN C C 1
ATOM 15823 O O . GLN C 1 358 ? 37.428 81.107 122.440 1.00 56.12 358 GLN C O 1
ATOM 15837 N N . GLN C 1 359 ? 35.850 79.838 123.423 1.00 55.35 359 GLN C N 1
ATOM 15838 C CA . GLN C 1 359 ? 35.730 80.741 124.565 1.00 56.70 359 GLN C CA 1
ATOM 15839 C C . GLN C 1 359 ? 37.019 80.761 125.381 1.00 57.58 359 GLN C C 1
ATOM 15840 O O . GLN C 1 359 ? 37.526 81.831 125.739 1.00 58.34 359 GLN C O 1
ATOM 15854 N N . LEU C 1 360 ? 37.566 79.581 125.685 1.00 56.74 360 LEU C N 1
ATOM 15855 C CA . LEU C 1 360 ? 38.817 79.513 126.431 1.00 58.91 360 LEU C CA 1
ATOM 15856 C C . LEU C 1 360 ? 39.956 80.195 125.688 1.00 60.99 360 LEU C C 1
ATOM 15857 O O . LEU C 1 360 ? 40.792 80.868 126.301 1.00 62.56 360 LEU C O 1
ATOM 15873 N N . GLU C 1 361 ? 40.016 80.027 124.367 1.00 63.23 361 GLU C N 1
ATOM 15874 C CA . GLU C 1 361 ? 41.101 80.636 123.606 1.00 65.72 361 GLU C CA 1
ATOM 15875 C C . GLU C 1 361 ? 40.964 82.154 123.587 1.00 65.04 361 GLU C C 1
ATOM 15876 O O . GLU C 1 361 ? 41.973 82.867 123.560 1.00 66.78 361 GLU C O 1
ATOM 15888 N N . GLN C 1 362 ? 39.729 82.662 123.601 1.00 61.88 362 GLN C N 1
ATOM 15889 C CA . GLN C 1 362 ? 39.517 84.105 123.636 1.00 63.55 362 GLN C CA 1
ATOM 15890 C C . GLN C 1 362 ? 40.019 84.702 124.947 1.00 63.33 362 GLN C C 1
ATOM 15891 O O . GLN C 1 362 ? 40.591 85.799 124.957 1.00 64.89 362 GLN C O 1
ATOM 15905 N N . LEU C 1 363 ? 39.813 83.998 126.066 1.00 60.87 363 LEU C N 1
ATOM 15906 C CA . LEU C 1 363 ? 40.358 84.465 127.337 1.00 59.71 363 LEU C CA 1
ATOM 15907 C C . LEU C 1 363 ? 41.880 84.409 127.327 1.00 60.25 363 LEU C C 1
ATOM 15908 O O . LEU C 1 363 ? 42.544 85.296 127.877 1.00 62.59 363 LEU C O 1
ATOM 15924 N N . ALA C 1 364 ? 42.448 83.365 126.719 1.00 56.51 364 ALA C N 1
ATOM 15925 C CA . ALA C 1 364 ? 43.899 83.257 126.635 1.00 58.80 364 ALA C CA 1
ATOM 15926 C C . ALA C 1 364 ? 44.478 84.370 125.773 1.00 58.83 364 ALA C C 1
ATOM 15927 O O . ALA C 1 364 ? 45.571 84.876 126.053 1.00 60.74 364 ALA C O 1
ATOM 15934 N N . SER C 1 365 ? 43.762 84.760 124.717 1.00 57.71 365 SER C N 1
ATOM 15935 C CA . SER C 1 365 ? 44.197 85.892 123.908 1.00 55.60 365 SER C CA 1
ATOM 15936 C C . SER C 1 365 ? 44.210 87.171 124.737 1.00 55.11 365 SER C C 1
ATOM 15937 O O . SER C 1 365 ? 45.115 88.003 124.598 1.00 55.17 365 SER C O 1
ATOM 15945 N N . LEU C 1 366 ? 43.221 87.338 125.618 1.00 54.13 366 LEU C N 1
ATOM 15946 C CA . LEU C 1 366 ? 43.198 88.503 126.496 1.00 54.66 366 LEU C CA 1
ATOM 15947 C C . LEU C 1 366 ? 44.328 88.443 127.516 1.00 54.70 366 LEU C C 1
ATOM 15948 O O . LEU C 1 366 ? 44.979 89.457 127.791 1.00 56.39 366 LEU C O 1
ATOM 15964 N N . GLU C 1 367 ? 44.575 87.262 128.088 1.00 53.84 367 GLU C N 1
ATOM 15965 C CA . GLU C 1 367 ? 45.669 87.113 129.042 1.00 57.53 367 GLU C CA 1
ATOM 15966 C C . GLU C 1 367 ? 47.002 87.461 128.394 1.00 56.60 367 GLU C C 1
ATOM 15967 O O . GLU C 1 367 ? 47.808 88.204 128.964 1.00 58.82 367 GLU C O 1
ATOM 15979 N N . HIS C 1 368 ? 47.257 86.919 127.201 1.00 62.60 368 HIS C N 1
ATOM 15980 C CA . HIS C 1 368 ? 48.479 87.259 126.482 1.00 63.31 368 HIS C CA 1
ATOM 15981 C C . HIS C 1 368 ? 48.601 88.764 126.279 1.00 64.68 368 HIS C C 1
ATOM 15982 O O . HIS C 1 368 ? 49.691 89.331 126.417 1.00 62.49 368 HIS C O 1
ATOM 15996 N N . HIS C 1 369 ? 47.491 89.429 125.951 1.00 63.69 369 HIS C N 1
ATOM 15997 C CA . HIS C 1 369 ? 47.526 90.869 125.720 1.00 65.55 369 HIS C CA 1
ATOM 15998 C C . HIS C 1 369 ? 47.932 91.620 126.983 1.00 66.75 369 HIS C C 1
ATOM 15999 O O . HIS C 1 369 ? 48.784 92.513 126.941 1.00 68.63 369 HIS C O 1
ATOM 16013 N N . HIS C 1 370 ? 47.328 91.273 128.124 1.00 65.75 370 HIS C N 1
ATOM 16014 C CA . HIS C 1 370 ? 47.651 91.968 129.365 1.00 67.75 370 HIS C CA 1
ATOM 16015 C C . HIS C 1 370 ? 49.124 91.810 129.719 1.00 69.18 370 HIS C C 1
ATOM 16016 O O . HIS C 1 370 ? 49.751 92.743 130.235 1.00 70.78 370 HIS C O 1
ATOM 16030 N N . HIS C 1 371 ? 49.698 90.637 129.441 1.00 69.34 371 HIS C N 1
ATOM 16031 C CA . HIS C 1 371 ? 51.091 90.391 129.798 1.00 75.62 371 HIS C CA 1
ATOM 16032 C C . HIS C 1 371 ? 52.040 91.177 128.902 1.00 84.62 371 HIS C C 1
ATOM 16033 O O . HIS C 1 371 ? 53.027 91.747 129.381 1.00 88.34 371 HIS C O 1
ATOM 16047 N N . HIS C 1 372 ? 51.758 91.220 127.599 1.00 88.87 372 HIS C N 1
ATOM 16048 C CA . HIS C 1 372 ? 52.657 91.821 126.625 1.00 96.56 372 HIS C CA 1
ATOM 16049 C C . HIS C 1 372 ? 52.077 93.031 125.906 1.00 104.34 372 HIS C C 1
ATOM 16050 O O . HIS C 1 372 ? 52.814 93.696 125.168 1.00 106.20 372 HIS C O 1
ATOM 16064 N N . HIS C 1 373 ? 50.797 93.336 126.098 1.00 110.89 373 HIS C N 1
ATOM 16065 C CA . HIS C 1 373 ? 50.154 94.480 125.453 1.00 116.03 373 HIS C CA 1
ATOM 16066 C C . HIS C 1 373 ? 50.404 94.502 123.950 1.00 116.61 373 HIS C C 1
ATOM 16067 O O . HIS C 1 373 ? 49.644 93.917 123.177 1.00 115.44 373 HIS C O 1
ATOM 16082 N N . SER D 1 11 ? 3.661 127.500 147.570 1.00 102.48 11 SER D N 1
ATOM 16083 C CA . SER D 1 11 ? 4.416 126.784 148.590 1.00 99.89 11 SER D CA 1
ATOM 16084 C C . SER D 1 11 ? 3.485 126.189 149.642 1.00 95.11 11 SER D C 1
ATOM 16085 O O . SER D 1 11 ? 3.684 125.059 150.088 1.00 92.98 11 SER D O 1
ATOM 16092 N N . PHE D 1 12 ? 2.469 126.953 150.041 1.00 94.87 12 PHE D N 1
ATOM 16093 C CA . PHE D 1 12 ? 1.512 126.481 151.032 1.00 92.82 12 PHE D CA 1
ATOM 16094 C C . PHE D 1 12 ? 0.151 127.104 150.765 1.00 93.36 12 PHE D C 1
ATOM 16095 O O . PHE D 1 12 ? 0.039 128.161 150.139 1.00 97.79 12 PHE D O 1
ATOM 16112 N N . GLY D 1 13 ? -0.891 126.419 151.245 1.00 89.11 13 GLY D N 1
ATOM 16113 C CA . GLY D 1 13 ? -2.245 126.914 151.126 1.00 89.61 13 GLY D CA 1
ATOM 16114 C C . GLY D 1 13 ? -3.022 126.647 152.399 1.00 87.93 13 GLY D C 1
ATOM 16115 O O . GLY D 1 13 ? -2.587 125.885 153.265 1.00 88.18 13 GLY D O 1
ATOM 16119 N N . SER D 1 14 ? -4.190 127.279 152.492 1.00 86.52 14 SER D N 1
ATOM 16120 C CA . SER D 1 14 ? -4.988 127.240 153.709 1.00 81.28 14 SER D CA 1
ATOM 16121 C C . SER D 1 14 ? -6.457 127.042 153.366 1.00 80.18 14 SER D C 1
ATOM 16122 O O . SER D 1 14 ? -6.910 127.357 152.262 1.00 81.60 14 SER D O 1
ATOM 16130 N N . PHE D 1 15 ? -7.196 126.502 154.333 1.00 78.27 15 PHE D N 1
ATOM 16131 C CA . PHE D 1 15 ? -8.641 126.377 154.222 1.00 79.82 15 PHE D CA 1
ATOM 16132 C C . PHE D 1 15 ? -9.251 126.483 155.614 1.00 80.54 15 PHE D C 1
ATOM 16133 O O . PHE D 1 15 ? -8.551 126.440 156.630 1.00 79.30 15 PHE D O 1
ATOM 16150 N N . VAL D 1 16 ? -10.574 126.623 155.649 1.00 82.70 16 VAL D N 1
ATOM 16151 C CA . VAL D 1 16 ? -11.331 126.651 156.895 1.00 85.88 16 VAL D CA 1
ATOM 16152 C C . VAL D 1 16 ? -12.609 125.850 156.696 1.00 90.70 16 VAL D C 1
ATOM 16153 O O . VAL D 1 16 ? -13.285 125.977 155.670 1.00 92.37 16 VAL D O 1
ATOM 16166 N N . LEU D 1 17 ? -12.940 125.028 157.686 1.00 93.64 17 LEU D N 1
ATOM 16167 C CA . LEU D 1 17 ? -14.143 124.209 157.669 1.00 97.81 17 LEU D CA 1
ATOM 16168 C C . LEU D 1 17 ? -14.952 124.527 158.918 1.00 103.22 17 LEU D C 1
ATOM 16169 O O . LEU D 1 17 ? -14.415 124.509 160.030 1.00 100.89 17 LEU D O 1
ATOM 16185 N N . ASP D 1 18 ? -16.241 124.807 158.735 1.00 112.05 18 ASP D N 1
ATOM 16186 C CA . ASP D 1 18 ? -17.139 125.089 159.849 1.00 114.92 18 ASP D CA 1
ATOM 16187 C C . ASP D 1 18 ? -17.723 123.784 160.375 1.00 114.67 18 ASP D C 1
ATOM 16188 O O . ASP D 1 18 ? -18.291 122.996 159.612 1.00 115.93 18 ASP D O 1
ATOM 16197 N N . ALA D 1 19 ? -17.603 123.577 161.688 1.00 112.52 19 ALA D N 1
ATOM 16198 C CA . ALA D 1 19 ? -17.935 122.285 162.276 1.00 115.39 19 ALA D CA 1
ATOM 16199 C C . ALA D 1 19 ? -19.349 121.840 161.928 1.00 114.06 19 ALA D C 1
ATOM 16200 O O . ALA D 1 19 ? -19.573 120.678 161.570 1.00 117.16 19 ALA D O 1
ATOM 16207 N N . GLY D 1 20 ? -20.320 122.748 162.021 1.00 113.50 20 GLY D N 1
ATOM 16208 C CA . GLY D 1 20 ? -21.706 122.346 161.845 1.00 111.63 20 GLY D CA 1
ATOM 16209 C C . GLY D 1 20 ? -22.046 121.961 160.416 1.00 110.04 20 GLY D C 1
ATOM 16210 O O . GLY D 1 20 ? -22.602 120.888 160.165 1.00 108.21 20 GLY D O 1
ATOM 16214 N N . SER D 1 21 ? -21.708 122.826 159.460 1.00 112.30 21 SER D N 1
ATOM 16215 C CA . SER D 1 21 ? -22.194 122.711 158.091 1.00 113.96 21 SER D CA 1
ATOM 16216 C C . SER D 1 21 ? -21.196 122.091 157.122 1.00 113.49 21 SER D C 1
ATOM 16217 O O . SER D 1 21 ? -21.533 121.912 155.948 1.00 114.47 21 SER D O 1
ATOM 16225 N N . ALA D 1 22 ? -19.986 121.762 157.568 1.00 111.91 22 ALA D N 1
ATOM 16226 C CA . ALA D 1 22 ? -18.936 121.272 156.677 1.00 113.16 22 ALA D CA 1
ATOM 16227 C C . ALA D 1 22 ? -18.585 122.299 155.607 1.00 113.05 22 ALA D C 1
ATOM 16228 O O . ALA D 1 22 ? -18.038 121.948 154.556 1.00 113.49 22 ALA D O 1
ATOM 16235 N N . ARG D 1 23 ? -18.899 123.570 155.865 1.00 113.84 23 ARG D N 1
ATOM 16236 C CA . ARG D 1 23 ? -18.600 124.655 154.940 1.00 113.99 23 ARG D CA 1
ATOM 16237 C C . ARG D 1 23 ? -17.098 124.769 154.719 1.00 111.78 23 ARG D C 1
ATOM 16238 O O . ARG D 1 23 ? -16.384 125.341 155.548 1.00 111.31 23 ARG D O 1
ATOM 16259 N N . PHE D 1 24 ? -16.614 124.228 153.606 1.00 107.76 24 PHE D N 1
ATOM 16260 C CA . PHE D 1 24 ? -15.197 124.257 153.270 1.00 103.28 24 PHE D CA 1
ATOM 16261 C C . PHE D 1 24 ? -14.940 125.428 152.331 1.00 102.87 24 PHE D C 1
ATOM 16262 O O . PHE D 1 24 ? -15.501 125.481 151.231 1.00 105.51 24 PHE D O 1
ATOM 16279 N N . VAL D 1 25 ? -14.096 126.358 152.765 1.00 100.80 25 VAL D N 1
ATOM 16280 C CA . VAL D 1 25 ? -13.696 127.503 151.955 1.00 100.04 25 VAL D CA 1
ATOM 16281 C C . VAL D 1 25 ? -12.177 127.451 151.861 1.00 97.03 25 VAL D C 1
ATOM 16282 O O . VAL D 1 25 ? -11.472 127.812 152.812 1.00 95.34 25 VAL D O 1
ATOM 16295 N N . GLY D 1 26 ? -11.667 127.013 150.716 1.00 96.16 26 GLY D N 1
ATOM 16296 C CA . GLY D 1 26 ? -10.241 127.003 150.480 1.00 94.74 26 GLY D CA 1
ATOM 16297 C C . GLY D 1 26 ? -9.765 128.340 149.942 1.00 96.87 26 GLY D C 1
ATOM 16298 O O . GLY D 1 26 ? -10.506 129.065 149.283 1.00 98.93 26 GLY D O 1
ATOM 16302 N N . SER D 1 27 ? -8.510 128.660 150.231 1.00 96.26 27 SER D N 1
ATOM 16303 C CA . SER D 1 27 ? -7.956 129.927 149.789 1.00 99.62 27 SER D CA 1
ATOM 16304 C C . SER D 1 27 ? -7.475 129.818 148.347 1.00 101.04 27 SER D C 1
ATOM 16305 O O . SER D 1 27 ? -7.237 128.728 147.821 1.00 100.67 27 SER D O 1
ATOM 16313 N N . ASP D 1 28 ? -7.334 130.978 147.704 1.00 104.74 28 ASP D N 1
ATOM 16314 C CA . ASP D 1 28 ? -6.791 131.001 146.351 1.00 106.20 28 ASP D CA 1
ATOM 16315 C C . ASP D 1 28 ? -5.425 130.331 146.303 1.00 103.84 28 ASP D C 1
ATOM 16316 O O . ASP D 1 28 ? -5.081 129.686 145.306 1.00 104.73 28 ASP D O 1
ATOM 16325 N N . GLU D 1 29 ? -4.639 130.468 147.373 1.00 101.84 29 GLU D N 1
ATOM 16326 C CA . GLU D 1 29 ? -3.307 129.875 147.407 1.00 101.86 29 GLU D CA 1
ATOM 16327 C C . GLU D 1 29 ? -3.373 128.352 147.426 1.00 100.74 29 GLU D C 1
ATOM 16328 O O . GLU D 1 29 ? -2.524 127.683 146.827 1.00 100.65 29 GLU D O 1
ATOM 16340 N N . LEU D 1 30 ? -4.372 127.785 148.108 1.00 98.57 30 LEU D N 1
ATOM 16341 C CA . LEU D 1 30 ? -4.485 126.331 148.188 1.00 98.51 30 LEU D CA 1
ATOM 16342 C C . LEU D 1 30 ? -4.607 125.712 146.800 1.00 103.98 30 LEU D C 1
ATOM 16343 O O . LEU D 1 30 ? -3.924 124.731 146.483 1.00 102.62 30 LEU D O 1
ATOM 16359 N N . ALA D 1 31 ? -5.481 126.271 145.958 1.00 111.74 31 ALA D N 1
ATOM 16360 C CA . ALA D 1 31 ? -5.620 125.774 144.593 1.00 116.28 31 ALA D CA 1
ATOM 16361 C C . ALA D 1 31 ? -4.279 125.755 143.871 1.00 119.88 31 ALA D C 1
ATOM 16362 O O . ALA D 1 31 ? -3.971 124.809 143.137 1.00 121.26 31 ALA D O 1
ATOM 16369 N N . LEU D 1 32 ? -3.469 126.798 144.061 1.00 119.12 32 LEU D N 1
ATOM 16370 C CA . LEU D 1 32 ? -2.168 126.858 143.404 1.00 119.62 32 LEU D CA 1
ATOM 16371 C C . LEU D 1 32 ? -1.238 125.769 143.926 1.00 115.37 32 LEU D C 1
ATOM 16372 O O . LEU D 1 32 ? -0.448 125.200 143.163 1.00 117.49 32 LEU D O 1
ATOM 16388 N N . VAL D 1 33 ? -1.323 125.459 145.222 1.00 109.81 33 VAL D N 1
ATOM 16389 C CA . VAL D 1 33 ? -0.446 124.454 145.815 1.00 107.04 33 VAL D CA 1
ATOM 16390 C C . VAL D 1 33 ? -0.704 123.078 145.222 1.00 105.49 33 VAL D C 1
ATOM 16391 O O . VAL D 1 33 ? 0.187 122.220 145.213 1.00 104.13 33 VAL D O 1
ATOM 16404 N N . LEU D 1 34 ? -1.919 122.834 144.730 1.00 106.23 34 LEU D N 1
ATOM 16405 C CA . LEU D 1 34 ? -2.245 121.536 144.154 1.00 105.12 34 LEU D CA 1
ATOM 16406 C C . LEU D 1 34 ? -1.803 121.430 142.700 1.00 112.50 34 LEU D C 1
ATOM 16407 O O . LEU D 1 34 ? -1.697 120.316 142.176 1.00 113.64 34 LEU D O 1
ATOM 16423 N N . GLY D 1 35 ? -1.548 122.563 142.047 1.00 117.53 35 GLY D N 1
ATOM 16424 C CA . GLY D 1 35 ? -1.033 122.611 140.693 1.00 123.56 35 GLY D CA 1
ATOM 16425 C C . GLY D 1 35 ? -2.023 123.054 139.634 1.00 129.49 35 GLY D C 1
ATOM 16426 O O . GLY D 1 35 ? -1.925 122.640 138.476 1.00 132.99 35 GLY D O 1
ATOM 16430 N N . PHE D 1 36 ? -2.981 123.897 140.016 1.00 131.61 36 PHE D N 1
ATOM 16431 C CA . PHE D 1 36 ? -3.914 124.496 139.069 1.00 137.36 36 PHE D CA 1
ATOM 16432 C C . PHE D 1 36 ? -4.235 125.907 139.552 1.00 139.19 36 PHE D C 1
ATOM 16433 O O . PHE D 1 36 ? -3.852 126.309 140.654 1.00 135.92 36 PHE D O 1
ATOM 16450 N N . ALA D 1 37 ? -4.985 126.687 138.685 1.00 144.13 37 ALA D N 1
ATOM 16451 C CA . ALA D 1 37 ? -5.355 128.064 139.000 1.00 147.85 37 ALA D CA 1
ATOM 16452 C C . ALA D 1 37 ? -6.698 128.161 139.723 1.00 145.02 37 ALA D C 1
ATOM 16453 O O . ALA D 1 37 ? -7.562 127.291 139.570 1.00 144.59 37 ALA D O 1
ATOM 16460 N N . PRO D 1 38 ? -6.874 129.227 140.522 1.00 143.99 38 PRO D N 1
ATOM 16461 C CA . PRO D 1 38 ? -8.040 129.300 141.424 1.00 140.55 38 PRO D CA 1
ATOM 16462 C C . PRO D 1 38 ? -9.396 129.144 140.754 1.00 142.84 38 PRO D C 1
ATOM 16463 O O . PRO D 1 38 ? -10.276 128.478 141.314 1.00 139.68 38 PRO D O 1
ATOM 16474 N N . GLY D 1 39 ? -9.602 129.736 139.573 1.00 148.20 39 GLY D N 1
ATOM 16475 C CA . GLY D 1 39 ? -10.934 129.739 138.995 1.00 150.76 39 GLY D CA 1
ATOM 16476 C C . GLY D 1 39 ? -11.335 128.438 138.342 1.00 151.16 39 GLY D C 1
ATOM 16477 O O . GLY D 1 39 ? -12.525 128.224 138.091 1.00 152.69 39 GLY D O 1
ATOM 16481 N N . ASP D 1 40 ? -10.368 127.567 138.057 1.00 149.89 40 ASP D N 1
ATOM 16482 C CA . ASP D 1 40 ? -10.667 126.324 137.358 1.00 149.19 40 ASP D CA 1
ATOM 16483 C C . ASP D 1 40 ? -11.637 125.469 138.166 1.00 143.16 40 ASP D C 1
ATOM 16484 O O . ASP D 1 40 ? -12.621 124.948 137.628 1.00 145.46 40 ASP D O 1
ATOM 16493 N N . VAL D 1 41 ? -11.369 125.308 139.465 1.00 135.16 41 VAL D N 1
ATOM 16494 C CA . VAL D 1 41 ? -12.098 124.367 140.303 1.00 129.21 41 VAL D CA 1
ATOM 16495 C C . VAL D 1 41 ? -12.619 125.051 141.559 1.00 123.34 41 VAL D C 1
ATOM 16496 O O . VAL D 1 41 ? -12.007 125.987 142.083 1.00 121.20 41 VAL D O 1
ATOM 16509 N N . VAL D 1 42 ? -13.766 124.573 142.035 1.00 120.76 42 VAL D N 1
ATOM 16510 C CA . VAL D 1 42 ? -14.299 124.943 143.343 1.00 117.41 42 VAL D CA 1
ATOM 16511 C C . VAL D 1 42 ? -13.721 123.990 144.385 1.00 113.64 42 VAL D C 1
ATOM 16512 O O . VAL D 1 42 ? -13.980 122.783 144.342 1.00 112.28 42 VAL D O 1
ATOM 16525 N N . LEU D 1 43 ? -12.945 124.528 145.322 1.00 112.13 43 LEU D N 1
ATOM 16526 C CA . LEU D 1 43 ? -12.233 123.691 146.280 1.00 109.82 43 LEU D CA 1
ATOM 16527 C C . LEU D 1 43 ? -13.186 123.049 147.284 1.00 110.53 43 LEU D C 1
ATOM 16528 O O . LEU D 1 43 ? -13.991 123.733 147.924 1.00 109.90 43 LEU D O 1
ATOM 16544 N N . THR D 1 44 ? -13.086 121.733 147.417 1.00 113.41 44 THR D N 1
ATOM 16545 C CA . THR D 1 44 ? -13.872 120.946 148.354 1.00 111.36 44 THR D CA 1
ATOM 16546 C C . THR D 1 44 ? -12.937 119.949 149.019 1.00 106.92 44 THR D C 1
ATOM 16547 O O . THR D 1 44 ? -11.839 119.690 148.513 1.00 106.61 44 THR D O 1
ATOM 16558 N N . PRO D 1 45 ? -13.336 119.374 150.159 1.00 102.28 45 PRO D N 1
ATOM 16559 C CA . PRO D 1 45 ? -12.476 118.347 150.775 1.00 98.23 45 PRO D CA 1
ATOM 16560 C C . PRO D 1 45 ? -12.165 117.196 149.834 1.00 94.29 45 PRO D C 1
ATOM 16561 O O . PRO D 1 45 ? -11.053 116.654 149.864 1.00 92.66 45 PRO D O 1
ATOM 16572 N N . ALA D 1 46 ? -13.128 116.803 148.996 1.00 93.81 46 ALA D N 1
ATOM 16573 C CA . ALA D 1 46 ? -12.887 115.734 148.032 1.00 91.98 46 ALA D CA 1
ATOM 16574 C C . ALA D 1 46 ? -11.789 116.117 147.047 1.00 89.65 46 ALA D C 1
ATOM 16575 O O . ALA D 1 46 ? -11.003 115.263 146.618 1.00 88.45 46 ALA D O 1
ATOM 16582 N N . VAL D 1 47 ? -11.727 117.395 146.667 1.00 88.68 47 VAL D N 1
ATOM 16583 C CA . VAL D 1 47 ? -10.676 117.850 145.761 1.00 88.50 47 VAL D CA 1
ATOM 16584 C C . VAL D 1 47 ? -9.310 117.671 146.411 1.00 85.42 47 VAL D C 1
ATOM 16585 O O . VAL D 1 47 ? -8.348 117.238 145.764 1.00 86.30 47 VAL D O 1
ATOM 16598 N N . VAL D 1 48 ? -9.202 118.010 147.698 1.00 82.02 48 VAL D N 1
ATOM 16599 C CA . VAL D 1 48 ? -7.938 117.856 148.412 1.00 81.93 48 VAL D CA 1
ATOM 16600 C C . VAL D 1 48 ? -7.532 116.388 148.469 1.00 80.76 48 VAL D C 1
ATOM 16601 O O . VAL D 1 48 ? -6.398 116.024 148.136 1.00 80.42 48 VAL D O 1
ATOM 16614 N N . LEU D 1 49 ? -8.456 115.520 148.892 1.00 81.27 49 LEU D N 1
ATOM 16615 C CA . LEU D 1 49 ? -8.143 114.099 148.996 1.00 82.90 49 LEU D CA 1
ATOM 16616 C C . LEU D 1 49 ? -7.732 113.520 147.648 1.00 84.99 49 LEU D C 1
ATOM 16617 O O . LEU D 1 49 ? -6.865 112.641 147.580 1.00 84.97 49 LEU D O 1
ATOM 16633 N N . ALA D 1 50 ? -8.345 113.997 146.562 1.00 86.26 50 ALA D N 1
ATOM 16634 C CA . ALA D 1 50 ? -8.000 113.485 145.241 1.00 91.53 50 ALA D CA 1
ATOM 16635 C C . ALA D 1 50 ? -6.517 113.678 144.950 1.00 91.10 50 ALA D C 1
ATOM 16636 O O . ALA D 1 50 ? -5.888 112.834 144.301 1.00 93.45 50 ALA D O 1
ATOM 16643 N N . HIS D 1 51 ? -5.943 114.783 145.421 1.00 88.68 51 HIS D N 1
ATOM 16644 C CA . HIS D 1 51 ? -4.543 115.104 145.184 1.00 86.32 51 HIS D CA 1
ATOM 16645 C C . HIS D 1 51 ? -3.611 114.506 146.229 1.00 81.20 51 HIS D C 1
ATOM 16646 O O . HIS D 1 51 ? -2.408 114.785 146.201 1.00 80.88 51 HIS D O 1
ATOM 16660 N N . LEU D 1 52 ? -4.131 113.697 147.143 1.00 77.06 52 LEU D N 1
ATOM 16661 C CA . LEU D 1 52 ? -3.301 112.946 148.069 1.00 74.03 52 LEU D CA 1
ATOM 16662 C C . LEU D 1 52 ? -3.071 111.545 147.518 1.00 74.51 52 LEU D C 1
ATOM 16663 O O . LEU D 1 52 ? -3.901 111.004 146.783 1.00 77.17 52 LEU D O 1
ATOM 16679 N N . HIS D 1 53 ? -1.933 110.963 147.875 1.00 72.56 53 HIS D N 1
ATOM 16680 C CA . HIS D 1 53 ? -1.704 109.565 147.546 1.00 73.67 53 HIS D CA 1
ATOM 16681 C C . HIS D 1 53 ? -2.754 108.710 148.254 1.00 72.75 53 HIS D C 1
ATOM 16682 O O . HIS D 1 53 ? -3.074 108.965 149.420 1.00 68.83 53 HIS D O 1
ATOM 16696 N N . PRO D 1 54 ? -3.327 107.708 147.582 1.00 78.21 54 PRO D N 1
ATOM 16697 C CA . PRO D 1 54 ? -4.413 106.938 148.215 1.00 81.88 54 PRO D CA 1
ATOM 16698 C C . PRO D 1 54 ? -4.063 106.372 149.581 1.00 81.28 54 PRO D C 1
ATOM 16699 O O . PRO D 1 54 ? -4.969 106.118 150.384 1.00 82.73 54 PRO D O 1
ATOM 16710 N N . ASP D 1 55 ? -2.778 106.152 149.869 1.00 81.95 55 ASP D N 1
ATOM 16711 C CA . ASP D 1 55 ? -2.374 105.692 151.192 1.00 81.72 55 ASP D CA 1
ATOM 16712 C C . ASP D 1 55 ? -2.569 106.753 152.268 1.00 78.18 55 ASP D C 1
ATOM 16713 O O . ASP D 1 55 ? -2.610 106.411 153.454 1.00 77.92 55 ASP D O 1
ATOM 16722 N N . ASP D 1 56 ? -2.684 108.024 151.887 1.00 74.69 56 ASP D N 1
ATOM 16723 C CA . ASP D 1 56 ? -2.732 109.118 152.846 1.00 72.10 56 ASP D CA 1
ATOM 16724 C C . ASP D 1 56 ? -4.144 109.549 153.223 1.00 70.00 56 ASP D C 1
ATOM 16725 O O . ASP D 1 56 ? -4.303 110.316 154.178 1.00 68.25 56 ASP D O 1
ATOM 16734 N N . ARG D 1 57 ? -5.168 109.077 152.516 1.00 70.45 57 ARG D N 1
ATOM 16735 C CA . ARG D 1 57 ? -6.469 109.728 152.612 1.00 68.67 57 ARG D CA 1
ATOM 16736 C C . ARG D 1 57 ? -7.199 109.407 153.914 1.00 67.95 57 ARG D C 1
ATOM 16737 O O . ARG D 1 57 ? -7.898 110.273 154.454 1.00 67.33 57 ARG D O 1
ATOM 16758 N N . LEU D 1 58 ? -7.066 108.185 154.439 1.00 66.89 58 LEU D N 1
ATOM 16759 C CA . LEU D 1 58 ? -7.743 107.866 155.693 1.00 67.19 58 LEU D CA 1
ATOM 16760 C C . LEU D 1 58 ? -7.117 108.618 156.863 1.00 65.64 58 LEU D C 1
ATOM 16761 O O . LEU D 1 58 ? -7.831 109.123 157.737 1.00 63.94 58 LEU D O 1
ATOM 16777 N N . GLU D 1 59 ? -5.783 108.676 156.915 1.00 66.34 59 GLU D N 1
ATOM 16778 C CA . GLU D 1 59 ? -5.118 109.414 157.983 1.00 64.28 59 GLU D CA 1
ATOM 16779 C C . GLU D 1 59 ? -5.456 110.896 157.903 1.00 62.60 59 GLU D C 1
ATOM 16780 O O . GLU D 1 59 ? -5.749 111.532 158.923 1.00 63.47 59 GLU D O 1
ATOM 16792 N N . TRP D 1 60 ? -5.424 111.464 156.696 1.00 61.39 60 TRP D N 1
ATOM 16793 C CA . TRP D 1 60 ? -5.771 112.871 156.519 1.00 61.34 60 TRP D CA 1
ATOM 16794 C C . TRP D 1 60 ? -7.214 113.129 156.936 1.00 61.82 60 TRP D C 1
ATOM 16795 O O . TRP D 1 60 ? -7.498 114.068 157.688 1.00 61.66 60 TRP D O 1
ATOM 16816 N N . GLN D 1 61 ? -8.144 112.299 156.457 1.00 63.91 61 GLN D N 1
ATOM 16817 C CA . GLN D 1 61 ? -9.537 112.424 156.873 1.00 66.53 61 GLN D CA 1
ATOM 16818 C C . GLN D 1 61 ? -9.669 112.272 158.384 1.00 67.39 61 GLN D C 1
ATOM 16819 O O . GLN D 1 61 ? -10.327 113.082 159.047 1.00 68.52 61 GLN D O 1
ATOM 16833 N N . ALA D 1 62 ? -9.048 111.231 158.945 1.00 66.22 62 ALA D N 1
ATOM 16834 C CA . ALA D 1 62 ? -9.091 111.032 160.390 1.00 66.55 62 ALA D CA 1
ATOM 16835 C C . ALA D 1 62 ? -8.474 112.216 161.120 1.00 65.37 62 ALA D C 1
ATOM 16836 O O . ALA D 1 62 ? -8.956 112.620 162.183 1.00 65.05 62 ALA D O 1
ATOM 16843 N N . GLY D 1 63 ? -7.401 112.784 160.566 1.00 64.99 63 GLY D N 1
ATOM 16844 C CA . GLY D 1 63 ? -6.803 113.958 161.175 1.00 64.18 63 GLY D CA 1
ATOM 16845 C C . GLY D 1 63 ? -7.795 115.091 161.341 1.00 64.11 63 GLY D C 1
ATOM 16846 O O . GLY D 1 63 ? -7.792 115.789 162.358 1.00 63.80 63 GLY D O 1
ATOM 16850 N N . LEU D 1 64 ? -8.670 115.283 160.351 1.00 65.29 64 LEU D N 1
ATOM 16851 C CA . LEU D 1 64 ? -9.689 116.320 160.462 1.00 64.82 64 LEU D CA 1
ATOM 16852 C C . LEU D 1 64 ? -10.699 115.971 161.546 1.00 64.00 64 LEU D C 1
ATOM 16853 O O . LEU D 1 64 ? -11.035 116.807 162.392 1.00 64.49 64 LEU D O 1
ATOM 16869 N N . GLN D 1 65 ? -11.197 114.734 161.535 1.00 63.19 65 GLN D N 1
ATOM 16870 C CA . GLN D 1 65 ? -12.185 114.325 162.524 1.00 65.70 65 GLN D CA 1
ATOM 16871 C C . GLN D 1 65 ? -11.628 114.406 163.941 1.00 65.81 65 GLN D C 1
ATOM 16872 O O . GLN D 1 65 ? -12.369 114.717 164.880 1.00 67.03 65 GLN D O 1
ATOM 16886 N N . ARG D 1 66 ? -10.335 114.123 164.119 1.00 64.51 66 ARG D N 1
ATOM 16887 C CA . ARG D 1 66 ? -9.750 114.182 165.453 1.00 64.75 66 ARG D CA 1
ATOM 16888 C C . ARG D 1 66 ? -9.688 115.614 165.967 1.00 65.44 66 ARG D C 1
ATOM 16889 O O . ARG D 1 66 ? -9.955 115.867 167.148 1.00 66.38 66 ARG D O 1
ATOM 16910 N N . CYS D 1 67 ? -9.342 116.565 165.098 1.00 65.30 67 CYS D N 1
ATOM 16911 C CA . CYS D 1 67 ? -9.308 117.964 165.508 1.00 67.08 67 CYS D CA 1
ATOM 16912 C C . CYS D 1 67 ? -10.697 118.473 165.870 1.00 69.50 67 CYS D C 1
ATOM 16913 O O . CYS D 1 67 ? -10.836 119.323 166.757 1.00 71.43 67 CYS D O 1
ATOM 16921 N N . LEU D 1 68 ? -11.733 117.966 165.198 1.00 70.89 68 LEU D N 1
ATOM 16922 C CA . LEU D 1 68 ? -13.096 118.396 165.489 1.00 73.71 68 LEU D CA 1
ATOM 16923 C C . LEU D 1 68 ? -13.564 117.897 166.851 1.00 76.15 68 LEU D C 1
ATOM 16924 O O . LEU D 1 68 ? -14.237 118.628 167.587 1.00 77.63 68 LEU D O 1
ATOM 16940 N N . ALA D 1 69 ? -13.218 116.658 167.208 1.00 73.94 69 ALA D N 1
ATOM 16941 C CA . ALA D 1 69 ? -13.738 116.066 168.434 1.00 76.45 69 ALA D CA 1
ATOM 16942 C C . ALA D 1 69 ? -12.915 116.443 169.659 1.00 74.90 69 ALA D C 1
ATOM 16943 O O . ALA D 1 69 ? -13.476 116.588 170.750 1.00 77.61 69 ALA D O 1
ATOM 16950 N N . THR D 1 70 ? -11.603 116.610 169.504 1.00 72.57 70 THR D N 1
ATOM 16951 C CA . THR D 1 70 ? -10.728 116.922 170.626 1.00 71.32 70 THR D CA 1
ATOM 16952 C C . THR D 1 70 ? -10.307 118.383 170.682 1.00 72.57 70 THR D C 1
ATOM 16953 O O . THR D 1 70 ? -9.992 118.881 171.768 1.00 74.96 70 THR D O 1
ATOM 16964 N N . GLY D 1 71 ? -10.295 119.086 169.552 1.00 70.58 71 GLY D N 1
ATOM 16965 C CA . GLY D 1 71 ? -9.787 120.439 169.527 1.00 71.87 71 GLY D CA 1
ATOM 16966 C C . GLY D 1 71 ? -8.279 120.541 169.532 1.00 73.23 71 GLY D C 1
ATOM 16967 O O . GLY D 1 71 ? -7.750 121.659 169.471 1.00 73.80 71 GLY D O 1
ATOM 16971 N N . ARG D 1 72 ? -7.570 119.412 169.613 1.00 74.72 72 ARG D N 1
ATOM 16972 C CA . ARG D 1 72 ? -6.118 119.393 169.644 1.00 75.46 72 ARG D CA 1
ATOM 16973 C C . ARG D 1 72 ? -5.546 119.581 168.240 1.00 73.19 72 ARG D C 1
ATOM 16974 O O . ARG D 1 72 ? -6.124 119.108 167.259 1.00 69.90 72 ARG D O 1
ATOM 16995 N N . PRO D 1 73 ? -4.410 120.264 168.115 1.00 73.86 73 PRO D N 1
ATOM 16996 C CA . PRO D 1 73 ? -3.803 120.426 166.790 1.00 72.24 73 PRO D CA 1
ATOM 16997 C C . PRO D 1 73 ? -3.293 119.100 166.251 1.00 70.06 73 PRO D C 1
ATOM 16998 O O . PRO D 1 73 ? -2.815 118.242 166.996 1.00 70.66 73 PRO D O 1
ATOM 17009 N N . VAL D 1 74 ? -3.392 118.944 164.931 1.00 68.02 74 VAL D N 1
ATOM 17010 C CA . VAL D 1 74 ? -2.997 117.714 164.262 1.00 65.65 74 VAL D CA 1
ATOM 17011 C C . VAL D 1 74 ? -2.023 118.039 163.141 1.00 63.51 74 VAL D C 1
ATOM 17012 O O . VAL D 1 74 ? -2.106 119.093 162.503 1.00 64.69 74 VAL D O 1
ATOM 17025 N N . VAL D 1 75 ? -1.094 117.118 162.902 1.00 61.38 75 VAL D N 1
ATOM 17026 C CA . VAL D 1 75 ? -0.160 117.199 161.786 1.00 62.61 75 VAL D CA 1
ATOM 17027 C C . VAL D 1 75 ? -0.250 115.892 161.011 1.00 61.62 75 VAL D C 1
ATOM 17028 O O . VAL D 1 75 ? -0.187 114.809 161.604 1.00 61.27 75 VAL D O 1
ATOM 17041 N N . VAL D 1 76 ? -0.390 115.992 159.693 1.00 62.02 76 VAL D N 1
ATOM 17042 C CA . VAL D 1 76 ? -0.552 114.828 158.831 1.00 62.95 76 VAL D CA 1
ATOM 17043 C C . VAL D 1 76 ? 0.585 114.820 157.820 1.00 63.56 76 VAL D C 1
ATOM 17044 O O . VAL D 1 76 ? 0.818 115.820 157.132 1.00 62.95 76 VAL D O 1
ATOM 17057 N N . ASN D 1 77 ? 1.285 113.693 157.731 1.00 64.26 77 ASN D N 1
ATOM 17058 C CA . ASN D 1 77 ? 2.307 113.497 156.713 1.00 64.02 77 ASN D CA 1
ATOM 17059 C C . ASN D 1 77 ? 1.683 112.786 155.523 1.00 63.62 77 ASN D C 1
ATOM 17060 O O . ASN D 1 77 ? 0.997 111.772 155.688 1.00 63.44 77 ASN D O 1
ATOM 17071 N N . HIS D 1 78 ? 1.916 113.321 154.329 1.00 63.64 78 HIS D N 1
ATOM 17072 C CA . HIS D 1 78 ? 1.290 112.794 153.124 1.00 65.14 78 HIS D CA 1
ATOM 17073 C C . HIS D 1 78 ? 2.060 113.299 151.910 1.00 68.50 78 HIS D C 1
ATOM 17074 O O . HIS D 1 78 ? 3.021 114.063 152.029 1.00 68.80 78 HIS D O 1
ATOM 17088 N N . LEU D 1 79 ? 1.626 112.855 150.737 1.00 70.96 79 LEU D N 1
ATOM 17089 C CA . LEU D 1 79 ? 2.182 113.287 149.466 1.00 74.00 79 LEU D CA 1
ATOM 17090 C C . LEU D 1 79 ? 1.182 114.177 148.740 1.00 76.36 79 LEU D C 1
ATOM 17091 O O . LEU D 1 79 ? 0.003 114.253 149.095 1.00 75.83 79 LEU D O 1
ATOM 17107 N N . LEU D 1 80 ? 1.675 114.860 147.714 1.00 79.59 80 LEU D N 1
ATOM 17108 C CA . LEU D 1 80 ? 0.839 115.661 146.831 1.00 82.70 80 LEU D CA 1
ATOM 17109 C C . LEU D 1 80 ? 1.014 115.150 145.410 1.00 87.83 80 LEU D C 1
ATOM 17110 O O . LEU D 1 80 ? 2.107 115.243 144.841 1.00 89.41 80 LEU D O 1
ATOM 17126 N N . LEU D 1 81 ? -0.061 114.614 144.846 1.00 89.46 81 LEU D N 1
ATOM 17127 C CA . LEU D 1 81 ? -0.018 114.124 143.479 1.00 95.44 81 LEU D CA 1
ATOM 17128 C C . LEU D 1 81 ? 0.038 115.305 142.523 1.00 100.71 81 LEU D C 1
ATOM 17129 O O . LEU D 1 81 ? -0.571 116.351 142.765 1.00 101.46 81 LEU D O 1
ATOM 17145 N N . THR D 1 82 ? 0.784 115.139 141.441 1.00 105.91 82 THR D N 1
ATOM 17146 C CA . THR D 1 82 ? 0.881 116.146 140.397 1.00 112.43 82 THR D CA 1
ATOM 17147 C C . THR D 1 82 ? 0.372 115.515 139.108 1.00 118.35 82 THR D C 1
ATOM 17148 O O . THR D 1 82 ? 0.702 114.364 138.802 1.00 117.89 82 THR D O 1
ATOM 17159 N N . ALA D 1 83 ? -0.441 116.269 138.364 1.00 124.07 83 ALA D N 1
ATOM 17160 C CA . ALA D 1 83 ? -1.147 115.705 137.216 1.00 132.18 83 ALA D CA 1
ATOM 17161 C C . ALA D 1 83 ? -0.209 114.908 136.318 1.00 136.54 83 ALA D C 1
ATOM 17162 O O . ALA D 1 83 ? -0.518 113.776 135.928 1.00 137.47 83 ALA D O 1
ATOM 17169 N N . GLU D 1 84 ? 0.946 115.479 135.986 1.00 140.12 84 GLU D N 1
ATOM 17170 C CA . GLU D 1 84 ? 1.933 114.821 135.135 1.00 143.40 84 GLU D CA 1
ATOM 17171 C C . GLU D 1 84 ? 3.150 114.320 135.898 1.00 139.59 84 GLU D C 1
ATOM 17172 O O . GLU D 1 84 ? 3.604 113.194 135.666 1.00 140.71 84 GLU D O 1
ATOM 17176 N N . ALA D 1 85 ? 3.688 115.130 136.806 1.00 134.81 85 ALA D N 1
ATOM 17177 C CA . ALA D 1 85 ? 4.967 114.846 137.434 1.00 133.32 85 ALA D CA 1
ATOM 17178 C C . ALA D 1 85 ? 4.799 113.871 138.597 1.00 125.89 85 ALA D C 1
ATOM 17179 O O . ALA D 1 85 ? 3.691 113.459 138.951 1.00 124.80 85 ALA D O 1
ATOM 17186 N N . GLU D 1 86 ? 5.929 113.508 139.201 1.00 122.20 86 GLU D N 1
ATOM 17187 C CA . GLU D 1 86 ? 5.942 112.625 140.353 1.00 113.61 86 GLU D CA 1
ATOM 17188 C C . GLU D 1 86 ? 5.428 113.349 141.597 1.00 106.41 86 GLU D C 1
ATOM 17189 O O . GLU D 1 86 ? 5.355 114.579 141.628 1.00 106.09 86 GLU D O 1
ATOM 17201 N N . PRO D 1 87 ? 5.065 112.601 142.640 1.00 101.17 87 PRO D N 1
ATOM 17202 C CA . PRO D 1 87 ? 4.489 113.231 143.833 1.00 97.57 87 PRO D CA 1
ATOM 17203 C C . PRO D 1 87 ? 5.529 113.948 144.680 1.00 94.43 87 PRO D C 1
ATOM 17204 O O . PRO D 1 87 ? 6.720 113.627 144.658 1.00 94.67 87 PRO D O 1
ATOM 17215 N N . ARG D 1 88 ? 5.050 114.948 145.440 1.00 89.31 88 ARG D N 1
ATOM 17216 C CA . ARG D 1 88 ? 5.880 115.768 146.309 1.00 86.93 88 ARG D CA 1
ATOM 17217 C C . ARG D 1 88 ? 5.597 115.461 147.775 1.00 82.11 88 ARG D C 1
ATOM 17218 O O . ARG D 1 88 ? 4.449 115.174 148.133 1.00 80.04 88 ARG D O 1
ATOM 17239 N N . PRO D 1 89 ? 6.605 115.507 148.646 1.00 80.15 89 PRO D N 1
ATOM 17240 C CA . PRO D 1 89 ? 6.333 115.343 150.080 1.00 76.93 89 PRO D CA 1
ATOM 17241 C C . PRO D 1 89 ? 5.655 116.584 150.641 1.00 77.79 89 PRO D C 1
ATOM 17242 O O . PRO D 1 89 ? 6.013 117.714 150.300 1.00 79.72 89 PRO D O 1
ATOM 17253 N N . ALA D 1 90 ? 4.666 116.366 151.506 1.00 75.44 90 ALA D N 1
ATOM 17254 C CA . ALA D 1 90 ? 3.872 117.467 152.030 1.00 74.79 90 ALA D CA 1
ATOM 17255 C C . ALA D 1 90 ? 3.357 117.124 153.419 1.00 71.26 90 ALA D C 1
ATOM 17256 O O . ALA D 1 90 ? 3.355 115.964 153.836 1.00 70.07 90 ALA D O 1
ATOM 17263 N N . MET D 1 91 ? 2.919 118.159 154.135 1.00 71.74 91 MET D N 1
ATOM 17264 C CA . MET D 1 91 ? 2.319 117.998 155.451 1.00 68.08 91 MET D CA 1
ATOM 17265 C C . MET D 1 91 ? 1.137 118.948 155.571 1.00 66.29 91 MET D C 1
ATOM 17266 O O . MET D 1 91 ? 1.115 120.019 154.958 1.00 67.39 91 MET D O 1
ATOM 17280 N N . THR D 1 92 ? 0.156 118.543 156.369 1.00 63.88 92 THR D N 1
ATOM 17281 C CA . THR D 1 92 ? -1.002 119.365 156.679 1.00 66.33 92 THR D CA 1
ATOM 17282 C C . THR D 1 92 ? -1.052 119.589 158.181 1.00 67.96 92 THR D C 1
ATOM 17283 O O . THR D 1 92 ? -0.995 118.631 158.958 1.00 66.74 92 THR D O 1
ATOM 17294 N N . THR D 1 93 ? -1.154 120.851 158.581 1.00 70.87 93 THR D N 1
ATOM 17295 C CA . THR D 1 93 ? -1.337 121.222 159.976 1.00 71.19 93 THR D CA 1
ATOM 17296 C C . THR D 1 93 ? -2.793 121.610 160.194 1.00 71.22 93 THR D C 1
ATOM 17297 O O . THR D 1 93 ? -3.405 122.263 159.345 1.00 71.40 93 THR D O 1
ATOM 17308 N N . LEU D 1 94 ? -3.345 121.193 161.330 1.00 73.01 94 LEU D N 1
ATOM 17309 C CA . LEU D 1 94 ? -4.747 121.428 161.646 1.00 75.50 94 LEU D CA 1
ATOM 17310 C C . LEU D 1 94 ? -4.858 122.028 163.039 1.00 78.19 94 LEU D C 1
ATOM 17311 O O . LEU D 1 94 ? -4.226 121.539 163.980 1.00 78.81 94 LEU D O 1
ATOM 17327 N N . THR D 1 95 ? -5.657 123.088 163.165 1.00 79.61 95 THR D N 1
ATOM 17328 C CA . THR D 1 95 ? -5.942 123.717 164.448 1.00 81.70 95 THR D CA 1
ATOM 17329 C C . THR D 1 95 ? -7.435 124.002 164.531 1.00 85.93 95 THR D C 1
ATOM 17330 O O . THR D 1 95 ? -8.124 124.107 163.513 1.00 85.39 95 THR D O 1
ATOM 17341 N N . ALA D 1 96 ? -7.930 124.140 165.759 1.00 91.47 96 ALA D N 1
ATOM 17342 C CA . ALA D 1 96 ? -9.358 124.236 166.013 1.00 95.24 96 ALA D CA 1
ATOM 17343 C C . ALA D 1 96 ? -9.717 125.555 166.682 1.00 101.12 96 ALA D C 1
ATOM 17344 O O . ALA D 1 96 ? -8.888 126.200 167.330 1.00 103.09 96 ALA D O 1
ATOM 17351 N N . LEU D 1 97 ? -10.978 125.944 166.505 1.00 105.28 97 LEU D N 1
ATOM 17352 C CA . LEU D 1 97 ? -11.586 127.058 167.222 1.00 108.51 97 LEU D CA 1
ATOM 17353 C C . LEU D 1 97 ? -12.575 126.478 168.222 1.00 109.82 97 LEU D C 1
ATOM 17354 O O . LEU D 1 97 ? -13.566 125.855 167.825 1.00 110.09 97 LEU D O 1
ATOM 17370 N N . THR D 1 98 ? -12.313 126.683 169.510 1.00 109.67 98 THR D N 1
ATOM 17371 C CA . THR D 1 98 ? -13.105 126.073 170.572 1.00 111.63 98 THR D CA 1
ATOM 17372 C C . THR D 1 98 ? -13.973 127.143 171.222 1.00 113.67 98 THR D C 1
ATOM 17373 O O . THR D 1 98 ? -13.466 128.013 171.939 1.00 117.17 98 THR D O 1
ATOM 17384 N N . GLU D 1 99 ? -15.277 127.074 170.968 1.00 113.16 99 GLU D N 1
ATOM 17385 C CA . GLU D 1 99 ? -16.267 127.933 171.603 1.00 113.06 99 GLU D CA 1
ATOM 17386 C C . GLU D 1 99 ? -17.186 127.079 172.462 1.00 113.36 99 GLU D C 1
ATOM 17387 O O . GLU D 1 99 ? -17.842 126.165 171.949 1.00 111.80 99 GLU D O 1
ATOM 17399 N N . GLN D 1 100 ? -17.233 127.371 173.760 1.00 115.93 100 GLN D N 1
ATOM 17400 C CA . GLN D 1 100 ? -18.152 126.689 174.669 1.00 118.68 100 GLN D CA 1
ATOM 17401 C C . GLN D 1 100 ? -17.880 125.187 174.711 1.00 116.30 100 GLN D C 1
ATOM 17402 O O . GLN D 1 100 ? -18.787 124.360 174.596 1.00 116.57 100 GLN D O 1
ATOM 17416 N N . ASP D 1 101 ? -16.604 124.837 174.881 1.00 114.14 101 ASP D N 1
ATOM 17417 C CA . ASP D 1 101 ? -16.152 123.449 174.974 1.00 111.64 101 ASP D CA 1
ATOM 17418 C C . ASP D 1 101 ? -16.495 122.634 173.729 1.00 105.06 101 ASP D C 1
ATOM 17419 O O . ASP D 1 101 ? -16.467 121.399 173.765 1.00 103.81 101 ASP D O 1
ATOM 17428 N N . ARG D 1 102 ? -16.818 123.301 172.624 1.00 97.19 102 ARG D N 1
ATOM 17429 C CA . ARG D 1 102 ? -17.161 122.645 171.370 1.00 90.95 102 ARG D CA 1
ATOM 17430 C C . ARG D 1 102 ? -16.338 123.271 170.254 1.00 87.58 102 ARG D C 1
ATOM 17431 O O . ARG D 1 102 ? -16.129 124.488 170.237 1.00 89.31 102 ARG D O 1
ATOM 17452 N N . VAL D 1 103 ? -15.874 122.442 169.326 1.00 83.63 103 VAL D N 1
ATOM 17453 C CA . VAL D 1 103 ? -15.070 122.922 168.207 1.00 80.75 103 VAL D CA 1
ATOM 17454 C C . VAL D 1 103 ? -16.003 123.550 167.179 1.00 82.36 103 VAL D C 1
ATOM 17455 O O . VAL D 1 103 ? -16.924 122.894 166.677 1.00 81.06 103 VAL D O 1
ATOM 17468 N N . ARG D 1 104 ? -15.767 124.824 166.862 1.00 85.13 104 ARG D N 1
ATOM 17469 C CA . ARG D 1 104 ? -16.607 125.544 165.912 1.00 87.55 104 ARG D CA 1
ATOM 17470 C C . ARG D 1 104 ? -16.091 125.441 164.481 1.00 86.56 104 ARG D C 1
ATOM 17471 O O . ARG D 1 104 ? -16.891 125.325 163.546 1.00 85.35 104 ARG D O 1
ATOM 17475 N N . ALA D 1 105 ? -14.775 125.482 164.286 1.00 88.17 105 ALA D N 1
ATOM 17476 C CA . ALA D 1 105 ? -14.206 125.387 162.949 1.00 87.02 105 ALA D CA 1
ATOM 17477 C C . ALA D 1 105 ? -12.762 124.919 163.051 1.00 84.21 105 ALA D C 1
ATOM 17478 O O . ALA D 1 105 ? -12.099 125.121 164.073 1.00 84.43 105 ALA D O 1
ATOM 17485 N N . VAL D 1 106 ? -12.286 124.292 161.976 1.00 79.51 106 VAL D N 1
ATOM 17486 C CA . VAL D 1 106 ? -10.910 123.819 161.870 1.00 76.54 106 VAL D CA 1
ATOM 17487 C C . VAL D 1 106 ? -10.259 124.519 160.685 1.00 74.61 106 VAL D C 1
ATOM 17488 O O . VAL D 1 106 ? -10.826 124.543 159.585 1.00 75.11 106 VAL D O 1
ATOM 17501 N N . THR D 1 107 ? -9.074 125.079 160.906 1.00 73.39 107 THR D N 1
ATOM 17502 C CA . THR D 1 107 ? -8.285 125.695 159.848 1.00 74.58 107 THR D CA 1
ATOM 17503 C C . THR D 1 107 ? -7.103 124.790 159.527 1.00 70.22 107 THR D C 1
ATOM 17504 O O . THR D 1 107 ? -6.399 124.337 160.437 1.00 66.98 107 THR D O 1
ATOM 17515 N N . GLY D 1 108 ? -6.888 124.532 158.240 1.00 68.96 108 GLY D N 1
ATOM 17516 C CA . GLY D 1 108 ? -5.811 123.670 157.798 1.00 67.31 108 GLY D CA 1
ATOM 17517 C C . GLY D 1 108 ? -4.826 124.423 156.926 1.00 68.36 108 GLY D C 1
ATOM 17518 O O . GLY D 1 108 ? -5.183 125.387 156.250 1.00 70.16 108 GLY D O 1
ATOM 17522 N N . VAL D 1 109 ? -3.574 123.973 156.953 1.00 66.36 109 VAL D N 1
ATOM 17523 C CA . VAL D 1 109 ? -2.495 124.567 156.170 1.00 68.77 109 VAL D CA 1
ATOM 17524 C C . VAL D 1 109 ? -1.722 123.429 155.513 1.00 70.77 109 VAL D C 1
ATOM 17525 O O . VAL D 1 109 ? -1.033 122.665 156.201 1.00 69.98 109 VAL D O 1
ATOM 17538 N N . ILE D 1 110 ? -1.829 123.319 154.191 1.00 73.43 110 ILE D N 1
ATOM 17539 C CA . ILE D 1 110 ? -1.081 122.334 153.413 1.00 71.94 110 ILE D CA 1
ATOM 17540 C C . ILE D 1 110 ? 0.161 123.014 152.853 1.00 74.51 110 ILE D C 1
ATOM 17541 O O . ILE D 1 110 ? 0.057 124.039 152.169 1.00 77.97 110 ILE D O 1
ATOM 17557 N N . THR D 1 111 ? 1.333 122.448 153.133 1.00 74.94 111 THR D N 1
ATOM 17558 C CA . THR D 1 111 ? 2.602 123.015 152.696 1.00 78.03 111 THR D CA 1
ATOM 17559 C C . THR D 1 111 ? 3.388 121.975 151.908 1.00 78.42 111 THR D C 1
ATOM 17560 O O . THR D 1 111 ? 3.339 120.780 152.218 1.00 75.41 111 THR D O 1
ATOM 17571 N N . ASP D 1 112 ? 4.106 122.440 150.889 1.00 81.33 112 ASP D N 1
ATOM 17572 C CA . ASP D 1 112 ? 4.949 121.587 150.058 1.00 82.34 112 ASP D CA 1
ATOM 17573 C C . ASP D 1 112 ? 6.338 121.495 150.681 1.00 81.98 112 ASP D C 1
ATOM 17574 O O . ASP D 1 112 ? 6.997 122.519 150.894 1.00 84.22 112 ASP D O 1
ATOM 17583 N N . LEU D 1 113 ? 6.778 120.272 150.974 1.00 79.30 113 LEU D N 1
ATOM 17584 C CA . LEU D 1 113 ? 8.052 120.031 151.639 1.00 80.36 113 LEU D CA 1
ATOM 17585 C C . LEU D 1 113 ? 9.194 119.767 150.664 1.00 82.79 113 LEU D C 1
ATOM 17586 O O . LEU D 1 113 ? 10.267 119.331 151.093 1.00 83.69 113 LEU D O 1
ATOM 17602 N N . SER D 1 114 ? 8.988 120.015 149.368 1.00 84.54 114 SER D N 1
ATOM 17603 C CA . SER D 1 114 ? 10.008 119.680 148.378 1.00 84.24 114 SER D CA 1
ATOM 17604 C C . SER D 1 114 ? 11.334 120.366 148.685 1.00 86.03 114 SER D C 1
ATOM 17605 O O . SER D 1 114 ? 12.402 119.762 148.527 1.00 86.99 114 SER D O 1
ATOM 17613 N N . ASP D 1 115 ? 11.294 121.625 149.127 1.00 86.22 115 ASP D N 1
ATOM 17614 C CA . ASP D 1 115 ? 12.529 122.356 149.389 1.00 89.77 115 ASP D CA 1
ATOM 17615 C C . ASP D 1 115 ? 13.226 121.892 150.660 1.00 87.74 115 ASP D C 1
ATOM 17616 O O . ASP D 1 115 ? 14.345 122.343 150.930 1.00 90.07 115 ASP D O 1
ATOM 17625 N N . ARG D 1 116 ? 12.601 121.009 151.436 1.00 84.31 116 ARG D N 1
ATOM 17626 C CA . ARG D 1 116 ? 13.207 120.444 152.634 1.00 83.53 116 ARG D CA 1
ATOM 17627 C C . ARG D 1 116 ? 13.711 119.022 152.418 1.00 83.68 116 ARG D C 1
ATOM 17628 O O . ARG D 1 116 ? 14.193 118.397 153.367 1.00 81.72 116 ARG D O 1
ATOM 17649 N N . VAL D 1 117 ? 13.613 118.500 151.194 1.00 86.00 117 VAL D N 1
ATOM 17650 C CA . VAL D 1 117 ? 14.019 117.128 150.925 1.00 86.85 117 VAL D CA 1
ATOM 17651 C C . VAL D 1 117 ? 15.538 117.034 150.930 1.00 90.88 117 VAL D C 1
ATOM 17652 O O . VAL D 1 117 ? 16.234 117.894 150.375 1.00 94.85 117 VAL D O 1
ATOM 17665 N N . ARG D 1 118 ? 16.061 115.988 151.561 1.00 91.77 118 ARG D N 1
ATOM 17666 C CA . ARG D 1 118 ? 17.486 115.688 151.524 1.00 95.68 118 ARG D CA 1
ATOM 17667 C C . ARG D 1 118 ? 17.699 114.399 150.740 1.00 94.53 118 ARG D C 1
ATOM 17668 O O . ARG D 1 118 ? 17.157 113.350 151.104 1.00 92.07 118 ARG D O 1
ATOM 17689 N N . ARG D 1 119 ? 18.483 114.482 149.673 1.00 98.08 119 ARG D N 1
ATOM 17690 C CA . ARG D 1 119 ? 18.751 113.335 148.824 1.00 99.31 119 ARG D CA 1
ATOM 17691 C C . ARG D 1 119 ? 19.932 112.518 149.335 1.00 99.74 119 ARG D C 1
ATOM 17692 O O . ARG D 1 119 ? 20.774 112.993 150.101 1.00 100.67 119 ARG D O 1
ATOM 17713 N N . ALA D 1 120 ? 19.974 111.265 148.890 1.00 97.92 120 ALA D N 1
ATOM 17714 C CA . ALA D 1 120 ? 21.022 110.338 149.283 1.00 99.27 120 ALA D CA 1
ATOM 17715 C C . ALA D 1 120 ? 22.290 110.634 148.496 1.00 101.30 120 ALA D C 1
ATOM 17716 O O . ALA D 1 120 ? 22.246 110.851 147.283 1.00 103.66 120 ALA D O 1
ATOM 17723 N N . THR D 1 121 ? 23.424 110.652 149.194 1.00 102.02 121 THR D N 1
ATOM 17724 C CA . THR D 1 121 ? 24.701 110.882 148.536 1.00 104.29 121 THR D CA 1
ATOM 17725 C C . THR D 1 121 ? 25.103 109.646 147.736 1.00 106.15 121 THR D C 1
ATOM 17726 O O . THR D 1 121 ? 24.721 108.519 148.062 1.00 104.42 121 THR D O 1
ATOM 17737 N N . GLU D 1 122 ? 25.875 109.865 146.668 1.00 110.05 122 GLU D N 1
ATOM 17738 C CA . GLU D 1 122 ? 26.329 108.740 145.857 1.00 114.20 122 GLU D CA 1
ATOM 17739 C C . GLU D 1 122 ? 27.073 107.720 146.708 1.00 115.46 122 GLU D C 1
ATOM 17740 O O . GLU D 1 122 ? 26.966 106.510 146.479 1.00 114.80 122 GLU D O 1
ATOM 17752 N N . ALA D 1 123 ? 27.838 108.192 147.694 1.00 118.78 123 ALA D N 1
ATOM 17753 C CA . ALA D 1 123 ? 28.554 107.285 148.583 1.00 118.96 123 ALA D CA 1
ATOM 17754 C C . ALA D 1 123 ? 27.578 106.508 149.457 1.00 114.17 123 ALA D C 1
ATOM 17755 O O . ALA D 1 123 ? 27.684 105.282 149.586 1.00 114.36 123 ALA D O 1
ATOM 17762 N N . GLU D 1 124 ? 26.618 107.208 150.070 1.00 107.12 124 GLU D N 1
ATOM 17763 C CA . GLU D 1 124 ? 25.677 106.550 150.969 1.00 100.67 124 GLU D CA 1
ATOM 17764 C C . GLU D 1 124 ? 24.949 105.409 150.272 1.00 98.13 124 GLU D C 1
ATOM 17765 O O . GLU D 1 124 ? 24.707 104.356 150.874 1.00 96.96 124 GLU D O 1
ATOM 17777 N N . ILE D 1 125 ? 24.596 105.595 149.000 1.00 98.01 125 ILE D N 1
ATOM 17778 C CA . ILE D 1 125 ? 23.926 104.535 148.255 1.00 95.73 125 ILE D CA 1
ATOM 17779 C C . ILE D 1 125 ? 24.887 103.381 148.000 1.00 98.15 125 ILE D C 1
ATOM 17780 O O . ILE D 1 125 ? 24.547 102.210 148.204 1.00 98.27 125 ILE D O 1
ATOM 17796 N N . ARG D 1 126 ? 26.101 103.696 147.545 1.00 100.42 126 ARG D N 1
ATOM 17797 C CA . ARG D 1 126 ? 27.078 102.652 147.254 1.00 102.50 126 ARG D CA 1
ATOM 17798 C C . ARG D 1 126 ? 27.464 101.887 148.514 1.00 100.30 126 ARG D C 1
ATOM 17799 O O . ARG D 1 126 ? 27.640 100.663 148.474 1.00 99.84 126 ARG D O 1
ATOM 17820 N N . GLN D 1 127 ? 27.601 102.585 149.644 1.00 98.99 127 GLN D N 1
ATOM 17821 C CA . GLN D 1 127 ? 27.895 101.896 150.896 1.00 98.53 127 GLN D CA 1
ATOM 17822 C C . GLN D 1 127 ? 26.822 100.862 151.213 1.00 94.56 127 GLN D C 1
ATOM 17823 O O . GLN D 1 127 ? 27.133 99.735 151.617 1.00 94.63 127 GLN D O 1
ATOM 17837 N N . ALA D 1 128 ? 25.551 101.227 151.029 1.00 89.98 128 ALA D N 1
ATOM 17838 C CA . ALA D 1 128 ? 24.463 100.303 151.321 1.00 88.40 128 ALA D CA 1
ATOM 17839 C C . ALA D 1 128 ? 24.407 99.174 150.299 1.00 91.80 128 ALA D C 1
ATOM 17840 O O . ALA D 1 128 ? 24.185 98.011 150.660 1.00 93.43 128 ALA D O 1
ATOM 17847 N N . VAL D 1 129 ? 24.604 99.495 149.019 1.00 92.13 129 VAL D N 1
ATOM 17848 C CA . VAL D 1 129 ? 24.560 98.469 147.982 1.00 92.34 129 VAL D CA 1
ATOM 17849 C C . VAL D 1 129 ? 25.666 97.447 148.200 1.00 93.75 129 VAL D C 1
ATOM 17850 O O . VAL D 1 129 ? 25.447 96.235 148.080 1.00 93.80 129 VAL D O 1
ATOM 17863 N N . ARG D 1 130 ? 26.874 97.917 148.516 1.00 95.66 130 ARG D N 1
ATOM 17864 C CA . ARG D 1 130 ? 27.989 96.999 148.712 1.00 97.00 130 ARG D CA 1
ATOM 17865 C C . ARG D 1 130 ? 27.843 96.208 150.004 1.00 95.68 130 ARG D C 1
ATOM 17866 O O . ARG D 1 130 ? 28.251 95.042 150.064 1.00 96.89 130 ARG D O 1
ATOM 17887 N N . ALA D 1 131 ? 27.272 96.817 151.046 1.00 92.38 131 ALA D N 1
ATOM 17888 C CA . ALA D 1 131 ? 27.010 96.084 152.279 1.00 93.13 131 ALA D CA 1
ATOM 17889 C C . ALA D 1 131 ? 26.057 94.923 152.028 1.00 91.78 131 ALA D C 1
ATOM 17890 O O . ALA D 1 131 ? 26.278 93.805 152.507 1.00 94.26 131 ALA D O 1
ATOM 17897 N N . ALA D 1 132 ? 24.981 95.174 151.278 1.00 89.78 132 ALA D N 1
ATOM 17898 C CA . ALA D 1 132 ? 24.052 94.105 150.929 1.00 87.92 132 ALA D CA 1
ATOM 17899 C C . ALA D 1 132 ? 24.699 93.094 149.989 1.00 91.13 132 ALA D C 1
ATOM 17900 O O . ALA D 1 132 ? 24.458 91.887 150.103 1.00 91.56 132 ALA D O 1
ATOM 17907 N N . ALA D 1 133 ? 25.523 93.567 149.051 1.00 93.71 133 ALA D N 1
ATOM 17908 C CA . ALA D 1 133 ? 26.178 92.664 148.114 1.00 100.06 133 ALA D CA 1
ATOM 17909 C C . ALA D 1 133 ? 27.153 91.721 148.805 1.00 100.22 133 ALA D C 1
ATOM 17910 O O . ALA D 1 133 ? 27.487 90.674 148.242 1.00 93.76 133 ALA D O 1
ATOM 17917 N N . ALA D 1 134 ? 27.622 92.067 150.005 1.00 98.18 134 ALA D N 1
ATOM 17918 C CA . ALA D 1 134 ? 28.510 91.180 150.745 1.00 97.90 134 ALA D CA 1
ATOM 17919 C C . ALA D 1 134 ? 27.752 90.127 151.543 1.00 96.80 134 ALA D C 1
ATOM 17920 O O . ALA D 1 134 ? 28.339 89.100 151.903 1.00 97.20 134 ALA D O 1
ATOM 17927 N N . THR D 1 135 ? 26.467 90.353 151.817 1.00 97.51 135 THR D N 1
ATOM 17928 C CA . THR D 1 135 ? 25.649 89.427 152.588 1.00 102.10 135 THR D CA 1
ATOM 17929 C C . THR D 1 135 ? 24.605 88.726 151.729 1.00 98.39 135 THR D C 1
ATOM 17930 O O . THR D 1 135 ? 23.743 88.022 152.267 1.00 99.00 135 THR D O 1
ATOM 17941 N N . ARG D 1 136 ? 24.664 88.895 150.412 1.00 96.60 136 ARG D N 1
ATOM 17942 C CA . ARG D 1 136 ? 23.635 88.357 149.538 1.00 95.27 136 ARG D CA 1
ATOM 17943 C C . ARG D 1 136 ? 23.672 86.833 149.562 1.00 91.12 136 ARG D C 1
ATOM 17944 O O . ARG D 1 136 ? 24.694 86.212 149.865 1.00 90.32 136 ARG D O 1
ATOM 17965 N N . SER D 1 137 ? 22.532 86.232 149.234 1.00 89.00 137 SER D N 1
ATOM 17966 C CA . SER D 1 137 ? 22.454 84.787 149.073 1.00 86.98 137 SER D CA 1
ATOM 17967 C C . SER D 1 137 ? 23.024 84.389 147.718 1.00 83.07 137 SER D C 1
ATOM 17968 O O . SER D 1 137 ? 22.677 84.983 146.693 1.00 81.74 137 SER D O 1
ATOM 17976 N N . GLU D 1 138 ? 23.906 83.386 147.720 1.00 83.13 138 GLU D N 1
ATOM 17977 C CA . GLU D 1 138 ? 24.546 82.921 146.497 1.00 79.63 138 GLU D CA 1
ATOM 17978 C C . GLU D 1 138 ? 23.699 81.896 145.747 1.00 78.52 138 GLU D C 1
ATOM 17979 O O . GLU D 1 138 ? 24.239 81.063 145.016 1.00 77.03 138 GLU D O 1
ATOM 17991 N N . ILE D 1 139 ? 22.373 81.974 145.873 1.00 80.11 139 ILE D N 1
ATOM 17992 C CA . ILE D 1 139 ? 21.533 81.004 145.182 1.00 78.70 139 ILE D CA 1
ATOM 17993 C C . ILE D 1 139 ? 21.398 81.347 143.706 1.00 75.30 139 ILE D C 1
ATOM 17994 O O . ILE D 1 139 ? 21.241 80.450 142.869 1.00 74.56 139 ILE D O 1
ATOM 18010 N N . ASP D 1 140 ? 21.455 82.631 143.357 1.00 75.23 140 ASP D N 1
ATOM 18011 C CA . ASP D 1 140 ? 21.306 83.015 141.957 1.00 73.78 140 ASP D CA 1
ATOM 18012 C C . ASP D 1 140 ? 22.420 82.421 141.106 1.00 69.35 140 ASP D C 1
ATOM 18013 O O . ASP D 1 140 ? 22.173 81.934 139.997 1.00 67.05 140 ASP D O 1
ATOM 18022 N N . GLN D 1 141 ? 23.653 82.436 141.616 1.00 68.65 141 GLN D N 1
ATOM 18023 C CA . GLN D 1 141 ? 24.761 81.808 140.906 1.00 64.65 141 GLN D CA 1
ATOM 18024 C C . GLN D 1 141 ? 24.607 80.293 140.875 1.00 65.22 141 GLN D C 1
ATOM 18025 O O . GLN D 1 141 ? 24.804 79.660 139.831 1.00 64.96 141 GLN D O 1
ATOM 18039 N N . ALA D 1 142 ? 24.263 79.691 142.015 1.00 66.05 142 ALA D N 1
ATOM 18040 C CA . ALA D 1 142 ? 24.074 78.246 142.058 1.00 64.81 142 ALA D CA 1
ATOM 18041 C C . ALA D 1 142 ? 22.937 77.808 141.145 1.00 63.39 142 ALA D C 1
ATOM 18042 O O . ALA D 1 142 ? 23.019 76.756 140.502 1.00 61.74 142 ALA D O 1
ATOM 18049 N N . LYS D 1 143 ? 21.862 78.595 141.081 1.00 65.63 143 LYS D N 1
ATOM 18050 C CA . LYS D 1 143 ? 20.766 78.265 140.175 1.00 65.28 143 LYS D CA 1
ATOM 18051 C C . LYS D 1 143 ? 21.233 78.314 138.725 1.00 61.58 143 LYS D C 1
ATOM 18052 O O . LYS D 1 143 ? 20.898 77.430 137.929 1.00 59.96 143 LYS D O 1
ATOM 18071 N N . GLY D 1 144 ? 22.020 79.329 138.366 1.00 60.73 144 GLY D N 1
ATOM 18072 C CA . GLY D 1 144 ? 22.549 79.393 137.014 1.00 60.12 144 GLY D CA 1
ATOM 18073 C C . GLY D 1 144 ? 23.467 78.227 136.698 1.00 58.94 144 GLY D C 1
ATOM 18074 O O . GLY D 1 144 ? 23.489 77.728 135.570 1.00 58.34 144 GLY D O 1
ATOM 18078 N N . ILE D 1 145 ? 24.239 77.779 137.690 1.00 58.35 145 ILE D N 1
ATOM 18079 C CA . ILE D 1 145 ? 25.124 76.637 137.490 1.00 56.60 145 ILE D CA 1
ATOM 18080 C C . ILE D 1 145 ? 24.309 75.372 137.252 1.00 56.74 145 ILE D C 1
ATOM 18081 O O . ILE D 1 145 ? 24.637 74.559 136.379 1.00 54.58 145 ILE D O 1
ATOM 18097 N N . VAL D 1 146 ? 23.245 75.177 138.031 1.00 58.41 146 VAL D N 1
ATOM 18098 C CA . VAL D 1 146 ? 22.415 73.988 137.869 1.00 58.63 146 VAL D CA 1
ATOM 18099 C C . VAL D 1 146 ? 21.685 74.033 136.532 1.00 57.61 146 VAL D C 1
ATOM 18100 O O . VAL D 1 146 ? 21.515 73.003 135.868 1.00 56.35 146 VAL D O 1
ATOM 18113 N N . MET D 1 147 ? 21.231 75.221 136.123 1.00 58.62 147 MET D N 1
ATOM 18114 C CA . MET D 1 147 ? 20.505 75.356 134.865 1.00 57.76 147 MET D CA 1
ATOM 18115 C C . MET D 1 147 ? 21.338 74.847 133.696 1.00 54.05 147 MET D C 1
ATOM 18116 O O . MET D 1 147 ? 20.866 74.045 132.881 1.00 50.52 147 MET D O 1
ATOM 18130 N N . ALA D 1 148 ? 22.595 75.283 133.613 1.00 53.57 148 ALA D N 1
ATOM 18131 C CA . ALA D 1 148 ? 23.448 74.892 132.500 1.00 51.10 148 ALA D CA 1
ATOM 18132 C C . ALA D 1 148 ? 24.021 73.493 132.683 1.00 52.27 148 ALA D C 1
ATOM 18133 O O . ALA D 1 148 ? 24.164 72.751 131.706 1.00 55.41 148 ALA D O 1
ATOM 18140 N N . ALA D 1 149 ? 24.342 73.107 133.918 1.00 52.01 149 ALA D N 1
ATOM 18141 C CA . ALA D 1 149 ? 25.044 71.845 134.133 1.00 51.87 149 ALA D CA 1
ATOM 18142 C C . ALA D 1 149 ? 24.172 70.653 133.757 1.00 53.30 149 ALA D C 1
ATOM 18143 O O . ALA D 1 149 ? 24.672 69.666 133.203 1.00 52.88 149 ALA D O 1
ATOM 18150 N N . PHE D 1 150 ? 22.872 70.724 134.039 1.00 55.31 150 PHE D N 1
ATOM 18151 C CA . PHE D 1 150 ? 21.937 69.667 133.677 1.00 55.06 150 PHE D CA 1
ATOM 18152 C C . PHE D 1 150 ? 21.022 70.080 132.530 1.00 56.18 150 PHE D C 1
ATOM 18153 O O . PHE D 1 150 ? 20.076 69.353 132.209 1.00 56.42 150 PHE D O 1
ATOM 18170 N N . ASP D 1 151 ? 21.288 71.225 131.906 1.00 57.16 151 ASP D N 1
ATOM 18171 C CA . ASP D 1 151 ? 20.486 71.740 130.799 1.00 57.15 151 ASP D CA 1
ATOM 18172 C C . ASP D 1 151 ? 18.995 71.714 131.140 1.00 57.70 151 ASP D C 1
ATOM 18173 O O . ASP D 1 151 ? 18.172 71.120 130.443 1.00 57.43 151 ASP D O 1
ATOM 18182 N N . VAL D 1 152 ? 18.662 72.381 132.243 1.00 59.29 152 VAL D N 1
ATOM 18183 C CA . VAL D 1 152 ? 17.284 72.557 132.675 1.00 62.76 152 VAL D CA 1
ATOM 18184 C C . VAL D 1 152 ? 17.002 74.053 132.790 1.00 63.41 152 VAL D C 1
ATOM 18185 O O . VAL D 1 152 ? 17.910 74.884 132.757 1.00 61.65 152 VAL D O 1
ATOM 18198 N N . ASP D 1 153 ? 15.721 74.387 132.921 1.00 66.06 153 ASP D N 1
ATOM 18199 C CA . ASP D 1 153 ? 15.323 75.781 133.029 1.00 68.73 153 ASP D CA 1
ATOM 18200 C C . ASP D 1 153 ? 15.452 76.256 134.478 1.00 70.33 153 ASP D C 1
ATOM 18201 O O . ASP D 1 153 ? 15.738 75.482 135.395 1.00 70.10 153 ASP D O 1
ATOM 18210 N N . ALA D 1 154 ? 15.242 77.559 134.679 1.00 71.47 154 ALA D N 1
ATOM 18211 C CA . ALA D 1 154 ? 15.456 78.147 135.997 1.00 73.34 154 ALA D CA 1
ATOM 18212 C C . ALA D 1 154 ? 14.564 77.498 137.050 1.00 75.43 154 ALA D C 1
ATOM 18213 O O . ALA D 1 154 ? 15.031 77.140 138.137 1.00 76.09 154 ALA D O 1
ATOM 18220 N N . ASP D 1 155 ? 13.275 77.336 136.746 1.00 76.91 155 ASP D N 1
ATOM 18221 C CA . ASP D 1 155 ? 12.364 76.703 137.695 1.00 78.94 155 ASP D CA 1
ATOM 18222 C C . ASP D 1 155 ? 12.846 75.306 138.070 1.00 77.45 155 ASP D C 1
ATOM 18223 O O . ASP D 1 155 ? 12.920 74.956 139.254 1.00 78.80 155 ASP D O 1
ATOM 18232 N N . GLN D 1 156 ? 13.176 74.491 137.067 1.00 74.54 156 GLN D N 1
ATOM 18233 C CA . GLN D 1 156 ? 13.649 73.135 137.324 1.00 73.19 156 GLN D CA 1
ATOM 18234 C C . GLN D 1 156 ? 14.913 73.143 138.175 1.00 71.11 156 GLN D C 1
ATOM 18235 O O . GLN D 1 156 ? 15.035 72.372 139.134 1.00 70.41 156 GLN D O 1
ATOM 18249 N N . ALA D 1 157 ? 15.870 74.011 137.837 1.00 69.90 157 ALA D N 1
ATOM 18250 C CA . ALA D 1 157 ? 17.087 74.119 138.635 1.00 67.50 157 ALA D CA 1
ATOM 18251 C C . ALA D 1 157 ? 16.764 74.482 140.077 1.00 70.28 157 ALA D C 1
ATOM 18252 O O . ALA D 1 157 ? 17.352 73.930 141.015 1.00 69.97 157 ALA D O 1
ATOM 18259 N N . PHE D 1 158 ? 15.827 75.411 140.273 1.00 72.37 158 PHE D N 1
ATOM 18260 C CA . PHE D 1 158 ? 15.429 75.799 141.621 1.00 75.67 158 PHE D CA 1
ATOM 18261 C C . PHE D 1 158 ? 14.840 74.612 142.372 1.00 77.63 158 PHE D C 1
ATOM 18262 O O . PHE D 1 158 ? 15.169 74.374 143.540 1.00 78.28 158 PHE D O 1
ATOM 18279 N N . ALA D 1 159 ? 13.960 73.855 141.712 1.00 78.01 159 ALA D N 1
ATOM 18280 C CA . ALA D 1 159 ? 13.341 72.704 142.359 1.00 78.75 159 ALA D CA 1
ATOM 18281 C C . ALA D 1 159 ? 14.393 71.726 142.865 1.00 76.83 159 ALA D C 1
ATOM 18282 O O . ALA D 1 159 ? 14.297 71.235 143.995 1.00 79.39 159 ALA D O 1
ATOM 18289 N N . LEU D 1 160 ? 15.408 71.429 142.048 1.00 73.85 160 LEU D N 1
ATOM 18290 C CA . LEU D 1 160 ? 16.454 70.516 142.496 1.00 72.86 160 LEU D CA 1
ATOM 18291 C C . LEU D 1 160 ? 17.165 71.074 143.722 1.00 74.85 160 LEU D C 1
ATOM 18292 O O . LEU D 1 160 ? 17.458 70.337 144.670 1.00 76.65 160 LEU D O 1
ATOM 18308 N N . LEU D 1 161 ? 17.451 72.377 143.721 1.00 75.01 161 LEU D N 1
ATOM 18309 C CA . LEU D 1 161 ? 18.137 72.974 144.862 1.00 77.89 161 LEU D CA 1
ATOM 18310 C C . LEU D 1 161 ? 17.280 72.887 146.118 1.00 82.35 161 LEU D C 1
ATOM 18311 O O . LEU D 1 161 ? 17.798 72.653 147.216 1.00 83.05 161 LEU D O 1
ATOM 18327 N N . LYS D 1 162 ? 15.963 73.066 145.980 1.00 86.53 162 LYS D N 1
ATOM 18328 C CA . LYS D 1 162 ? 15.079 72.861 147.121 1.00 91.17 162 LYS D CA 1
ATOM 18329 C C . LYS D 1 162 ? 15.070 71.400 147.550 1.00 93.49 162 LYS D C 1
ATOM 18330 O O . LYS D 1 162 ? 15.118 71.104 148.750 1.00 96.09 162 LYS D O 1
ATOM 18349 N N . TRP D 1 163 ? 15.006 70.467 146.598 1.00 92.66 163 TRP D N 1
ATOM 18350 C CA . TRP D 1 163 ? 15.072 69.064 146.979 1.00 95.55 163 TRP D CA 1
ATOM 18351 C C . TRP D 1 163 ? 16.368 68.774 147.727 1.00 96.57 163 TRP D C 1
ATOM 18352 O O . TRP D 1 163 ? 16.360 68.149 148.793 1.00 99.57 163 TRP D O 1
ATOM 18373 N N . HIS D 1 164 ? 17.499 69.232 147.179 1.00 94.08 164 HIS D N 1
ATOM 18374 C CA . HIS D 1 164 ? 18.784 68.943 147.802 1.00 93.88 164 HIS D CA 1
ATOM 18375 C C . HIS D 1 164 ? 18.881 69.559 149.191 1.00 97.34 164 HIS D C 1
ATOM 18376 O O . HIS D 1 164 ? 19.549 69.001 150.070 1.00 99.51 164 HIS D O 1
ATOM 18390 N N . SER D 1 165 ? 18.237 70.708 149.412 1.00 98.74 165 SER D N 1
ATOM 18391 C CA . SER D 1 165 ? 18.269 71.318 150.737 1.00 102.33 165 SER D CA 1
ATOM 18392 C C . SER D 1 165 ? 17.575 70.426 151.757 1.00 104.02 165 SER D C 1
ATOM 18393 O O . SER D 1 165 ? 18.091 70.198 152.856 1.00 105.23 165 SER D O 1
ATOM 18401 N N . SER D 1 166 ? 16.399 69.903 151.403 1.00 104.56 166 SER D N 1
ATOM 18402 C CA . SER D 1 166 ? 15.663 69.034 152.314 1.00 109.15 166 SER D CA 1
ATOM 18403 C C . SER D 1 166 ? 16.458 67.775 152.636 1.00 108.96 166 SER D C 1
ATOM 18404 O O . SER D 1 166 ? 16.578 67.381 153.802 1.00 112.98 166 SER D O 1
ATOM 18412 N N . GLN D 1 167 ? 17.007 67.122 151.609 1.00 105.38 167 GLN D N 1
ATOM 18413 C CA . GLN D 1 167 ? 17.737 65.879 151.831 1.00 102.99 167 GLN D CA 1
ATOM 18414 C C . GLN D 1 167 ? 19.013 66.115 152.626 1.00 102.12 167 GLN D C 1
ATOM 18415 O O . GLN D 1 167 ? 19.405 65.278 153.445 1.00 103.82 167 GLN D O 1
ATOM 18429 N N . SER D 1 168 ? 19.677 67.245 152.391 1.00 99.02 168 SER D N 1
ATOM 18430 C CA . SER D 1 168 ? 20.885 67.594 153.125 1.00 99.78 168 SER D CA 1
ATOM 18431 C C . SER D 1 168 ? 20.592 68.278 154.452 1.00 103.04 168 SER D C 1
ATOM 18432 O O . SER D 1 168 ? 21.519 68.481 155.244 1.00 103.95 168 SER D O 1
ATOM 18440 N N . ASN D 1 169 ? 19.336 68.627 154.710 1.00 105.15 169 ASN D N 1
ATOM 18441 C CA . ASN D 1 169 ? 18.953 69.382 155.897 1.00 108.53 169 ASN D CA 1
ATOM 18442 C C . ASN D 1 169 ? 19.789 70.652 156.036 1.00 107.45 169 ASN D C 1
ATOM 18443 O O . ASN D 1 169 ? 20.323 70.961 157.104 1.00 109.38 169 ASN D O 1
ATOM 18454 N N . ARG D 1 170 ? 19.904 71.397 154.939 1.00 103.75 170 ARG D N 1
ATOM 18455 C CA . ARG D 1 170 ? 20.587 72.678 154.963 1.00 103.23 170 ARG D CA 1
ATOM 18456 C C . ARG D 1 170 ? 19.673 73.745 154.379 1.00 101.39 170 ARG D C 1
ATOM 18457 O O . ARG D 1 170 ? 18.901 73.486 153.452 1.00 98.59 170 ARG D O 1
ATOM 18478 N N . LYS D 1 171 ? 19.772 74.947 154.934 1.00 103.86 171 LYS D N 1
ATOM 18479 C CA . LYS D 1 171 ? 19.092 76.097 154.357 1.00 104.93 171 LYS D CA 1
ATOM 18480 C C . LYS D 1 171 ? 19.648 76.387 152.966 1.00 98.34 171 LYS D C 1
ATOM 18481 O O . LYS D 1 171 ? 20.813 76.113 152.668 1.00 95.75 171 LYS D O 1
ATOM 18500 N N . LEU D 1 172 ? 18.790 76.943 152.105 1.00 95.70 172 LEU D N 1
ATOM 18501 C CA . LEU D 1 172 ? 19.165 77.169 150.712 1.00 90.11 172 LEU D CA 1
ATOM 18502 C C . LEU D 1 172 ? 20.451 77.979 150.595 1.00 89.29 172 LEU D C 1
ATOM 18503 O O . LEU D 1 172 ? 21.337 77.642 149.802 1.00 87.87 172 LEU D O 1
ATOM 18519 N N . ARG D 1 173 ? 20.575 79.058 151.372 1.00 91.34 173 ARG D N 1
ATOM 18520 C CA . ARG D 1 173 ? 21.810 79.831 151.329 1.00 91.21 173 ARG D CA 1
ATOM 18521 C C . ARG D 1 173 ? 23.002 78.954 151.679 1.00 89.89 173 ARG D C 1
ATOM 18522 O O . ARG D 1 173 ? 24.046 79.011 151.019 1.00 85.67 173 ARG D O 1
ATOM 18543 N N . ASP D 1 174 ? 22.855 78.123 152.714 1.00 94.09 174 ASP D N 1
ATOM 18544 C CA . ASP D 1 174 ? 23.932 77.225 153.112 1.00 92.65 174 ASP D CA 1
ATOM 18545 C C . ASP D 1 174 ? 24.232 76.207 152.021 1.00 87.48 174 ASP D C 1
ATOM 18546 O O . ASP D 1 174 ? 25.397 75.875 151.774 1.00 85.73 174 ASP D O 1
ATOM 18555 N N . LEU D 1 175 ? 23.192 75.696 151.356 1.00 85.58 175 LEU D N 1
ATOM 18556 C CA . LEU D 1 175 ? 23.400 74.749 150.265 1.00 81.92 175 LEU D CA 1
ATOM 18557 C C . LEU D 1 175 ? 24.026 75.423 149.050 1.00 78.25 175 LEU D C 1
ATOM 18558 O O . LEU D 1 175 ? 24.892 74.838 148.388 1.00 75.18 175 LEU D O 1
ATOM 18574 N N . ALA D 1 176 ? 23.594 76.645 148.733 1.00 77.95 176 ALA D N 1
ATOM 18575 C CA . ALA D 1 176 ? 24.139 77.347 147.576 1.00 75.29 176 ALA D CA 1
ATOM 18576 C C . ALA D 1 176 ? 25.638 77.566 147.732 1.00 75.76 176 ALA D C 1
ATOM 18577 O O . ALA D 1 176 ? 26.422 77.247 146.831 1.00 72.92 176 ALA D O 1
ATOM 18584 N N . THR D 1 177 ? 26.053 78.118 148.875 1.00 79.26 177 THR D N 1
ATOM 18585 C CA . THR D 1 177 ? 27.475 78.328 149.118 1.00 79.28 177 THR D CA 1
ATOM 18586 C C . THR D 1 177 ? 28.222 77.003 149.151 1.00 78.79 177 THR D C 1
ATOM 18587 O O . THR D 1 177 ? 29.299 76.874 148.558 1.00 77.80 177 THR D O 1
ATOM 18598 N N . GLY D 1 178 ? 27.663 76.002 149.833 1.00 80.17 178 GLY D N 1
ATOM 18599 C CA . GLY D 1 178 ? 28.327 74.712 149.913 1.00 79.60 178 GLY D CA 1
ATOM 18600 C C . GLY D 1 178 ? 28.564 74.087 148.553 1.00 75.67 178 GLY D C 1
ATOM 18601 O O . GLY D 1 178 ? 29.640 73.544 148.289 1.00 75.95 178 GLY D O 1
ATOM 18605 N N . MET D 1 179 ? 27.564 74.150 147.670 1.00 73.51 179 MET D N 1
ATOM 18606 C CA . MET D 1 179 ? 27.733 73.609 146.324 1.00 70.36 179 MET D CA 1
ATOM 18607 C C . MET D 1 179 ? 28.799 74.379 145.557 1.00 68.69 179 MET D C 1
ATOM 18608 O O . MET D 1 179 ? 29.657 73.785 144.894 1.00 67.64 179 MET D O 1
ATOM 18622 N N . ILE D 1 180 ? 28.756 75.710 145.632 1.00 67.32 180 ILE D N 1
ATOM 18623 C CA . ILE D 1 180 ? 29.661 76.530 144.835 1.00 66.82 180 ILE D CA 1
ATOM 18624 C C . ILE D 1 180 ? 31.108 76.279 145.245 1.00 70.23 180 ILE D C 1
ATOM 18625 O O . ILE D 1 180 ? 31.966 75.993 144.401 1.00 69.30 180 ILE D O 1
ATOM 18641 N N . GLU D 1 181 ? 31.405 76.377 146.544 1.00 74.99 181 GLU D N 1
ATOM 18642 C CA . GLU D 1 181 ? 32.779 76.165 146.985 1.00 75.73 181 GLU D CA 1
ATOM 18643 C C . GLU D 1 181 ? 33.173 74.695 146.945 1.00 72.80 181 GLU D C 1
ATOM 18644 O O . GLU D 1 181 ? 34.370 74.391 146.893 1.00 72.33 181 GLU D O 1
ATOM 18656 N N . GLY D 1 182 ? 32.201 73.780 146.953 1.00 70.77 182 GLY D N 1
ATOM 18657 C CA . GLY D 1 182 ? 32.512 72.385 146.696 1.00 69.73 182 GLY D CA 1
ATOM 18658 C C . GLY D 1 182 ? 32.859 72.140 145.242 1.00 69.90 182 GLY D C 1
ATOM 18659 O O . GLY D 1 182 ? 33.797 71.399 144.931 1.00 71.59 182 GLY D O 1
ATOM 18663 N N . LEU D 1 183 ? 32.106 72.758 144.329 1.00 67.57 183 LEU D N 1
ATOM 18664 C CA . LEU D 1 183 ? 32.425 72.663 142.909 1.00 62.10 183 LEU D CA 1
ATOM 18665 C C . LEU D 1 183 ? 33.802 73.242 142.613 1.00 61.50 183 LEU D C 1
ATOM 18666 O O . LEU D 1 183 ? 34.560 72.682 141.812 1.00 59.01 183 LEU D O 1
ATOM 18682 N N . ALA D 1 184 ? 34.145 74.364 143.249 1.00 64.92 184 ALA D N 1
ATOM 18683 C CA . ALA D 1 184 ? 35.423 75.009 142.972 1.00 67.55 184 ALA D CA 1
ATOM 18684 C C . ALA D 1 184 ? 36.591 74.129 143.397 1.00 71.13 184 ALA D C 1
ATOM 18685 O O . ALA D 1 184 ? 37.608 74.056 142.699 1.00 72.61 184 ALA D O 1
ATOM 18692 N N . ALA D 1 185 ? 36.466 73.456 144.537 1.00 74.00 185 ALA D N 1
ATOM 18693 C CA . ALA D 1 185 ? 37.522 72.595 145.050 1.00 76.08 185 ALA D CA 1
ATOM 18694 C C . ALA D 1 185 ? 37.435 71.165 144.531 1.00 77.63 185 ALA D C 1
ATOM 18695 O O . ALA D 1 185 ? 38.290 70.343 144.880 1.00 78.30 185 ALA D O 1
ATOM 18702 N N . ALA D 1 186 ? 36.439 70.849 143.708 1.00 78.08 186 ALA D N 1
ATOM 18703 C CA . ALA D 1 186 ? 36.270 69.491 143.216 1.00 82.93 186 ALA D CA 1
ATOM 18704 C C . ALA D 1 186 ? 37.334 69.156 142.170 1.00 84.33 186 ALA D C 1
ATOM 18705 O O . ALA D 1 186 ? 38.083 70.015 141.693 1.00 87.62 186 ALA D O 1
ATOM 18712 N N . ASN D 1 187 ? 37.394 67.875 141.814 1.00 83.67 187 ASN D N 1
ATOM 18713 C CA . ASN D 1 187 ? 38.407 67.369 140.895 1.00 85.22 187 ASN D CA 1
ATOM 18714 C C . ASN D 1 187 ? 38.081 67.777 139.462 1.00 82.42 187 ASN D C 1
ATOM 18715 O O . ASN D 1 187 ? 37.069 67.347 138.902 1.00 79.94 187 ASN D O 1
ATOM 18726 N N . SER D 1 188 ? 38.958 68.586 138.860 1.00 81.99 188 SER D N 1
ATOM 18727 C CA . SER D 1 188 ? 38.727 69.070 137.504 1.00 81.82 188 SER D CA 1
ATOM 18728 C C . SER D 1 188 ? 38.745 67.953 136.467 1.00 80.23 188 SER D C 1
ATOM 18729 O O . SER D 1 188 ? 38.194 68.131 135.376 1.00 78.58 188 SER D O 1
ATOM 18737 N N . ALA D 1 189 ? 39.365 66.811 136.776 1.00 79.98 189 ALA D N 1
ATOM 18738 C CA . ALA D 1 189 ? 39.434 65.717 135.814 1.00 77.02 189 ALA D CA 1
ATOM 18739 C C . ALA D 1 189 ? 38.092 65.022 135.613 1.00 73.88 189 ALA D C 1
ATOM 18740 O O . ALA D 1 189 ? 37.917 64.327 134.606 1.00 72.91 189 ALA D O 1
ATOM 18747 N N . LEU D 1 190 ? 37.152 65.177 136.543 1.00 73.07 190 LEU D N 1
ATOM 18748 C CA . LEU D 1 190 ? 35.826 64.586 136.391 1.00 71.03 190 LEU D CA 1
ATOM 18749 C C . LEU D 1 190 ? 34.925 65.461 135.522 1.00 67.46 190 LEU D C 1
ATOM 18750 O O . LEU D 1 190 ? 34.989 66.690 135.598 1.00 68.31 190 LEU D O 1
ATOM 18766 N N . PRO D 1 191 ? 34.080 64.851 134.690 1.00 63.68 191 PRO D N 1
ATOM 18767 C CA . PRO D 1 191 ? 33.061 65.624 133.973 1.00 60.97 191 PRO D CA 1
ATOM 18768 C C . PRO D 1 191 ? 32.160 66.382 134.935 1.00 59.47 191 PRO D C 1
ATOM 18769 O O . PRO D 1 191 ? 31.992 66.010 136.097 1.00 61.32 191 PRO D O 1
ATOM 18780 N N . LEU D 1 192 ? 31.548 67.448 134.417 1.00 56.02 192 LEU D N 1
ATOM 18781 C CA . LEU D 1 192 ? 30.867 68.413 135.274 1.00 55.74 192 LEU D CA 1
ATOM 18782 C C . LEU D 1 192 ? 29.697 67.781 136.023 1.00 56.99 192 LEU D C 1
ATOM 18783 O O . LEU D 1 192 ? 29.570 67.945 137.242 1.00 58.44 192 LEU D O 1
ATOM 18799 N N . ARG D 1 193 ? 28.823 67.063 135.313 1.00 56.33 193 ARG D N 1
ATOM 18800 C CA . ARG D 1 193 ? 27.613 66.553 135.954 1.00 57.67 193 ARG D CA 1
ATOM 18801 C C . ARG D 1 193 ? 27.937 65.570 137.073 1.00 60.30 193 ARG D C 1
ATOM 18802 O O . ARG D 1 193 ? 27.310 65.609 138.138 1.00 62.39 193 ARG D O 1
ATOM 18823 N N . ARG D 1 194 ? 28.899 64.672 136.855 1.00 61.72 194 ARG D N 1
ATOM 18824 C CA . ARG D 1 194 ? 29.315 63.788 137.937 1.00 64.82 194 ARG D CA 1
ATOM 18825 C C . ARG D 1 194 ? 30.042 64.563 139.029 1.00 63.13 194 ARG D C 1
ATOM 18826 O O . ARG D 1 194 ? 29.916 64.247 140.217 1.00 62.01 194 ARG D O 1
ATOM 18847 N N . ARG D 1 195 ? 30.819 65.573 138.638 1.00 62.64 195 ARG D N 1
ATOM 18848 C CA . ARG D 1 195 ? 31.502 66.413 139.616 1.00 65.55 195 ARG D CA 1
ATOM 18849 C C . ARG D 1 195 ? 30.504 67.047 140.576 1.00 67.81 195 ARG D C 1
ATOM 18850 O O . ARG D 1 195 ? 30.751 67.106 141.787 1.00 70.48 195 ARG D O 1
ATOM 18871 N N . LEU D 1 196 ? 29.371 67.527 140.060 1.00 67.13 196 LEU D N 1
ATOM 18872 C CA . LEU D 1 196 ? 28.348 68.093 140.935 1.00 67.97 196 LEU D CA 1
ATOM 18873 C C . LEU D 1 196 ? 27.739 67.019 141.829 1.00 67.51 196 LEU D C 1
ATOM 18874 O O . LEU D 1 196 ? 27.466 67.269 143.009 1.00 69.82 196 LEU D O 1
ATOM 18890 N N . SER D 1 197 ? 27.511 65.820 141.285 1.00 64.95 197 SER D N 1
ATOM 18891 C CA . SER D 1 197 ? 26.933 64.746 142.086 1.00 65.68 197 SER D CA 1
ATOM 18892 C C . SER D 1 197 ? 27.811 64.438 143.291 1.00 65.67 197 SER D C 1
ATOM 18893 O O . SER D 1 197 ? 27.306 64.188 144.391 1.00 68.35 197 SER D O 1
ATOM 18901 N N . THR D 1 198 ? 29.131 64.453 143.102 1.00 62.49 198 THR D N 1
ATOM 18902 C CA . THR D 1 198 ? 30.037 64.256 144.227 1.00 64.67 198 THR D CA 1
ATOM 18903 C C . THR D 1 198 ? 29.883 65.375 145.249 1.00 66.95 198 THR D C 1
ATOM 18904 O O . THR D 1 198 ? 29.964 65.139 146.461 1.00 69.47 198 THR D O 1
ATOM 18915 N N . VAL D 1 199 ? 29.659 66.602 144.776 1.00 65.17 199 VAL D N 1
ATOM 18916 C CA . VAL D 1 199 ? 29.500 67.738 145.675 1.00 63.84 199 VAL D CA 1
ATOM 18917 C C . VAL D 1 199 ? 28.228 67.608 146.505 1.00 65.48 199 VAL D C 1
ATOM 18918 O O . VAL D 1 199 ? 28.222 67.926 147.702 1.00 69.47 199 VAL D O 1
ATOM 18931 N N . PHE D 1 200 ? 27.136 67.135 145.901 1.00 63.12 200 PHE D N 1
ATOM 18932 C CA . PHE D 1 200 ? 25.883 67.038 146.644 1.00 67.81 200 PHE D CA 1
ATOM 18933 C C . PHE D 1 200 ? 25.936 65.933 147.693 1.00 72.47 200 PHE D C 1
ATOM 18934 O O . PHE D 1 200 ? 25.446 66.114 148.814 1.00 75.66 200 PHE D O 1
ATOM 18951 N N . THR D 1 201 ? 26.523 64.783 147.354 1.00 73.49 201 THR D N 1
ATOM 18952 C CA . THR D 1 201 ? 26.603 63.694 148.321 1.00 76.75 201 THR D CA 1
ATOM 18953 C C . THR D 1 201 ? 27.628 63.991 149.408 1.00 80.11 201 THR D C 1
ATOM 18954 O O . THR D 1 201 ? 27.465 63.546 150.549 1.00 82.98 201 THR D O 1
ATOM 18965 N N . ASP D 1 202 ? 28.682 64.741 149.079 1.00 80.68 202 ASP D N 1
ATOM 18966 C CA . ASP D 1 202 ? 29.617 65.194 150.101 1.00 84.61 202 ASP D CA 1
ATOM 18967 C C . ASP D 1 202 ? 28.952 66.133 151.097 1.00 87.08 202 ASP D C 1
ATOM 18968 O O . ASP D 1 202 ? 29.492 66.346 152.187 1.00 90.33 202 ASP D O 1
ATOM 18977 N N . MET D 1 203 ? 27.794 66.697 150.749 1.00 86.52 203 MET D N 1
ATOM 18978 C CA . MET D 1 203 ? 27.040 67.556 151.648 1.00 89.39 203 MET D CA 1
ATOM 18979 C C . MET D 1 203 ? 25.845 66.836 152.264 1.00 91.16 203 MET D C 1
ATOM 18980 O O . MET D 1 203 ? 24.910 67.491 152.736 1.00 94.96 203 MET D O 1
ATOM 18994 N N . GLY D 1 204 ? 25.868 65.504 152.291 1.00 88.56 204 GLY D N 1
ATOM 18995 C CA . GLY D 1 204 ? 24.841 64.734 152.956 1.00 91.00 204 GLY D CA 1
ATOM 18996 C C . GLY D 1 204 ? 23.711 64.254 152.072 1.00 89.06 204 GLY D C 1
ATOM 18997 O O . GLY D 1 204 ? 22.886 63.454 152.534 1.00 90.73 204 GLY D O 1
ATOM 19001 N N . CYS D 1 205 ? 23.637 64.708 150.827 1.00 86.22 205 CYS D N 1
ATOM 19002 C CA . CYS D 1 205 ? 22.609 64.210 149.928 1.00 83.50 205 CYS D CA 1
ATOM 19003 C C . CYS D 1 205 ? 22.847 62.727 149.636 1.00 81.07 205 CYS D C 1
ATOM 19004 O O . CYS D 1 205 ? 23.985 62.253 149.678 1.00 79.59 205 CYS D O 1
ATOM 19012 N N . PRO D 1 206 ? 21.791 61.969 149.347 1.00 80.58 206 PRO D N 1
ATOM 19013 C CA . PRO D 1 206 ? 21.969 60.534 149.095 1.00 80.53 206 PRO D CA 1
ATOM 19014 C C . PRO D 1 206 ? 22.571 60.273 147.724 1.00 79.09 206 PRO D C 1
ATOM 19015 O O . PRO D 1 206 ? 22.260 60.953 146.742 1.00 77.51 206 PRO D O 1
ATOM 19026 N N . ALA D 1 207 ? 23.447 59.273 147.666 1.00 79.24 207 ALA D N 1
ATOM 19027 C CA . ALA D 1 207 ? 24.107 58.939 146.416 1.00 77.77 207 ALA D CA 1
ATOM 19028 C C . ALA D 1 207 ? 23.075 58.538 145.362 1.00 76.09 207 ALA D C 1
ATOM 19029 O O . ALA D 1 207 ? 22.021 57.985 145.690 1.00 78.56 207 ALA D O 1
ATOM 19036 N N . PRO D 1 208 ? 23.351 58.806 144.087 1.00 73.71 208 PRO D N 1
ATOM 19037 C CA . PRO D 1 208 ? 22.400 58.438 143.034 1.00 71.30 208 PRO D CA 1
ATOM 19038 C C . PRO D 1 208 ? 22.286 56.929 142.886 1.00 71.61 208 PRO D C 1
ATOM 19039 O O . PRO D 1 208 ? 23.169 56.165 143.281 1.00 71.48 208 PRO D O 1
ATOM 19050 N N . SER D 1 209 ? 21.167 56.506 142.303 1.00 71.62 209 SER D N 1
ATOM 19051 C CA . SER D 1 209 ? 20.923 55.085 142.103 1.00 72.18 209 SER D CA 1
ATOM 19052 C C . SER D 1 209 ? 21.977 54.482 141.181 1.00 69.59 209 SER D C 1
ATOM 19053 O O . SER D 1 209 ? 22.581 55.168 140.353 1.00 68.26 209 SER D O 1
ATOM 19061 N N . THR D 1 210 ? 22.191 53.174 141.335 1.00 70.03 210 THR D N 1
ATOM 19062 C CA . THR D 1 210 ? 23.169 52.440 140.542 1.00 67.80 210 THR D CA 1
ATOM 19063 C C . THR D 1 210 ? 22.535 51.318 139.727 1.00 67.46 210 THR D C 1
ATOM 19064 O O . THR D 1 210 ? 23.261 50.544 139.093 1.00 65.28 210 THR D O 1
ATOM 19075 N N . LYS D 1 211 ? 21.209 51.208 139.728 1.00 69.54 211 LYS D N 1
ATOM 19076 C CA . LYS D 1 211 ? 20.536 50.136 139.008 1.00 70.76 211 LYS D CA 1
ATOM 19077 C C . LYS D 1 211 ? 20.535 50.422 137.511 1.00 68.07 211 LYS D C 1
ATOM 19078 O O . LYS D 1 211 ? 20.192 51.527 137.079 1.00 67.64 211 LYS D O 1
ATOM 19097 N N . GLY D 1 212 ? 20.921 49.420 136.725 1.00 64.87 212 GLY D N 1
ATOM 19098 C CA . GLY D 1 212 ? 20.906 49.526 135.281 1.00 62.81 212 GLY D CA 1
ATOM 19099 C C . GLY D 1 212 ? 19.764 48.746 134.663 1.00 64.82 212 GLY D C 1
ATOM 19100 O O . GLY D 1 212 ? 18.731 48.540 135.306 1.00 67.97 212 GLY D O 1
ATOM 19104 N N . TRP D 1 213 ? 19.933 48.308 133.417 1.00 62.06 213 TRP D N 1
ATOM 19105 C CA . TRP D 1 213 ? 18.892 47.557 132.732 1.00 60.35 213 TRP D CA 1
ATOM 19106 C C . TRP D 1 213 ? 19.481 46.852 131.518 1.00 57.27 213 TRP D C 1
ATOM 19107 O O . TRP D 1 213 ? 20.644 47.047 131.158 1.00 53.81 213 TRP D O 1
ATOM 19128 N N . THR D 1 214 ? 18.646 46.025 130.893 1.00 59.38 214 THR D N 1
ATOM 19129 C CA . THR D 1 214 ? 18.978 45.323 129.660 1.00 59.99 214 THR D CA 1
ATOM 19130 C C . THR D 1 214 ? 17.717 45.256 128.812 1.00 62.33 214 THR D C 1
ATOM 19131 O O . THR D 1 214 ? 16.679 44.779 129.284 1.00 63.63 214 THR D O 1
ATOM 19142 N N . VAL D 1 215 ? 17.805 45.727 127.572 1.00 62.67 215 VAL D N 1
ATOM 19143 C CA . VAL D 1 215 ? 16.646 45.760 126.684 1.00 66.22 215 VAL D CA 1
ATOM 19144 C C . VAL D 1 215 ? 17.020 45.129 125.347 1.00 67.59 215 VAL D C 1
ATOM 19145 O O . VAL D 1 215 ? 18.196 45.159 124.955 1.00 64.29 215 VAL D O 1
ATOM 19158 N N . PRO D 1 216 ? 16.066 44.548 124.623 1.00 73.01 216 PRO D N 1
ATOM 19159 C CA . PRO D 1 216 ? 16.376 44.020 123.291 1.00 76.81 216 PRO D CA 1
ATOM 19160 C C . PRO D 1 216 ? 16.618 45.132 122.285 1.00 81.09 216 PRO D C 1
ATOM 19161 O O . PRO D 1 216 ? 16.126 46.255 122.428 1.00 80.07 216 PRO D O 1
ATOM 19172 N N . VAL D 1 217 ? 17.388 44.805 121.253 1.00 85.49 217 VAL D N 1
ATOM 19173 C CA . VAL D 1 217 ? 17.636 45.711 120.139 1.00 92.02 217 VAL D CA 1
ATOM 19174 C C . VAL D 1 217 ? 16.637 45.343 119.048 1.00 101.34 217 VAL D C 1
ATOM 19175 O O . VAL D 1 217 ? 16.794 44.334 118.353 1.00 103.04 217 VAL D O 1
ATOM 19188 N N . THR D 1 218 ? 15.597 46.163 118.904 1.00 109.37 218 THR D N 1
ATOM 19189 C CA . THR D 1 218 ? 14.582 45.943 117.884 1.00 114.79 218 THR D CA 1
ATOM 19190 C C . THR D 1 218 ? 15.031 46.397 116.500 1.00 116.77 218 THR D C 1
ATOM 19191 O O . THR D 1 218 ? 14.360 46.076 115.514 1.00 120.68 218 THR D O 1
ATOM 19202 N N . ASP D 1 219 ? 16.139 47.127 116.405 1.00 113.88 219 ASP D N 1
ATOM 19203 C CA . ASP D 1 219 ? 16.668 47.565 115.119 1.00 114.64 219 ASP D CA 1
ATOM 19204 C C . ASP D 1 219 ? 17.129 46.371 114.288 1.00 116.30 219 ASP D C 1
ATOM 19205 O O . ASP D 1 219 ? 16.377 45.845 113.467 1.00 120.23 219 ASP D O 1
ATOM 19209 N N . PRO D 1 223 ? 20.734 44.697 108.364 1.00 116.07 223 PRO D N 1
ATOM 19210 C CA . PRO D 1 223 ? 21.223 44.207 107.068 1.00 118.73 223 PRO D CA 1
ATOM 19211 C C . PRO D 1 223 ? 22.659 44.652 106.776 1.00 117.31 223 PRO D C 1
ATOM 19212 O O . PRO D 1 223 ? 22.881 45.422 105.843 1.00 118.93 223 PRO D O 1
ATOM 19223 N N . PRO D 1 224 ? 23.619 44.171 107.569 1.00 115.00 224 PRO D N 1
ATOM 19224 C CA . PRO D 1 224 ? 25.011 44.595 107.373 1.00 113.19 224 PRO D CA 1
ATOM 19225 C C . PRO D 1 224 ? 25.500 44.327 105.958 1.00 115.96 224 PRO D C 1
ATOM 19226 O O . PRO D 1 224 ? 25.116 43.349 105.315 1.00 116.76 224 PRO D O 1
ATOM 19237 N N . THR D 1 225 ? 26.361 45.222 105.480 1.00 115.02 225 THR D N 1
ATOM 19238 C CA . THR D 1 225 ? 26.966 45.106 104.162 1.00 120.14 225 THR D CA 1
ATOM 19239 C C . THR D 1 225 ? 28.375 45.685 104.232 1.00 119.03 225 THR D C 1
ATOM 19240 O O . THR D 1 225 ? 28.853 46.075 105.300 1.00 118.31 225 THR D O 1
ATOM 19251 N N . SER D 1 226 ? 29.044 45.739 103.074 1.00 120.67 226 SER D N 1
ATOM 19252 C CA . SER D 1 226 ? 30.412 46.241 103.019 1.00 119.61 226 SER D CA 1
ATOM 19253 C C . SER D 1 226 ? 30.668 47.152 101.825 1.00 119.96 226 SER D C 1
ATOM 19254 O O . SER D 1 226 ? 31.824 47.529 101.593 1.00 121.54 226 SER D O 1
ATOM 19262 N N . GLY D 1 227 ? 29.642 47.513 101.059 1.00 121.24 227 GLY D N 1
ATOM 19263 C CA . GLY D 1 227 ? 29.818 48.504 100.018 1.00 122.73 227 GLY D CA 1
ATOM 19264 C C . GLY D 1 227 ? 30.687 48.022 98.868 1.00 125.84 227 GLY D C 1
ATOM 19265 O O . GLY D 1 227 ? 30.755 46.833 98.546 1.00 129.15 227 GLY D O 1
ATOM 19269 N N . LEU D 1 228 ? 31.367 48.981 98.243 1.00 122.43 228 LEU D N 1
ATOM 19270 C CA . LEU D 1 228 ? 32.150 48.766 97.034 1.00 118.67 228 LEU D CA 1
ATOM 19271 C C . LEU D 1 228 ? 33.606 48.399 97.309 1.00 115.94 228 LEU D C 1
ATOM 19272 O O . LEU D 1 228 ? 34.394 48.303 96.363 1.00 116.63 228 LEU D O 1
ATOM 19288 N N . ILE D 1 229 ? 33.983 48.208 98.569 1.00 114.47 229 ILE D N 1
ATOM 19289 C CA . ILE D 1 229 ? 35.364 47.821 98.885 1.00 116.33 229 ILE D CA 1
ATOM 19290 C C . ILE D 1 229 ? 35.676 46.479 98.233 1.00 120.33 229 ILE D C 1
ATOM 19291 O O . ILE D 1 229 ? 34.886 45.525 98.375 1.00 120.82 229 ILE D O 1
ATOM 19307 N N . PRO D 1 230 ? 36.796 46.337 97.519 1.00 121.76 230 PRO D N 1
ATOM 19308 C CA . PRO D 1 230 ? 37.128 45.030 96.936 1.00 122.92 230 PRO D CA 1
ATOM 19309 C C . PRO D 1 230 ? 37.172 43.945 98.002 1.00 116.55 230 PRO D C 1
ATOM 19310 O O . PRO D 1 230 ? 37.732 44.128 99.085 1.00 113.03 230 PRO D O 1
ATOM 19321 N N . THR D 1 231 ? 36.568 42.802 97.675 1.00 116.57 231 THR D N 1
ATOM 19322 C CA . THR D 1 231 ? 36.454 41.710 98.637 1.00 112.26 231 THR D CA 1
ATOM 19323 C C . THR D 1 231 ? 37.822 41.267 99.146 1.00 109.28 231 THR D C 1
ATOM 19324 O O . THR D 1 231 ? 37.967 40.907 100.320 1.00 104.43 231 THR D O 1
ATOM 19335 N N . ALA D 1 232 ? 38.841 41.285 98.280 1.00 112.51 232 ALA D N 1
ATOM 19336 C CA . ALA D 1 232 ? 40.166 40.824 98.687 1.00 112.15 232 ALA D CA 1
ATOM 19337 C C . ALA D 1 232 ? 40.746 41.704 99.789 1.00 107.84 232 ALA D C 1
ATOM 19338 O O . ALA D 1 232 ? 41.399 41.205 100.714 1.00 105.18 232 ALA D O 1
ATOM 19345 N N . LEU D 1 233 ? 40.513 43.013 99.715 1.00 107.35 233 LEU D N 1
ATOM 19346 C CA . LEU D 1 233 ? 41.048 43.968 100.678 1.00 104.22 233 LEU D CA 1
ATOM 19347 C C . LEU D 1 233 ? 40.132 44.195 101.870 1.00 100.24 233 LEU D C 1
ATOM 19348 O O . LEU D 1 233 ? 40.493 44.958 102.773 1.00 97.21 233 LEU D O 1
ATOM 19364 N N . LEU D 1 234 ? 38.963 43.560 101.896 1.00 100.09 234 LEU D N 1
ATOM 19365 C CA . LEU D 1 234 ? 38.001 43.833 102.958 1.00 95.85 234 LEU D CA 1
ATOM 19366 C C . LEU D 1 234 ? 38.549 43.513 104.343 1.00 91.48 234 LEU D C 1
ATOM 19367 O O . LEU D 1 234 ? 38.327 44.319 105.263 1.00 88.12 234 LEU D O 1
ATOM 19383 N N . PRO D 1 235 ? 39.236 42.391 104.575 1.00 92.33 235 PRO D N 1
ATOM 19384 C CA . PRO D 1 235 ? 39.712 42.115 105.942 1.00 88.80 235 PRO D CA 1
ATOM 19385 C C . PRO D 1 235 ? 40.726 43.129 106.446 1.00 86.56 235 PRO D C 1
ATOM 19386 O O . PRO D 1 235 ? 40.629 43.580 107.594 1.00 83.20 235 PRO D O 1
ATOM 19397 N N . GLY D 1 236 ? 41.700 43.504 105.615 1.00 88.70 236 GLY D N 1
ATOM 19398 C CA . GLY D 1 236 ? 42.726 44.431 106.063 1.00 89.46 236 GLY D CA 1
ATOM 19399 C C . GLY D 1 236 ? 42.197 45.823 106.347 1.00 88.88 236 GLY D C 1
ATOM 19400 O O . GLY D 1 236 ? 42.595 46.458 107.328 1.00 87.07 236 GLY D O 1
ATOM 19404 N N . ILE D 1 237 ? 41.289 46.315 105.503 1.00 88.51 237 ILE D N 1
ATOM 19405 C CA . ILE D 1 237 ? 40.749 47.656 105.697 1.00 83.24 237 ILE D CA 1
ATOM 19406 C C . ILE D 1 237 ? 39.917 47.726 106.972 1.00 77.72 237 ILE D C 1
ATOM 19407 O O . ILE D 1 237 ? 40.094 48.630 107.797 1.00 75.29 237 ILE D O 1
ATOM 19423 N N . LEU D 1 238 ? 38.990 46.784 107.151 1.00 76.15 238 LEU D N 1
ATOM 19424 C CA . LEU D 1 238 ? 38.100 46.852 108.306 1.00 74.38 238 LEU D CA 1
ATOM 19425 C C . LEU D 1 238 ? 38.826 46.514 109.602 1.00 72.53 238 LEU D C 1
ATOM 19426 O O . LEU D 1 238 ? 38.444 47.009 110.668 1.00 69.58 238 LEU D O 1
ATOM 19442 N N . THR D 1 239 ? 39.856 45.669 109.546 1.00 74.70 239 THR D N 1
ATOM 19443 C CA . THR D 1 239 ? 40.667 45.440 110.737 1.00 72.84 239 THR D CA 1
ATOM 19444 C C . THR D 1 239 ? 41.313 46.746 111.185 1.00 71.67 239 THR D C 1
ATOM 19445 O O . THR D 1 239 ? 41.296 47.089 112.372 1.00 70.03 239 THR D O 1
ATOM 19456 N N . ARG D 1 240 ? 41.883 47.492 110.237 1.00 73.59 240 ARG D N 1
ATOM 19457 C CA . ARG D 1 240 ? 42.405 48.817 110.546 1.00 73.71 240 ARG D CA 1
ATOM 19458 C C . ARG D 1 240 ? 41.297 49.730 111.054 1.00 68.62 240 ARG D C 1
ATOM 19459 O O . ARG D 1 240 ? 41.523 50.559 111.943 1.00 65.78 240 ARG D O 1
ATOM 19480 N N . ALA D 1 241 ? 40.091 49.595 110.498 1.00 67.64 241 ALA D N 1
ATOM 19481 C CA . ALA D 1 241 ? 38.996 50.484 110.873 1.00 65.67 241 ALA D CA 1
ATOM 19482 C C . ALA D 1 241 ? 38.610 50.302 112.334 1.00 62.62 241 ALA D C 1
ATOM 19483 O O . ALA D 1 241 ? 38.345 51.282 113.039 1.00 60.61 241 ALA D O 1
ATOM 19490 N N . ALA D 1 242 ? 38.555 49.055 112.804 1.00 63.17 242 ALA D N 1
ATOM 19491 C CA . ALA D 1 242 ? 38.218 48.812 114.202 1.00 61.88 242 ALA D CA 1
ATOM 19492 C C . ALA D 1 242 ? 39.327 49.290 115.130 1.00 60.39 242 ALA D C 1
ATOM 19493 O O . ALA D 1 242 ? 39.055 49.807 116.218 1.00 58.13 242 ALA D O 1
ATOM 19500 N N . HIS D 1 243 ? 40.583 49.126 114.714 1.00 63.49 243 HIS D N 1
ATOM 19501 C CA . HIS D 1 243 ? 41.704 49.535 115.552 1.00 64.65 243 HIS D CA 1
ATOM 19502 C C . HIS D 1 243 ? 41.687 51.041 115.797 1.00 62.59 243 HIS D C 1
ATOM 19503 O O . HIS D 1 243 ? 41.929 51.498 116.920 1.00 60.86 243 HIS D O 1
ATOM 19517 N N . ASP D 1 244 ? 41.405 51.829 114.757 1.00 62.38 244 ASP D N 1
ATOM 19518 C CA . ASP D 1 244 ? 41.483 53.282 114.833 1.00 62.35 244 ASP D CA 1
ATOM 19519 C C . ASP D 1 244 ? 40.186 53.935 115.298 1.00 58.87 244 ASP D C 1
ATOM 19520 O O . ASP D 1 244 ? 40.186 55.137 115.583 1.00 58.82 244 ASP D O 1
ATOM 19529 N N . ALA D 1 245 ? 39.085 53.190 115.368 1.00 57.02 245 ALA D N 1
ATOM 19530 C CA . ALA D 1 245 ? 37.815 53.774 115.777 1.00 56.17 245 ALA D CA 1
ATOM 19531 C C . ALA D 1 245 ? 37.898 54.288 117.210 1.00 54.74 245 ALA D C 1
ATOM 19532 O O . ALA D 1 245 ? 38.496 53.654 118.082 1.00 55.26 245 ALA D O 1
ATOM 19539 N N . SER D 1 246 ? 37.288 55.450 117.448 1.00 54.18 246 SER D N 1
ATOM 19540 C CA . SER D 1 246 ? 37.360 56.118 118.742 1.00 51.60 246 SER D CA 1
ATOM 19541 C C . SER D 1 246 ? 36.420 55.524 119.786 1.00 51.56 246 SER D C 1
ATOM 19542 O O . SER D 1 246 ? 36.446 55.975 120.936 1.00 51.77 246 SER D O 1
ATOM 19550 N N . VAL D 1 247 ? 35.591 54.546 119.424 1.00 51.82 247 VAL D N 1
ATOM 19551 C CA . VAL D 1 247 ? 34.713 53.882 120.380 1.00 52.55 247 VAL D CA 1
ATOM 19552 C C . VAL D 1 247 ? 35.213 52.460 120.588 1.00 54.18 247 VAL D C 1
ATOM 19553 O O . VAL D 1 247 ? 35.846 51.864 119.708 1.00 55.75 247 VAL D O 1
ATOM 19566 N N . ALA D 1 248 ? 34.905 51.911 121.760 1.00 53.10 248 ALA D N 1
ATOM 19567 C CA . ALA D 1 248 ? 35.428 50.608 122.146 1.00 52.60 248 ALA D CA 1
ATOM 19568 C C . ALA D 1 248 ? 34.740 49.495 121.368 1.00 52.83 248 ALA D C 1
ATOM 19569 O O . ALA D 1 248 ? 33.511 49.472 121.248 1.00 53.94 248 ALA D O 1
ATOM 19576 N N . ILE D 1 249 ? 35.539 48.565 120.849 1.00 51.88 249 ILE D N 1
ATOM 19577 C CA . ILE D 1 249 ? 35.037 47.369 120.186 1.00 51.57 249 ILE D CA 1
ATOM 19578 C C . ILE D 1 249 ? 35.680 46.158 120.846 1.00 50.91 249 ILE D C 1
ATOM 19579 O O . ILE D 1 249 ? 36.888 46.152 121.111 1.00 50.08 249 ILE D O 1
ATOM 19595 N N . THR D 1 250 ? 34.873 45.131 121.104 1.00 51.29 250 THR D N 1
ATOM 19596 C CA . THR D 1 250 ? 35.349 43.910 121.736 1.00 52.16 250 THR D CA 1
ATOM 19597 C C . THR D 1 250 ? 34.684 42.706 121.088 1.00 53.77 250 THR D C 1
ATOM 19598 O O . THR D 1 250 ? 33.578 42.804 120.549 1.00 55.04 250 THR D O 1
ATOM 19609 N N . VAL D 1 251 ? 35.365 41.564 121.148 1.00 53.08 251 VAL D N 1
ATOM 19610 C CA . VAL D 1 251 ? 34.822 40.304 120.656 1.00 56.01 251 VAL D CA 1
ATOM 19611 C C . VAL D 1 251 ? 35.102 39.223 121.690 1.00 58.07 251 VAL D C 1
ATOM 19612 O O . VAL D 1 251 ? 36.228 39.109 122.188 1.00 59.00 251 VAL D O 1
ATOM 19625 N N . ALA D 1 252 ? 34.085 38.429 122.006 1.00 59.22 252 ALA D N 1
ATOM 19626 C CA . ALA D 1 252 ? 34.213 37.329 122.949 1.00 60.98 252 ALA D CA 1
ATOM 19627 C C . ALA D 1 252 ? 33.837 36.025 122.260 1.00 64.84 252 ALA D C 1
ATOM 19628 O O . ALA D 1 252 ? 32.888 35.981 121.469 1.00 65.61 252 ALA D O 1
ATOM 19635 N N . ASP D 1 253 ? 34.597 34.970 122.551 1.00 66.25 253 ASP D N 1
ATOM 19636 C CA . ASP D 1 253 ? 34.325 33.636 122.018 1.00 67.29 253 ASP D CA 1
ATOM 19637 C C . ASP D 1 253 ? 33.403 32.925 123.001 1.00 66.37 253 ASP D C 1
ATOM 19638 O O . ASP D 1 253 ? 33.856 32.359 123.999 1.00 64.80 253 ASP D O 1
ATOM 19647 N N . VAL D 1 254 ? 32.096 32.959 122.720 1.00 66.52 254 VAL D N 1
ATOM 19648 C CA . VAL D 1 254 ? 31.109 32.387 123.632 1.00 67.89 254 VAL D CA 1
ATOM 19649 C C . VAL D 1 254 ? 31.022 30.873 123.553 1.00 70.71 254 VAL D C 1
ATOM 19650 O O . VAL D 1 254 ? 30.232 30.274 124.294 1.00 72.13 254 VAL D O 1
ATOM 19663 N N . THR D 1 255 ? 31.790 30.230 122.672 1.00 73.57 255 THR D N 1
ATOM 19664 C CA . THR D 1 255 ? 31.836 28.773 122.641 1.00 77.42 255 THR D CA 1
ATOM 19665 C C . THR D 1 255 ? 32.884 28.204 123.589 1.00 80.58 255 THR D C 1
ATOM 19666 O O . THR D 1 255 ? 32.862 26.998 123.860 1.00 82.07 255 THR D O 1
ATOM 19677 N N . ALA D 1 256 ? 33.786 29.035 124.087 1.00 81.34 256 ALA D N 1
ATOM 19678 C CA . ALA D 1 256 ? 34.898 28.613 124.920 1.00 88.00 256 ALA D CA 1
ATOM 19679 C C . ALA D 1 256 ? 34.549 28.777 126.390 1.00 88.79 256 ALA D C 1
ATOM 19680 O O . ALA D 1 256 ? 33.573 29.442 126.747 1.00 89.80 256 ALA D O 1
ATOM 19687 N N . PRO D 1 257 ? 35.335 28.180 127.285 1.00 89.71 257 PRO D N 1
ATOM 19688 C CA . PRO D 1 257 ? 35.036 28.288 128.722 1.00 88.73 257 PRO D CA 1
ATOM 19689 C C . PRO D 1 257 ? 35.028 29.730 129.208 1.00 84.16 257 PRO D C 1
ATOM 19690 O O . PRO D 1 257 ? 36.020 30.453 129.096 1.00 83.29 257 PRO D O 1
ATOM 19701 N N . ASP D 1 258 ? 33.890 30.136 129.772 1.00 78.05 258 ASP D N 1
ATOM 19702 C CA . ASP D 1 258 ? 33.713 31.436 130.410 1.00 72.57 258 ASP D CA 1
ATOM 19703 C C . ASP D 1 258 ? 33.677 32.598 129.419 1.00 67.63 258 ASP D C 1
ATOM 19704 O O . ASP D 1 258 ? 33.933 33.742 129.804 1.00 65.48 258 ASP D O 1
ATOM 19713 N N . GLN D 1 259 ? 33.358 32.336 128.154 1.00 65.65 259 GLN D N 1
ATOM 19714 C CA . GLN D 1 259 ? 33.171 33.377 127.149 1.00 63.57 259 GLN D CA 1
ATOM 19715 C C . GLN D 1 259 ? 34.293 34.420 127.181 1.00 60.97 259 GLN D C 1
ATOM 19716 O O . GLN D 1 259 ? 34.044 35.601 127.430 1.00 59.41 259 GLN D O 1
ATOM 19730 N N . PRO D 1 260 ? 35.532 34.014 126.924 1.00 61.05 260 PRO D N 1
ATOM 19731 C CA . PRO D 1 260 ? 36.657 34.942 127.069 1.00 60.52 260 PRO D CA 1
ATOM 19732 C C . PRO D 1 260 ? 36.725 35.952 125.933 1.00 60.76 260 PRO D C 1
ATOM 19733 O O . PRO D 1 260 ? 36.207 35.741 124.834 1.00 60.49 260 PRO D O 1
ATOM 19744 N N . LEU D 1 261 ? 37.379 37.074 126.227 1.00 60.68 261 LEU D N 1
ATOM 19745 C CA . LEU D 1 261 ? 37.623 38.094 125.217 1.00 60.51 261 LEU D CA 1
ATOM 19746 C C . LEU D 1 261 ? 38.679 37.610 124.233 1.00 63.36 261 LEU D C 1
ATOM 19747 O O . LEU D 1 261 ? 39.716 37.072 124.635 1.00 66.39 261 LEU D O 1
ATOM 19763 N N . VAL D 1 262 ? 38.414 37.797 122.941 1.00 62.33 262 VAL D N 1
ATOM 19764 C CA . VAL D 1 262 ? 39.383 37.498 121.894 1.00 65.60 262 VAL D CA 1
ATOM 19765 C C . VAL D 1 262 ? 39.831 38.744 121.149 1.00 64.40 262 VAL D C 1
ATOM 19766 O O . VAL D 1 262 ? 40.719 38.650 120.289 1.00 66.11 262 VAL D O 1
ATOM 19779 N N . TYR D 1 263 ? 39.257 39.908 121.450 1.00 61.50 263 TYR D N 1
ATOM 19780 C CA . TYR D 1 263 ? 39.657 41.141 120.789 1.00 59.51 263 TYR D CA 1
ATOM 19781 C C . TYR D 1 263 ? 39.257 42.337 121.638 1.00 54.84 263 TYR D C 1
ATOM 19782 O O . TYR D 1 263 ? 38.185 42.345 122.249 1.00 52.93 263 TYR D O 1
ATOM 19800 N N . ALA D 1 264 ? 40.124 43.345 121.659 1.00 54.52 264 ALA D N 1
ATOM 19801 C CA . ALA D 1 264 ? 39.824 44.619 122.306 1.00 53.16 264 ALA D CA 1
ATOM 19802 C C . ALA D 1 264 ? 40.650 45.692 121.617 1.00 53.15 264 ALA D C 1
ATOM 19803 O O . ALA D 1 264 ? 41.880 45.590 121.574 1.00 55.50 264 ALA D O 1
ATOM 19810 N N . ASN D 1 265 ? 39.988 46.707 121.076 1.00 51.35 265 ASN D N 1
ATOM 19811 C CA . ASN D 1 265 ? 40.689 47.745 120.332 1.00 54.03 265 ASN D CA 1
ATOM 19812 C C . ASN D 1 265 ? 41.241 48.794 121.288 1.00 52.67 265 ASN D C 1
ATOM 19813 O O . ASN D 1 265 ? 40.888 48.834 122.467 1.00 50.93 265 ASN D O 1
ATOM 19824 N N . PRO D 1 266 ? 42.126 49.668 120.801 1.00 53.78 266 PRO D N 1
ATOM 19825 C CA . PRO D 1 266 ? 42.701 50.686 121.697 1.00 53.65 266 PRO D CA 1
ATOM 19826 C C . PRO D 1 266 ? 41.665 51.554 122.393 1.00 50.83 266 PRO D C 1
ATOM 19827 O O . PRO D 1 266 ? 41.872 51.934 123.551 1.00 50.70 266 PRO D O 1
ATOM 19838 N N . ALA D 1 267 ? 40.557 51.890 121.726 1.00 49.65 267 ALA D N 1
ATOM 19839 C CA . ALA D 1 267 ? 39.522 52.681 122.386 1.00 48.46 267 ALA D CA 1
ATOM 19840 C C . ALA D 1 267 ? 39.046 51.999 123.664 1.00 49.41 267 ALA D C 1
ATOM 19841 O O . ALA D 1 267 ? 38.782 52.665 124.672 1.00 49.05 267 ALA D O 1
ATOM 19848 N N . PHE D 1 268 ? 38.938 50.668 123.643 1.00 50.28 268 PHE D N 1
ATOM 19849 C CA . PHE D 1 268 ? 38.571 49.933 124.849 1.00 49.99 268 PHE D CA 1
ATOM 19850 C C . PHE D 1 268 ? 39.638 50.077 125.923 1.00 52.57 268 PHE D C 1
ATOM 19851 O O . PHE D 1 268 ? 39.322 50.236 127.107 1.00 52.47 268 PHE D O 1
ATOM 19868 N N . GLU D 1 269 ? 40.911 50.008 125.530 1.00 55.84 269 GLU D N 1
ATOM 19869 C CA . GLU D 1 269 ? 41.997 50.214 126.480 1.00 58.88 269 GLU D CA 1
ATOM 19870 C C . GLU D 1 269 ? 41.902 51.593 127.121 1.00 57.47 269 GLU D C 1
ATOM 19871 O O . GLU D 1 269 ? 42.026 51.732 128.343 1.00 57.13 269 GLU D O 1
ATOM 19883 N N . ARG D 1 270 ? 41.692 52.630 126.307 1.00 56.74 270 ARG D N 1
ATOM 19884 C CA . ARG D 1 270 ? 41.537 53.976 126.848 1.00 56.39 270 ARG D CA 1
ATOM 19885 C C . ARG D 1 270 ? 40.314 54.072 127.752 1.00 53.56 270 ARG D C 1
ATOM 19886 O O . ARG D 1 270 ? 40.366 54.698 128.817 1.00 56.03 270 ARG D O 1
ATOM 19907 N N . LEU D 1 271 ? 39.202 53.459 127.343 1.00 50.11 271 LEU D N 1
ATOM 19908 C CA . LEU D 1 271 ? 37.958 53.590 128.094 1.00 50.02 271 LEU D CA 1
ATOM 19909 C C . LEU D 1 271 ? 38.056 52.933 129.466 1.00 52.23 271 LEU D C 1
ATOM 19910 O O . LEU D 1 271 ? 37.532 53.466 130.450 1.00 52.60 271 LEU D O 1
ATOM 19926 N N . THR D 1 272 ? 38.717 51.779 129.555 1.00 53.70 272 THR D N 1
ATOM 19927 C CA . THR D 1 272 ? 38.677 50.970 130.762 1.00 53.88 272 THR D CA 1
ATOM 19928 C C . THR D 1 272 ? 39.967 50.985 131.565 1.00 54.87 272 THR D C 1
ATOM 19929 O O . THR D 1 272 ? 39.955 50.559 132.723 1.00 55.04 272 THR D O 1
ATOM 19940 N N . GLY D 1 273 ? 41.071 51.442 130.984 1.00 55.38 273 GLY D N 1
ATOM 19941 C CA . GLY D 1 273 ? 42.342 51.432 131.670 1.00 57.50 273 GLY D CA 1
ATOM 19942 C C . GLY D 1 273 ? 43.052 50.099 131.659 1.00 60.40 273 GLY D C 1
ATOM 19943 O O . GLY D 1 273 ? 44.191 50.020 132.140 1.00 64.23 273 GLY D O 1
ATOM 19947 N N . TYR D 1 274 ? 42.426 49.052 131.128 1.00 60.04 274 TYR D N 1
ATOM 19948 C CA . TYR D 1 274 ? 43.051 47.743 131.001 1.00 63.35 274 TYR D CA 1
ATOM 19949 C C . TYR D 1 274 ? 43.658 47.594 129.611 1.00 66.30 274 TYR D C 1
ATOM 19950 O O . TYR D 1 274 ? 42.977 47.814 128.603 1.00 65.02 274 TYR D O 1
ATOM 19968 N N . ALA D 1 275 ? 44.931 47.218 129.559 1.00 68.96 275 ALA D N 1
ATOM 19969 C CA . ALA D 1 275 ? 45.572 46.938 128.284 1.00 72.70 275 ALA D CA 1
ATOM 19970 C C . ALA D 1 275 ? 44.989 45.666 127.684 1.00 72.95 275 ALA D C 1
ATOM 19971 O O . ALA D 1 275 ? 44.676 44.711 128.401 1.00 72.32 275 ALA D O 1
ATOM 19978 N N . ALA D 1 276 ? 44.844 45.654 126.357 1.00 74.83 276 ALA D N 1
ATOM 19979 C CA . ALA D 1 276 ? 44.246 44.502 125.693 1.00 73.99 276 ALA D CA 1
ATOM 19980 C C . ALA D 1 276 ? 44.964 43.215 126.076 1.00 79.36 276 ALA D C 1
ATOM 19981 O O . ALA D 1 276 ? 44.327 42.176 126.279 1.00 80.26 276 ALA D O 1
ATOM 19988 N N . ALA D 1 277 ? 46.291 43.269 126.198 1.00 85.92 277 ALA D N 1
ATOM 19989 C CA . ALA D 1 277 ? 47.051 42.060 126.491 1.00 89.58 277 ALA D CA 1
ATOM 19990 C C . ALA D 1 277 ? 46.640 41.452 127.828 1.00 91.50 277 ALA D C 1
ATOM 19991 O O . ALA D 1 277 ? 46.485 40.230 127.938 1.00 94.26 277 ALA D O 1
ATOM 19998 N N . GLU D 1 278 ? 46.453 42.279 128.853 1.00 90.71 278 GLU D N 1
ATOM 19999 C CA . GLU D 1 278 ? 46.193 41.773 130.193 1.00 91.37 278 GLU D CA 1
ATOM 20000 C C . GLU D 1 278 ? 44.714 41.529 130.467 1.00 89.05 278 GLU D C 1
ATOM 20001 O O . GLU D 1 278 ? 44.347 41.265 131.618 1.00 90.03 278 GLU D O 1
ATOM 20013 N N . VAL D 1 279 ? 43.858 41.626 129.452 1.00 83.18 279 VAL D N 1
ATOM 20014 C CA . VAL D 1 279 ? 42.462 41.239 129.578 1.00 79.54 279 VAL D CA 1
ATOM 20015 C C . VAL D 1 279 ? 42.042 40.211 128.528 1.00 77.67 279 VAL D C 1
ATOM 20016 O O . VAL D 1 279 ? 40.962 39.610 128.662 1.00 77.66 279 VAL D O 1
ATOM 20029 N N . LEU D 1 280 ? 42.819 40.013 127.470 1.00 77.54 280 LEU D N 1
ATOM 20030 C CA . LEU D 1 280 ? 42.518 38.953 126.520 1.00 75.94 280 LEU D CA 1
ATOM 20031 C C . LEU D 1 280 ? 42.567 37.615 127.242 1.00 76.69 280 LEU D C 1
ATOM 20032 O O . LEU D 1 280 ? 43.481 37.347 128.027 1.00 76.85 280 LEU D O 1
ATOM 20048 N N . GLY D 1 281 ? 41.586 36.763 126.961 1.00 76.78 281 GLY D N 1
ATOM 20049 C CA . GLY D 1 281 ? 41.465 35.497 127.643 1.00 78.47 281 GLY D CA 1
ATOM 20050 C C . GLY D 1 281 ? 40.613 35.554 128.890 1.00 78.20 281 GLY D C 1
ATOM 20051 O O . GLY D 1 281 ? 40.301 34.501 129.458 1.00 82.19 281 GLY D O 1
ATOM 20055 N N . ARG D 1 282 ? 40.212 36.748 129.317 1.00 74.07 282 ARG D N 1
ATOM 20056 C CA . ARG D 1 282 ? 39.384 36.953 130.494 1.00 72.30 282 ARG D CA 1
ATOM 20057 C C . ARG D 1 282 ? 37.974 37.356 130.084 1.00 69.46 282 ARG D C 1
ATOM 20058 O O . ARG D 1 282 ? 37.760 37.970 129.034 1.00 68.51 282 ARG D O 1
ATOM 20079 N N . ASN D 1 283 ? 37.013 36.983 130.922 1.00 65.93 283 ASN D N 1
ATOM 20080 C CA . ASN D 1 283 ? 35.643 37.435 130.749 1.00 64.35 283 ASN D CA 1
ATOM 20081 C C . ASN D 1 283 ? 35.537 38.916 131.095 1.00 63.27 283 ASN D C 1
ATOM 20082 O O . ASN D 1 283 ? 36.239 39.422 131.973 1.00 65.28 283 ASN D O 1
ATOM 20093 N N . CYS D 1 284 ? 34.646 39.620 130.394 1.00 62.69 284 CYS D N 1
ATOM 20094 C CA . CYS D 1 284 ? 34.510 41.056 130.609 1.00 60.72 284 CYS D CA 1
ATOM 20095 C C . CYS D 1 284 ? 33.965 41.379 131.991 1.00 58.71 284 CYS D C 1
ATOM 20096 O O . CYS D 1 284 ? 33.907 42.557 132.364 1.00 56.49 284 CYS D O 1
ATOM 20104 N N . ARG D 1 285 ? 33.578 40.354 132.751 1.00 56.69 285 ARG D N 1
ATOM 20105 C CA . ARG D 1 285 ? 33.052 40.539 134.096 1.00 54.09 285 ARG D CA 1
ATOM 20106 C C . ARG D 1 285 ? 33.926 41.460 134.935 1.00 52.02 285 ARG D C 1
ATOM 20107 O O . ARG D 1 285 ? 33.415 42.166 135.810 1.00 51.55 285 ARG D O 1
ATOM 20128 N N . PHE D 1 286 ? 35.235 41.497 134.668 1.00 52.53 286 PHE D N 1
ATOM 20129 C CA . PHE D 1 286 ? 36.139 42.259 135.524 1.00 55.69 286 PHE D CA 1
ATOM 20130 C C . PHE D 1 286 ? 35.765 43.734 135.578 1.00 55.40 286 PHE D C 1
ATOM 20131 O O . PHE D 1 286 ? 36.059 44.413 136.567 1.00 56.98 286 PHE D O 1
ATOM 20148 N N . LEU D 1 287 ? 35.118 44.247 134.530 1.00 54.98 287 LEU D N 1
ATOM 20149 C CA . LEU D 1 287 ? 34.707 45.646 134.519 1.00 52.95 287 LEU D CA 1
ATOM 20150 C C . LEU D 1 287 ? 33.743 45.978 135.650 1.00 51.66 287 LEU D C 1
ATOM 20151 O O . LEU D 1 287 ? 33.637 47.149 136.031 1.00 48.51 287 LEU D O 1
ATOM 20167 N N . GLN D 1 288 ? 33.048 44.983 136.203 1.00 54.50 288 GLN D N 1
ATOM 20168 C CA . GLN D 1 288 ? 32.117 45.246 137.292 1.00 55.06 288 GLN D CA 1
ATOM 20169 C C . GLN D 1 288 ? 32.792 45.235 138.655 1.00 55.27 288 GLN D C 1
ATOM 20170 O O . GLN D 1 288 ? 32.211 45.741 139.620 1.00 55.77 288 GLN D O 1
ATOM 20184 N N . ALA D 1 289 ? 34.006 44.692 138.748 1.00 55.73 289 ALA D N 1
ATOM 20185 C CA . ALA D 1 289 ? 34.767 44.676 139.997 1.00 59.79 289 ALA D CA 1
ATOM 20186 C C . ALA D 1 289 ? 33.929 44.155 141.160 1.00 61.06 289 ALA D C 1
ATOM 20187 O O . ALA D 1 289 ? 33.940 44.715 142.259 1.00 62.23 289 ALA D O 1
ATOM 20194 N N . GLU D 1 290 ? 33.188 43.074 140.915 1.00 63.00 290 GLU D N 1
ATOM 20195 C CA . GLU D 1 290 ? 32.398 42.392 141.943 1.00 64.40 290 GLU D CA 1
ATOM 20196 C C . GLU D 1 290 ? 31.204 43.214 142.423 1.00 63.40 290 GLU D C 1
ATOM 20197 O O . GLU D 1 290 ? 30.761 43.063 143.564 1.00 66.82 290 GLU D O 1
ATOM 20209 N N . SER D 1 291 ? 30.667 44.076 141.561 1.00 59.68 291 SER D N 1
ATOM 20210 C CA . SER D 1 291 ? 29.524 44.912 141.895 1.00 58.90 291 SER D CA 1
ATOM 20211 C C . SER D 1 291 ? 28.301 44.535 141.072 1.00 58.83 291 SER D C 1
ATOM 20212 O O . SER D 1 291 ? 27.278 45.224 141.144 1.00 59.35 291 SER D O 1
ATOM 20220 N N . GLY D 1 292 ? 28.386 43.453 140.300 1.00 57.53 292 GLY D N 1
ATOM 20221 C CA . GLY D 1 292 ? 27.300 43.072 139.421 1.00 56.36 292 GLY D CA 1
ATOM 20222 C C . GLY D 1 292 ? 26.092 42.603 140.205 1.00 56.44 292 GLY D C 1
ATOM 20223 O O . GLY D 1 292 ? 26.162 41.590 140.921 1.00 58.01 292 GLY D O 1
ATOM 20227 N N . ASP D 1 293 ? 24.986 43.327 140.095 1.00 54.71 293 ASP D N 1
ATOM 20228 C CA . ASP D 1 293 ? 23.735 42.874 140.678 1.00 56.06 293 ASP D CA 1
ATOM 20229 C C . ASP D 1 293 ? 23.404 41.477 140.152 1.00 56.85 293 ASP D C 1
ATOM 20230 O O . ASP D 1 293 ? 23.466 41.250 138.936 1.00 55.17 293 ASP D O 1
ATOM 20239 N N . PRO D 1 294 ? 23.060 40.520 141.019 1.00 59.54 294 PRO D N 1
ATOM 20240 C CA . PRO D 1 294 ? 22.754 39.174 140.502 1.00 61.10 294 PRO D CA 1
ATOM 20241 C C . PRO D 1 294 ? 21.652 39.178 139.458 1.00 62.28 294 PRO D C 1
ATOM 20242 O O . PRO D 1 294 ? 21.735 38.431 138.475 1.00 64.72 294 PRO D O 1
ATOM 20253 N N . HIS D 1 295 ? 20.608 39.989 139.644 1.00 62.43 295 HIS D N 1
ATOM 20254 C CA . HIS D 1 295 ? 19.539 40.041 138.652 1.00 63.50 295 HIS D CA 1
ATOM 20255 C C . HIS D 1 295 ? 20.020 40.665 137.343 1.00 61.49 295 HIS D C 1
ATOM 20256 O O . HIS D 1 295 ? 19.612 40.232 136.260 1.00 61.64 295 HIS D O 1
ATOM 20270 N N . GLU D 1 296 ? 20.871 41.692 137.416 1.00 59.81 296 GLU D N 1
ATOM 20271 C CA . GLU D 1 296 ? 21.383 42.289 136.187 1.00 57.86 296 GLU D CA 1
ATOM 20272 C C . GLU D 1 296 ? 22.260 41.302 135.428 1.00 57.05 296 GLU D C 1
ATOM 20273 O O . GLU D 1 296 ? 22.161 41.187 134.200 1.00 56.12 296 GLU D O 1
ATOM 20285 N N . ARG D 1 297 ? 23.130 40.582 136.140 1.00 57.58 297 ARG D N 1
ATOM 20286 C CA . ARG D 1 297 ? 23.962 39.571 135.498 1.00 56.45 297 ARG D CA 1
ATOM 20287 C C . ARG D 1 297 ? 23.103 38.503 134.836 1.00 56.65 297 ARG D C 1
ATOM 20288 O O . ARG D 1 297 ? 23.404 38.048 133.727 1.00 55.08 297 ARG D O 1
ATOM 20309 N N . SER D 1 298 ? 22.027 38.089 135.507 1.00 58.72 298 SER D N 1
ATOM 20310 C CA . SER D 1 298 ? 21.161 37.054 134.957 1.00 61.35 298 SER D CA 1
ATOM 20311 C C . SER D 1 298 ? 20.555 37.490 133.630 1.00 61.88 298 SER D C 1
ATOM 20312 O O . SER D 1 298 ? 20.418 36.680 132.706 1.00 63.79 298 SER D O 1
ATOM 20320 N N . ALA D 1 299 ? 20.186 38.767 133.513 1.00 60.30 299 ALA D N 1
ATOM 20321 C CA . ALA D 1 299 ? 19.599 39.255 132.270 1.00 61.89 299 ALA D CA 1
ATOM 20322 C C . ALA D 1 299 ? 20.603 39.195 131.126 1.00 60.26 299 ALA D C 1
ATOM 20323 O O . ALA D 1 299 ? 20.238 38.884 129.987 1.00 60.50 299 ALA D O 1
ATOM 20330 N N . ILE D 1 300 ? 21.873 39.490 131.411 1.00 59.05 300 ILE D N 1
ATOM 20331 C CA . ILE D 1 300 ? 22.901 39.444 130.376 1.00 56.68 300 ILE D CA 1
ATOM 20332 C C . ILE D 1 300 ? 23.186 38.000 129.975 1.00 59.40 300 ILE D C 1
ATOM 20333 O O . ILE D 1 300 ? 23.230 37.670 128.784 1.00 59.12 300 ILE D O 1
ATOM 20349 N N . ARG D 1 301 ? 23.401 37.123 130.964 1.00 60.07 301 ARG D N 1
ATOM 20350 C CA . ARG D 1 301 ? 23.674 35.720 130.672 1.00 61.53 301 ARG D CA 1
ATOM 20351 C C . ARG D 1 301 ? 22.604 35.124 129.765 1.00 62.47 301 ARG D C 1
ATOM 20352 O O . ARG D 1 301 ? 22.912 34.465 128.766 1.00 62.05 301 ARG D O 1
ATOM 20373 N N . SER D 1 302 ? 21.331 35.335 130.113 1.00 66.14 302 SER D N 1
ATOM 20374 C CA . SER D 1 302 ? 20.242 34.757 129.333 1.00 69.37 302 SER D CA 1
ATOM 20375 C C . SER D 1 302 ? 20.204 35.337 127.926 1.00 68.98 302 SER D C 1
ATOM 20376 O O . SER D 1 302 ? 19.933 34.619 126.958 1.00 69.65 302 SER D O 1
ATOM 20384 N N . ALA D 1 303 ? 20.474 36.638 127.792 1.00 69.03 303 ALA D N 1
ATOM 20385 C CA . ALA D 1 303 ? 20.488 37.251 126.468 1.00 68.16 303 ALA D CA 1
ATOM 20386 C C . ALA D 1 303 ? 21.548 36.599 125.591 1.00 68.14 303 ALA D C 1
ATOM 20387 O O . ALA D 1 303 ? 21.287 36.244 124.436 1.00 70.03 303 ALA D O 1
ATOM 20394 N N . ILE D 1 304 ? 22.759 36.437 126.127 1.00 64.82 304 ILE D N 1
ATOM 20395 C CA . ILE D 1 304 ? 23.832 35.796 125.373 1.00 66.52 304 ILE D CA 1
ATOM 20396 C C . ILE D 1 304 ? 23.452 34.361 125.026 1.00 72.23 304 ILE D C 1
ATOM 20397 O O . ILE D 1 304 ? 23.564 33.931 123.871 1.00 74.64 304 ILE D O 1
ATOM 20413 N N . ALA D 1 305 ? 22.999 33.595 126.024 1.00 74.45 305 ALA D N 1
ATOM 20414 C CA . ALA D 1 305 ? 22.642 32.200 125.783 1.00 76.26 305 ALA D CA 1
ATOM 20415 C C . ALA D 1 305 ? 21.582 32.081 124.696 1.00 78.78 305 ALA D C 1
ATOM 20416 O O . ALA D 1 305 ? 21.581 31.117 123.921 1.00 80.58 305 ALA D O 1
ATOM 20423 N N . ASN D 1 306 ? 20.664 33.041 124.634 1.00 78.47 306 ASN D N 1
ATOM 20424 C CA . ASN D 1 306 ? 19.589 33.030 123.654 1.00 81.30 306 ASN D CA 1
ATOM 20425 C C . ASN D 1 306 ? 20.018 33.562 122.295 1.00 79.99 306 ASN D C 1
ATOM 20426 O O . ASN D 1 306 ? 19.212 33.533 121.358 1.00 81.29 306 ASN D O 1
ATOM 20437 N N . GLY D 1 307 ? 21.250 34.043 122.156 1.00 77.05 307 GLY D N 1
ATOM 20438 C CA . GLY D 1 307 ? 21.656 34.606 120.887 1.00 75.33 307 GLY D CA 1
ATOM 20439 C C . GLY D 1 307 ? 20.919 35.881 120.556 1.00 73.31 307 GLY D C 1
ATOM 20440 O O . GLY D 1 307 ? 20.676 36.162 119.379 1.00 74.03 307 GLY D O 1
ATOM 20444 N N . ASP D 1 308 ? 20.551 36.662 121.570 1.00 70.88 308 ASP D N 1
ATOM 20445 C CA . ASP D 1 308 ? 19.793 37.882 121.357 1.00 69.81 308 ASP D CA 1
ATOM 20446 C C . ASP D 1 308 ? 20.708 39.090 121.236 1.00 66.21 308 ASP D C 1
ATOM 20447 O O . ASP D 1 308 ? 21.804 39.129 121.801 1.00 62.94 308 ASP D O 1
ATOM 20456 N N . ALA D 1 309 ? 20.237 40.081 120.484 1.00 66.92 309 ALA D N 1
ATOM 20457 C CA . ALA D 1 309 ? 20.897 41.373 120.399 1.00 63.06 309 ALA D CA 1
ATOM 20458 C C . ALA D 1 309 ? 20.280 42.274 121.461 1.00 62.88 309 ALA D C 1
ATOM 20459 O O . ALA D 1 309 ? 19.053 42.402 121.534 1.00 63.86 309 ALA D O 1
ATOM 20466 N N . VAL D 1 310 ? 21.125 42.895 122.284 1.00 61.26 310 VAL D N 1
ATOM 20467 C CA . VAL D 1 310 ? 20.647 43.660 123.427 1.00 61.18 310 VAL D CA 1
ATOM 20468 C C . VAL D 1 310 ? 21.583 44.828 123.684 1.00 59.07 310 VAL D C 1
ATOM 20469 O O . VAL D 1 310 ? 22.737 44.840 123.251 1.00 57.56 310 VAL D O 1
ATOM 20482 N N . THR D 1 311 ? 21.065 45.817 124.405 1.00 59.36 311 THR D N 1
ATOM 20483 C CA . THR D 1 311 ? 21.854 46.920 124.932 1.00 58.03 311 THR D CA 1
ATOM 20484 C C . THR D 1 311 ? 21.694 46.902 126.443 1.00 57.72 311 THR D C 1
ATOM 20485 O O . THR D 1 311 ? 20.571 46.800 126.951 1.00 59.13 311 THR D O 1
ATOM 20496 N N . THR D 1 312 ? 22.808 46.996 127.155 1.00 56.36 312 THR D N 1
ATOM 20497 C CA . THR D 1 312 ? 22.815 46.885 128.604 1.00 57.82 312 THR D CA 1
ATOM 20498 C C . THR D 1 312 ? 23.440 48.138 129.193 1.00 56.81 312 THR D C 1
ATOM 20499 O O . THR D 1 312 ? 24.504 48.578 128.745 1.00 55.23 312 THR D O 1
ATOM 20510 N N . LEU D 1 313 ? 22.771 48.707 130.190 1.00 57.67 313 LEU D N 1
ATOM 20511 C CA . LEU D 1 313 ? 23.325 49.784 130.998 1.00 56.05 313 LEU D CA 1
ATOM 20512 C C . LEU D 1 313 ? 23.761 49.187 132.327 1.00 55.64 313 LEU D C 1
ATOM 20513 O O . LEU D 1 313 ? 22.949 48.580 133.034 1.00 56.91 313 LEU D O 1
ATOM 20529 N N . ILE D 1 314 ? 25.038 49.352 132.662 1.00 53.87 314 ILE D N 1
ATOM 20530 C CA . ILE D 1 314 ? 25.599 48.741 133.859 1.00 55.13 314 ILE D CA 1
ATOM 20531 C C . ILE D 1 314 ? 26.723 49.631 134.360 1.00 56.37 314 ILE D C 1
ATOM 20532 O O . ILE D 1 314 ? 27.404 50.301 133.580 1.00 56.33 314 ILE D O 1
ATOM 20548 N N . ARG D 1 315 ? 26.910 49.639 135.674 1.00 59.26 315 ARG D N 1
ATOM 20549 C CA . ARG D 1 315 ? 27.964 50.425 136.296 1.00 60.48 315 ARG D CA 1
ATOM 20550 C C . ARG D 1 315 ? 29.259 49.623 136.292 1.00 59.45 315 ARG D C 1
ATOM 20551 O O . ARG D 1 315 ? 29.278 48.465 136.721 1.00 61.16 315 ARG D O 1
ATOM 20572 N N . ASN D 1 316 ? 30.333 50.236 135.801 1.00 56.26 316 ASN D N 1
ATOM 20573 C CA . ASN D 1 316 ? 31.623 49.574 135.678 1.00 57.24 316 ASN D CA 1
ATOM 20574 C C . ASN D 1 316 ? 32.687 50.404 136.385 1.00 58.85 316 ASN D C 1
ATOM 20575 O O . ASN D 1 316 ? 32.426 51.504 136.880 1.00 60.49 316 ASN D O 1
ATOM 20586 N N . PHE D 1 317 ? 33.901 49.861 136.427 1.00 59.43 317 PHE D N 1
ATOM 20587 C CA . PHE D 1 317 ? 35.035 50.512 137.064 1.00 60.74 317 PHE D CA 1
ATOM 20588 C C . PHE D 1 317 ? 36.276 50.255 136.227 1.00 62.10 317 PHE D C 1
ATOM 20589 O O . PHE D 1 317 ? 36.459 49.154 135.700 1.00 62.51 317 PHE D O 1
ATOM 20606 N N . ARG D 1 318 ? 37.125 51.271 136.109 1.00 63.48 318 ARG D N 1
ATOM 20607 C CA . ARG D 1 318 ? 38.361 51.124 135.363 1.00 66.29 318 ARG D CA 1
ATOM 20608 C C . ARG D 1 318 ? 39.412 50.455 136.247 1.00 69.22 318 ARG D C 1
ATOM 20609 O O . ARG D 1 318 ? 39.193 50.206 137.436 1.00 71.13 318 ARG D O 1
ATOM 20630 N N . GLN D 1 319 ? 40.578 50.166 135.668 1.00 70.75 319 GLN D N 1
ATOM 20631 C CA . GLN D 1 319 ? 41.650 49.550 136.441 1.00 74.29 319 GLN D CA 1
ATOM 20632 C C . GLN D 1 319 ? 42.179 50.466 137.540 1.00 74.17 319 GLN D C 1
ATOM 20633 O O . GLN D 1 319 ? 42.821 49.978 138.476 1.00 76.14 319 GLN D O 1
ATOM 20647 N N . ASP D 1 320 ? 41.928 51.772 137.454 1.00 73.47 320 ASP D N 1
ATOM 20648 C CA . ASP D 1 320 ? 42.309 52.691 138.519 1.00 75.43 320 ASP D CA 1
ATOM 20649 C C . ASP D 1 320 ? 41.235 52.868 139.587 1.00 74.66 320 ASP D C 1
ATOM 20650 O O . ASP D 1 320 ? 41.494 53.535 140.594 1.00 75.97 320 ASP D O 1
ATOM 20659 N N . GLY D 1 321 ? 40.049 52.292 139.401 1.00 71.82 321 GLY D N 1
ATOM 20660 C CA . GLY D 1 321 ? 38.952 52.427 140.337 1.00 70.27 321 GLY D CA 1
ATOM 20661 C C . GLY D 1 321 ? 37.850 53.356 139.877 1.00 69.31 321 GLY D C 1
ATOM 20662 O O . GLY D 1 321 ? 36.741 53.300 140.423 1.00 71.52 321 GLY D O 1
ATOM 20666 N N . HIS D 1 322 ? 38.126 54.223 138.909 1.00 67.15 322 HIS D N 1
ATOM 20667 C CA . HIS D 1 322 ? 37.149 55.209 138.471 1.00 64.34 322 HIS D CA 1
ATOM 20668 C C . HIS D 1 322 ? 35.869 54.520 138.021 1.00 60.71 322 HIS D C 1
ATOM 20669 O O . HIS D 1 322 ? 35.891 53.692 137.105 1.00 59.65 322 HIS D O 1
ATOM 20683 N N . ALA D 1 323 ? 34.757 54.861 138.662 1.00 59.68 323 ALA D N 1
ATOM 20684 C CA . ALA D 1 323 ? 33.475 54.307 138.263 1.00 61.62 323 ALA D CA 1
ATOM 20685 C C . ALA D 1 323 ? 32.905 55.101 137.093 1.00 60.11 323 ALA D C 1
ATOM 20686 O O . ALA D 1 323 ? 33.257 56.260 136.866 1.00 60.88 323 ALA D O 1
ATOM 20693 N N . PHE D 1 324 ? 32.012 54.461 136.344 1.00 59.37 324 PHE D N 1
ATOM 20694 C CA . PHE D 1 324 ? 31.374 55.129 135.218 1.00 54.87 324 PHE D CA 1
ATOM 20695 C C . PHE D 1 324 ? 30.209 54.281 134.740 1.00 53.35 324 PHE D C 1
ATOM 20696 O O . PHE D 1 324 ? 30.200 53.061 134.920 1.00 54.51 324 PHE D O 1
ATOM 20713 N N . TRP D 1 325 ? 29.230 54.940 134.131 1.00 51.43 325 TRP D N 1
ATOM 20714 C CA . TRP D 1 325 ? 28.110 54.236 133.527 1.00 52.98 325 TRP D CA 1
ATOM 20715 C C . TRP D 1 325 ? 28.511 53.733 132.147 1.00 52.49 325 TRP D C 1
ATOM 20716 O O . TRP D 1 325 ? 29.077 54.481 131.341 1.00 49.99 325 TRP D O 1
ATOM 20737 N N . ASN D 1 326 ? 28.210 52.467 131.872 1.00 53.27 326 ASN D N 1
ATOM 20738 C CA . ASN D 1 326 ? 28.606 51.818 130.630 1.00 52.52 326 ASN D CA 1
ATOM 20739 C C . ASN D 1 326 ? 27.364 51.289 129.934 1.00 53.34 326 ASN D C 1
ATOM 20740 O O . ASN D 1 326 ? 26.680 50.405 130.462 1.00 55.84 326 ASN D O 1
ATOM 20751 N N . GLU D 1 327 ? 27.073 51.835 128.756 1.00 51.79 327 GLU D N 1
ATOM 20752 C CA . GLU D 1 327 ? 26.016 51.323 127.889 1.00 55.49 327 GLU D CA 1
ATOM 20753 C C . GLU D 1 327 ? 26.697 50.550 126.765 1.00 55.81 327 GLU D C 1
ATOM 20754 O O . GLU D 1 327 ? 27.220 51.147 125.820 1.00 53.87 327 GLU D O 1
ATOM 20766 N N . PHE D 1 328 ? 26.698 49.223 126.865 1.00 57.41 328 PHE D N 1
ATOM 20767 C CA . PHE D 1 328 ? 27.354 48.380 125.873 1.00 56.22 328 PHE D CA 1
ATOM 20768 C C . PHE D 1 328 ? 26.316 47.558 125.125 1.00 55.90 328 PHE D C 1
ATOM 20769 O O . PHE D 1 328 ? 25.405 46.987 125.735 1.00 56.29 328 PHE D O 1
ATOM 20786 N N . HIS D 1 329 ? 26.456 47.514 123.805 1.00 55.60 329 HIS D N 1
ATOM 20787 C CA . HIS D 1 329 ? 25.572 46.754 122.935 1.00 57.23 329 HIS D CA 1
ATOM 20788 C C . HIS D 1 329 ? 26.210 45.407 122.624 1.00 56.56 329 HIS D C 1
ATOM 20789 O O . HIS D 1 329 ? 27.420 45.320 122.404 1.00 56.07 329 HIS D O 1
ATOM 20803 N N . LEU D 1 330 ? 25.387 44.361 122.597 1.00 56.64 330 LEU D N 1
ATOM 20804 C CA . LEU D 1 330 ? 25.844 43.002 122.333 1.00 59.92 330 LEU D CA 1
ATOM 20805 C C . LEU D 1 330 ? 25.231 42.523 121.027 1.00 62.57 330 LEU D C 1
ATOM 20806 O O . LEU D 1 330 ? 24.007 42.388 120.924 1.00 64.77 330 LEU D O 1
ATOM 20822 N N . SER D 1 331 ? 26.084 42.262 120.039 1.00 63.56 331 SER D N 1
ATOM 20823 C CA . SER D 1 331 ? 25.649 41.785 118.734 1.00 65.86 331 SER D CA 1
ATOM 20824 C C . SER D 1 331 ? 26.104 40.345 118.554 1.00 65.96 331 SER D C 1
ATOM 20825 O O . SER D 1 331 ? 27.311 40.077 118.644 1.00 64.86 331 SER D O 1
ATOM 20833 N N . PRO D 1 332 ? 25.208 39.392 118.309 1.00 67.49 332 PRO D N 1
ATOM 20834 C CA . PRO D 1 332 ? 25.645 38.009 118.092 1.00 70.09 332 PRO D CA 1
ATOM 20835 C C . PRO D 1 332 ? 26.233 37.783 116.708 1.00 71.15 332 PRO D C 1
ATOM 20836 O O . PRO D 1 332 ? 25.877 38.445 115.731 1.00 72.71 332 PRO D O 1
ATOM 20847 N N . VAL D 1 333 ? 27.153 36.823 116.644 1.00 71.50 333 VAL D N 1
ATOM 20848 C CA . VAL D 1 333 ? 27.818 36.425 115.407 1.00 72.94 333 VAL D CA 1
ATOM 20849 C C . VAL D 1 333 ? 27.619 34.925 115.243 1.00 75.07 333 VAL D C 1
ATOM 20850 O O . VAL D 1 333 ? 28.075 34.141 116.084 1.00 75.09 333 VAL D O 1
ATOM 20863 N N . ARG D 1 334 ? 26.950 34.525 114.166 1.00 78.36 334 ARG D N 1
ATOM 20864 C CA . ARG D 1 334 ? 26.612 33.129 113.933 1.00 80.27 334 ARG D CA 1
ATOM 20865 C C . ARG D 1 334 ? 27.378 32.581 112.736 1.00 80.71 334 ARG D C 1
ATOM 20866 O O . ARG D 1 334 ? 27.640 33.295 111.764 1.00 79.72 334 ARG D O 1
ATOM 20887 N N . ASN D 1 335 ? 27.735 31.299 112.818 1.00 83.07 335 ASN D N 1
ATOM 20888 C CA . ASN D 1 335 ? 28.401 30.625 111.717 1.00 87.00 335 ASN D CA 1
ATOM 20889 C C . ASN D 1 335 ? 27.370 30.192 110.676 1.00 93.98 335 ASN D C 1
ATOM 20890 O O . ASN D 1 335 ? 26.174 30.483 110.784 1.00 91.98 335 ASN D O 1
ATOM 20901 N N . GLY D 1 336 ? 27.840 29.477 109.651 1.00 100.89 336 GLY D N 1
ATOM 20902 C CA . GLY D 1 336 ? 26.947 29.019 108.601 1.00 107.18 336 GLY D CA 1
ATOM 20903 C C . GLY D 1 336 ? 25.780 28.201 109.116 1.00 109.52 336 GLY D C 1
ATOM 20904 O O . GLY D 1 336 ? 24.685 28.251 108.549 1.00 114.60 336 GLY D O 1
ATOM 20908 N N . ALA D 1 337 ? 25.991 27.440 110.189 1.00 104.34 337 ALA D N 1
ATOM 20909 C CA . ALA D 1 337 ? 24.944 26.602 110.759 1.00 107.76 337 ALA D CA 1
ATOM 20910 C C . ALA D 1 337 ? 23.925 27.384 111.581 1.00 107.73 337 ALA D C 1
ATOM 20911 O O . ALA D 1 337 ? 22.944 26.790 112.041 1.00 109.13 337 ALA D O 1
ATOM 20918 N N . GLY D 1 338 ? 24.123 28.685 111.778 1.00 103.85 338 GLY D N 1
ATOM 20919 C CA . GLY D 1 338 ? 23.223 29.456 112.608 1.00 102.97 338 GLY D CA 1
ATOM 20920 C C . GLY D 1 338 ? 23.507 29.375 114.089 1.00 102.25 338 GLY D C 1
ATOM 20921 O O . GLY D 1 338 ? 22.679 29.825 114.890 1.00 103.16 338 GLY D O 1
ATOM 20925 N N . ARG D 1 339 ? 24.650 28.816 114.477 1.00 100.56 339 ARG D N 1
ATOM 20926 C CA . ARG D 1 339 ? 25.049 28.727 115.874 1.00 96.19 339 ARG D CA 1
ATOM 20927 C C . ARG D 1 339 ? 25.784 30.002 116.263 1.00 89.47 339 ARG D C 1
ATOM 20928 O O . ARG D 1 339 ? 26.689 30.443 115.548 1.00 87.45 339 ARG D O 1
ATOM 20949 N N . VAL D 1 340 ? 25.408 30.582 117.398 1.00 84.61 340 VAL D N 1
ATOM 20950 C CA . VAL D 1 340 ? 26.082 31.775 117.902 1.00 80.17 340 VAL D CA 1
ATOM 20951 C C . VAL D 1 340 ? 27.458 31.363 118.425 1.00 77.54 340 VAL D C 1
ATOM 20952 O O . VAL D 1 340 ? 27.564 30.624 119.406 1.00 77.32 340 VAL D O 1
ATOM 20965 N N . THR D 1 341 ? 28.509 31.852 117.772 1.00 75.58 341 THR D N 1
ATOM 20966 C CA . THR D 1 341 ? 29.870 31.485 118.126 1.00 73.00 341 THR D CA 1
ATOM 20967 C C . THR D 1 341 ? 30.659 32.622 118.756 1.00 70.25 341 THR D C 1
ATOM 20968 O O . THR D 1 341 ? 31.570 32.361 119.544 1.00 70.29 341 THR D O 1
ATOM 20979 N N . HIS D 1 342 ? 30.325 33.871 118.436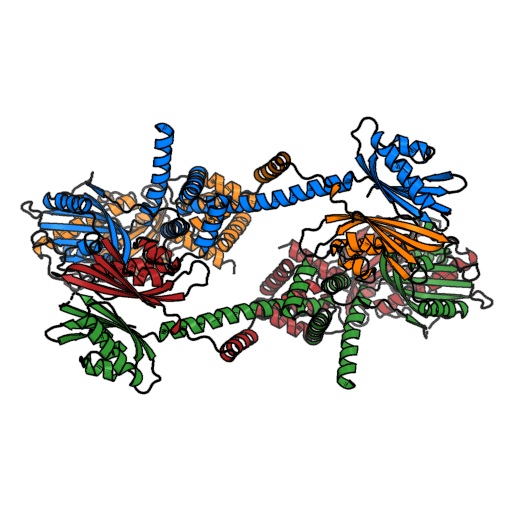 1.00 66.97 342 HIS D N 1
ATOM 20980 C CA . HIS D 1 342 ? 30.994 35.032 119.001 1.00 62.37 342 HIS D CA 1
ATOM 20981 C C . HIS D 1 342 ? 29.964 36.124 119.257 1.00 59.81 342 HIS D C 1
ATOM 20982 O O . HIS D 1 342 ? 28.901 36.161 118.634 1.00 60.80 342 HIS D O 1
ATOM 20996 N N . TYR D 1 343 ? 30.287 37.006 120.198 1.00 57.28 343 TYR D N 1
ATOM 20997 C CA . TYR D 1 343 ? 29.524 38.222 120.436 1.00 55.68 343 TYR D CA 1
ATOM 20998 C C . TYR D 1 343 ? 30.442 39.425 120.266 1.00 56.14 343 TYR D C 1
ATOM 20999 O O . TYR D 1 343 ? 31.634 39.363 120.582 1.00 56.94 343 TYR D O 1
ATOM 21017 N N . ILE D 1 344 ? 29.882 40.518 119.752 1.00 56.59 344 ILE D N 1
ATOM 21018 C CA . ILE D 1 344 ? 30.592 41.787 119.630 1.00 56.01 344 ILE D CA 1
ATOM 21019 C C . ILE D 1 344 ? 30.017 42.747 120.662 1.00 55.69 344 ILE D C 1
ATOM 21020 O O . ILE D 1 344 ? 28.795 42.835 120.831 1.00 55.48 344 ILE D O 1
ATOM 21036 N N . GLY D 1 345 ? 30.902 43.460 121.356 1.00 56.33 345 GLY D N 1
ATOM 21037 C CA . GLY D 1 345 ? 30.495 44.427 122.356 1.00 56.10 345 GLY D CA 1
ATOM 21038 C C . GLY D 1 345 ? 30.935 45.836 122.020 1.00 57.76 345 GLY D C 1
ATOM 21039 O O . GLY D 1 345 ? 32.084 46.051 121.623 1.00 58.86 345 GLY D O 1
ATOM 21043 N N . TYR D 1 346 ? 30.031 46.804 122.167 1.00 58.48 346 TYR D N 1
ATOM 21044 C CA . TYR D 1 346 ? 30.302 48.209 121.856 1.00 57.96 346 TYR D CA 1
ATOM 21045 C C . TYR D 1 346 ? 30.098 49.017 123.136 1.00 56.82 346 TYR D C 1
ATOM 21046 O O . TYR D 1 346 ? 28.985 49.467 123.419 1.00 56.34 346 TYR D O 1
ATOM 21064 N N . GLN D 1 347 ? 31.174 49.221 123.894 1.00 56.72 347 GLN D N 1
ATOM 21065 C CA . GLN D 1 347 ? 31.084 49.933 125.161 1.00 56.92 347 GLN D CA 1
ATOM 21066 C C . GLN D 1 347 ? 31.095 51.443 124.944 1.00 55.42 347 GLN D C 1
ATOM 21067 O O . GLN D 1 347 ? 31.850 51.966 124.118 1.00 54.72 347 GLN D O 1
ATOM 21081 N N . LEU D 1 348 ? 30.248 52.140 125.700 1.00 53.12 348 LEU D N 1
ATOM 21082 C CA . LEU D 1 348 ? 30.145 53.592 125.640 1.00 51.05 348 LEU D CA 1
ATOM 21083 C C . LEU D 1 348 ? 30.042 54.143 127.054 1.00 51.25 348 LEU D C 1
ATOM 21084 O O . LEU D 1 348 ? 29.250 53.646 127.859 1.00 51.45 348 LEU D O 1
ATOM 21100 N N . ASP D 1 349 ? 30.845 55.162 127.351 1.00 51.38 349 ASP D N 1
ATOM 21101 C CA . ASP D 1 349 ? 30.746 55.879 128.619 1.00 48.76 349 ASP D CA 1
ATOM 21102 C C . ASP D 1 349 ? 29.624 56.902 128.502 1.00 48.47 349 ASP D C 1
ATOM 21103 O O . ASP D 1 349 ? 29.755 57.898 127.783 1.00 50.28 349 ASP D O 1
ATOM 21112 N N . VAL D 1 350 ? 28.516 56.656 129.198 1.00 47.18 350 VAL D N 1
ATOM 21113 C CA . VAL D 1 350 ? 27.341 57.518 129.108 1.00 46.71 350 VAL D CA 1
ATOM 21114 C C . VAL D 1 350 ? 27.044 58.124 130.472 1.00 48.06 350 VAL D C 1
ATOM 21115 O O . VAL D 1 350 ? 25.887 58.405 130.801 1.00 49.41 350 VAL D O 1
ATOM 21128 N N . THR D 1 351 ? 28.091 58.326 131.275 1.00 48.21 351 THR D N 1
ATOM 21129 C CA . THR D 1 351 ? 27.913 58.840 132.627 1.00 49.22 351 THR D CA 1
ATOM 21130 C C . THR D 1 351 ? 27.127 60.147 132.628 1.00 51.65 351 THR D C 1
ATOM 21131 O O . THR D 1 351 ? 26.164 60.307 133.388 1.00 53.96 351 THR D O 1
ATOM 21142 N N . GLU D 1 352 ? 27.527 61.100 131.782 1.00 51.90 352 GLU D N 1
ATOM 21143 C CA . GLU D 1 352 ? 26.909 62.422 131.814 1.00 52.23 352 GLU D CA 1
ATOM 21144 C C . GLU D 1 352 ? 25.433 62.354 131.445 1.00 52.46 352 GLU D C 1
ATOM 21145 O O . GLU D 1 352 ? 24.602 63.035 132.058 1.00 52.15 352 GLU D O 1
ATOM 21157 N N . ARG D 1 353 ? 25.082 61.537 130.449 1.00 53.24 353 ARG D N 1
ATOM 21158 C CA . ARG D 1 353 ? 23.675 61.365 130.104 1.00 53.05 353 ARG D CA 1
ATOM 21159 C C . ARG D 1 353 ? 22.882 60.815 131.281 1.00 53.42 353 ARG D C 1
ATOM 21160 O O . ARG D 1 353 ? 21.771 61.282 131.563 1.00 55.45 353 ARG D O 1
ATOM 21181 N N . VAL D 1 354 ? 23.431 59.822 131.979 1.00 51.64 354 VAL D N 1
ATOM 21182 C CA . VAL D 1 354 ? 22.705 59.206 133.083 1.00 52.64 354 VAL D CA 1
ATOM 21183 C C . VAL D 1 354 ? 22.541 60.196 134.230 1.00 51.89 354 VAL D C 1
ATOM 21184 O O . VAL D 1 354 ? 21.465 60.298 134.831 1.00 51.34 354 VAL D O 1
ATOM 21197 N N . GLU D 1 355 ? 23.600 60.947 134.546 1.00 52.23 355 GLU D N 1
ATOM 21198 C CA . GLU D 1 355 ? 23.519 61.931 135.621 1.00 54.39 355 GLU D CA 1
ATOM 21199 C C . GLU D 1 355 ? 22.356 62.892 135.398 1.00 55.62 355 GLU D C 1
ATOM 21200 O O . GLU D 1 355 ? 21.555 63.138 136.306 1.00 57.38 355 GLU D O 1
ATOM 21212 N N . ARG D 1 356 ? 22.240 63.435 134.184 1.00 54.63 356 ARG D N 1
ATOM 21213 C CA . ARG D 1 356 ? 21.115 64.310 133.863 1.00 57.25 356 ARG D CA 1
ATOM 21214 C C . ARG D 1 356 ? 19.793 63.555 133.909 1.00 60.66 356 ARG D C 1
ATOM 21215 O O . ARG D 1 356 ? 18.806 64.046 134.470 1.00 63.40 356 ARG D O 1
ATOM 21236 N N . ASP D 1 357 ? 19.748 62.358 133.320 1.00 61.89 357 ASP D N 1
ATOM 21237 C CA . ASP D 1 357 ? 18.500 61.601 133.297 1.00 63.65 357 ASP D CA 1
ATOM 21238 C C . ASP D 1 357 ? 18.021 61.267 134.704 1.00 64.21 357 ASP D C 1
ATOM 21239 O O . ASP D 1 357 ? 16.811 61.148 134.936 1.00 64.76 357 ASP D O 1
ATOM 21248 N N . GLN D 1 358 ? 18.946 61.109 135.653 1.00 64.37 358 GLN D N 1
ATOM 21249 C CA . GLN D 1 358 ? 18.549 60.860 137.036 1.00 67.85 358 GLN D CA 1
ATOM 21250 C C . GLN D 1 358 ? 17.922 62.102 137.660 1.00 71.11 358 GLN D C 1
ATOM 21251 O O . GLN D 1 358 ? 16.966 61.997 138.438 1.00 73.35 358 GLN D O 1
ATOM 21265 N N . GLN D 1 359 ? 18.449 63.287 137.338 1.00 71.66 359 GLN D N 1
ATOM 21266 C CA . GLN D 1 359 ? 17.842 64.522 137.827 1.00 72.62 359 GLN D CA 1
ATOM 21267 C C . GLN D 1 359 ? 16.459 64.733 137.222 1.00 73.96 359 GLN D C 1
ATOM 21268 O O . GLN D 1 359 ? 15.552 65.235 137.896 1.00 74.79 359 GLN D O 1
ATOM 21282 N N . LEU D 1 360 ? 16.277 64.358 135.953 1.00 72.13 360 LEU D N 1
ATOM 21283 C CA . LEU D 1 360 ? 14.961 64.476 135.334 1.00 76.11 360 LEU D CA 1
ATOM 21284 C C . LEU D 1 360 ? 13.986 63.465 135.925 1.00 80.78 360 LEU D C 1
ATOM 21285 O O . LEU D 1 360 ? 12.811 63.784 136.141 1.00 84.26 360 LEU D O 1
ATOM 21301 N N . GLU D 1 361 ? 14.450 62.239 136.185 1.00 81.61 361 GLU D N 1
ATOM 21302 C CA . GLU D 1 361 ? 13.650 61.306 136.970 1.00 85.79 361 GLU D CA 1
ATOM 21303 C C . GLU D 1 361 ? 13.203 61.960 138.265 1.00 87.57 361 GLU D C 1
ATOM 21304 O O . GLU D 1 361 ? 12.049 61.820 138.686 1.00 91.22 361 GLU D O 1
ATOM 21316 N N . GLN D 1 362 ? 14.119 62.679 138.914 1.00 85.59 362 GLN D N 1
ATOM 21317 C CA . GLN D 1 362 ? 13.814 63.320 140.186 1.00 89.00 362 GLN D CA 1
ATOM 21318 C C . GLN D 1 362 ? 12.748 64.396 140.031 1.00 90.36 362 GLN D C 1
ATOM 21319 O O . GLN D 1 362 ? 11.792 64.455 140.811 1.00 93.00 362 GLN D O 1
ATOM 21333 N N . LEU D 1 363 ? 12.897 65.262 139.030 1.00 88.61 363 LEU D N 1
ATOM 21334 C CA . LEU D 1 363 ? 11.899 66.300 138.807 1.00 90.83 363 LEU D CA 1
ATOM 21335 C C . LEU D 1 363 ? 10.549 65.687 138.460 1.00 94.34 363 LEU D C 1
ATOM 21336 O O . LEU D 1 363 ? 9.500 66.205 138.861 1.00 97.64 363 LEU D O 1
ATOM 21352 N N . ALA D 1 364 ? 10.555 64.586 137.707 1.00 94.47 364 ALA D N 1
ATOM 21353 C CA . ALA D 1 364 ? 9.307 63.892 137.416 1.00 97.26 364 ALA D CA 1
ATOM 21354 C C . ALA D 1 364 ? 8.588 63.498 138.701 1.00 101.00 364 ALA D C 1
ATOM 21355 O O . ALA D 1 364 ? 7.367 63.658 138.811 1.00 103.36 364 ALA D O 1
ATOM 21362 N N . SER D 1 365 ? 9.329 62.980 139.685 1.00 101.90 365 SER D N 1
ATOM 21363 C CA . SER D 1 365 ? 8.720 62.619 140.960 1.00 104.83 365 SER D CA 1
ATOM 21364 C C . SER D 1 365 ? 8.084 63.833 141.628 1.00 108.24 365 SER D C 1
ATOM 21365 O O . SER D 1 365 ? 7.000 63.735 142.214 1.00 111.84 365 SER D O 1
ATOM 21373 N N . LEU D 1 366 ? 8.741 64.987 141.547 1.00 106.01 366 LEU D N 1
ATOM 21374 C CA . LEU D 1 366 ? 8.195 66.218 142.108 1.00 110.38 366 LEU D CA 1
ATOM 21375 C C . LEU D 1 366 ? 6.933 66.634 141.357 1.00 112.93 366 LEU D C 1
ATOM 21376 O O . LEU D 1 366 ? 6.672 67.823 141.168 1.00 113.81 366 LEU D O 1
#

Solvent-accessible surface area: 67452 Å² total; per-residue (Å²): 73,62,45,1,14,2,52,12,48,38,86,82,66,150,27,72,21,28,84,74,0,0,108,9,8,57,82,44,51,79,102,34,119,22,50,39,75,35,0,27,59,31,0,58,72,113,20,74,138,92,1,79,45,0,15,117,105,0,28,95,61,26,172,44,10,22,1,57,5,62,0,51,48,98,187,59,148,41,40,34,0,0,0,2,0,8,12,32,131,127,35,200,6,0,9,0,1,0,1,24,1,43,54,29,22,117,90,34,6,66,46,60,29,135,120,27,30,164,66,29,54,59,46,95,30,65,20,2,18,0,34,0,0,1,18,6,4,0,35,12,77,34,118,67,0,61,31,2,0,111,59,8,6,76,67,17,142,98,123,38,108,71,0,0,37,16,0,27,113,25,22,90,80,29,88,92,85,30,66,21,46,30,16,0,5,30,9,5,39,62,23,50,8,80,82,59,66,70,138,18,94,37,64,101,73,170,117,152,97,35,93,27,33,109,6,54,118,89,49,12,45,42,1,2,46,73,1,5,49,37,0,50,20,3,2,4,3,15,22,38,74,30,123,82,58,15,0,7,45,9,0,36,5,0,57,163,33,0,44,5,45,19,94,72,0,46,48,100,28,38,78,12,7,26,1,44,62,19,41,85,149,23,86,47,42,20,132,61,8,26,89,97,9,66,34,8,26,1,10,5,55,3,22,88,24,64,2,44,19,8,6,0,36,28,39,17,4,18,14,128,43,90,101,39,134,31,6,2,6,0,5,6,10,52,82,21,8,51,89,6,7,64,55,28,10,50,111,53,23,50,67,46,104,116,96,118,127,130,174,87,61,47,0,17,2,52,19,53,17,83,84,69,153,30,71,20,27,81,81,0,0,83,1,10,64,64,45,56,74,94,60,123,14,46,47,71,33,0,23,57,42,0,56,47,109,21,43,48,86,3,83,4,5,12,35,70,0,5,17,40,14,143,37,14,12,0,31,4,56,1,60,59,121,105,66,144,54,56,27,0,2,0,4,0,9,16,61,77,102,178,150,104,9,32,16,0,27,0,0,0,5,19,8,44,102,41,51,119,175,15,77,142,62,51,41,126,134,30,34,166,62,32,23,93,95,86,29,44,30,35,12,0,46,0,0,1,21,8,4,2,42,15,73,28,113,62,0,78,31,2,1,110,70,20,10,81,76,18,140,98,130,61,112,48,0,1,51,11,0,24,113,24,23,82,94,25,84,92,89,38,62,22,46,33,13,0,10,48,7,7,43,124,24,56,8,76,78,53,69,76,125,7,100,41,81,124,99,138,115,63,60,85,28,65,123,87,49,41,49,42,0,11,20,76,2,5,35,35,0,49,18,3,1,3,0,17,25,38,67,28,123,76,48,16,2,11,9,10,1,36,4,0,58,159,33,0,34,28,42,22,87,100,1,58,49,124,29,38,108,26,7,22,54,172,80,27,52,93,147,15,107,51,37,20,123,65,9,33,95,115,25,60,38,6,33,1,11,5,52,3,50,71,108,74,66,53,15,1,3,1,39,25,47,18,0,27,14,157,41,91,97,31,145,35,10,6,6,0,5,10,9,53,80,19,5,50,94,10,6,71,53,25,19,54,108,53,27,69,79,89,182,96,52,2,13,2,66,12,48,31,85,82,68,40,34,104,8,31,96,97,7,8,101,8,12,56,108,46,57,72,74,100,73,87,67,38,67,26,2,20,54,24,0,55,76,114,22,70,145,97,2,84,59,7,13,111,129,0,27,86,71,25,152,35,18,24,1,55,4,63,0,54,45,101,188,59,148,48,42,35,0,1,0,3,0,11,23,70,107,181,5,0,12,0,0,0,8,24,4,36,89,37,27,146,122,51,9,61,41,49,29,131,117,26,29,141,56,27,51,57,52,87,32,64,27,1,17,0,27,0,1,0,19,8,4,0,36,13,78,32,119,64,0,67,32,2,0,109,61,14,10,76,69,16,141,98,122,36,105,71,0,0,37,14,0,26,115,25,23,81,84,27,87,89,85,28,72,20,45,41,12,0,8,28,8,7,50,61,21,50,6,84,76,57,65,66,128,16,95,35,68,101,73,180,210,100,39,84,27,34,121,6,58,118,88,60,14,44,48,1,4,16,81,1,3,34,39,0,49,20,3,1,4,0,13,30,29,58,26,124,90,54,21,1,17,11,9,1,39,5,0,61,153,33,0,45,5,43,18,98,79,0,49,52,99,27,43,68,14,7,23,0,44,46,30,34,90,140,19,72,46,42,20,135,57,6,25,89,96,9,67,30,9,25,1,11,3,68,3,16,89,44,59,2,58,15,10,6,0,33,25,39,17,5,19,14,118,59,89,102,43,146,28,15,11,5,0,4,8,9,50,80,19,10,52,90,7,7,66,59,41,19,47,109,50,21,54,53,44,110,118,94,121,131,133,174,101,56,1,14,3,60,16,36,13,78,84,64,143,23,78,18,25,95,77,0,0,122,8,4,58,41,50,63,77,109,52,130,23,52,45,69,34,0,25,56,40,0,60,53,108,20,46,45,99,1,81,4,5,12,31,57,0,6,18,39,20,116,35,15,28,4,66,3,54,0,54,44,120,106,68,148,53,49,34,0,2,0,3,0,9,19,46,80,88,162,140,104,9,34,9,0,10,0,2,0,4,30,11,49,103,38,73,112,182,15,60,152,63,52,41,138,135,27,37,163,64,34,30,92,86,67,30,48,27,34,8,0,38,0,0,1,10,8,4,3,38,12,75,30,118,67,0,72,33,2,1,108,105,16,16,75,73,15,139,98,152,50,122,70,0,1,52,13,0,22,112,24,20,87,92,26,83,103,91,27,59,22,48,52,22,0,16,55,6,7,42,111,16,55,7,80,79,48,70,59,143,17,96,40,69,97,51,131,133,148,53,90,22,44,118,9,62,116,100,50,22,48,45,0,3,19,82,1,4,33,39,0,52,16,3,1,4,1,15,28,29,62,28,125,85,57,21,1,11,7,9,0,32,4,0,57,158,32,0,32,23,45,16,87,84,0,56,51,110,29,38,105,28,7,22,59,183,43,15,38,96,151,29,92,52,40,19,126,65,7,26,93,105,6,52,32,7,24,2,11,6,75,3,38,69,98,99,46,53,21,5,16,1,31,26,37,17,3,8,18,122,52,92,95,44,142,29,9,10,5,0,4,11,10,54,78,22,9,52,103,10,9,66,56,27,25,54,117,52,28,88,100,109

Organism: Nakamurella multipartita (strain ATCC 700099 / DSM 44233 / CIP 104796 / JCM 9543 / NBRC 105858 / Y-104) (NCBI:txid479431)

Sequence (1419 aa):
ASFGSFVLDAGSARFVGSDELALVLGFAPGDVVLTPAVVLAHLHPDDRLEWQAGLQRCLATGRPVVVNHLLLTAEAEPRPAMTTLTALTRVRAVTGVITDLSDRVRRATEAEIRQAVRAAAATRSEIDQAKGIVMAAFDVDADQAFALLKWHSSQSNRKLRDLATGMIEGLAAANSALPLRRRLSTVFTDMGCPAPSTKGWTVPVTGLPPTSGLIPTALLPGILTRAAHDASVAITVADVTAPDQPLVYANPAFERLTGYAAAEVLGRNCRFLQAESGDPHERSAIRSAIANGDAVTTLIRNFRQDGHAFWNEFHLSPVRNGAGRVTHYIGYQLDVTERVERDQQLEQLASLEHHHHHHASFGSFVLDAGSARFVGSDELALVLGFAPGDVVLTPAVVLAHLHPDDRLEWQAGLQRCLATGRPVVVNHLLLTAEAEPRPAMTTLTALTEQDRVRAVTGVITDLSDRVRRATEAEIRQAVRAAAATRSEIDQAKGIVMAAFDVDADQAFALLKWHSSQSNRKLRDLATGMIEGLAAANSALPLRRRLSTVFTDMGCPAPSTKGWTVPPPTSGLIPTALLPGILTRAAHDASVAITVADVTAPDQPLVYANPAFERLTGYAAAEVLGRNCRFLQAESGDPHERSAIRSAIANGDAVTTLIRNFRQDGHAFWNEFHLSPVRNGAGRVTHYIGYQLDVTERVERDQQLEQLASLESFGSFVLDAGSARFVGSDELALVLGFAPGDVVLTPAVVLAHLHPDDRLEWQAGLQRCLATGRPVVVNHLLLTAEAEPRPAMTTLTALVRAVTGVITDLSDRVRRATEAEIRQAVRAAAATRSEIDQAKGIVMAAFDVDADQAFALLKWHSSQSNRKLRDLATGMIEGLAAANSALPLRRRLSTVFTDMGCPAPSTKGWTVPVTLPPTSGLIPTALLPGILTRAAHDASVAITVADVTAPDQPLVYANPAFERLTGYAAAEVLGRNCRFLQAESGDPHERSAIRSAIANGDAVTTLIRNFRQDGHAFWNEFHLSPVRNGAGRVTHYIGYQLDVTERVERDQQLEQLASLEHHHHHHSFGSFVLDAGSARFVGSDELALVLGFAPGDVVLTPAVVLAHLHPDDRLEWQAGLQRCLATGRPVVVNHLLLTAEAEPRPAMTTLTALTEQDRVRAVTGVITDLSDRVRRATEAEIRQAVRAAAATRSEIDQAKGIVMAAFDVDADQAFALLKWHSSQSNRKLRDLATGMIEGLAAANSALPLRRRLSTVFTDMGCPAPSTKGWTVPVTDPPTSGLIPTALLPGILTRAAHDASVAITVADVTAPDQPLVYANPAFERLTGYAAAEVLGRNCRFLQAESGDPHERSAIRSAIANGDAVTTLIRNFRQDGHAFWNEFHLSPVRNGAGRVTHYIGYQLDVTERVERDQQLEQLASL

CATH classification: 3.30.450.20

Secondary structure (DSSP, 8-state):
-EEEEEEEETTT--EEE-HHHHHHHTS-GGG----HHHHHHTS-HHHHHHHHHHHHHHHHH---EEEEEEEEETTEEEEEEEEEEEEE----EEEEEEEE-HHHHHHHHHHHHHHHHHHHHHHHHHHHHHHHHHHHHTT--HHHHHHHHHHHHHHTT--HHHHHHHHHHHHHHS-TTS-HHHHHHHHHHHTTPPPPP---EEEE--------TT--TTTHHHHHHHHHHH-SS--EEEETTSTT--EEEE-HHHHHHHS--GGGTTTS-GGGGGTT---HHHHHHHHHHHHTT--EEEEEEEE-TT--EEEEEEEEEEEE-TTS-EEEEEEE--B-HHHHHHHHHHHHHHHHHHHHHH-/--EEEEEEETTT--EEE-HHHHHHHT--TTTS---HHHHHHTB-HHHHHHHHHHHHHHHHH---EEEEEEE--SSS--EEEEEEEEEEEETTEEEEEEEEEEE-GGG--PPPHHHHHHHHHHHHHH--THHHHHHHHHHHTT--HHHHHHHHHHHHHHHT--HHHHHHHHHHHHHHS-TTS-HHHHHHHHHHTTTPPPPP---EEE-------S-GGGHHHHHHHHHHH-SS--EEEETTSTT--EEEE-HHHHHHHS--SGGGTTS-GGGGGTT---HHHHHHHHHHHHHT--EEEEEEEE-SSS-EEEEEEEEEEEE-TTS-EEEEEEE--B-HHHHHHHHHHHHHHH--/-EEEEEEETTT--EEE-HHHHHHHSS-GGG----HHHHHHTB-HHHHHHHHHHHHHHHHH---EEEEEEEEETTEEEEEEEEEEEE---EEEEEEEE-HHHHHHHHHHHHHHHHHHHHHHHHHHHHHHHHHHHHTT--HHHHHHHHHHHHHHTT--HHHHHHHHHHHHHHS-TTS-HHHHHHHHHHHTTPPPPP---EEEE-------TT--TTTHHHHHHHHHHH-SS--EEEETTSTT--EEEE-HHHHHHHS--GGGTTTS-GGGGGTT---HHHHHHHHHHHHTT--EEEEEEEE-TT--EEEEEEEEEEEE-TTS-EEEEEEE--B-HHHHHHHHHHHHHHHHHHHHHH-/-EEEEEEETTT--EEE-HHHHHHHTS-TTTS---HHHHHHTS-GGGHHHHHHHHHHHHHH---EEEEEEE--SSS--EEEEEEEEEEEETTEEEEEEEEEEE-GGG--PPPHHHHHHHHHHHHHH--THHHHHHHHHHHTT--HHHHHHHHHHHHHHHT--HHHHHHHHHHHHHHS-TTS-HHHHHHHHHHHTTPPPPP---EEEE-------TTS-GGGHHHHHHHHHHH-SS--EEEETTSTT--EEEE-HHHHHHHS--GGGTTTS-GGGGGTT---HHHHHHHHHHHHTT--EEEEEEEE-TT--EEEEEEEEEEEE-TTS-EEEEEEE--B-HHHHHHHHHHHHHHH-